Protein 3ZXS (pdb70)

CATH classification: 3.40.50.620 (+3 more: 1.25.40.80, 1.10.579.10, 1.10.10.1710)

Nearest PDB structures (foldseek):
  3zxs-assembly3_C  TM=1.002E+00  e=6.954E-97  Cereibacter sphaeroides 2.4.1
  3zxs-assembly2_B  TM=1.001E+00  e=7.408E-90  Cereibacter sphaeroides 2.4.1
  4dja-assembly1_A  TM=9.752E-01  e=2.353E-57  Agrobacterium fabrum str. C58
  5kcm-assembly2_B  TM=9.773E-01  e=6.468E-57  Agrobacterium fabrum str. C58
  6dd6-assembly1_A  TM=9.793E-01  e=1.030E-55  Agrobacterium tumefaciens

Organism: Cereibacter sphaeroides (strain ATCC 17023 / DSM 158 / JCM 6121 / CCUG 31486 / LMG 2827 / NBRC 12203 / NCIMB 8253 / ATH 2.4.1.) (NCBI:txid272943)

Structure (mmCIF, N/CA/C/O backbone):
data_3ZXS
#
_entry.id   3ZXS
#
_cell.length_a   137.840
_cell.length_b   137.840
_cell.length_c   521.940
_cell.angle_alpha   90.00
_cell.angle_beta   90.00
_cell.angle_gamma   120.00
#
_symmetry.space_group_name_H-M   'P 65 2 2'
#
loop_
_entity.id
_entity.type
_entity.pdbx_description
1 polymer 'CRYPTOCHROME B'
2 non-polymer 'FLAVIN-ADENINE DINUCLEOTIDE'
3 non-polymer 'IRON/SULFUR CLUSTER'
4 non-polymer 1-deoxy-1-(6,7-dimethyl-2,4-dioxo-3,4-dihydropteridin-8(2H)-yl)-D-ribitol
5 non-polymer 'MAGNESIUM ION'
6 non-polymer 'GADOLINIUM ATOM'
7 water water
#
loop_
_atom_site.group_PDB
_atom_site.id
_atom_site.type_symbol
_atom_site.label_atom_id
_atom_site.label_alt_id
_atom_site.label_comp_id
_atom_site.label_asym_id
_atom_site.label_entity_id
_atom_site.label_seq_id
_atom_site.pdbx_PDB_ins_code
_atom_site.Cartn_x
_atom_site.Cartn_y
_atom_site.Cartn_z
_atom_site.occupancy
_atom_site.B_iso_or_equiv
_atom_site.auth_seq_id
_atom_site.auth_comp_id
_atom_site.auth_asym_id
_atom_site.auth_atom_id
_atom_site.pdbx_PDB_model_num
ATOM 1 N N . LEU A 1 15 ? 41.273 25.550 270.195 1.00 51.30 1 LEU A N 1
ATOM 2 C CA . LEU A 1 15 ? 39.797 25.275 270.293 1.00 51.90 1 LEU A CA 1
ATOM 3 C C . LEU A 1 15 ? 39.092 26.055 271.422 1.00 50.17 1 LEU A C 1
ATOM 4 O O . LEU A 1 15 ? 37.836 26.067 271.495 1.00 51.62 1 LEU A O 1
ATOM 9 N N . THR A 1 16 ? 39.896 26.667 272.299 1.00 63.61 2 THR A N 1
ATOM 10 C CA . THR A 1 16 ? 39.406 27.531 273.355 1.00 59.68 2 THR A CA 1
ATOM 11 C C . THR A 1 16 ? 38.970 28.849 272.763 1.00 56.69 2 THR A C 1
ATOM 12 O O . THR A 1 16 ? 39.659 29.410 271.917 1.00 56.31 2 THR A O 1
ATOM 16 N N . ARG A 1 17 ? 37.812 29.326 273.199 1.00 52.98 3 ARG A N 1
ATOM 17 C CA . ARG A 1 17 ? 37.366 30.648 272.869 1.00 50.53 3 ARG A CA 1
ATOM 18 C C . ARG A 1 17 ? 37.279 31.472 274.139 1.00 47.01 3 ARG A C 1
ATOM 19 O O . ARG A 1 17 ? 36.938 30.957 275.191 1.00 46.89 3 ARG A O 1
ATOM 27 N N . LEU A 1 18 ? 37.580 32.760 274.034 1.00 43.18 4 LEU A N 1
ATOM 28 C CA . LEU A 1 18 ? 37.379 33.679 275.137 1.00 39.85 4 LEU A CA 1
ATOM 29 C C . LEU A 1 18 ? 35.914 34.155 275.210 1.00 37.55 4 LEU A C 1
ATOM 30 O O . LEU A 1 18 ? 35.342 34.533 274.214 1.00 37.49 4 LEU A O 1
ATOM 35 N N . ILE A 1 19 ? 35.317 34.128 276.393 1.00 35.00 5 ILE A N 1
ATOM 36 C CA . ILE A 1 19 ? 33.960 34.630 276.591 1.00 33.47 5 ILE A CA 1
ATOM 37 C C . ILE A 1 19 ? 34.018 35.868 277.490 1.00 32.13 5 ILE A C 1
ATOM 38 O O . ILE A 1 19 ? 34.311 35.752 278.677 1.00 32.01 5 ILE A O 1
ATOM 43 N N . LEU A 1 20 ? 33.751 37.047 276.932 1.00 30.63 6 LEU A N 1
ATOM 44 C CA . LEU A 1 20 ? 33.819 38.288 277.694 1.00 29.53 6 LEU A CA 1
ATOM 45 C C . LEU A 1 20 ? 32.535 38.515 278.481 1.00 28.94 6 LEU A C 1
ATOM 46 O O . LEU A 1 20 ? 31.438 38.368 277.916 1.00 29.31 6 LEU A O 1
ATOM 51 N N . VAL A 1 21 ? 32.680 38.857 279.771 1.00 26.76 7 VAL A N 1
ATOM 52 C CA . VAL A 1 21 ? 31.590 39.399 280.563 1.00 25.10 7 VAL A CA 1
ATOM 53 C C . VAL A 1 21 ? 32.013 40.756 281.137 1.00 24.63 7 VAL A C 1
ATOM 54 O O . VAL A 1 21 ? 32.872 40.863 281.987 1.00 23.00 7 VAL A O 1
ATOM 58 N N . LEU A 1 22 ? 31.385 41.806 280.633 1.00 24.77 8 LEU A N 1
ATOM 59 C CA . LEU A 1 22 ? 31.660 43.147 281.096 1.00 24.40 8 LEU A CA 1
ATOM 60 C C . LEU A 1 22 ? 30.895 43.378 282.378 1.00 24.05 8 LEU A C 1
ATOM 61 O O . LEU A 1 22 ? 30.101 42.558 282.799 1.00 23.83 8 LEU A O 1
ATOM 66 N N . GLY A 1 23 ? 31.135 44.513 282.998 1.00 24.00 9 GLY A N 1
ATOM 67 C CA . GLY A 1 23 ? 30.534 44.792 284.294 1.00 24.46 9 GLY A CA 1
ATOM 68 C C . GLY A 1 23 ? 29.043 45.096 284.309 1.00 24.36 9 GLY A C 1
ATOM 69 O O . GLY A 1 23 ? 28.429 45.122 285.391 1.00 25.04 9 GLY A O 1
ATOM 70 N N . ASP A 1 24 ? 28.440 45.339 283.159 1.00 23.64 10 ASP A N 1
ATOM 71 C CA . ASP A 1 24 ? 27.003 45.483 283.158 1.00 24.80 10 ASP A CA 1
ATOM 72 C C . ASP A 1 24 ? 26.304 44.261 282.567 1.00 24.85 10 ASP A C 1
ATOM 73 O O . ASP A 1 24 ? 25.172 44.377 282.110 1.00 25.71 10 ASP A O 1
ATOM 78 N N . GLN A 1 25 ? 26.978 43.118 282.586 1.00 23.98 11 GLN A N 1
ATOM 79 C CA . GLN A 1 25 ? 26.506 41.924 281.955 1.00 24.49 11 GLN A CA 1
ATOM 80 C C . GLN A 1 25 ? 26.416 40.757 282.976 1.00 25.08 11 GLN A C 1
ATOM 81 O O . GLN A 1 25 ? 26.627 39.569 282.643 1.00 24.00 11 GLN A O 1
ATOM 87 N N . LEU A 1 26 ? 26.050 41.106 284.208 1.00 24.83 12 LEU A N 1
ATOM 88 C CA . LEU A 1 26 ? 26.029 40.156 285.293 1.00 25.08 12 LEU A CA 1
ATOM 89 C C . LEU A 1 26 ? 24.692 39.407 285.317 1.00 26.73 12 LEU A C 1
ATOM 90 O O . LEU A 1 26 ? 23.930 39.431 286.284 1.00 26.36 12 LEU A O 1
ATOM 95 N N . SER A 1 27 ? 24.428 38.714 284.221 1.00 28.83 13 SER A N 1
ATOM 96 C CA . SER A 1 27 ? 23.214 37.912 284.092 1.00 30.71 13 SER A CA 1
ATOM 97 C C . SER A 1 27 ? 23.534 36.457 283.815 1.00 32.23 13 SER A C 1
ATOM 98 O O . SER A 1 27 ? 24.268 36.142 282.878 1.00 31.51 13 SER A O 1
ATOM 101 N N . ASP A 1 28 ? 22.962 35.574 284.615 1.00 34.62 14 ASP A N 1
ATOM 102 C CA . ASP A 1 28 ? 23.075 34.118 284.371 1.00 36.99 14 ASP A CA 1
ATOM 103 C C . ASP A 1 28 ? 22.842 33.642 282.943 1.00 37.74 14 ASP A C 1
ATOM 104 O O . ASP A 1 28 ? 23.508 32.724 282.486 1.00 37.72 14 ASP A O 1
ATOM 109 N N . ASP A 1 29 ? 21.877 34.250 282.263 1.00 39.36 15 ASP A N 1
ATOM 110 C CA . ASP A 1 29 ? 21.498 33.845 280.912 1.00 41.09 15 ASP A CA 1
ATOM 111 C C . ASP A 1 29 ? 22.010 34.830 279.807 1.00 39.63 15 ASP A C 1
ATOM 112 O O . ASP A 1 29 ? 21.375 35.086 278.790 1.00 40.02 15 ASP A O 1
ATOM 117 N N . LEU A 1 30 ? 23.177 35.389 280.041 1.00 37.51 16 LEU A N 1
ATOM 118 C CA . LEU A 1 30 ? 23.788 36.314 279.132 1.00 35.65 16 LEU A CA 1
ATOM 119 C C . LEU A 1 30 ? 24.065 35.589 277.834 1.00 34.79 16 LEU A C 1
ATOM 120 O O . LEU A 1 30 ? 24.612 34.505 277.843 1.00 34.72 16 LEU A O 1
ATOM 125 N N . PRO A 1 31 ? 23.715 36.190 276.701 1.00 34.69 17 PRO A N 1
ATOM 126 C CA . PRO A 1 31 ? 23.936 35.524 275.406 1.00 35.00 17 PRO A CA 1
ATOM 127 C C . PRO A 1 31 ? 25.339 34.877 275.247 1.00 35.01 17 PRO A C 1
ATOM 128 O O . PRO A 1 31 ? 25.452 33.718 274.799 1.00 34.16 17 PRO A O 1
ATOM 132 N N . ALA A 1 32 ? 26.386 35.629 275.622 1.00 34.50 18 ALA A N 1
ATOM 133 C CA . ALA A 1 32 ? 27.765 35.133 275.499 1.00 34.34 18 ALA A CA 1
ATOM 134 C C . ALA A 1 32 ? 27.958 33.805 276.312 1.00 34.79 18 ALA A C 1
ATOM 135 O O . ALA A 1 32 ? 28.642 32.896 275.879 1.00 33.47 18 ALA A O 1
ATOM 137 N N . LEU A 1 33 ? 27.293 33.711 277.465 1.00 35.60 19 LEU A N 1
ATOM 138 C CA . LEU A 1 33 ? 27.434 32.576 278.370 1.00 36.66 19 LEU A CA 1
ATOM 139 C C . LEU A 1 33 ? 26.652 31.402 277.859 1.00 38.13 19 LEU A C 1
ATOM 140 O O . LEU A 1 33 ? 27.077 30.271 277.960 1.00 38.02 19 LEU A O 1
ATOM 145 N N . ARG A 1 34 ? 25.481 31.688 277.320 1.00 39.86 20 ARG A N 1
ATOM 146 C CA . ARG A 1 34 ? 24.732 30.685 276.605 1.00 41.28 20 ARG A CA 1
ATOM 147 C C . ARG A 1 34 ? 25.545 30.032 275.501 1.00 41.54 20 ARG A C 1
ATOM 148 O O . ARG A 1 34 ? 25.412 28.863 275.242 1.00 41.66 20 ARG A O 1
ATOM 156 N N . ALA A 1 35 ? 26.387 30.806 274.839 1.00 42.42 21 ALA A N 1
ATOM 157 C CA . ALA A 1 35 ? 27.128 30.313 273.684 1.00 42.97 21 ALA A CA 1
ATOM 158 C C . ALA A 1 35 ? 28.406 29.624 274.064 1.00 43.69 21 ALA A C 1
ATOM 159 O O . ALA A 1 35 ? 29.073 29.112 273.189 1.00 44.72 21 ALA A O 1
ATOM 161 N N . ALA A 1 36 ? 28.760 29.605 275.346 1.00 44.27 22 ALA A N 1
ATOM 162 C CA . ALA A 1 36 ? 30.069 29.107 275.758 1.00 44.85 22 ALA A CA 1
ATOM 163 C C . ALA A 1 36 ? 29.981 27.623 275.976 1.00 46.36 22 ALA A C 1
ATOM 164 O O . ALA A 1 36 ? 28.886 27.101 276.125 1.00 47.42 22 ALA A O 1
ATOM 166 N N . ASP A 1 37 ? 31.128 26.945 275.975 1.00 47.36 23 ASP A N 1
ATOM 167 C CA . ASP A 1 37 ? 31.217 25.539 276.366 1.00 48.61 23 ASP A CA 1
ATOM 168 C C . ASP A 1 37 ? 32.026 25.548 277.628 1.00 48.18 23 ASP A C 1
ATOM 169 O O . ASP A 1 37 ? 33.209 25.822 277.584 1.00 47.95 23 ASP A O 1
ATOM 174 N N . PRO A 1 38 ? 31.397 25.257 278.767 1.00 48.08 24 PRO A N 1
ATOM 175 C CA . PRO A 1 38 ? 32.150 25.296 279.999 1.00 48.16 24 PRO A CA 1
ATOM 176 C C . PRO A 1 38 ? 33.369 24.371 280.025 1.00 48.57 24 PRO A C 1
ATOM 177 O O . PRO A 1 38 ? 34.320 24.649 280.720 1.00 48.45 24 PRO A O 1
ATOM 181 N N . ALA A 1 39 ? 33.346 23.271 279.296 1.00 49.53 25 ALA A N 1
ATOM 182 C CA . ALA A 1 39 ? 34.508 22.392 279.278 1.00 50.01 25 ALA A CA 1
ATOM 183 C C . ALA A 1 39 ? 35.669 23.033 278.522 1.00 49.18 25 ALA A C 1
ATOM 184 O O . ALA A 1 39 ? 36.800 22.847 278.906 1.00 49.95 25 ALA A O 1
ATOM 186 N N . ALA A 1 40 ? 35.384 23.809 277.479 1.00 48.11 26 ALA A N 1
ATOM 187 C CA . ALA A 1 40 ? 36.413 24.284 276.531 1.00 47.09 26 ALA A CA 1
ATOM 188 C C . ALA A 1 40 ? 36.821 25.770 276.588 1.00 45.37 26 ALA A C 1
ATOM 189 O O . ALA A 1 40 ? 37.949 26.121 276.288 1.00 45.21 26 ALA A O 1
ATOM 191 N N . ASP A 1 41 ? 35.888 26.645 276.923 1.00 43.80 27 ASP A N 1
ATOM 192 C CA . ASP A 1 41 ? 36.066 28.101 276.779 1.00 41.79 27 ASP A CA 1
ATOM 193 C C . ASP A 1 41 ? 36.463 28.769 278.095 1.00 39.66 27 ASP A C 1
ATOM 194 O O . ASP A 1 41 ? 36.270 28.213 279.157 1.00 40.23 27 ASP A O 1
ATOM 199 N N . LEU A 1 42 ? 37.057 29.944 278.026 1.00 37.33 28 LEU A N 1
ATOM 200 C CA . LEU A 1 42 ? 37.552 30.623 279.227 1.00 35.53 28 LEU A CA 1
ATOM 201 C C . LEU A 1 42 ? 36.766 31.916 279.376 1.00 33.85 28 LEU A C 1
ATOM 202 O O . LEU A 1 42 ? 36.798 32.757 278.460 1.00 32.95 28 LEU A O 1
ATOM 207 N N . VAL A 1 43 ? 36.049 32.075 280.498 1.00 31.93 29 VAL A N 1
ATOM 208 C CA . VAL A 1 43 ? 35.356 33.352 280.754 1.00 30.30 29 VAL A CA 1
ATOM 209 C C . VAL A 1 43 ? 36.372 34.372 281.195 1.00 28.62 29 VAL A C 1
ATOM 210 O O . VAL A 1 43 ? 37.212 34.072 282.001 1.00 27.49 29 VAL A O 1
ATOM 214 N N . VAL A 1 44 ? 36.292 35.554 280.608 1.00 27.74 30 VAL A N 1
ATOM 215 C CA . VAL A 1 44 ? 37.198 36.663 280.886 1.00 27.92 30 VAL A CA 1
ATOM 216 C C . VAL A 1 44 ? 36.470 37.862 281.470 1.00 27.24 30 VAL A C 1
ATOM 217 O O . VAL A 1 44 ? 35.564 38.399 280.853 1.00 28.33 30 VAL A O 1
ATOM 221 N N . MET A 1 45 ? 36.895 38.311 282.635 1.00 26.73 31 MET A N 1
ATOM 222 C CA . MET A 1 45 ? 36.340 39.497 283.284 1.00 25.60 31 MET A CA 1
ATOM 223 C C . MET A 1 45 ? 37.535 40.316 283.747 1.00 25.09 31 MET A C 1
ATOM 224 O O . MET A 1 45 ? 38.601 39.762 284.100 1.00 24.04 31 MET A O 1
ATOM 229 N N . ALA A 1 46 ? 37.378 41.641 283.738 1.00 24.89 32 ALA A N 1
ATOM 230 C CA . ALA A 1 46 ? 38.546 42.530 283.927 1.00 24.61 32 ALA A CA 1
ATOM 231 C C . ALA A 1 46 ? 38.120 43.867 284.472 1.00 24.48 32 ALA A C 1
ATOM 232 O O . ALA A 1 46 ? 37.239 44.530 283.905 1.00 24.06 32 ALA A O 1
ATOM 234 N N . GLU A 1 47 ? 38.735 44.221 285.601 1.00 24.16 33 GLU A N 1
ATOM 235 C CA . GLU A 1 47 ? 38.540 45.492 286.227 1.00 24.14 33 GLU A CA 1
ATOM 236 C C . GLU A 1 47 ? 39.712 46.347 285.756 1.00 24.11 33 GLU A C 1
ATOM 237 O O . GLU A 1 47 ? 40.882 46.037 286.084 1.00 24.78 33 GLU A O 1
ATOM 243 N N . VAL A 1 48 ? 39.424 47.415 285.017 1.00 23.27 34 VAL A N 1
ATOM 244 C CA . VAL A 1 48 ? 40.483 48.188 284.340 1.00 22.66 34 VAL A CA 1
ATOM 245 C C . VAL A 1 48 ? 40.280 49.689 284.377 1.00 22.63 34 VAL A C 1
ATOM 246 O O . VAL A 1 48 ? 39.169 50.188 284.438 1.00 21.25 34 VAL A O 1
ATOM 250 N N . MET A 1 49 ? 41.386 50.415 284.344 1.00 24.06 35 MET A N 1
ATOM 251 C CA . MET A 1 49 ? 41.371 51.843 284.626 1.00 24.93 35 MET A CA 1
ATOM 252 C C . MET A 1 49 ? 40.639 52.622 283.557 1.00 25.97 35 MET A C 1
ATOM 253 O O . MET A 1 49 ? 40.031 53.676 283.829 1.00 26.45 35 MET A O 1
ATOM 258 N N . GLU A 1 50 ? 40.693 52.108 282.329 1.00 26.66 36 GLU A N 1
ATOM 259 C CA . GLU A 1 50 ? 40.064 52.791 281.222 1.00 27.05 36 GLU A CA 1
ATOM 260 C C . GLU A 1 50 ? 38.560 52.870 281.454 1.00 25.99 36 GLU A C 1
ATOM 261 O O . GLU A 1 50 ? 37.971 53.923 281.242 1.00 26.63 36 GLU A O 1
ATOM 267 N N . GLU A 1 51 ? 37.947 51.785 281.919 1.00 24.22 37 GLU A N 1
ATOM 268 C CA . GLU A 1 51 ? 36.534 51.794 282.193 1.00 23.14 37 GLU A CA 1
ATOM 269 C C . GLU A 1 51 ? 36.246 52.541 283.472 1.00 22.56 37 GLU A C 1
ATOM 270 O O . GLU A 1 51 ? 35.157 53.051 283.692 1.00 22.17 37 GLU A O 1
ATOM 276 N N . GLY A 1 52 ? 37.218 52.621 284.355 1.00 22.51 38 GLY A N 1
ATOM 277 C CA . GLY A 1 52 ? 37.032 53.435 285.546 1.00 22.14 38 GLY A CA 1
ATOM 278 C C . GLY A 1 52 ? 37.223 54.924 285.361 1.00 21.87 38 GLY A C 1
ATOM 279 O O . GLY A 1 52 ? 36.950 55.689 286.270 1.00 22.51 38 GLY A O 1
ATOM 280 N N . THR A 1 53 ? 37.697 55.365 284.214 1.00 21.68 39 THR A N 1
ATOM 281 C CA . THR A 1 53 ? 38.021 56.787 284.058 1.00 22.36 39 THR A CA 1
ATOM 282 C C . THR A 1 53 ? 37.580 57.448 282.754 1.00 22.32 39 THR A C 1
ATOM 283 O O . THR A 1 53 ? 37.867 58.620 282.553 1.00 22.42 39 THR A O 1
ATOM 287 N N . TYR A 1 54 ? 36.920 56.718 281.858 1.00 21.73 40 TYR A N 1
ATOM 288 C CA . TYR A 1 54 ? 36.468 57.337 280.625 1.00 22.20 40 TYR A CA 1
ATOM 289 C C . TYR A 1 54 ? 35.527 58.514 280.907 1.00 22.81 40 TYR A C 1
ATOM 290 O O . TYR A 1 54 ? 35.491 59.488 280.165 1.00 23.95 40 TYR A O 1
ATOM 299 N N . VAL A 1 55 ? 34.777 58.414 281.987 1.00 22.48 41 VAL A N 1
ATOM 300 C CA . VAL A 1 55 ? 34.255 59.582 282.646 1.00 22.92 41 VAL A CA 1
ATOM 301 C C . VAL A 1 55 ? 34.579 59.394 284.109 1.00 23.08 41 VAL A C 1
ATOM 302 O O . VAL A 1 55 ? 34.808 58.270 284.559 1.00 22.61 41 VAL A O 1
ATOM 306 N N . PRO A 1 56 ? 34.639 60.496 284.867 1.00 23.50 42 PRO A N 1
ATOM 307 C CA . PRO A 1 56 ? 35.037 60.328 286.270 1.00 23.36 42 PRO A CA 1
ATOM 308 C C . PRO A 1 56 ? 33.845 59.866 287.122 1.00 22.90 42 PRO A C 1
ATOM 309 O O . PRO A 1 56 ? 33.188 60.679 287.749 1.00 23.20 42 PRO A O 1
ATOM 313 N N . HIS A 1 57 ? 33.571 58.570 287.108 1.00 22.17 43 HIS A N 1
ATOM 314 C CA . HIS A 1 57 ? 32.339 58.031 287.684 1.00 21.91 43 HIS A CA 1
ATOM 315 C C . HIS A 1 57 ? 32.266 58.335 289.157 1.00 22.43 43 HIS A C 1
ATOM 316 O O . HIS A 1 57 ? 33.307 58.457 289.831 1.00 22.82 43 HIS A O 1
ATOM 323 N N . HIS A 1 58 ? 31.039 58.438 289.670 1.00 21.83 44 HIS A N 1
ATOM 324 C CA . HIS A 1 58 ? 30.836 58.528 291.105 1.00 21.61 44 HIS A CA 1
ATOM 325 C C . HIS A 1 58 ? 31.540 57.303 291.744 1.00 21.05 44 HIS A C 1
ATOM 326 O O . HIS A 1 58 ? 31.366 56.183 291.318 1.00 21.29 44 HIS A O 1
ATOM 333 N N . PRO A 1 59 ? 32.357 57.514 292.755 1.00 21.18 45 PRO A N 1
ATOM 334 C CA . PRO A 1 59 ? 32.928 56.374 293.437 1.00 20.61 45 PRO A CA 1
ATOM 335 C C . PRO A 1 59 ? 31.938 55.293 293.774 1.00 19.87 45 PRO A C 1
ATOM 336 O O . PRO A 1 59 ? 32.288 54.125 293.698 1.00 19.34 45 PRO A O 1
ATOM 340 N N . GLN A 1 60 ? 30.725 55.653 294.162 1.00 19.57 46 GLN A N 1
ATOM 341 C CA . GLN A 1 60 ? 29.741 54.603 294.519 1.00 20.31 46 GLN A CA 1
ATOM 342 C C . GLN A 1 60 ? 29.477 53.686 293.330 1.00 19.97 46 GLN A C 1
ATOM 343 O O . GLN A 1 60 ? 29.510 52.460 293.444 1.00 19.62 46 GLN A O 1
ATOM 349 N N . LYS A 1 61 ? 29.319 54.292 292.159 1.00 20.34 47 LYS A N 1
ATOM 350 C CA . LYS A 1 61 ? 29.204 53.519 290.919 1.00 19.95 47 LYS A CA 1
ATOM 351 C C . LYS A 1 61 ? 30.396 52.586 290.645 1.00 18.61 47 LYS A C 1
ATOM 352 O O . LYS A 1 61 ? 30.196 51.412 290.320 1.00 17.08 47 LYS A O 1
ATOM 358 N N . ILE A 1 62 ? 31.615 53.112 290.739 1.00 18.17 48 ILE A N 1
ATOM 359 C CA . ILE A 1 62 ? 32.768 52.260 290.515 1.00 18.35 48 ILE A CA 1
ATOM 360 C C . ILE A 1 62 ? 32.730 51.073 291.499 1.00 18.42 48 ILE A C 1
ATOM 361 O O . ILE A 1 62 ? 32.893 49.944 291.114 1.00 19.30 48 ILE A O 1
ATOM 366 N N . ALA A 1 63 ? 32.449 51.343 292.750 1.00 18.69 49 ALA A N 1
ATOM 367 C CA . ALA A 1 63 ? 32.480 50.339 293.765 1.00 19.45 49 ALA A CA 1
ATOM 368 C C . ALA A 1 63 ? 31.421 49.281 293.508 1.00 20.12 49 ALA A C 1
ATOM 369 O O . ALA A 1 63 ? 31.692 48.099 293.626 1.00 19.57 49 ALA A O 1
ATOM 371 N N . LEU A 1 64 ? 30.210 49.731 293.148 1.00 21.50 50 LEU A N 1
ATOM 372 C CA . LEU A 1 64 ? 29.087 48.846 292.845 1.00 21.38 50 LEU A CA 1
ATOM 373 C C . LEU A 1 64 ? 29.468 47.865 291.786 1.00 21.35 50 LEU A C 1
ATOM 374 O O . LEU A 1 64 ? 29.262 46.669 291.951 1.00 22.37 50 LEU A O 1
ATOM 379 N N . ILE A 1 65 ? 30.059 48.361 290.703 1.00 21.18 51 ILE A N 1
ATOM 380 C CA . ILE A 1 65 ? 30.357 47.514 289.532 1.00 20.41 51 ILE A CA 1
ATOM 381 C C . ILE A 1 65 ? 31.458 46.544 289.833 1.00 20.77 51 ILE A C 1
ATOM 382 O O . ILE A 1 65 ? 31.316 45.346 289.581 1.00 20.98 51 ILE A O 1
ATOM 387 N N . LEU A 1 66 ? 32.545 47.024 290.404 1.00 20.80 52 LEU A N 1
ATOM 388 C CA . LEU A 1 66 ? 33.631 46.101 290.724 1.00 21.61 52 LEU A CA 1
ATOM 389 C C . LEU A 1 66 ? 33.157 44.987 291.705 1.00 22.53 52 LEU A C 1
ATOM 390 O O . LEU A 1 66 ? 33.464 43.814 291.491 1.00 23.31 52 LEU A O 1
ATOM 395 N N . ALA A 1 67 ? 32.377 45.342 292.737 1.00 21.90 53 ALA A N 1
ATOM 396 C CA . ALA A 1 67 ? 31.974 44.382 293.744 1.00 21.81 53 ALA A CA 1
ATOM 397 C C . ALA A 1 67 ? 30.984 43.357 293.192 1.00 21.86 53 ALA A C 1
ATOM 398 O O . ALA A 1 67 ? 31.016 42.185 293.497 1.00 20.92 53 ALA A O 1
ATOM 400 N N . ALA A 1 68 ? 30.086 43.823 292.353 1.00 22.78 54 ALA A N 1
ATOM 401 C CA . ALA A 1 68 ? 29.098 42.944 291.736 1.00 22.76 54 ALA A CA 1
ATOM 402 C C . ALA A 1 68 ? 29.820 42.042 290.746 1.00 22.47 54 ALA A C 1
ATOM 403 O O . ALA A 1 68 ? 29.431 40.890 290.557 1.00 22.56 54 ALA A O 1
ATOM 405 N N . MET A 1 69 ? 30.872 42.575 290.129 1.00 22.26 55 MET A N 1
ATOM 406 C CA . MET A 1 69 ? 31.694 41.795 289.204 1.00 22.70 55 MET A CA 1
ATOM 407 C C . MET A 1 69 ? 32.343 40.600 289.907 1.00 23.31 55 MET A C 1
ATOM 408 O O . MET A 1 69 ? 32.265 39.484 289.419 1.00 22.96 55 MET A O 1
ATOM 413 N N . ARG A 1 70 ? 32.920 40.835 291.078 1.00 23.99 56 ARG A N 1
ATOM 414 C CA . ARG A 1 70 ? 33.638 39.785 291.810 1.00 25.06 56 ARG A CA 1
ATOM 415 C C . ARG A 1 70 ? 32.678 38.740 292.255 1.00 25.77 56 ARG A C 1
ATOM 416 O O . ARG A 1 70 ? 32.953 37.558 292.114 1.00 27.19 56 ARG A O 1
ATOM 424 N N . LYS A 1 71 ? 31.543 39.170 292.784 1.00 25.87 57 LYS A N 1
ATOM 425 C CA . LYS A 1 71 ? 30.528 38.227 293.223 1.00 26.11 57 LYS A CA 1
ATOM 426 C C . LYS A 1 71 ? 30.061 37.392 292.045 1.00 26.14 57 LYS A C 1
ATOM 427 O O . LYS A 1 71 ? 29.930 36.189 292.145 1.00 26.80 57 LYS A O 1
ATOM 433 N N . PHE A 1 72 ? 29.827 38.026 290.911 1.00 26.25 58 PHE A N 1
ATOM 434 C CA . PHE A 1 72 ? 29.327 37.286 289.775 1.00 26.33 58 PHE A CA 1
ATOM 435 C C . PHE A 1 72 ? 30.388 36.336 289.263 1.00 26.33 58 PHE A C 1
ATOM 436 O O . PHE A 1 72 ? 30.066 35.251 288.897 1.00 26.25 58 PHE A O 1
ATOM 444 N N . ALA A 1 73 ? 31.649 36.747 289.253 1.00 26.97 59 ALA A N 1
ATOM 445 C CA . ALA A 1 73 ? 32.725 35.849 288.840 1.00 27.68 59 ALA A CA 1
ATOM 446 C C . ALA A 1 73 ? 32.696 34.583 289.667 1.00 29.12 59 ALA A C 1
ATOM 447 O O . ALA A 1 73 ? 32.739 33.518 289.133 1.00 28.40 59 ALA A O 1
ATOM 449 N N . ARG A 1 74 ? 32.587 34.714 290.976 1.00 31.98 60 ARG A N 1
ATOM 450 C CA . ARG A 1 74 ? 32.581 33.553 291.871 1.00 34.86 60 ARG A CA 1
ATOM 451 C C . ARG A 1 74 ? 31.360 32.655 291.595 1.00 34.73 60 ARG A C 1
ATOM 452 O O . ARG A 1 74 ? 31.420 31.451 291.645 1.00 35.02 60 ARG A O 1
ATOM 460 N N . ARG A 1 75 ? 30.254 33.271 291.269 1.00 35.05 61 ARG A N 1
ATOM 461 C CA . ARG A 1 75 ? 29.073 32.545 290.931 1.00 36.05 61 ARG A CA 1
ATOM 462 C C . ARG A 1 75 ? 29.218 31.734 289.656 1.00 36.36 61 ARG A C 1
ATOM 463 O O . ARG A 1 75 ? 28.736 30.585 289.577 1.00 37.35 61 ARG A O 1
ATOM 471 N N . LEU A 1 76 ? 29.833 32.337 288.641 1.00 35.81 62 LEU A N 1
ATOM 472 C CA . LEU A 1 76 ? 30.192 31.607 287.436 1.00 36.02 62 LEU A CA 1
ATOM 473 C C . LEU A 1 76 ? 31.050 30.376 287.761 1.00 36.98 62 LEU A C 1
ATOM 474 O O . LEU A 1 76 ? 30.884 29.322 287.160 1.00 35.79 62 LEU A O 1
ATOM 479 N N . GLN A 1 77 ? 31.943 30.501 288.734 1.00 38.39 63 GLN A N 1
ATOM 480 C CA . GLN A 1 77 ? 32.753 29.348 289.124 1.00 40.73 63 GLN A CA 1
ATOM 481 C C . GLN A 1 77 ? 31.862 28.299 289.758 1.00 41.86 63 GLN A C 1
ATOM 482 O O . GLN A 1 77 ? 32.032 27.142 289.493 1.00 41.97 63 GLN A O 1
ATOM 488 N N . GLU A 1 78 ? 30.918 28.715 290.593 1.00 42.98 64 GLU A N 1
ATOM 489 C CA . GLU A 1 78 ? 30.026 27.775 291.256 1.00 45.09 64 GLU A CA 1
ATOM 490 C C . GLU A 1 78 ? 29.155 27.007 290.250 1.00 44.88 64 GLU A C 1
ATOM 491 O O . GLU A 1 78 ? 28.736 25.890 290.520 1.00 44.82 64 GLU A O 1
ATOM 497 N N . ARG A 1 79 ? 28.918 27.620 289.089 1.00 44.26 65 ARG A N 1
ATOM 498 C CA . ARG A 1 79 ? 28.117 27.033 288.031 1.00 43.97 65 ARG A CA 1
ATOM 499 C C . ARG A 1 79 ? 28.933 26.173 287.076 1.00 43.08 65 ARG A C 1
ATOM 500 O O . ARG A 1 79 ? 28.380 25.608 286.166 1.00 44.22 65 ARG A O 1
ATOM 508 N N . GLY A 1 80 ? 30.240 26.084 287.245 1.00 41.83 66 GLY A N 1
ATOM 509 C CA . GLY A 1 80 ? 31.059 25.260 286.361 1.00 40.94 66 GLY A CA 1
ATOM 510 C C . GLY A 1 80 ? 31.956 25.958 285.339 1.00 39.70 66 GLY A C 1
ATOM 511 O O . GLY A 1 80 ? 32.772 25.315 284.722 1.00 39.82 66 GLY A O 1
ATOM 512 N N . PHE A 1 81 ? 31.843 27.266 285.150 1.00 38.35 67 PHE A N 1
ATOM 513 C CA . PHE A 1 81 ? 32.739 27.971 284.210 1.00 36.77 67 PHE A CA 1
ATOM 514 C C . PHE A 1 81 ? 34.143 28.149 284.720 1.00 35.74 67 PHE A C 1
ATOM 515 O O . PHE A 1 81 ? 34.365 28.250 285.902 1.00 34.80 67 PHE A O 1
ATOM 523 N N . ARG A 1 82 ? 35.097 28.168 283.807 1.00 35.81 68 ARG A N 1
ATOM 524 C CA . ARG A 1 82 ? 36.448 28.560 284.184 1.00 36.49 68 ARG A CA 1
ATOM 525 C C . ARG A 1 82 ? 36.598 30.074 283.954 1.00 33.99 68 ARG A C 1
ATOM 526 O O . ARG A 1 82 ? 36.347 30.560 282.862 1.00 32.94 68 ARG A O 1
ATOM 534 N N . VAL A 1 83 ? 36.964 30.801 285.009 1.00 32.30 69 VAL A N 1
ATOM 535 C CA . VAL A 1 83 ? 37.022 32.249 284.945 1.00 31.02 69 VAL A CA 1
ATOM 536 C C . VAL A 1 83 ? 38.437 32.774 285.130 1.00 30.86 69 VAL A C 1
ATOM 537 O O . VAL A 1 83 ? 39.114 32.392 286.072 1.00 31.41 69 VAL A O 1
ATOM 541 N N . ALA A 1 84 ? 38.879 33.620 284.196 1.00 30.12 70 ALA A N 1
ATOM 542 C CA . ALA A 1 84 ? 40.138 34.392 284.300 1.00 29.23 70 ALA A CA 1
ATOM 543 C C . ALA A 1 84 ? 39.799 35.809 284.751 1.00 28.55 70 ALA A C 1
ATOM 544 O O . ALA A 1 84 ? 39.345 36.623 283.942 1.00 28.03 70 ALA A O 1
ATOM 546 N N . TYR A 1 85 ? 39.999 36.114 286.031 1.00 28.41 71 TYR A N 1
ATOM 547 C CA . TYR A 1 85 ? 39.545 37.409 286.562 1.00 27.81 71 TYR A CA 1
ATOM 548 C C . TYR A 1 85 ? 40.738 38.345 286.821 1.00 28.16 71 TYR A C 1
ATOM 549 O O . TYR A 1 85 ? 41.578 38.051 287.659 1.00 29.13 71 TYR A O 1
ATOM 558 N N . SER A 1 86 ? 40.785 39.473 286.121 1.00 27.72 72 SER A N 1
ATOM 559 C CA . SER A 1 86 ? 41.841 40.460 286.284 1.00 27.62 72 SER A CA 1
ATOM 560 C C . SER A 1 86 ? 41.431 41.582 287.235 1.00 28.05 72 SER A C 1
ATOM 561 O O . SER A 1 86 ? 40.606 42.433 286.895 1.00 28.23 72 SER A O 1
ATOM 564 N N . ARG A 1 87 ? 42.035 41.606 288.413 1.00 29.08 73 ARG A N 1
ATOM 565 C CA . ARG A 1 87 ? 41.728 42.582 289.433 1.00 30.02 73 ARG A CA 1
ATOM 566 C C . ARG A 1 87 ? 42.376 43.927 289.217 1.00 29.53 73 ARG A C 1
ATOM 567 O O . ARG A 1 87 ? 43.519 43.989 288.822 1.00 29.10 73 ARG A O 1
ATOM 575 N N . LEU A 1 88 ? 41.649 44.999 289.551 1.00 29.15 74 LEU A N 1
ATOM 576 C CA . LEU A 1 88 ? 42.119 46.349 289.314 1.00 29.25 74 LEU A CA 1
ATOM 577 C C . LEU A 1 88 ? 43.397 46.576 290.109 1.00 30.16 74 LEU A C 1
ATOM 578 O O . LEU A 1 88 ? 44.325 47.217 289.649 1.00 29.26 74 LEU A O 1
ATOM 583 N N . ASP A 1 89 ? 43.436 45.992 291.292 1.00 31.80 75 ASP A N 1
ATOM 584 C CA . ASP A 1 89 ? 44.585 46.086 292.181 1.00 33.29 75 ASP A CA 1
ATOM 585 C C . ASP A 1 89 ? 45.643 44.995 291.970 1.00 33.74 75 ASP A C 1
ATOM 586 O O . ASP A 1 89 ? 46.414 44.717 292.868 1.00 35.19 75 ASP A O 1
ATOM 591 N N . ASP A 1 90 ? 45.684 44.387 290.793 1.00 33.49 76 ASP A N 1
ATOM 592 C CA . ASP A 1 90 ? 46.765 43.495 290.418 1.00 34.03 76 ASP A CA 1
ATOM 593 C C . ASP A 1 90 ? 47.628 44.271 289.444 1.00 33.83 76 ASP A C 1
ATOM 594 O O . ASP A 1 90 ? 47.129 44.743 288.444 1.00 33.13 76 ASP A O 1
ATOM 599 N N . PRO A 1 91 ? 48.932 44.403 289.715 1.00 34.43 77 PRO A N 1
ATOM 600 C CA . PRO A 1 91 ? 49.729 45.186 288.787 1.00 34.72 77 PRO A CA 1
ATOM 601 C C . PRO A 1 91 ? 49.903 44.521 287.420 1.00 34.09 77 PRO A C 1
ATOM 602 O O . PRO A 1 91 ? 50.239 45.176 286.469 1.00 32.90 77 PRO A O 1
ATOM 606 N N . ASP A 1 92 ? 49.628 43.230 287.324 1.00 34.37 78 ASP A N 1
ATOM 607 C CA . ASP A 1 92 ? 49.624 42.542 286.029 1.00 34.08 78 ASP A CA 1
ATOM 608 C C . ASP A 1 92 ? 48.449 42.942 285.139 1.00 32.12 78 ASP A C 1
ATOM 609 O O . ASP A 1 92 ? 48.501 42.742 283.933 1.00 31.30 78 ASP A O 1
ATOM 614 N N . THR A 1 93 ? 47.387 43.505 285.711 1.00 30.89 79 THR A N 1
ATOM 615 C CA . THR A 1 93 ? 46.228 43.877 284.898 1.00 29.38 79 THR A CA 1
ATOM 616 C C . THR A 1 93 ? 46.586 45.054 283.982 1.00 29.17 79 THR A C 1
ATOM 617 O O . THR A 1 93 ? 47.138 46.043 284.432 1.00 27.63 79 THR A O 1
ATOM 621 N N . GLY A 1 94 ? 46.262 44.913 282.701 1.00 28.67 80 GLY A N 1
ATOM 622 C CA . GLY A 1 94 ? 46.433 45.978 281.731 1.00 29.01 80 GLY A CA 1
ATOM 623 C C . GLY A 1 94 ? 45.376 47.069 281.799 1.00 28.89 80 GLY A C 1
ATOM 624 O O . GLY A 1 94 ? 44.458 47.024 282.629 1.00 28.80 80 GLY A O 1
ATOM 625 N N . PRO A 1 95 ? 45.489 48.062 280.914 1.00 28.57 81 PRO A N 1
ATOM 626 C CA . PRO A 1 95 ? 44.758 49.300 281.064 1.00 28.25 81 PRO A CA 1
ATOM 627 C C . PRO A 1 95 ? 43.357 49.244 280.514 1.00 27.85 81 PRO A C 1
ATOM 628 O O . PRO A 1 95 ? 42.555 50.112 280.862 1.00 27.74 81 PRO A O 1
ATOM 632 N N . SER A 1 96 ? 43.052 48.236 279.692 1.00 27.33 82 SER A N 1
ATOM 633 C CA . SER A 1 96 ? 41.768 48.194 279.033 1.00 26.58 82 SER A CA 1
ATOM 634 C C . SER A 1 96 ? 41.215 46.799 278.855 1.00 26.17 82 SER A C 1
ATOM 635 O O . SER A 1 96 ? 41.935 45.820 278.936 1.00 25.42 82 SER A O 1
ATOM 638 N N . ILE A 1 97 ? 39.923 46.712 278.564 1.00 25.87 83 ILE A N 1
ATOM 639 C CA . ILE A 1 97 ? 39.317 45.413 278.319 1.00 25.99 83 ILE A CA 1
ATOM 640 C C . ILE A 1 97 ? 40.059 44.702 277.192 1.00 27.28 83 ILE A C 1
ATOM 641 O O . ILE A 1 97 ? 40.281 43.480 277.258 1.00 29.15 83 ILE A O 1
ATOM 646 N N . GLY A 1 98 ? 40.439 45.449 276.158 1.00 27.54 84 GLY A N 1
ATOM 647 C CA . GLY A 1 98 ? 41.199 44.901 275.046 1.00 27.58 84 GLY A CA 1
ATOM 648 C C . GLY A 1 98 ? 42.543 44.333 275.448 1.00 27.68 84 GLY A C 1
ATOM 649 O O . GLY A 1 98 ? 42.908 43.243 275.009 1.00 28.26 84 GLY A O 1
ATOM 650 N N . ALA A 1 99 ? 43.283 45.041 276.290 1.00 27.36 85 ALA A N 1
ATOM 651 C CA . ALA A 1 99 ? 44.586 44.537 276.706 1.00 28.09 85 ALA A CA 1
ATOM 652 C C . ALA A 1 99 ? 44.452 43.161 277.390 1.00 28.66 85 ALA A C 1
ATOM 653 O O . ALA A 1 99 ? 45.296 42.274 277.192 1.00 29.53 85 ALA A O 1
ATOM 655 N N . GLU A 1 100 ? 43.385 42.974 278.156 1.00 28.64 86 GLU A N 1
ATOM 656 C CA . GLU A 1 100 ? 43.200 41.741 278.893 1.00 29.25 86 GLU A CA 1
ATOM 657 C C . GLU A 1 100 ? 42.697 40.583 278.009 1.00 29.38 86 GLU A C 1
ATOM 658 O O . GLU A 1 100 ? 43.107 39.443 278.177 1.00 28.31 86 GLU A O 1
ATOM 664 N N . LEU A 1 101 ? 41.806 40.880 277.076 1.00 29.89 87 LEU A N 1
ATOM 665 C CA . LEU A 1 101 ? 41.441 39.909 276.059 1.00 30.75 87 LEU A CA 1
ATOM 666 C C . LEU A 1 101 ? 42.682 39.371 275.316 1.00 31.73 87 LEU A C 1
ATOM 667 O O . LEU A 1 101 ? 42.857 38.156 275.181 1.00 32.11 87 LEU A O 1
ATOM 672 N N . LEU A 1 102 ? 43.545 40.274 274.878 1.00 31.96 88 LEU A N 1
ATOM 673 C CA . LEU A 1 102 ? 44.754 39.898 274.200 1.00 33.46 88 LEU A CA 1
ATOM 674 C C . LEU A 1 102 ? 45.709 39.056 275.033 1.00 34.13 88 LEU A C 1
ATOM 675 O O . LEU A 1 102 ? 46.422 38.200 274.520 1.00 35.00 88 LEU A O 1
ATOM 680 N N . ARG A 1 103 ? 45.775 39.359 276.311 1.00 34.74 89 ARG A N 1
ATOM 681 C CA . ARG A 1 103 ? 46.700 38.723 277.212 1.00 35.20 89 ARG A CA 1
ATOM 682 C C . ARG A 1 103 ? 46.263 37.291 277.380 1.00 36.14 89 ARG A C 1
ATOM 683 O O . ARG A 1 103 ? 47.086 36.369 277.453 1.00 36.57 89 ARG A O 1
ATOM 691 N N . ARG A 1 104 ? 44.959 37.119 277.481 1.00 36.71 90 ARG A N 1
ATOM 692 C CA . ARG A 1 104 ? 44.400 35.823 277.759 1.00 37.86 90 ARG A CA 1
ATOM 693 C C . ARG A 1 104 ? 44.375 35.016 276.490 1.00 38.59 90 ARG A C 1
ATOM 694 O O . ARG A 1 104 ? 44.437 33.815 276.547 1.00 37.92 90 ARG A O 1
ATOM 702 N N . ALA A 1 105 ? 44.305 35.684 275.346 1.00 40.32 91 ALA A N 1
ATOM 703 C CA . ALA A 1 105 ? 44.448 34.995 274.058 1.00 41.85 91 ALA A CA 1
ATOM 704 C C . ALA A 1 105 ? 45.836 34.364 274.044 1.00 43.49 91 ALA A C 1
ATOM 705 O O . ALA A 1 105 ? 45.966 33.163 273.840 1.00 44.37 91 ALA A O 1
ATOM 707 N N . ALA A 1 106 ? 46.854 35.161 274.349 1.00 44.73 92 ALA A N 1
ATOM 708 C CA . ALA A 1 106 ? 48.224 34.691 274.338 1.00 46.46 92 ALA A CA 1
ATOM 709 C C . ALA A 1 106 ? 48.411 33.519 275.286 1.00 47.73 92 ALA A C 1
ATOM 710 O O . ALA A 1 106 ? 49.008 32.529 274.901 1.00 48.84 92 ALA A O 1
ATOM 712 N N . GLU A 1 107 ? 47.894 33.619 276.509 1.00 48.51 93 GLU A N 1
ATOM 713 C CA . GLU A 1 107 ? 48.065 32.568 277.513 1.00 49.52 93 GLU A CA 1
ATOM 714 C C . GLU A 1 107 ? 47.379 31.254 277.131 1.00 49.61 93 GLU A C 1
ATOM 715 O O . GLU A 1 107 ? 47.742 30.200 277.627 1.00 50.44 93 GLU A O 1
ATOM 721 N N . THR A 1 108 ? 46.398 31.334 276.250 1.00 48.99 94 THR A N 1
ATOM 722 C CA . THR A 1 108 ? 45.396 30.310 276.088 1.00 48.57 94 THR A CA 1
ATOM 723 C C . THR A 1 108 ? 45.475 29.664 274.689 1.00 49.84 94 THR A C 1
ATOM 724 O O . THR A 1 108 ? 45.252 28.467 274.520 1.00 50.05 94 THR A O 1
ATOM 728 N N . GLY A 1 109 ? 45.816 30.455 273.681 1.00 50.31 95 GLY A N 1
ATOM 729 C CA . GLY A 1 109 ? 45.854 29.971 272.311 1.00 51.07 95 GLY A CA 1
ATOM 730 C C . GLY A 1 109 ? 44.605 30.353 271.534 1.00 50.98 95 GLY A C 1
ATOM 731 O O . GLY A 1 109 ? 44.475 30.008 270.383 1.00 52.11 95 GLY A O 1
ATOM 732 N N . ALA A 1 110 ? 43.696 31.088 272.155 1.00 50.31 96 ALA A N 1
ATOM 733 C CA . ALA A 1 110 ? 42.383 31.341 271.588 1.00 49.86 96 ALA A CA 1
ATOM 734 C C . ALA A 1 110 ? 42.537 32.288 270.426 1.00 50.04 96 ALA A C 1
ATOM 735 O O . ALA A 1 110 ? 43.388 33.166 270.455 1.00 49.92 96 ALA A O 1
ATOM 737 N N . ARG A 1 111 ? 41.732 32.086 269.394 1.00 50.72 97 ARG A N 1
ATOM 738 C CA . ARG A 1 111 ? 41.898 32.823 268.168 1.00 51.59 97 ARG A CA 1
ATOM 739 C C . ARG A 1 111 ? 40.718 33.777 267.981 1.00 51.34 97 ARG A C 1
ATOM 740 O O . ARG A 1 111 ? 40.659 34.515 266.997 1.00 52.37 97 ARG A O 1
ATOM 743 N N . GLU A 1 112 ? 39.812 33.806 268.951 1.00 50.27 98 GLU A N 1
ATOM 744 C CA . GLU A 1 112 ? 38.551 34.527 268.827 1.00 49.57 98 GLU A CA 1
ATOM 745 C C . GLU A 1 112 ? 37.964 34.804 270.218 1.00 46.65 98 GLU A C 1
ATOM 746 O O . GLU A 1 112 ? 38.122 33.989 271.116 1.00 45.98 98 GLU A O 1
ATOM 752 N N . ALA A 1 113 ? 37.304 35.950 270.395 1.00 43.62 99 ALA A N 1
ATOM 753 C CA . ALA A 1 113 ? 36.520 36.207 271.604 1.00 41.29 99 ALA A CA 1
ATOM 754 C C . ALA A 1 113 ? 35.050 36.338 271.221 1.00 39.58 99 ALA A C 1
ATOM 755 O O . ALA A 1 113 ? 34.755 36.830 270.161 1.00 39.46 99 ALA A O 1
ATOM 757 N N . VAL A 1 114 ? 34.140 35.862 272.071 1.00 37.82 100 VAL A N 1
ATOM 758 C CA . VAL A 1 114 ? 32.692 36.105 271.921 1.00 36.63 100 VAL A CA 1
ATOM 759 C C . VAL A 1 114 ? 32.222 37.140 272.962 1.00 34.97 100 VAL A C 1
ATOM 760 O O . VAL A 1 114 ? 32.619 37.066 274.121 1.00 33.83 100 VAL A O 1
ATOM 764 N N . ALA A 1 115 ? 31.366 38.074 272.560 1.00 33.37 101 ALA A N 1
ATOM 765 C CA . ALA A 1 115 ? 30.949 39.126 273.466 1.00 32.75 101 ALA A CA 1
ATOM 766 C C . ALA A 1 115 ? 29.525 39.566 273.225 1.00 32.24 101 ALA A C 1
ATOM 767 O O . ALA A 1 115 ? 29.124 39.812 272.104 1.00 32.08 101 ALA A O 1
ATOM 769 N N . THR A 1 116 ? 28.748 39.658 274.290 1.00 31.55 102 THR A N 1
ATOM 770 C CA . THR A 1 116 ? 27.460 40.309 274.172 1.00 31.24 102 THR A CA 1
ATOM 771 C C . THR A 1 116 ? 27.769 41.785 273.918 1.00 31.88 102 THR A C 1
ATOM 772 O O . THR A 1 116 ? 28.539 42.396 274.657 1.00 30.99 102 THR A O 1
ATOM 776 N N . ARG A 1 117 ? 27.170 42.331 272.865 1.00 33.07 103 ARG A N 1
ATOM 777 C CA . ARG A 1 117 ? 27.381 43.696 272.453 1.00 33.69 103 ARG A CA 1
ATOM 778 C C . ARG A 1 117 ? 27.057 44.613 273.591 1.00 31.72 103 ARG A C 1
ATOM 779 O O . ARG A 1 117 ? 25.968 44.582 274.090 1.00 31.15 103 ARG A O 1
ATOM 787 N N . PRO A 1 118 ? 28.012 45.434 274.001 1.00 30.43 104 PRO A N 1
ATOM 788 C CA . PRO A 1 118 ? 27.864 46.384 275.095 1.00 29.97 104 PRO A CA 1
ATOM 789 C C . PRO A 1 118 ? 26.980 47.570 274.774 1.00 29.53 104 PRO A C 1
ATOM 790 O O . PRO A 1 118 ? 26.532 47.705 273.665 1.00 30.47 104 PRO A O 1
ATOM 794 N N . GLY A 1 119 ? 26.760 48.444 275.738 1.00 28.76 105 GLY A N 1
ATOM 795 C CA . GLY A 1 119 ? 25.887 49.594 275.522 1.00 28.80 105 GLY A CA 1
ATOM 796 C C . GLY A 1 119 ? 26.620 50.906 275.598 1.00 28.52 105 GLY A C 1
ATOM 797 O O . GLY A 1 119 ? 26.167 51.859 276.234 1.00 28.88 105 GLY A O 1
ATOM 798 N N . ASP A 1 120 ? 27.771 50.950 274.943 1.00 28.46 106 ASP A N 1
ATOM 799 C CA . ASP A 1 120 ? 28.618 52.119 274.930 1.00 27.78 106 ASP A CA 1
ATOM 800 C C . ASP A 1 120 ? 29.390 52.088 273.623 1.00 27.83 106 ASP A C 1
ATOM 801 O O . ASP A 1 120 ? 30.095 51.114 273.347 1.00 27.34 106 ASP A O 1
ATOM 806 N N . TRP A 1 121 ? 29.258 53.143 272.817 1.00 28.04 107 TRP A N 1
ATOM 807 C CA . TRP A 1 121 ? 29.871 53.175 271.481 1.00 28.53 107 TRP A CA 1
ATOM 808 C C . TRP A 1 121 ? 31.391 53.159 271.499 1.00 28.58 107 TRP A C 1
ATOM 809 O O . TRP A 1 121 ? 32.007 52.503 270.660 1.00 30.62 107 TRP A O 1
ATOM 820 N N . ARG A 1 122 ? 32.000 53.843 272.446 1.00 27.89 108 ARG A N 1
ATOM 821 C CA . ARG A 1 122 ? 33.443 53.839 272.574 1.00 27.48 108 ARG A CA 1
ATOM 822 C C . ARG A 1 122 ? 33.962 52.444 272.829 1.00 27.57 108 ARG A C 1
ATOM 823 O O . ARG A 1 122 ? 34.955 52.038 272.205 1.00 27.74 108 ARG A O 1
ATOM 831 N N . LEU A 1 123 ? 33.302 51.700 273.736 1.00 27.03 109 LEU A N 1
ATOM 832 C CA . LEU A 1 123 ? 33.681 50.303 273.974 1.00 26.67 109 LEU A CA 1
ATOM 833 C C . LEU A 1 123 ? 33.441 49.451 272.748 1.00 27.62 109 LEU A C 1
ATOM 834 O O . LEU A 1 123 ? 34.250 48.597 272.410 1.00 27.91 109 LEU A O 1
ATOM 839 N N . ILE A 1 124 ? 32.332 49.661 272.059 1.00 28.70 110 ILE A N 1
ATOM 840 C CA . ILE A 1 124 ? 32.106 48.859 270.867 1.00 29.88 110 ILE A CA 1
ATOM 841 C C . ILE A 1 124 ? 33.317 49.038 269.917 1.00 30.57 110 ILE A C 1
ATOM 842 O O . ILE A 1 124 ? 33.904 48.068 269.485 1.00 29.63 110 ILE A O 1
ATOM 847 N N . GLU A 1 125 ? 33.708 50.284 269.659 1.00 31.65 111 GLU A N 1
ATOM 848 C CA . GLU A 1 125 ? 34.747 50.556 268.679 1.00 33.26 111 GLU A CA 1
ATOM 849 C C . GLU A 1 125 ? 36.073 49.969 269.085 1.00 32.84 111 GLU A C 1
ATOM 850 O O . GLU A 1 125 ? 36.810 49.482 268.255 1.00 32.31 111 GLU A O 1
ATOM 856 N N . ALA A 1 126 ? 36.342 50.004 270.386 1.00 33.34 112 ALA A N 1
ATOM 857 C CA . ALA A 1 126 ? 37.599 49.532 270.950 1.00 33.15 112 ALA A CA 1
ATOM 858 C C . ALA A 1 126 ? 37.742 48.048 270.699 1.00 33.37 112 ALA A C 1
ATOM 859 O O . ALA A 1 126 ? 38.783 47.583 270.265 1.00 33.45 112 ALA A O 1
ATOM 861 N N . LEU A 1 127 ? 36.680 47.316 270.955 1.00 33.81 113 LEU A N 1
ATOM 862 C CA . LEU A 1 127 ? 36.700 45.894 270.743 1.00 34.89 113 LEU A CA 1
ATOM 863 C C . LEU A 1 127 ? 36.769 45.512 269.252 1.00 36.70 113 LEU A C 1
ATOM 864 O O . LEU A 1 127 ? 37.322 44.484 268.904 1.00 37.05 113 LEU A O 1
ATOM 869 N N . GLU A 1 128 ? 36.206 46.323 268.368 1.00 38.97 114 GLU A N 1
ATOM 870 C CA . GLU A 1 128 ? 36.344 46.098 266.914 1.00 40.68 114 GLU A CA 1
ATOM 871 C C . GLU A 1 128 ? 37.764 46.365 266.445 1.00 41.17 114 GLU A C 1
ATOM 872 O O . GLU A 1 128 ? 38.289 45.615 265.660 1.00 41.69 114 GLU A O 1
ATOM 878 N N . ALA A 1 129 ? 38.381 47.411 266.973 1.00 41.97 115 ALA A N 1
ATOM 879 C CA . ALA A 1 129 ? 39.730 47.823 266.613 1.00 43.12 115 ALA A CA 1
ATOM 880 C C . ALA A 1 129 ? 40.815 46.863 267.124 1.00 44.08 115 ALA A C 1
ATOM 881 O O . ALA A 1 129 ? 41.954 46.881 266.685 1.00 45.08 115 ALA A O 1
ATOM 883 N N . MET A 1 130 ? 40.460 46.035 268.078 1.00 44.94 116 MET A N 1
ATOM 884 C CA . MET A 1 130 ? 41.410 45.155 268.720 1.00 45.80 116 MET A CA 1
ATOM 885 C C . MET A 1 130 ? 41.865 44.137 267.678 1.00 47.27 116 MET A C 1
ATOM 886 O O . MET A 1 130 ? 41.047 43.622 266.933 1.00 48.25 116 MET A O 1
ATOM 891 N N . PRO A 1 131 ? 43.178 43.864 267.580 1.00 47.78 117 PRO A N 1
ATOM 892 C CA . PRO A 1 131 ? 43.622 42.886 266.587 1.00 48.27 117 PRO A CA 1
ATOM 893 C C . PRO A 1 131 ? 43.341 41.437 267.025 1.00 48.64 117 PRO A C 1
ATOM 894 O O . PRO A 1 131 ? 44.227 40.596 266.979 1.00 50.06 117 PRO A O 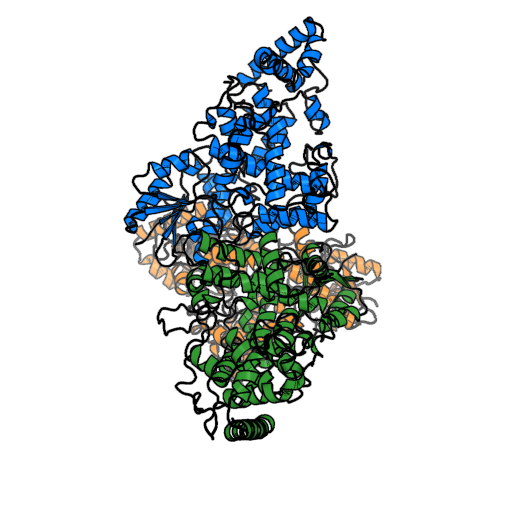1
ATOM 898 N N . LEU A 1 132 ? 42.129 41.175 267.492 1.00 48.13 118 LEU A N 1
ATOM 899 C CA . LEU A 1 132 ? 41.656 39.834 267.825 1.00 47.81 118 LEU A CA 1
ATOM 900 C C . LEU A 1 132 ? 40.207 39.867 267.428 1.00 47.31 118 LEU A C 1
ATOM 901 O O . LEU A 1 132 ? 39.500 40.852 267.702 1.00 46.66 118 LEU A O 1
ATOM 906 N N . PRO A 1 133 ? 39.756 38.831 266.719 1.00 47.64 119 PRO A N 1
ATOM 907 C CA . PRO A 1 133 ? 38.401 38.935 266.211 1.00 46.97 119 PRO A CA 1
ATOM 908 C C . PRO A 1 133 ? 37.402 38.716 267.325 1.00 45.95 119 PRO A C 1
ATOM 909 O O . PRO A 1 133 ? 37.617 37.880 268.188 1.00 45.74 119 PRO A O 1
ATOM 913 N N . VAL A 1 134 ? 36.323 39.477 267.284 1.00 44.79 120 VAL A N 1
ATOM 914 C CA . VAL A 1 134 ? 35.296 39.414 268.270 1.00 44.80 120 VAL A CA 1
ATOM 915 C C . VAL A 1 134 ? 33.987 39.057 267.622 1.00 45.05 120 VAL A C 1
ATOM 916 O O . VAL A 1 134 ? 33.528 39.747 266.738 1.00 45.36 120 VAL A O 1
ATOM 920 N N . ARG A 1 135 ? 33.361 37.983 268.059 1.00 45.96 121 ARG A N 1
ATOM 921 C CA . ARG A 1 135 ? 32.022 37.682 267.590 1.00 46.39 121 ARG A CA 1
ATOM 922 C C . ARG A 1 135 ? 31.028 38.324 268.544 1.00 44.30 121 ARG A C 1
ATOM 923 O O . ARG A 1 135 ? 30.956 37.961 269.690 1.00 44.21 121 ARG A O 1
ATOM 931 N N . PHE A 1 136 ? 30.294 39.315 268.072 1.00 42.68 122 PHE A N 1
ATOM 932 C CA . PHE A 1 136 ? 29.280 39.961 268.884 1.00 41.51 122 PHE A CA 1
ATOM 933 C C . PHE A 1 136 ? 27.957 39.218 268.783 1.00 41.24 122 PHE A C 1
ATOM 934 O O . PHE A 1 136 ? 27.577 38.759 267.697 1.00 41.21 122 PHE A O 1
ATOM 942 N N . LEU A 1 137 ? 27.265 39.118 269.925 1.00 40.11 123 LEU A N 1
ATOM 943 C CA . LEU A 1 137 ? 25.899 38.628 269.997 1.00 39.15 123 LEU A CA 1
ATOM 944 C C . LEU A 1 137 ? 25.037 39.785 270.454 1.00 37.57 123 LEU A C 1
ATOM 945 O O . LEU A 1 137 ? 25.478 40.591 271.218 1.00 36.65 123 LEU A O 1
ATOM 950 N N . PRO A 1 138 ? 23.797 39.872 269.991 1.00 37.38 124 PRO A N 1
ATOM 951 C CA . PRO A 1 138 ? 22.924 40.902 270.501 1.00 36.91 124 PRO A CA 1
ATOM 952 C C . PRO A 1 138 ? 22.590 40.754 271.986 1.00 37.49 124 PRO A C 1
ATOM 953 O O . PRO A 1 138 ? 22.590 39.646 272.528 1.00 37.84 124 PRO A O 1
ATOM 957 N N . ASP A 1 139 ? 22.305 41.886 272.618 1.00 37.03 125 ASP A N 1
ATOM 958 C CA . ASP A 1 139 ? 21.903 41.913 273.981 1.00 37.43 125 ASP A CA 1
ATOM 959 C C . ASP A 1 139 ? 20.397 41.704 273.989 1.00 37.90 125 ASP A C 1
ATOM 960 O O . ASP A 1 139 ? 19.636 42.580 273.596 1.00 37.28 125 ASP A O 1
ATOM 965 N N . ASP A 1 140 ? 19.974 40.540 274.467 1.00 38.77 126 ASP A N 1
ATOM 966 C CA . ASP A 1 140 ? 18.566 40.163 274.444 1.00 39.30 126 ASP A CA 1
ATOM 967 C C . ASP A 1 140 ? 17.829 40.362 275.767 1.00 38.68 126 ASP A C 1
ATOM 968 O O . ASP A 1 140 ? 16.816 39.741 276.012 1.00 38.29 126 ASP A O 1
ATOM 973 N N . ARG A 1 141 ? 18.326 41.265 276.602 1.00 37.84 127 ARG A N 1
ATOM 974 C CA . ARG A 1 141 ? 17.746 41.470 277.913 1.00 37.81 127 ARG A CA 1
ATOM 975 C C . ARG A 1 141 ? 16.685 42.547 277.886 1.00 36.64 127 ARG A C 1
ATOM 976 O O . ARG A 1 141 ? 16.081 42.841 278.878 1.00 36.78 127 ARG A O 1
ATOM 984 N N . PHE A 1 142 ? 16.456 43.128 276.735 1.00 35.75 128 PHE A N 1
ATOM 985 C CA . PHE A 1 142 ? 15.367 44.054 276.572 1.00 35.72 128 PHE A CA 1
ATOM 986 C C . PHE A 1 142 ? 14.101 43.357 276.049 1.00 36.39 128 PHE A C 1
ATOM 987 O O . PHE A 1 142 ? 14.171 42.325 275.402 1.00 36.84 128 PHE A O 1
ATOM 995 N N . LEU A 1 143 ? 12.948 43.936 276.340 1.00 36.87 129 LEU A N 1
ATOM 996 C CA . LEU A 1 143 ? 11.674 43.370 275.927 1.00 38.08 129 LEU A CA 1
ATOM 997 C C . LEU A 1 143 ? 11.424 43.520 274.422 1.00 38.17 129 LEU A C 1
ATOM 998 O O . LEU A 1 143 ? 10.734 42.704 273.825 1.00 38.89 129 LEU A O 1
ATOM 1003 N N . CYS A 1 144 ? 12.019 44.535 273.816 1.00 37.79 130 CYS A N 1
ATOM 1004 C CA . CYS A 1 144 ? 11.922 44.742 272.391 1.00 37.88 130 CYS A CA 1
ATOM 1005 C C . CYS A 1 144 ? 13.260 44.487 271.730 1.00 38.19 130 CYS A C 1
ATOM 1006 O O . CYS A 1 144 ? 14.217 45.165 272.012 1.00 37.54 130 CYS A O 1
ATOM 1009 N N . PRO A 1 145 ? 13.334 43.499 270.841 1.00 39.76 131 PRO A N 1
ATOM 1010 C CA . PRO A 1 145 ? 14.614 43.274 270.186 1.00 40.29 131 PRO A CA 1
ATOM 1011 C C . PRO A 1 145 ? 15.008 44.456 269.305 1.00 40.44 131 PRO A C 1
ATOM 1012 O O . PRO A 1 145 ? 14.147 45.145 268.800 1.00 41.03 131 PRO A O 1
ATOM 1016 N N . ALA A 1 146 ? 16.307 44.680 269.142 1.00 40.32 132 ALA A N 1
ATOM 1017 C CA . ALA A 1 146 ? 16.825 45.738 268.311 1.00 40.05 132 ALA A CA 1
ATOM 1018 C C . ALA A 1 146 ? 16.218 45.717 266.912 1.00 41.06 132 ALA A C 1
ATOM 1019 O O . ALA A 1 146 ? 15.771 46.736 266.398 1.00 39.99 132 ALA A O 1
ATOM 1021 N N . ASP A 1 147 ? 16.217 44.552 266.282 1.00 43.57 133 ASP A N 1
ATOM 1022 C CA . ASP A 1 147 ? 15.784 44.466 264.883 1.00 45.31 133 ASP A CA 1
ATOM 1023 C C . ASP A 1 147 ? 14.321 44.801 264.785 1.00 44.85 133 ASP A C 1
ATOM 1024 O O . ASP A 1 147 ? 13.898 45.348 263.786 1.00 44.60 133 ASP A O 1
ATOM 1029 N N . GLU A 1 148 ? 13.575 44.520 265.846 1.00 44.34 134 GLU A N 1
ATOM 1030 C CA . GLU A 1 148 ? 12.166 44.855 265.887 1.00 44.79 134 GLU A CA 1
ATOM 1031 C C . GLU A 1 148 ? 11.915 46.324 266.187 1.00 42.34 134 GLU A C 1
ATOM 1032 O O . GLU A 1 148 ? 10.959 46.883 265.705 1.00 41.73 134 GLU A O 1
ATOM 1038 N N . PHE A 1 149 ? 12.770 46.955 266.975 1.00 40.46 135 PHE A N 1
ATOM 1039 C CA . PHE A 1 149 ? 12.667 48.395 267.170 1.00 38.96 135 PHE A CA 1
ATOM 1040 C C . PHE A 1 149 ? 12.885 49.115 265.867 1.00 38.86 135 PHE A C 1
ATOM 1041 O O . PHE A 1 149 ? 12.111 50.016 265.516 1.00 38.63 135 PHE A O 1
ATOM 1049 N N . ALA A 1 150 ? 13.945 48.734 265.163 1.00 39.00 136 ALA A N 1
ATOM 1050 C CA . ALA A 1 150 ? 14.250 49.339 263.867 1.00 39.90 136 ALA A CA 1
ATOM 1051 C C . ALA A 1 150 ? 13.037 49.206 262.927 1.00 40.66 136 ALA A C 1
ATOM 1052 O O . ALA A 1 150 ? 12.600 50.180 262.308 1.00 40.10 136 ALA A O 1
ATOM 1054 N N . ARG A 1 151 ? 12.477 48.002 262.864 1.00 41.45 137 ARG A N 1
ATOM 1055 C CA . ARG A 1 151 ? 11.308 47.754 262.031 1.00 42.18 137 ARG A CA 1
ATOM 1056 C C . ARG A 1 151 ? 10.124 48.638 262.431 1.00 42.61 137 ARG A C 1
ATOM 1057 O O . ARG A 1 151 ? 9.523 49.251 261.600 1.00 44.01 137 ARG A O 1
ATOM 1065 N N . TRP A 1 152 ? 9.825 48.782 263.691 1.00 42.55 138 TRP A N 1
ATOM 1066 C CA . TRP A 1 152 ? 8.723 49.619 264.059 1.00 43.32 138 TRP A CA 1
ATOM 1067 C C . TRP A 1 152 ? 8.903 51.093 263.616 1.00 43.70 138 TRP A C 1
ATOM 1068 O O . TRP A 1 152 ? 7.925 51.767 263.301 1.00 42.78 138 TRP A O 1
ATOM 1079 N N . THR A 1 153 ? 10.138 51.590 263.578 1.00 44.18 139 THR A N 1
ATOM 1080 C CA . THR A 1 153 ? 10.356 53.014 263.309 1.00 45.08 139 THR A CA 1
ATOM 1081 C C . THR A 1 153 ? 10.343 53.367 261.852 1.00 46.14 139 THR A C 1
ATOM 1082 O O . THR A 1 153 ? 10.185 54.520 261.498 1.00 45.36 139 THR A O 1
ATOM 1086 N N . GLU A 1 154 ? 10.536 52.364 261.010 1.00 47.56 140 GLU A N 1
ATOM 1087 C CA . GLU A 1 154 ? 10.786 52.576 259.602 1.00 48.67 140 GLU A CA 1
ATOM 1088 C C . GLU A 1 154 ? 9.646 53.368 258.918 1.00 49.10 140 GLU A C 1
ATOM 1089 O O . GLU A 1 154 ? 8.434 53.033 259.041 1.00 49.04 140 GLU A O 1
ATOM 1095 N N . GLY A 1 155 ? 10.045 54.443 258.239 1.00 47.59 141 GLY A N 1
ATOM 1096 C CA . GLY A 1 155 ? 9.113 55.285 257.527 1.00 47.61 141 GLY A CA 1
ATOM 1097 C C . GLY A 1 155 ? 8.387 56.286 258.378 1.00 46.88 141 GLY A C 1
ATOM 1098 O O . GLY A 1 155 ? 7.548 57.007 257.898 1.00 46.51 141 GLY A O 1
ATOM 1099 N N . ARG A 1 156 ? 8.689 56.320 259.663 1.00 46.77 142 ARG A N 1
ATOM 1100 C CA . ARG A 1 156 ? 8.030 57.258 260.557 1.00 46.53 142 ARG A CA 1
ATOM 1101 C C . ARG A 1 156 ? 8.834 58.542 260.543 1.00 48.25 142 ARG A C 1
ATOM 1102 O O . ARG A 1 156 ? 10.035 58.531 260.771 1.00 47.59 142 ARG A O 1
ATOM 1110 N N . LYS A 1 157 ? 8.156 59.636 260.245 1.00 50.73 143 LYS A N 1
ATOM 1111 C CA . LYS A 1 157 ? 8.803 60.908 260.023 1.00 53.20 143 LYS A CA 1
ATOM 1112 C C . LYS A 1 157 ? 8.952 61.588 261.365 1.00 52.96 143 LYS A C 1
ATOM 1113 O O . LYS A 1 157 ? 9.707 62.523 261.513 1.00 53.49 143 LYS A O 1
ATOM 1119 N N . GLN A 1 158 ? 8.238 61.084 262.354 1.00 53.07 144 GLN A N 1
ATOM 1120 C CA . GLN A 1 158 ? 8.298 61.599 263.700 1.00 53.07 144 GLN A CA 1
ATOM 1121 C C . GLN A 1 158 ? 8.110 60.428 264.652 1.00 51.08 144 GLN A C 1
ATOM 1122 O O . GLN A 1 158 ? 7.219 59.615 264.461 1.00 50.88 144 GLN A O 1
ATOM 1128 N N . LEU A 1 159 ? 8.959 60.328 265.673 1.00 50.09 145 LEU A N 1
ATOM 1129 C CA . LEU A 1 159 ? 8.793 59.282 266.703 1.00 48.45 145 LEU A CA 1
ATOM 1130 C C . LEU A 1 159 ? 8.205 59.861 267.964 1.00 47.90 145 LEU A C 1
ATOM 1131 O O . LEU A 1 159 ? 8.462 61.006 268.302 1.00 47.78 145 LEU A O 1
ATOM 1136 N N . ARG A 1 160 ? 7.400 59.050 268.636 1.00 47.69 146 ARG A N 1
ATOM 1137 C CA . ARG A 1 160 ? 6.795 59.415 269.889 1.00 47.51 146 ARG A CA 1
ATOM 1138 C C . ARG A 1 160 ? 6.741 58.164 270.757 1.00 45.09 146 ARG A C 1
ATOM 1139 O O . ARG A 1 160 ? 6.245 57.137 270.335 1.00 44.15 146 ARG A O 1
ATOM 1147 N N . MET A 1 161 ? 7.267 58.242 271.967 1.00 43.68 147 MET A N 1
ATOM 1148 C CA . MET A 1 161 ? 7.290 57.082 272.869 1.00 42.27 147 MET A CA 1
ATOM 1149 C C . MET A 1 161 ? 5.923 56.420 273.035 1.00 41.73 147 MET A C 1
ATOM 1150 O O . MET A 1 161 ? 5.837 55.194 273.100 1.00 40.44 147 MET A O 1
ATOM 1155 N N . GLU A 1 162 ? 4.864 57.229 273.109 1.00 40.31 148 GLU A N 1
ATOM 1156 C CA . GLU A 1 162 ? 3.525 56.712 273.406 1.00 40.20 148 GLU A CA 1
ATOM 1157 C C . GLU A 1 162 ? 3.091 55.651 272.425 1.00 38.97 148 GLU A C 1
ATOM 1158 O O . GLU A 1 162 ? 2.521 54.638 272.834 1.00 38.27 148 GLU A O 1
ATOM 1164 N N . TRP A 1 163 ? 3.349 55.861 271.140 1.00 37.96 149 TRP A N 1
ATOM 1165 C CA . TRP A 1 163 ? 2.866 54.910 270.155 1.00 37.32 149 TRP A CA 1
ATOM 1166 C C . TRP A 1 163 ? 3.634 53.625 270.286 1.00 35.77 149 TRP A C 1
ATOM 1167 O O . TRP A 1 163 ? 3.046 52.552 270.210 1.00 36.19 149 TRP A O 1
ATOM 1178 N N . PHE A 1 164 ? 4.935 53.734 270.526 1.00 34.18 150 PHE A N 1
ATOM 1179 C CA . PHE A 1 164 ? 5.778 52.577 270.796 1.00 33.03 150 PHE A CA 1
ATOM 1180 C C . PHE A 1 164 ? 5.351 51.811 272.057 1.00 32.32 150 PHE A C 1
ATOM 1181 O O . PHE A 1 164 ? 5.365 50.597 272.083 1.00 32.30 150 PHE A O 1
ATOM 1189 N N . TYR A 1 165 ? 4.996 52.525 273.109 1.00 31.72 151 TYR A N 1
ATOM 1190 C CA . TYR A 1 165 ? 4.554 51.900 274.348 1.00 31.35 151 TYR A CA 1
ATOM 1191 C C . TYR A 1 165 ? 3.266 51.092 274.190 1.00 32.23 151 TYR A C 1
ATOM 1192 O O . TYR A 1 165 ? 3.144 49.974 274.708 1.00 31.03 151 TYR A O 1
ATOM 1201 N N . ARG A 1 166 ? 2.310 51.650 273.459 1.00 33.30 152 ARG A N 1
ATOM 1202 C CA . ARG A 1 166 ? 1.046 50.968 273.291 1.00 34.45 152 ARG A CA 1
ATOM 1203 C C . ARG A 1 166 ? 1.294 49.678 272.577 1.00 34.55 152 ARG A C 1
ATOM 1204 O O . ARG A 1 166 ? 0.693 48.660 272.908 1.00 34.14 152 ARG A O 1
ATOM 1212 N N . GLU A 1 167 ? 2.184 49.724 271.591 1.00 34.87 153 GLU A N 1
ATOM 1213 C CA . GLU A 1 167 ? 2.490 48.529 270.815 1.00 35.47 153 GLU A CA 1
ATOM 1214 C C . GLU A 1 167 ? 3.214 47.493 271.677 1.00 34.03 153 GLU A C 1
ATOM 1215 O O . GLU A 1 167 ? 2.903 46.303 271.615 1.00 32.91 153 GLU A O 1
ATOM 1221 N N . MET A 1 168 ? 4.110 47.961 272.536 1.00 33.21 154 MET A N 1
ATOM 1222 C CA . MET A 1 168 ? 4.764 47.062 273.499 1.00 32.97 154 MET A CA 1
ATOM 1223 C C . MET A 1 168 ? 3.789 46.443 274.498 1.00 32.39 154 MET A C 1
ATOM 1224 O O . MET A 1 168 ? 3.964 45.292 274.884 1.00 31.89 154 MET A O 1
ATOM 1229 N N . ARG A 1 169 ? 2.766 47.197 274.890 1.00 32.32 155 ARG A N 1
ATOM 1230 C CA . ARG A 1 169 ? 1.729 46.669 275.771 1.00 32.76 155 ARG A CA 1
ATOM 1231 C C . ARG A 1 169 ? 1.060 45.504 275.051 1.00 34.58 155 ARG A C 1
ATOM 1232 O O . ARG A 1 169 ? 0.844 44.427 275.609 1.00 34.03 155 ARG A O 1
ATOM 1240 N N . ARG A 1 170 ? 0.773 45.706 273.773 1.00 36.56 156 ARG A N 1
ATOM 1241 C CA . ARG A 1 170 ? 0.082 44.679 273.015 1.00 38.25 156 ARG A CA 1
ATOM 1242 C C . ARG A 1 170 ? 0.978 43.479 272.762 1.00 38.72 156 ARG A C 1
ATOM 1243 O O . ARG A 1 170 ? 0.541 42.348 272.875 1.00 39.14 156 ARG A O 1
ATOM 1251 N N . ARG A 1 171 ? 2.234 43.699 272.430 1.00 39.04 157 ARG A N 1
ATOM 1252 C CA . ARG A 1 171 ? 3.072 42.545 272.163 1.00 40.31 157 ARG A CA 1
ATOM 1253 C C . ARG A 1 171 ? 3.264 41.701 273.392 1.00 39.49 157 ARG A C 1
ATOM 1254 O O . ARG A 1 171 ? 3.175 40.493 273.318 1.00 40.01 157 ARG A O 1
ATOM 1262 N N . THR A 1 172 ? 3.513 42.337 274.520 1.00 38.32 158 THR A N 1
ATOM 1263 C CA . THR A 1 172 ? 3.847 41.600 275.733 1.00 37.84 158 THR A CA 1
ATOM 1264 C C . THR A 1 172 ? 2.623 41.052 276.477 1.00 37.85 158 THR A C 1
ATOM 1265 O O . THR A 1 172 ? 2.745 40.106 277.215 1.00 37.63 158 THR A O 1
ATOM 1269 N N . GLY A 1 173 ? 1.470 41.694 276.302 1.00 37.74 159 GLY A N 1
ATOM 1270 C CA . GLY A 1 173 ? 0.259 41.369 277.036 1.00 37.63 159 GLY A CA 1
ATOM 1271 C C . GLY A 1 173 ? 0.143 42.053 278.388 1.00 37.14 159 GLY A C 1
ATOM 1272 O O . GLY A 1 173 ? -0.734 41.718 279.176 1.00 37.59 159 GLY A O 1
ATOM 1273 N N . LEU A 1 174 ? 1.015 43.008 278.680 1.00 36.26 160 LEU A N 1
ATOM 1274 C CA . LEU A 1 174 ? 1.032 43.597 280.023 1.00 35.85 160 LEU A CA 1
ATOM 1275 C C . LEU A 1 174 ? -0.095 44.609 280.143 1.00 36.07 160 LEU A C 1
ATOM 1276 O O . LEU A 1 174 ? -0.242 45.482 279.281 1.00 35.00 160 LEU A O 1
ATOM 1281 N N . LEU A 1 175 ? -0.862 44.492 281.228 1.00 37.02 161 LEU A N 1
ATOM 1282 C CA . LEU A 1 175 ? -2.092 45.275 281.467 1.00 38.28 161 LEU A CA 1
ATOM 1283 C C . LEU A 1 175 ? -2.979 45.264 280.250 1.00 40.11 161 LEU A C 1
ATOM 1284 O O . LEU A 1 175 ? -3.464 46.292 279.783 1.00 39.88 161 LEU A O 1
ATOM 1289 N N . MET A 1 176 ? -3.174 44.072 279.726 1.00 42.78 162 MET A N 1
ATOM 1290 C CA . MET A 1 176 ? -4.038 43.894 278.583 1.00 45.50 162 MET A CA 1
ATOM 1291 C C . MET A 1 176 ? -5.141 42.928 278.984 1.00 47.92 162 MET A C 1
ATOM 1292 O O . MET A 1 176 ? -4.845 41.818 279.402 1.00 47.76 162 MET A O 1
ATOM 1297 N N . GLU A 1 177 ? -6.392 43.383 278.854 1.00 50.91 163 GLU A N 1
ATOM 1298 C CA . GLU A 1 177 ? -7.600 42.555 279.040 1.00 53.84 163 GLU A CA 1
ATOM 1299 C C . GLU A 1 177 ? -8.211 42.344 277.656 1.00 55.26 163 GLU A C 1
ATOM 1300 O O . GLU A 1 177 ? -9.054 43.115 277.209 1.00 56.00 163 GLU A O 1
ATOM 1302 N N . GLY A 1 178 ? -7.750 41.313 276.960 1.00 56.60 164 GLY A N 1
ATOM 1303 C CA . GLY A 1 178 ? -8.112 41.108 275.550 1.00 57.53 164 GLY A CA 1
ATOM 1304 C C . GLY A 1 178 ? -7.243 41.969 274.650 1.00 57.29 164 GLY A C 1
ATOM 1305 O O . GLY A 1 178 ? -6.019 41.983 274.776 1.00 56.40 164 GLY A O 1
ATOM 1306 N N . ASP A 1 179 ? -7.880 42.687 273.735 1.00 58.11 165 ASP A N 1
ATOM 1307 C CA . ASP A 1 179 ? -7.198 43.637 272.884 1.00 57.65 165 ASP A CA 1
ATOM 1308 C C . ASP A 1 179 ? -7.437 45.035 273.472 1.00 57.59 165 ASP A C 1
ATOM 1309 O O . ASP A 1 179 ? -7.162 46.034 272.829 1.00 57.68 165 ASP A O 1
ATOM 1311 N N . GLU A 1 180 ? -7.938 45.101 274.703 1.00 57.74 166 GLU A N 1
ATOM 1312 C CA . GLU A 1 180 ? -8.150 46.376 275.411 1.00 58.02 166 GLU A CA 1
ATOM 1313 C C . GLU A 1 180 ? -7.165 46.603 276.572 1.00 55.63 166 GLU A C 1
ATOM 1314 O O . GLU A 1 180 ? -6.748 45.665 277.245 1.00 54.03 166 GLU A O 1
ATOM 1320 N N . PRO A 1 181 ? -6.808 47.869 276.822 1.00 54.30 167 PRO A N 1
ATOM 1321 C CA . PRO A 1 181 ? -5.959 48.194 277.939 1.00 53.10 167 PRO A CA 1
ATOM 1322 C C . PRO A 1 181 ? -6.705 48.137 279.262 1.00 53.08 167 PRO A C 1
ATOM 1323 O O . PRO A 1 181 ? -7.837 48.615 279.348 1.00 53.88 167 PRO A O 1
ATOM 1327 N N . ALA A 1 182 ? -6.063 47.579 280.284 1.00 52.10 168 ALA A N 1
ATOM 1328 C CA . ALA A 1 182 ? -6.652 47.521 281.610 1.00 52.43 168 ALA A CA 1
ATOM 1329 C C . ALA A 1 182 ? -7.279 48.845 281.990 1.00 53.06 168 ALA A C 1
ATOM 1330 O O . ALA A 1 182 ? -6.692 49.898 281.790 1.00 51.78 168 ALA A O 1
ATOM 1332 N N . GLY A 1 183 ? -8.498 48.771 282.516 1.00 54.98 169 GLY A N 1
ATOM 1333 C CA . GLY A 1 183 ? -9.164 49.917 283.093 1.00 56.38 169 GLY A CA 1
ATOM 1334 C C . GLY A 1 183 ? -9.693 50.903 282.090 1.00 57.81 169 GLY A C 1
ATOM 1335 O O . GLY A 1 183 ? -10.119 51.973 282.475 1.00 58.53 169 GLY A O 1
ATOM 1336 N N . GLY A 1 184 ? -9.632 50.562 280.802 1.00 58.88 170 GLY A N 1
ATOM 1337 C CA . GLY A 1 184 ? -10.358 51.287 279.758 1.00 60.22 170 GLY A CA 1
ATOM 1338 C C . GLY A 1 184 ? -9.681 52.492 279.141 1.00 60.17 170 GLY A C 1
ATOM 1339 O O . GLY A 1 184 ? -10.273 53.177 278.320 1.00 61.29 170 GLY A O 1
ATOM 1340 N N . LYS A 1 185 ? -8.463 52.789 279.554 1.00 59.40 171 LYS A N 1
ATOM 1341 C CA . LYS A 1 185 ? -7.645 53.757 278.831 1.00 59.43 171 LYS A CA 1
ATOM 1342 C C . LYS A 1 185 ? -6.184 53.391 278.931 1.00 56.96 171 LYS A C 1
ATOM 1343 O O . LYS A 1 185 ? -5.781 52.576 279.741 1.00 56.17 171 LYS A O 1
ATOM 1349 N N . TRP A 1 186 ? -5.388 54.017 278.095 1.00 56.10 172 TRP A N 1
ATOM 1350 C CA . TRP A 1 186 ? -4.028 53.563 277.884 1.00 54.61 172 TRP A CA 1
ATOM 1351 C C . TRP A 1 186 ? -3.029 54.037 278.907 1.00 54.27 172 TRP A C 1
ATOM 1352 O O . TRP A 1 186 ? -2.162 53.275 279.313 1.00 53.04 172 TRP A O 1
ATOM 1363 N N . ASN A 1 187 ? -3.162 55.294 279.301 1.00 55.63 173 ASN A N 1
ATOM 1364 C CA . ASN A 1 187 ? -2.113 56.027 279.985 1.00 56.30 173 ASN A CA 1
ATOM 1365 C C . ASN A 1 187 ? -2.727 56.906 281.069 1.00 57.60 173 ASN A C 1
ATOM 1366 O O . ASN A 1 187 ? -3.611 57.716 280.816 1.00 58.31 173 ASN A O 1
ATOM 1371 N N . PHE A 1 188 ? -2.264 56.714 282.293 1.00 58.71 174 PHE A N 1
ATOM 1372 C CA . PHE A 1 188 ? -2.779 57.439 283.455 1.00 60.41 174 PHE A CA 1
ATOM 1373 C C . PHE A 1 188 ? -1.837 58.539 284.006 1.00 60.97 174 PHE A C 1
ATOM 1374 O O . PHE A 1 188 ? -1.963 58.901 285.161 1.00 61.00 174 PHE A O 1
ATOM 1382 N N . ASP A 1 189 ? -0.923 59.075 283.194 1.00 61.92 175 ASP A N 1
ATOM 1383 C CA . ASP A 1 189 ? 0.013 60.117 283.654 1.00 63.27 175 ASP A CA 1
ATOM 1384 C C . ASP A 1 189 ? -0.706 61.361 284.183 1.00 65.24 175 ASP A C 1
ATOM 1385 O O . ASP A 1 189 ? -0.158 62.062 285.043 1.00 64.98 175 ASP A O 1
ATOM 1390 N N . THR A 1 190 ? -1.916 61.646 283.690 1.00 67.26 176 THR A N 1
ATOM 1391 C CA . THR A 1 190 ? -2.672 62.813 284.183 1.00 69.41 176 THR A CA 1
ATOM 1392 C C . THR A 1 190 ? -2.999 62.723 285.696 1.00 69.57 176 THR A C 1
ATOM 1393 O O . THR A 1 190 ? -3.239 63.736 286.342 1.00 70.28 176 THR A O 1
ATOM 1397 N N . GLU A 1 191 ? -2.972 61.519 286.257 1.00 69.07 177 GLU A N 1
ATOM 1398 C CA . GLU A 1 191 ? -3.277 61.307 287.676 1.00 69.61 177 GLU A CA 1
ATOM 1399 C C . GLU A 1 191 ? -2.045 61.335 288.586 1.00 68.31 177 GLU A C 1
ATOM 1400 O O . GLU A 1 191 ? -2.162 61.332 289.813 1.00 68.16 177 GLU A O 1
ATOM 1406 N N . ASN A 1 192 ? -0.873 61.385 287.959 1.00 67.15 178 ASN A N 1
ATOM 1407 C CA . ASN A 1 192 ? 0.412 61.223 288.615 1.00 66.05 178 ASN A CA 1
ATOM 1408 C C . ASN A 1 192 ? 1.255 62.526 288.611 1.00 65.82 178 ASN A C 1
ATOM 1409 O O . ASN A 1 192 ? 2.466 62.492 288.366 1.00 64.51 178 ASN A O 1
ATOM 1414 N N . ARG A 1 193 ? 0.608 63.656 288.893 1.00 66.64 179 ARG A N 1
ATOM 1415 C CA . ARG A 1 193 ? 1.253 64.958 288.841 1.00 67.16 179 ARG A CA 1
ATOM 1416 C C . ARG A 1 193 ? 0.967 65.868 290.024 1.00 68.48 179 ARG A C 1
ATOM 1417 O O . ARG A 1 193 ? 1.000 67.075 289.872 1.00 69.13 179 ARG A O 1
ATOM 1425 N N . LYS A 1 194 ? 0.697 65.319 291.197 1.00 69.00 180 LYS A N 1
ATOM 1426 C CA . LYS A 1 194 ? 0.406 66.157 292.356 1.00 70.40 180 LYS A CA 1
ATOM 1427 C C . LYS A 1 194 ? 1.635 66.262 293.272 1.00 69.08 180 LYS A C 1
ATOM 1428 O O . LYS A 1 194 ? 2.531 65.460 293.176 1.00 67.03 180 LYS A O 1
ATOM 1434 N N . PRO A 1 195 ? 1.700 67.292 294.128 1.00 70.01 181 PRO A N 1
ATOM 1435 C CA . PRO A 1 195 ? 2.700 67.258 295.194 1.00 69.22 181 PRO A CA 1
ATOM 1436 C C . PRO A 1 195 ? 2.374 66.222 296.267 1.00 67.64 181 PRO A C 1
ATOM 1437 O O . PRO A 1 195 ? 1.323 65.614 296.233 1.00 67.17 181 PRO A O 1
ATOM 1441 N N . ALA A 1 196 ? 3.292 66.033 297.198 1.00 66.44 182 ALA A N 1
ATOM 1442 C CA . ALA A 1 196 ? 3.176 64.999 298.203 1.00 66.07 182 ALA A CA 1
ATOM 1443 C C . ALA A 1 196 ? 3.382 65.611 299.559 1.00 66.33 182 ALA A C 1
ATOM 1444 O O . ALA A 1 196 ? 4.109 66.559 299.677 1.00 66.61 182 ALA A O 1
ATOM 1446 N N . ALA A 1 197 ? 2.728 65.078 300.582 1.00 66.61 183 ALA A N 1
ATOM 1447 C CA . ALA A 1 197 ? 2.927 65.543 301.952 1.00 66.80 183 ALA A CA 1
ATOM 1448 C C . ALA A 1 197 ? 3.869 64.583 302.718 1.00 64.63 183 ALA A C 1
ATOM 1449 O O . ALA A 1 197 ? 3.917 63.402 302.424 1.00 63.01 183 ALA A O 1
ATOM 1451 N N . PRO A 1 198 ? 4.621 65.099 303.692 1.00 61.34 184 PRO A N 1
ATOM 1452 C CA . PRO A 1 198 ? 5.273 64.231 304.646 1.00 59.47 184 PRO A CA 1
ATOM 1453 C C . PRO A 1 198 ? 4.269 63.283 305.316 1.00 54.48 184 PRO A C 1
ATOM 1454 O O . PRO A 1 198 ? 3.155 63.664 305.527 1.00 53.68 184 PRO A O 1
ATOM 1458 N N . ASP A 1 199 ? 4.674 62.064 305.640 1.00 48.46 185 ASP A N 1
ATOM 1459 C CA . ASP A 1 199 ? 3.727 60.972 305.953 1.00 45.22 185 ASP A CA 1
ATOM 1460 C C . ASP A 1 199 ? 4.404 59.886 306.756 1.00 43.15 185 ASP A C 1
ATOM 1461 O O . ASP A 1 199 ? 5.329 59.245 306.264 1.00 41.52 185 ASP A O 1
ATOM 1466 N N . LEU A 1 200 ? 3.926 59.662 307.977 1.00 41.48 186 LEU A N 1
ATOM 1467 C CA . LEU A 1 200 ? 4.522 58.666 308.848 1.00 40.74 186 LEU A CA 1
ATOM 1468 C C . LEU A 1 200 ? 4.417 57.295 308.237 1.00 40.07 186 LEU A C 1
ATOM 1469 O O . LEU A 1 200 ? 5.227 56.448 308.470 1.00 39.06 186 LEU A O 1
ATOM 1474 N N . LEU A 1 201 ? 3.384 57.087 307.455 1.00 41.11 187 LEU A N 1
ATOM 1475 C CA . LEU A 1 201 ? 3.112 55.793 306.869 1.00 42.13 187 LEU A CA 1
ATOM 1476 C C . LEU A 1 201 ? 3.842 55.557 305.576 1.00 42.16 187 LEU A C 1
ATOM 1477 O O . LEU A 1 201 ? 3.642 54.516 304.974 1.00 42.34 187 LEU A O 1
ATOM 1482 N N . ARG A 1 202 ? 4.707 56.480 305.149 1.00 42.97 188 ARG A N 1
ATOM 1483 C CA . ARG A 1 202 ? 5.437 56.280 303.903 1.00 42.93 188 ARG A CA 1
ATOM 1484 C C . ARG A 1 202 ? 6.745 55.582 304.164 1.00 44.45 188 ARG A C 1
ATOM 1485 O O . ARG A 1 202 ? 7.612 56.158 304.783 1.00 43.75 188 ARG A O 1
ATOM 1493 N N . PRO A 1 203 ? 6.913 54.370 303.632 1.00 47.52 189 PRO A N 1
ATOM 1494 C CA . PRO A 1 203 ? 8.127 53.620 303.868 1.00 48.56 189 PRO A CA 1
ATOM 1495 C C . PRO A 1 203 ? 9.332 54.179 303.153 1.00 48.60 189 PRO A C 1
ATOM 1496 O O . PRO A 1 203 ? 9.204 54.785 302.101 1.00 47.71 189 PRO A O 1
ATOM 1500 N N . ARG A 1 204 ? 10.489 53.977 303.774 1.00 49.41 190 ARG A N 1
ATOM 1501 C CA . ARG A 1 204 ? 11.795 54.281 303.207 1.00 49.89 190 ARG A CA 1
ATOM 1502 C C . ARG A 1 204 ? 12.295 53.034 302.527 1.00 48.11 190 ARG A C 1
ATOM 1503 O O . ARG A 1 204 ? 12.051 51.929 303.008 1.00 48.81 190 ARG A O 1
ATOM 1511 N N . PRO A 1 205 ? 13.047 53.195 301.443 1.00 45.65 191 PRO A N 1
ATOM 1512 C CA . PRO A 1 205 ? 13.517 52.038 300.719 1.00 43.89 191 PRO A CA 1
ATOM 1513 C C . PRO A 1 205 ? 14.561 51.276 301.463 1.00 42.47 191 PRO A C 1
ATOM 1514 O O . PRO A 1 205 ? 15.136 51.737 302.429 1.00 42.45 191 PRO A O 1
ATOM 1518 N N . LEU A 1 206 ? 14.824 50.111 300.953 1.00 41.06 192 LEU A N 1
ATOM 1519 C CA . LEU A 1 206 ? 15.642 49.161 301.614 1.00 40.80 192 LEU A CA 1
ATOM 1520 C C . LEU A 1 206 ? 17.091 49.497 301.300 1.00 40.23 192 LEU A C 1
ATOM 1521 O O . LEU A 1 206 ? 17.396 49.759 300.147 1.00 40.80 192 LEU A O 1
ATOM 1526 N N . ARG A 1 207 ? 17.974 49.508 302.300 1.00 39.54 193 ARG A N 1
ATOM 1527 C CA . ARG A 1 207 ? 19.399 49.754 302.077 1.00 39.38 193 ARG A CA 1
ATOM 1528 C C . ARG A 1 207 ? 20.156 48.521 302.481 1.00 38.60 193 ARG A C 1
ATOM 1529 O O . ARG A 1 207 ? 19.646 47.754 303.254 1.00 39.45 193 ARG A O 1
ATOM 1537 N N . PHE A 1 208 ? 21.367 48.333 301.965 1.00 37.63 194 PHE A N 1
ATOM 1538 C CA . PHE A 1 208 ? 22.137 47.109 302.146 1.00 36.87 194 PHE A CA 1
ATOM 1539 C C . PHE A 1 208 ? 23.523 47.392 302.648 1.00 37.50 194 PHE A C 1
ATOM 1540 O O . PHE A 1 208 ? 24.255 48.175 302.064 1.00 36.25 194 PHE A O 1
ATOM 1548 N N . GLU A 1 209 ? 23.893 46.690 303.706 1.00 39.16 195 GLU A N 1
ATOM 1549 C CA . GLU A 1 209 ? 25.183 46.867 304.342 1.00 40.90 195 GLU A CA 1
ATOM 1550 C C . GLU A 1 209 ? 26.218 46.046 303.587 1.00 38.61 195 GLU A C 1
ATOM 1551 O O . GLU A 1 209 ? 26.045 44.886 303.372 1.00 38.12 195 GLU A O 1
ATOM 1557 N N . PRO A 1 210 ? 27.340 46.660 303.253 1.00 36.97 196 PRO A N 1
ATOM 1558 C CA . PRO A 1 210 ? 28.399 45.941 302.627 1.00 36.23 196 PRO A CA 1
ATOM 1559 C C . PRO A 1 210 ? 29.038 44.921 303.509 1.00 35.60 196 PRO A C 1
ATOM 1560 O O . PRO A 1 210 ? 29.406 45.240 304.621 1.00 35.69 196 PRO A O 1
ATOM 1564 N N . ASP A 1 211 ? 29.189 43.716 302.986 1.00 35.55 197 ASP A N 1
ATOM 1565 C CA . ASP A 1 211 ? 30.010 42.673 303.587 1.00 36.46 197 ASP A CA 1
ATOM 1566 C C . ASP A 1 211 ? 31.502 42.921 303.353 1.00 36.27 197 ASP A C 1
ATOM 1567 O O . ASP A 1 211 ? 31.888 43.925 302.778 1.00 36.53 197 ASP A O 1
ATOM 1572 N N . ALA A 1 212 ? 32.348 41.998 303.773 1.00 36.77 198 ALA A N 1
ATOM 1573 C CA . ALA A 1 212 ? 33.786 42.250 303.838 1.00 36.35 198 ALA A CA 1
ATOM 1574 C C . ALA A 1 212 ? 34.383 42.395 302.453 1.00 35.30 198 ALA A C 1
ATOM 1575 O O . ALA A 1 212 ? 35.302 43.180 302.236 1.00 35.64 198 ALA A O 1
ATOM 1577 N N . GLU A 1 213 ? 33.830 41.672 301.512 1.00 34.65 199 GLU A N 1
ATOM 1578 C CA . GLU A 1 213 ? 34.339 41.669 300.134 1.00 34.66 199 GLU A CA 1
ATOM 1579 C C . GLU A 1 213 ? 34.011 43.007 299.423 1.00 32.34 199 GLU A C 1
ATOM 1580 O O . GLU A 1 213 ? 34.839 43.560 298.711 1.00 31.14 199 GLU A O 1
ATOM 1586 N N . VAL A 1 214 ? 32.803 43.518 299.653 1.00 30.25 200 VAL A N 1
ATOM 1587 C CA . VAL A 1 214 ? 32.417 44.847 299.225 1.00 28.33 200 VAL A CA 1
ATOM 1588 C C . VAL A 1 214 ? 33.260 45.903 299.939 1.00 28.94 200 VAL A C 1
ATOM 1589 O O . VAL A 1 214 ? 33.666 46.925 299.343 1.00 28.21 200 VAL A O 1
ATOM 1593 N N . ARG A 1 215 ? 33.535 45.681 301.220 1.00 29.18 201 ARG A N 1
ATOM 1594 C CA . ARG A 1 215 ? 34.323 46.662 301.943 1.00 29.09 201 ARG A CA 1
ATOM 1595 C C . ARG A 1 215 ? 35.741 46.696 301.369 1.00 28.37 201 ARG A C 1
ATOM 1596 O O . ARG A 1 215 ? 36.318 47.796 301.258 1.00 27.99 201 ARG A O 1
ATOM 1604 N N . ALA A 1 216 ? 36.269 45.537 300.937 1.00 27.12 202 ALA A N 1
ATOM 1605 C CA . ALA A 1 216 ? 37.609 45.515 300.337 1.00 26.40 202 ALA A CA 1
ATOM 1606 C C . ALA A 1 216 ? 37.598 46.385 299.060 1.00 26.18 202 ALA A C 1
ATOM 1607 O O . ALA A 1 216 ? 38.540 47.145 298.802 1.00 26.32 202 ALA A O 1
ATOM 1609 N N . VAL A 1 217 ? 36.519 46.310 298.288 1.00 24.97 203 VAL A N 1
ATOM 1610 C CA . VAL A 1 217 ? 36.404 47.115 297.098 1.00 24.23 203 VAL A CA 1
ATOM 1611 C C . VAL A 1 217 ? 36.237 48.614 297.428 1.00 24.34 203 VAL A C 1
ATOM 1612 O O . VAL A 1 217 ? 36.765 49.487 296.727 1.00 23.37 203 VAL A O 1
ATOM 1616 N N . LEU A 1 218 ? 35.486 48.911 298.488 1.00 24.75 204 LEU A N 1
ATOM 1617 C CA . LEU A 1 218 ? 35.293 50.290 298.924 1.00 24.32 204 LEU A CA 1
ATOM 1618 C C . LEU A 1 218 ? 36.632 50.898 299.281 1.00 24.81 204 LEU A C 1
ATOM 1619 O O . LEU A 1 218 ? 36.925 52.009 298.876 1.00 24.57 204 LEU A O 1
ATOM 1624 N N . ASP A 1 219 ? 37.458 50.166 300.006 1.00 25.46 205 ASP A N 1
ATOM 1625 C CA . ASP A 1 219 ? 38.766 50.658 300.368 1.00 26.52 205 ASP A CA 1
ATOM 1626 C C . ASP A 1 219 ? 39.658 50.939 299.147 1.00 25.70 205 ASP A C 1
ATOM 1627 O O . ASP A 1 219 ? 40.440 51.936 299.121 1.00 25.21 205 ASP A O 1
ATOM 1632 N N . LEU A 1 220 ? 39.526 50.078 298.139 1.00 24.65 206 LEU A N 1
ATOM 1633 C CA . LEU A 1 220 ? 40.273 50.202 296.885 1.00 24.11 206 LEU A CA 1
ATOM 1634 C C . LEU A 1 220 ? 39.897 51.454 296.106 1.00 23.49 206 LEU A C 1
ATOM 1635 O O . LEU A 1 220 ? 40.770 52.232 295.684 1.00 23.04 206 LEU A O 1
ATOM 1640 N N . VAL A 1 221 ? 38.593 51.663 295.973 1.00 22.92 207 VAL A N 1
ATOM 1641 C CA . VAL A 1 221 ? 38.050 52.794 295.235 1.00 22.60 207 VAL A CA 1
ATOM 1642 C C . VAL A 1 221 ? 38.368 54.134 295.911 1.00 23.59 207 VAL A C 1
ATOM 1643 O O . VAL A 1 221 ? 38.653 55.151 295.251 1.00 22.40 207 VAL A O 1
ATOM 1647 N N . GLU A 1 222 ? 38.350 54.134 297.230 1.00 25.06 208 GLU A N 1
ATOM 1648 C CA . GLU A 1 222 ? 38.710 55.316 297.968 1.00 26.74 208 GLU A CA 1
ATOM 1649 C C . GLU A 1 222 ? 40.165 55.704 297.644 1.00 26.55 208 GLU A C 1
ATOM 1650 O O . GLU A 1 222 ? 40.454 56.862 297.378 1.00 27.37 208 GLU A O 1
ATOM 1656 N N . ALA A 1 223 ? 41.056 54.725 297.617 1.00 26.19 209 ALA A N 1
ATOM 1657 C CA . ALA A 1 223 ? 42.467 54.960 297.346 1.00 25.71 209 ALA A CA 1
ATOM 1658 C C . ALA A 1 223 ? 42.786 55.271 295.872 1.00 25.52 209 ALA A C 1
ATOM 1659 O O . ALA A 1 223 ? 43.697 56.025 295.582 1.00 25.59 209 ALA A O 1
ATOM 1661 N N . ARG A 1 224 ? 42.051 54.668 294.942 1.00 24.85 210 ARG A N 1
ATOM 1662 C CA . ARG A 1 224 ? 42.411 54.683 293.537 1.00 24.01 210 ARG A CA 1
ATOM 1663 C C . ARG A 1 224 ? 41.763 55.784 292.726 1.00 23.96 210 ARG A C 1
ATOM 1664 O O . ARG A 1 224 ? 42.228 56.136 291.637 1.00 24.62 210 ARG A O 1
ATOM 1672 N N . PHE A 1 225 ? 40.659 56.309 293.224 1.00 23.94 211 PHE A N 1
ATOM 1673 C CA . PHE A 1 225 ? 39.878 57.283 292.488 1.00 23.50 211 PHE A CA 1
ATOM 1674 C C . PHE A 1 225 ? 39.510 58.489 293.362 1.00 23.71 211 PHE A C 1
ATOM 1675 O O . PHE A 1 225 ? 38.378 58.949 293.362 1.00 23.37 211 PHE A O 1
ATOM 1683 N N . PRO A 1 226 ? 40.462 58.995 294.128 1.00 24.19 212 PRO A N 1
ATOM 1684 C CA . PRO A 1 226 ? 40.161 60.041 295.091 1.00 24.69 212 PRO A CA 1
ATOM 1685 C C . PRO A 1 226 ? 39.603 61.343 294.550 1.00 25.18 212 PRO A C 1
ATOM 1686 O O . PRO A 1 226 ? 39.007 62.092 295.309 1.00 25.67 212 PRO A O 1
ATOM 1690 N N . ARG A 1 227 ? 39.826 61.653 293.279 1.00 25.79 213 ARG A N 1
ATOM 1691 C CA . ARG A 1 227 ? 39.494 62.988 292.768 1.00 25.70 213 ARG A CA 1
ATOM 1692 C C . ARG A 1 227 ? 38.163 63.047 292.062 1.00 25.41 213 ARG A C 1
ATOM 1693 O O . ARG A 1 227 ? 37.774 64.083 291.558 1.00 25.01 213 ARG A O 1
ATOM 1701 N N . HIS A 1 228 ? 37.456 61.926 292.013 1.00 25.15 214 HIS A N 1
ATOM 1702 C CA . HIS A 1 228 ? 36.119 61.891 291.433 1.00 24.08 214 HIS A CA 1
ATOM 1703 C C . HIS A 1 228 ? 35.153 62.512 292.426 1.00 23.82 214 HIS A C 1
ATOM 1704 O O . HIS A 1 228 ? 35.234 62.269 293.622 1.00 24.74 214 HIS A O 1
ATOM 1711 N N . PHE A 1 229 ? 34.205 63.264 291.907 1.00 23.70 215 PHE A N 1
ATOM 1712 C CA . PHE A 1 229 ? 33.103 63.826 292.664 1.00 23.59 215 PHE A CA 1
ATOM 1713 C C . PHE A 1 229 ? 32.214 62.735 293.183 1.00 23.96 215 PHE A C 1
ATOM 1714 O O . PHE A 1 229 ? 31.832 61.842 292.443 1.00 22.63 215 PHE A O 1
ATOM 1722 N N . GLY A 1 230 ? 31.893 62.829 294.474 1.00 25.11 216 GLY A N 1
ATOM 1723 C CA . GLY A 1 230 ? 30.935 61.937 295.125 1.00 25.43 216 GLY A CA 1
ATOM 1724 C C . GLY A 1 230 ? 31.466 61.358 296.416 1.00 26.27 216 GLY A C 1
ATOM 1725 O O . GLY A 1 230 ? 32.647 61.034 296.545 1.00 26.68 216 GLY A O 1
ATOM 1726 N N . ARG A 1 231 ? 30.572 61.217 297.376 1.00 27.62 217 ARG A N 1
ATOM 1727 C CA . ARG A 1 231 ? 30.881 60.609 298.640 1.00 28.76 217 ARG A CA 1
ATOM 1728 C C . ARG A 1 231 ? 30.674 59.116 298.456 1.00 27.96 217 ARG A C 1
ATOM 1729 O O . ARG A 1 231 ? 29.621 58.691 297.998 1.00 26.87 217 ARG A O 1
ATOM 1737 N N . LEU A 1 232 ? 31.700 58.338 298.791 1.00 28.27 218 LEU A N 1
ATOM 1738 C CA . LEU A 1 232 ? 31.715 56.881 298.662 1.00 28.37 218 LEU A CA 1
ATOM 1739 C C . LEU A 1 232 ? 30.883 56.240 299.743 1.00 28.89 218 LEU A C 1
ATOM 1740 O O . LEU A 1 232 ? 30.182 55.316 299.486 1.00 29.04 218 LEU A O 1
ATOM 1745 N N . ARG A 1 233 ? 30.938 56.754 300.957 1.00 30.24 219 ARG A N 1
ATOM 1746 C CA . ARG A 1 233 ? 30.256 56.116 302.085 1.00 31.33 219 ARG A CA 1
ATOM 1747 C C . ARG A 1 233 ? 29.212 57.008 302.702 1.00 31.36 219 ARG A C 1
ATOM 1748 O O . ARG A 1 233 ? 29.339 58.212 302.636 1.00 31.98 219 ARG A O 1
ATOM 1756 N N . PRO A 1 234 ? 28.171 56.425 303.313 1.00 31.19 220 PRO A N 1
ATOM 1757 C CA . PRO A 1 234 ? 27.866 54.999 303.364 1.00 30.72 220 PRO A CA 1
ATOM 1758 C C . PRO A 1 234 ? 27.357 54.445 302.056 1.00 29.70 220 PRO A C 1
ATOM 1759 O O . PRO A 1 234 ? 26.557 55.047 301.396 1.00 29.84 220 PRO A O 1
ATOM 1763 N N . PHE A 1 235 ? 27.809 53.259 301.724 1.00 29.30 221 PHE A N 1
ATOM 1764 C CA . PHE A 1 235 ? 27.424 52.596 300.523 1.00 28.25 221 PHE A CA 1
ATOM 1765 C C . PHE A 1 235 ? 26.317 51.612 300.800 1.00 27.76 221 PHE A C 1
ATOM 1766 O O . PHE A 1 235 ? 26.534 50.654 301.490 1.00 27.81 221 PHE A O 1
ATOM 1774 N N . HIS A 1 236 ? 25.159 51.819 300.184 1.00 27.81 222 HIS A N 1
ATOM 1775 C CA . HIS A 1 236 ? 23.939 51.054 300.460 1.00 28.08 222 HIS A CA 1
ATOM 1776 C C . HIS A 1 236 ? 23.270 50.295 299.290 1.00 27.52 222 HIS A C 1
ATOM 1777 O O . HIS A 1 236 ? 22.092 49.923 299.424 1.00 27.57 222 HIS A O 1
ATOM 1784 N N . TRP A 1 237 ? 23.959 50.057 298.164 1.00 26.17 223 TRP A N 1
ATOM 1785 C CA . TRP A 1 237 ? 23.292 49.463 297.003 1.00 24.79 223 TRP A CA 1
ATOM 1786 C C . TRP A 1 237 ? 23.445 47.926 296.925 1.00 24.79 223 TRP A C 1
ATOM 1787 O O . TRP A 1 237 ? 24.425 47.337 297.396 1.00 24.14 223 TRP A O 1
ATOM 1798 N N . ALA A 1 238 ? 22.484 47.284 296.271 1.00 23.92 224 ALA A N 1
ATOM 1799 C CA . ALA A 1 238 ? 22.511 45.859 296.125 1.00 23.87 224 ALA A CA 1
ATOM 1800 C C . ALA A 1 238 ? 23.676 45.492 295.239 1.00 23.69 224 ALA A C 1
ATOM 1801 O O . ALA A 1 238 ? 23.864 46.100 294.215 1.00 24.13 224 ALA A O 1
ATOM 1803 N N . THR A 1 239 ? 24.460 44.499 295.633 1.00 24.05 225 THR A N 1
ATOM 1804 C CA . THR A 1 239 ? 25.626 44.062 294.861 1.00 23.98 225 THR A CA 1
ATOM 1805 C C . THR A 1 239 ? 25.534 42.650 294.254 1.00 24.68 225 THR A C 1
ATOM 1806 O O . THR A 1 239 ? 26.486 42.143 293.703 1.00 24.02 225 THR A O 1
ATOM 1810 N N . ASP A 1 240 ? 24.382 42.020 294.346 1.00 26.10 226 ASP A N 1
ATOM 1811 C CA . ASP A 1 240 ? 24.154 40.754 293.650 1.00 27.46 226 ASP A CA 1
ATOM 1812 C C . ASP A 1 240 ? 22.652 40.546 293.448 1.00 27.25 226 ASP A C 1
ATOM 1813 O O . ASP A 1 240 ? 21.832 41.375 293.904 1.00 26.72 226 ASP A O 1
ATOM 1818 N N . ARG A 1 241 ? 22.296 39.458 292.772 1.00 27.18 227 ARG A N 1
ATOM 1819 C CA . ARG A 1 241 ? 20.886 39.175 292.516 1.00 27.59 227 ARG A CA 1
ATOM 1820 C C . ARG A 1 241 ? 20.024 38.995 293.765 1.00 26.51 227 ARG A C 1
ATOM 1821 O O . ARG A 1 241 ? 18.910 39.526 293.820 1.00 26.32 227 ARG A O 1
ATOM 1829 N N . ALA A 1 242 ? 20.500 38.232 294.736 1.00 25.85 228 ALA A N 1
ATOM 1830 C CA . ALA A 1 242 ? 19.722 38.029 295.957 1.00 26.29 228 ALA A CA 1
ATOM 1831 C C . ALA A 1 242 ? 19.310 39.375 296.577 1.00 26.57 228 ALA A C 1
ATOM 1832 O O . ALA A 1 242 ? 18.134 39.590 296.892 1.00 27.32 228 ALA A O 1
ATOM 1834 N N . GLU A 1 243 ? 20.249 40.295 296.712 1.00 26.11 229 GLU A N 1
ATOM 1835 C CA . GLU A 1 243 ? 19.917 41.580 297.268 1.00 26.47 229 GLU A CA 1
ATOM 1836 C C . GLU A 1 243 ? 18.934 42.373 296.387 1.00 25.45 229 GLU A C 1
ATOM 1837 O O . GLU A 1 243 ? 18.005 42.993 296.886 1.00 24.48 229 GLU A O 1
ATOM 1843 N N . ALA A 1 244 ? 19.143 42.360 295.075 1.00 25.20 230 ALA A N 1
ATOM 1844 C CA . ALA A 1 244 ? 18.278 43.106 294.170 1.00 24.52 230 ALA A CA 1
ATOM 1845 C C . ALA A 1 244 ? 16.855 42.589 294.244 1.00 25.19 230 ALA A C 1
ATOM 1846 O O . ALA A 1 244 ? 15.919 43.383 294.187 1.00 24.82 230 ALA A O 1
ATOM 1848 N N . LEU A 1 245 ? 16.682 41.270 294.373 1.00 25.76 231 LEU A N 1
ATOM 1849 C CA . LEU A 1 245 ? 15.339 40.719 294.447 1.00 26.81 231 LEU A CA 1
ATOM 1850 C C . LEU A 1 245 ? 14.652 41.151 295.728 1.00 27.52 231 LEU A C 1
ATOM 1851 O O . LEU A 1 245 ? 13.438 41.335 295.741 1.00 28.17 231 LEU A O 1
ATOM 1856 N N . ARG A 1 246 ? 15.406 41.318 296.806 1.00 28.16 232 ARG A N 1
ATOM 1857 C CA . ARG A 1 246 ? 14.825 41.849 298.017 1.00 29.29 232 ARG A CA 1
ATOM 1858 C C . ARG A 1 246 ? 14.396 43.315 297.871 1.00 29.32 232 ARG A C 1
ATOM 1859 O O . ARG A 1 246 ? 13.345 43.711 298.390 1.00 30.11 232 ARG A O 1
ATOM 1867 N N . ALA A 1 247 ? 15.214 44.114 297.190 1.00 28.39 233 ALA A N 1
ATOM 1868 C CA . ALA A 1 247 ? 14.843 45.480 296.841 1.00 28.04 233 ALA A CA 1
ATOM 1869 C C . ALA A 1 247 ? 13.558 45.491 296.018 1.00 27.98 233 ALA A C 1
ATOM 1870 O O . ALA A 1 247 ? 12.696 46.329 296.217 1.00 27.80 233 ALA A O 1
ATOM 1872 N N . LEU A 1 248 ? 13.442 44.572 295.070 1.00 28.16 234 LEU A N 1
ATOM 1873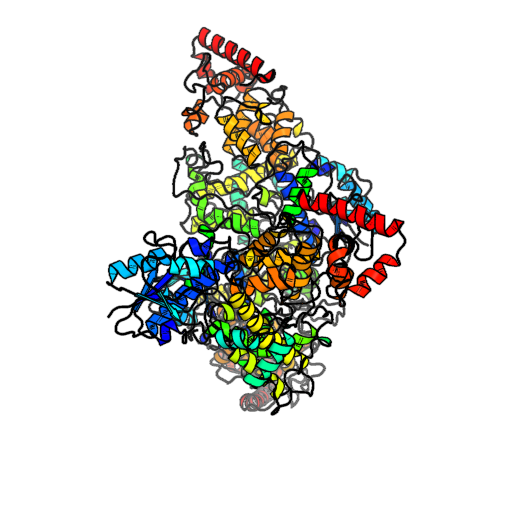 C CA . LEU A 1 248 ? 12.220 44.447 294.287 1.00 28.51 234 LEU A CA 1
ATOM 1874 C C . LEU A 1 248 ? 11.021 44.150 295.151 1.00 29.17 234 LEU A C 1
ATOM 1875 O O . LEU A 1 248 ? 10.004 44.801 295.054 1.00 29.34 234 LEU A O 1
ATOM 1880 N N . ASP A 1 249 ? 11.167 43.172 296.022 1.00 30.37 235 ASP A N 1
ATOM 1881 C CA . ASP A 1 249 ? 10.081 42.749 296.852 1.00 31.99 235 ASP A CA 1
ATOM 1882 C C . ASP A 1 249 ? 9.650 43.875 297.765 1.00 31.55 235 ASP A C 1
ATOM 1883 O O . ASP A 1 249 ? 8.466 44.148 297.955 1.00 30.67 235 ASP A O 1
ATOM 1888 N N . HIS A 1 250 ? 10.626 44.596 298.284 1.00 31.73 236 HIS A N 1
ATOM 1889 C CA . HIS A 1 250 ? 10.311 45.669 299.171 1.00 31.86 236 HIS A CA 1
ATOM 1890 C C . HIS A 1 250 ? 9.458 46.718 298.496 1.00 31.66 236 HIS A C 1
ATOM 1891 O O . HIS A 1 250 ? 8.435 47.157 299.056 1.00 31.48 236 HIS A O 1
ATOM 1898 N N . PHE A 1 251 ? 9.879 47.109 297.286 1.00 30.82 237 PHE A N 1
ATOM 1899 C CA . PHE A 1 251 ? 9.189 48.134 296.531 1.00 30.27 237 PHE A CA 1
ATOM 1900 C C . PHE A 1 251 ? 7.779 47.738 296.163 1.00 30.84 237 PHE A C 1
ATOM 1901 O O . PHE A 1 251 ? 6.851 48.524 296.316 1.00 29.56 237 PHE A O 1
ATOM 1909 N N . ILE A 1 252 ? 7.634 46.523 295.628 1.00 31.94 238 ILE A N 1
ATOM 1910 C CA . ILE A 1 252 ? 6.314 46.006 295.252 1.00 32.62 238 ILE A CA 1
ATOM 1911 C C . ILE A 1 252 ? 5.347 46.039 296.443 1.00 33.68 238 ILE A C 1
ATOM 1912 O O . ILE A 1 252 ? 4.208 46.418 296.268 1.00 33.18 238 ILE A O 1
ATOM 1917 N N . ARG A 1 253 ? 5.804 45.660 297.639 1.00 35.05 239 ARG A N 1
ATOM 1918 C CA . ARG A 1 253 ? 4.915 45.557 298.794 1.00 36.85 239 ARG A CA 1
ATOM 1919 C C . ARG A 1 253 ? 4.641 46.859 299.476 1.00 36.99 239 ARG A C 1
ATOM 1920 O O . ARG A 1 253 ? 3.532 47.093 299.932 1.00 37.66 239 ARG A O 1
ATOM 1928 N N . GLU A 1 254 ? 5.665 47.690 299.585 1.00 36.97 240 GLU A N 1
ATOM 1929 C CA . GLU A 1 254 ? 5.602 48.832 300.448 1.00 36.93 240 GLU A CA 1
ATOM 1930 C C . GLU A 1 254 ? 5.345 50.126 299.687 1.00 35.38 240 GLU A C 1
ATOM 1931 O O . GLU A 1 254 ? 4.633 50.988 300.168 1.00 36.30 240 GLU A O 1
ATOM 1937 N N . SER A 1 255 ? 5.913 50.291 298.500 1.00 33.86 241 SER A N 1
ATOM 1938 C CA . SER A 1 255 ? 5.917 51.597 297.834 1.00 32.40 241 SER A CA 1
ATOM 1939 C C . SER A 1 255 ? 5.156 51.700 296.512 1.00 32.06 241 SER A C 1
ATOM 1940 O O . SER A 1 255 ? 4.756 52.791 296.108 1.00 30.61 241 SER A O 1
ATOM 1943 N N . LEU A 1 256 ? 4.979 50.578 295.814 1.00 32.12 242 LEU A N 1
ATOM 1944 C CA . LEU A 1 256 ? 4.282 50.592 294.530 1.00 32.18 242 LEU A CA 1
ATOM 1945 C C . LEU A 1 256 ? 2.881 51.214 294.616 1.00 32.84 242 LEU A C 1
ATOM 1946 O O . LEU A 1 256 ? 2.450 51.818 293.677 1.00 33.18 242 LEU A O 1
ATOM 1951 N N . PRO A 1 257 ? 2.160 51.049 295.734 1.00 33.57 243 PRO A N 1
ATOM 1952 C CA . PRO A 1 257 ? 0.837 51.664 295.753 1.00 34.18 243 PRO A CA 1
ATOM 1953 C C . PRO A 1 257 ? 0.820 53.168 295.793 1.00 34.40 243 PRO A C 1
ATOM 1954 O O . PRO A 1 257 ? -0.192 53.762 295.467 1.00 34.27 243 PRO A O 1
ATOM 1958 N N . ARG A 1 258 ? 1.932 53.780 296.172 1.00 34.73 244 ARG A N 1
ATOM 1959 C CA . ARG A 1 258 ? 2.041 55.219 296.133 1.00 35.16 244 ARG A CA 1
ATOM 1960 C C . ARG A 1 258 ? 2.712 55.683 294.871 1.00 34.29 244 ARG A C 1
ATOM 1961 O O . ARG A 1 258 ? 2.808 56.860 294.652 1.00 33.84 244 ARG A O 1
ATOM 1969 N N . PHE A 1 259 ? 3.195 54.783 294.031 1.00 33.92 245 PHE A N 1
ATOM 1970 C CA . PHE A 1 259 ? 4.141 55.206 292.990 1.00 33.47 245 PHE A CA 1
ATOM 1971 C C . PHE A 1 259 ? 3.564 56.279 292.091 1.00 33.56 245 PHE A C 1
ATOM 1972 O O . PHE A 1 259 ? 4.254 57.233 291.731 1.00 33.02 245 PHE A O 1
ATOM 1980 N N . GLY A 1 260 ? 2.292 56.134 291.751 1.00 34.42 246 GLY A N 1
ATOM 1981 C CA . GLY A 1 260 ? 1.637 57.063 290.849 1.00 35.16 246 GLY A CA 1
ATOM 1982 C C . GLY A 1 260 ? 1.383 58.419 291.471 1.00 36.20 246 GLY A C 1
ATOM 1983 O O . GLY A 1 260 ? 1.771 59.443 290.951 1.00 36.10 246 GLY A O 1
ATOM 1984 N N . ASP A 1 261 ? 0.740 58.442 292.615 1.00 37.65 247 ASP A N 1
ATOM 1985 C CA . ASP A 1 261 ? 0.343 59.702 293.168 1.00 38.86 247 ASP A CA 1
ATOM 1986 C C . ASP A 1 261 ? 1.572 60.602 293.367 1.00 38.41 247 ASP A C 1
ATOM 1987 O O . ASP A 1 261 ? 1.472 61.818 293.187 1.00 39.80 247 ASP A O 1
ATOM 1992 N N . GLU A 1 262 ? 2.724 60.011 293.702 1.00 37.07 248 GLU A N 1
ATOM 1993 C CA . GLU A 1 262 ? 3.917 60.745 294.142 1.00 36.45 248 GLU A CA 1
ATOM 1994 C C . GLU A 1 262 ? 5.061 60.855 293.088 1.00 35.57 248 GLU A C 1
ATOM 1995 O O . GLU A 1 262 ? 6.197 61.224 293.401 1.00 34.90 248 GLU A O 1
ATOM 2001 N N . GLN A 1 263 ? 4.757 60.595 291.830 1.00 35.00 249 GLN A N 1
ATOM 2002 C CA . GLN A 1 263 ? 5.811 60.377 290.842 1.00 34.53 249 GLN A CA 1
ATOM 2003 C C . GLN A 1 263 ? 6.612 61.616 290.476 1.00 33.71 249 GLN A C 1
ATOM 2004 O O . GLN A 1 263 ? 7.794 61.545 290.153 1.00 32.70 249 GLN A O 1
ATOM 2010 N N . ASP A 1 264 ? 5.954 62.755 290.555 1.00 33.84 250 ASP A N 1
ATOM 2011 C CA . ASP A 1 264 ? 6.545 64.022 290.162 1.00 33.60 250 ASP A CA 1
ATOM 2012 C C . ASP A 1 264 ? 6.800 64.943 291.358 1.00 32.74 250 ASP A C 1
ATOM 2013 O O . ASP A 1 264 ? 7.207 66.095 291.188 1.00 32.48 250 ASP A O 1
ATOM 2018 N N . ALA A 1 265 ? 6.571 64.439 292.563 1.00 32.41 251 ALA A N 1
ATOM 2019 C CA . ALA A 1 265 ? 6.711 65.237 293.792 1.00 32.11 251 ALA A CA 1
ATOM 2020 C C . ALA A 1 265 ? 8.179 65.370 294.259 1.00 31.48 251 ALA A C 1
ATOM 2021 O O . ALA A 1 265 ? 9.022 64.527 293.977 1.00 30.10 251 ALA A O 1
ATOM 2023 N N . MET A 1 266 ? 8.462 66.437 294.982 1.00 32.09 252 MET A N 1
ATOM 2024 C CA . MET A 1 266 ? 9.767 66.650 295.616 1.00 32.37 252 MET A CA 1
ATOM 2025 C C . MET A 1 266 ? 9.589 67.140 297.040 1.00 32.76 252 MET A C 1
ATOM 2026 O O . MET A 1 266 ? 8.775 67.999 297.299 1.00 32.71 252 MET A O 1
ATOM 2031 N N . LEU A 1 267 ? 10.345 66.572 297.961 1.00 33.48 253 LEU A N 1
ATOM 2032 C CA . LEU A 1 267 ? 10.275 66.950 299.350 1.00 34.43 253 LEU A CA 1
ATOM 2033 C C . LEU A 1 267 ? 11.689 67.161 299.831 1.00 34.93 253 LEU A C 1
ATOM 2034 O O . LEU A 1 267 ? 12.569 66.336 299.593 1.00 34.20 253 LEU A O 1
ATOM 2039 N N . ALA A 1 268 ? 11.898 68.294 300.494 1.00 36.27 254 ALA A N 1
ATOM 2040 C CA . ALA A 1 268 ? 13.233 68.764 300.876 1.00 36.61 254 ALA A CA 1
ATOM 2041 C C . ALA A 1 268 ? 13.918 67.758 301.786 1.00 37.16 254 ALA A C 1
ATOM 2042 O O . ALA A 1 268 ? 15.126 67.607 301.748 1.00 35.99 254 ALA A O 1
ATOM 2044 N N . ASP A 1 269 ? 13.109 67.031 302.547 1.00 38.52 255 ASP A N 1
ATOM 2045 C CA . ASP A 1 269 ? 13.597 66.106 303.552 1.00 39.71 255 ASP A CA 1
ATOM 2046 C C . ASP A 1 269 ? 13.522 64.620 303.179 1.00 37.58 255 ASP A C 1
ATOM 2047 O O . ASP A 1 269 ? 13.923 63.789 303.963 1.00 36.91 255 ASP A O 1
ATOM 2052 N N . ASP A 1 270 ? 13.018 64.289 302.001 1.00 36.04 256 ASP A N 1
ATOM 2053 C CA . ASP A 1 270 ? 12.981 62.899 301.552 1.00 34.92 256 ASP A CA 1
ATOM 2054 C C . ASP A 1 270 ? 13.555 62.785 300.171 1.00 33.70 256 ASP A C 1
ATOM 2055 O O . ASP A 1 270 ? 12.982 63.293 299.220 1.00 33.03 256 ASP A O 1
ATOM 2060 N N . PRO A 1 271 ? 14.713 62.138 300.048 1.00 32.95 257 PRO A N 1
ATOM 2061 C CA . PRO A 1 271 ? 15.374 62.017 298.747 1.00 32.01 257 PRO A CA 1
ATOM 2062 C C . PRO A 1 271 ? 14.853 60.927 297.877 1.00 30.69 257 PRO A C 1
ATOM 2063 O O . PRO A 1 271 ? 15.194 60.899 296.712 1.00 29.67 257 PRO A O 1
ATOM 2067 N N . PHE A 1 272 ? 14.046 60.032 298.433 1.00 30.27 258 PHE A N 1
ATOM 2068 C CA . PHE A 1 272 ? 13.586 58.864 297.695 1.00 29.90 258 PHE A CA 1
ATOM 2069 C C . PHE A 1 272 ? 12.082 58.833 297.434 1.00 29.67 258 PHE A C 1
ATOM 2070 O O . PHE A 1 272 ? 11.638 58.215 296.496 1.00 29.57 258 PHE A O 1
ATOM 2078 N N . LEU A 1 273 ? 11.294 59.442 298.282 1.00 29.55 259 LEU A N 1
ATOM 2079 C CA . LEU A 1 273 ? 9.859 59.211 298.259 1.00 30.35 259 LEU A CA 1
ATOM 2080 C C . LEU A 1 273 ? 9.451 57.763 297.993 1.00 29.62 259 LEU A C 1
ATOM 2081 O O . LEU A 1 273 ? 9.847 56.882 298.745 1.00 29.16 259 LEU A O 1
ATOM 2086 N N . SER A 1 274 ? 8.645 57.516 296.957 1.00 29.04 260 SER A N 1
ATOM 2087 C CA . SER A 1 274 ? 8.181 56.151 296.679 1.00 29.00 260 SER A CA 1
ATOM 2088 C C . SER A 1 274 ? 8.755 55.533 295.401 1.00 28.13 260 SER A C 1
ATOM 2089 O O . SER A 1 274 ? 8.165 54.630 294.827 1.00 28.26 260 SER A O 1
ATOM 2092 N N . HIS A 1 275 ? 9.916 55.992 294.975 1.00 26.87 261 HIS A N 1
ATOM 2093 C CA . HIS A 1 275 ? 10.565 55.421 293.803 1.00 25.92 261 HIS A CA 1
ATOM 2094 C C . HIS A 1 275 ? 11.193 54.106 294.140 1.00 25.06 261 HIS A C 1
ATOM 2095 O O . HIS A 1 275 ? 11.416 53.810 295.289 1.00 25.59 261 HIS A O 1
ATOM 2102 N N . ALA A 1 276 ? 11.493 53.315 293.145 1.00 24.16 262 ALA A N 1
ATOM 2103 C CA . ALA A 1 276 ? 11.889 51.933 293.384 1.00 24.38 262 ALA A CA 1
ATOM 2104 C C . ALA A 1 276 ? 13.373 51.747 293.671 1.00 24.56 262 ALA A C 1
ATOM 2105 O O . ALA A 1 276 ? 13.774 50.726 294.241 1.00 24.92 262 ALA A O 1
ATOM 2107 N N . LEU A 1 277 ? 14.195 52.706 293.265 1.00 25.00 263 LEU A N 1
ATOM 2108 C CA . LEU A 1 277 ? 15.642 52.568 293.411 1.00 25.45 263 LEU A CA 1
ATOM 2109 C C . LEU A 1 277 ? 16.179 51.209 292.850 1.00 25.10 263 LEU A C 1
ATOM 2110 O O . LEU A 1 277 ? 16.987 50.530 293.481 1.00 25.17 263 LEU A O 1
ATOM 2115 N N . LEU A 1 278 ? 15.715 50.843 291.662 1.00 25.05 264 LEU A N 1
ATOM 2116 C CA . LEU A 1 278 ? 16.093 49.573 290.968 1.00 24.79 264 LEU A CA 1
ATOM 2117 C C . LEU A 1 278 ? 16.912 49.763 289.715 1.00 23.75 264 LEU A C 1
ATOM 2118 O O . LEU A 1 278 ? 17.469 48.813 289.224 1.00 23.09 264 LEU A O 1
ATOM 2123 N N . SER A 1 279 ? 16.974 50.979 289.200 1.00 23.18 265 SER A N 1
ATOM 2124 C CA . SER A 1 279 ? 17.654 51.226 287.949 1.00 23.19 265 SER A CA 1
ATOM 2125 C C . SER A 1 279 ? 19.049 50.605 287.867 1.00 23.07 265 SER A C 1
ATOM 2126 O O . SER A 1 279 ? 19.403 50.042 286.832 1.00 22.53 265 SER A O 1
ATOM 2129 N N . SER A 1 280 ? 19.846 50.701 288.929 1.00 23.34 266 SER A N 1
ATOM 2130 C CA . SER A 1 280 ? 21.212 50.136 288.876 1.00 23.77 266 SER A CA 1
ATOM 2131 C C . SER A 1 280 ? 21.168 48.634 288.792 1.00 23.80 266 SER A C 1
ATOM 2132 O O . SER A 1 280 ? 21.936 48.015 288.099 1.00 23.69 266 SER A O 1
ATOM 2135 N N . SER A 1 281 ? 20.244 48.041 289.502 1.00 24.47 267 SER A N 1
ATOM 2136 C CA . SER A 1 281 ? 20.157 46.616 289.501 1.00 24.78 267 SER A CA 1
ATOM 2137 C C . SER A 1 281 ? 19.739 46.088 288.128 1.00 25.72 267 SER A C 1
ATOM 2138 O O . SER A 1 281 ? 20.341 45.160 287.591 1.00 26.53 267 SER A O 1
ATOM 2141 N N . MET A 1 282 ? 18.765 46.722 287.519 1.00 26.60 268 MET A N 1
ATOM 2142 C CA . MET A 1 282 ? 18.341 46.338 286.176 1.00 27.45 268 MET A CA 1
ATOM 2143 C C . MET A 1 282 ? 19.449 46.579 285.165 1.00 27.03 268 MET A C 1
ATOM 2144 O O . MET A 1 282 ? 19.728 45.762 284.314 1.00 27.46 268 MET A O 1
ATOM 2149 N N . ASN A 1 283 ? 20.096 47.720 285.268 1.00 26.49 269 ASN A N 1
ATOM 2150 C CA . ASN A 1 283 ? 21.056 48.091 284.281 1.00 25.56 269 ASN A CA 1
ATOM 2151 C C . ASN A 1 283 ? 22.285 47.184 284.311 1.00 26.21 269 ASN A C 1
ATOM 2152 O O . ASN A 1 283 ? 22.852 46.932 283.261 1.00 28.04 269 ASN A O 1
ATOM 2157 N N . LEU A 1 284 ? 22.696 46.659 285.463 1.00 26.26 270 LEU A N 1
ATOM 2158 C CA . LEU A 1 284 ? 23.895 45.783 285.513 1.00 26.44 270 LEU A CA 1
ATOM 2159 C C . LEU A 1 284 ? 23.533 44.331 285.212 1.00 27.07 270 LEU A C 1
ATOM 2160 O O . LEU A 1 284 ? 24.405 43.458 285.084 1.00 27.10 270 LEU A O 1
ATOM 2165 N N . GLY A 1 285 ? 22.239 44.052 285.159 1.00 27.31 271 GLY A N 1
ATOM 2166 C CA . GLY A 1 285 ? 21.802 42.719 284.803 1.00 28.14 271 GLY A CA 1
ATOM 2167 C C . GLY A 1 285 ? 21.266 41.866 285.932 1.00 28.70 271 GLY A C 1
ATOM 2168 O O . GLY A 1 285 ? 20.901 40.698 285.703 1.00 29.47 271 GLY A O 1
ATOM 2169 N N . LEU A 1 286 ? 21.194 42.441 287.135 1.00 28.19 272 LEU A N 1
ATOM 2170 C CA . LEU A 1 286 ? 20.772 41.713 288.309 1.00 27.78 272 LEU A CA 1
ATOM 2171 C C . LEU A 1 286 ? 19.241 41.531 288.327 1.00 28.20 272 LEU A C 1
ATOM 2172 O O . LEU A 1 286 ? 18.719 40.599 288.938 1.00 28.80 272 LEU A O 1
ATOM 2177 N N . LEU A 1 287 ? 18.514 42.435 287.697 1.00 28.18 273 LEU A N 1
ATOM 2178 C CA . LEU A 1 287 ? 17.083 42.248 287.506 1.00 28.34 273 LEU A CA 1
ATOM 2179 C C . LEU A 1 287 ? 16.797 42.352 286.019 1.00 29.01 273 LEU A C 1
ATOM 2180 O O . LEU A 1 287 ? 17.562 42.954 285.260 1.00 29.70 273 LEU A O 1
ATOM 2185 N N . GLY A 1 288 ? 15.701 41.744 285.600 1.00 29.64 274 GLY A N 1
ATOM 2186 C CA . GLY A 1 288 ? 15.235 41.831 284.227 1.00 29.90 274 GLY A CA 1
ATOM 2187 C C . GLY A 1 288 ? 13.895 42.543 284.203 1.00 30.10 274 GLY A C 1
ATOM 2188 O O . GLY A 1 288 ? 13.103 42.423 285.136 1.00 30.42 274 GLY A O 1
ATOM 2189 N N . PRO A 1 289 ? 13.630 43.303 283.140 1.00 29.81 275 PRO A N 1
ATOM 2190 C CA . PRO A 1 289 ? 12.421 44.095 283.108 1.00 29.81 275 PRO A CA 1
ATOM 2191 C C . PRO A 1 289 ? 11.116 43.326 283.113 1.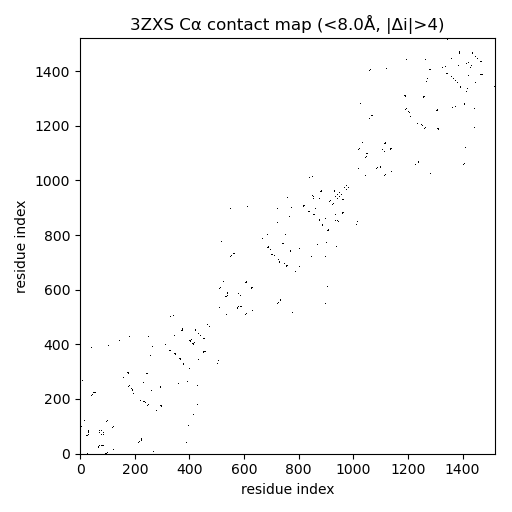00 30.46 275 PRO A C 1
ATOM 2192 O O . PRO A 1 289 ? 10.167 43.797 283.706 1.00 30.08 275 PRO A O 1
ATOM 2196 N N . MET A 1 290 ? 11.041 42.167 282.464 1.00 31.85 276 MET A N 1
ATOM 2197 C CA . MET A 1 290 ? 9.772 41.421 282.453 1.00 32.58 276 MET A CA 1
ATOM 2198 C C . MET A 1 290 ? 9.382 41.058 283.863 1.00 32.20 276 MET A C 1
ATOM 2199 O O . MET A 1 290 ? 8.256 41.309 284.282 1.00 31.15 276 MET A O 1
ATOM 2204 N N . GLU A 1 291 ? 10.328 40.499 284.612 1.00 32.21 277 GLU A N 1
ATOM 2205 C CA . GLU A 1 291 ? 9.989 40.026 285.953 1.00 33.24 277 GLU A CA 1
ATOM 2206 C C . GLU A 1 291 ? 9.516 41.182 286.806 1.00 32.72 277 GLU A C 1
ATOM 2207 O O . GLU A 1 291 ? 8.596 41.028 287.569 1.00 32.39 277 GLU A O 1
ATOM 2213 N N . VAL A 1 292 ? 10.096 42.359 286.608 1.00 32.56 278 VAL A N 1
ATOM 2214 C CA . VAL A 1 292 ? 9.694 43.533 287.365 1.00 32.41 278 VAL A CA 1
ATOM 2215 C C . VAL A 1 292 ? 8.294 44.002 286.979 1.00 32.73 278 VAL A C 1
ATOM 2216 O O . VAL A 1 292 ? 7.464 44.232 287.840 1.00 32.59 278 VAL A O 1
ATOM 2220 N N . CYS A 1 293 ? 8.024 44.134 285.694 1.00 33.56 279 CYS A N 1
ATOM 2221 C CA . CYS A 1 293 ? 6.695 44.556 285.261 1.00 34.59 279 CYS A CA 1
ATOM 2222 C C . CYS A 1 293 ? 5.611 43.561 285.660 1.00 35.57 279 CYS A C 1
ATOM 2223 O O . CYS A 1 293 ? 4.551 43.977 286.089 1.00 35.15 279 CYS A O 1
ATOM 2226 N N . ARG A 1 294 ? 5.877 42.259 285.542 1.00 37.00 280 ARG A N 1
ATOM 2227 C CA . ARG A 1 294 ? 4.866 41.257 285.892 1.00 38.88 280 ARG A CA 1
ATOM 2228 C C . ARG A 1 294 ? 4.463 41.300 287.357 1.00 38.09 280 ARG A C 1
ATOM 2229 O O . ARG A 1 294 ? 3.276 41.258 287.663 1.00 37.96 280 ARG A O 1
ATOM 2237 N N . ARG A 1 295 ? 5.436 41.421 288.254 1.00 37.52 281 ARG A N 1
ATOM 2238 C CA . ARG A 1 295 ? 5.131 41.528 289.685 1.00 37.62 281 ARG A CA 1
ATOM 2239 C C . ARG A 1 295 ? 4.213 42.722 289.964 1.00 36.08 281 ARG A C 1
ATOM 2240 O O . ARG A 1 295 ? 3.327 42.626 290.801 1.00 34.49 281 ARG A O 1
ATOM 2248 N N . ALA A 1 296 ? 4.461 43.833 289.265 1.00 35.08 282 ALA A N 1
ATOM 2249 C CA . ALA A 1 296 ? 3.685 45.055 289.450 1.00 35.38 282 ALA A CA 1
ATOM 2250 C C . ALA A 1 296 ? 2.245 44.887 288.930 1.00 35.81 282 ALA A C 1
ATOM 2251 O O . ALA A 1 296 ? 1.282 45.292 289.570 1.00 35.31 282 ALA A O 1
ATOM 2253 N N . GLU A 1 297 ? 2.113 44.245 287.779 1.00 36.80 283 GLU A N 1
ATOM 2254 C CA . GLU A 1 297 ? 0.810 43.913 287.207 1.00 37.70 283 GLU A CA 1
ATOM 2255 C C . GLU A 1 297 ? -0.009 43.049 288.171 1.00 37.65 283 GLU A C 1
ATOM 2256 O O . GLU A 1 297 ? -1.185 43.318 288.375 1.00 37.56 283 GLU A O 1
ATOM 2262 N N . THR A 1 298 ? 0.622 42.033 288.770 1.00 37.05 284 THR A N 1
ATOM 2263 C CA . THR A 1 298 ? -0.058 41.160 289.709 1.00 37.07 284 THR A CA 1
ATOM 2264 C C . THR A 1 298 ? -0.656 41.966 290.876 1.00 37.24 284 THR A C 1
ATOM 2265 O O . THR A 1 298 ? -1.745 41.672 291.367 1.00 37.24 284 THR A O 1
ATOM 2269 N N . GLU A 1 299 ? 0.049 42.996 291.316 1.00 36.80 285 GLU A N 1
ATOM 2270 C CA . GLU A 1 299 ? -0.443 43.771 292.439 1.00 36.90 285 GLU A CA 1
ATOM 2271 C C . GLU A 1 299 ? -1.719 44.506 292.101 1.00 36.85 285 GLU A C 1
ATOM 2272 O O . GLU A 1 299 ? -2.548 44.688 292.953 1.00 35.75 285 GLU A O 1
ATOM 2278 N N . TRP A 1 300 ? -1.871 44.931 290.862 1.00 38.16 286 TRP A N 1
ATOM 2279 C CA . TRP A 1 300 ? -3.136 45.495 290.432 1.00 39.98 286 TRP A CA 1
ATOM 2280 C C . TRP A 1 300 ? -4.235 44.435 290.347 1.00 40.88 286 TRP A C 1
ATOM 2281 O O . TRP A 1 300 ? -5.328 44.668 290.838 1.00 40.65 286 TRP A O 1
ATOM 2292 N N . ARG A 1 301 ? -3.922 43.281 289.746 1.00 41.95 287 ARG A N 1
ATOM 2293 C CA . ARG A 1 301 ? -4.885 42.183 289.571 1.00 43.30 287 ARG A CA 1
ATOM 2294 C C . ARG A 1 301 ? -5.384 41.672 290.917 1.00 44.05 287 ARG A C 1
ATOM 2295 O O . ARG A 1 301 ? -6.456 41.098 290.978 1.00 44.86 287 ARG A O 1
ATOM 2297 N N . GLU A 1 302 ? -4.658 41.920 292.002 1.00 44.46 288 GLU A N 1
ATOM 2298 C CA . GLU A 1 302 ? -5.096 41.453 293.319 1.00 45.04 288 GLU A CA 1
ATOM 2299 C C . GLU A 1 302 ? -5.485 42.557 294.285 1.00 44.44 288 GLU A C 1
ATOM 2300 O O . GLU A 1 302 ? -5.561 42.361 295.489 1.00 43.71 288 GLU A O 1
ATOM 2306 N N . GLY A 1 303 ? -5.781 43.724 293.734 1.00 44.30 289 GLY A N 1
ATOM 2307 C CA . GLY A 1 303 ? -6.363 44.811 294.516 1.00 44.49 289 GLY A CA 1
ATOM 2308 C C . GLY A 1 303 ? -5.491 45.434 295.583 1.00 43.85 289 GLY A C 1
ATOM 2309 O O . GLY A 1 303 ? -6.000 46.039 296.522 1.00 44.09 289 GLY A O 1
ATOM 2310 N N . ARG A 1 304 ? -4.177 45.319 295.426 1.00 43.02 290 ARG A N 1
ATOM 2311 C CA . ARG A 1 304 ? -3.241 45.874 296.398 1.00 42.53 290 ARG A CA 1
ATOM 2312 C C . ARG A 1 304 ? -2.633 47.197 295.965 1.00 41.33 290 ARG A C 1
ATOM 2313 O O . ARG A 1 304 ? -2.220 47.992 296.818 1.00 41.08 290 ARG A O 1
ATOM 2321 N N . ALA A 1 305 ? -2.613 47.435 294.655 1.00 40.36 291 ALA A N 1
ATOM 2322 C CA . ALA A 1 305 ? -2.048 48.643 294.072 1.00 39.71 291 ALA A CA 1
ATOM 2323 C C . ALA A 1 305 ? -3.023 49.193 293.069 1.00 39.85 291 ALA A C 1
ATOM 2324 O O . ALA A 1 305 ? -3.549 48.456 292.268 1.00 40.03 291 ALA A O 1
ATOM 2326 N N . PRO A 1 306 ? -3.261 50.500 293.097 1.00 40.23 292 PRO A N 1
ATOM 2327 C CA . PRO A 1 306 ? -4.148 51.100 292.117 1.00 40.46 292 PRO A CA 1
ATOM 2328 C C . PRO A 1 306 ? -3.548 51.137 290.719 1.00 40.05 292 PRO A C 1
ATOM 2329 O O . PRO A 1 306 ? -2.345 51.082 290.543 1.00 39.11 292 PRO A O 1
ATOM 2333 N N . LEU A 1 307 ? -4.409 51.254 289.726 1.00 40.79 293 LEU A N 1
ATOM 2334 C CA . LEU A 1 307 ? -3.980 51.092 288.342 1.00 40.73 293 LEU A CA 1
ATOM 2335 C C . LEU A 1 307 ? -3.145 52.263 287.840 1.00 40.01 293 LEU A C 1
ATOM 2336 O O . LEU A 1 307 ? -2.236 52.059 287.054 1.00 39.91 293 LEU A O 1
ATOM 2341 N N . ASN A 1 308 ? -3.428 53.471 288.303 1.00 39.54 294 ASN A N 1
ATOM 2342 C CA . ASN A 1 308 ? -2.587 54.606 287.964 1.00 39.33 294 ASN A CA 1
ATOM 2343 C C . ASN A 1 308 ? -1.147 54.390 288.414 1.00 37.79 294 ASN A C 1
ATOM 2344 O O . ASN A 1 308 ? -0.210 54.818 287.750 1.00 37.51 294 ASN A O 1
ATOM 2349 N N . ALA A 1 309 ? -0.982 53.690 289.526 1.00 36.71 295 ALA A N 1
ATOM 2350 C CA . ALA A 1 309 ? 0.338 53.427 290.096 1.00 35.57 295 ALA A CA 1
ATOM 2351 C C . ALA A 1 309 ? 1.066 52.368 289.290 1.00 34.34 295 ALA A C 1
ATOM 2352 O O . ALA A 1 309 ? 2.187 52.583 288.834 1.00 34.31 295 ALA A O 1
ATOM 2354 N N . VAL A 1 310 ? 0.414 51.234 289.116 1.00 33.22 296 VAL A N 1
ATOM 2355 C CA . VAL A 1 310 ? 0.987 50.099 288.426 1.00 32.13 296 VAL A CA 1
ATOM 2356 C C . VAL A 1 310 ? 1.262 50.423 286.961 1.00 32.20 296 VAL A C 1
ATOM 2357 O O . VAL A 1 310 ? 2.281 50.035 286.405 1.00 31.75 296 VAL A O 1
ATOM 2361 N N . GLU A 1 311 ? 0.359 51.142 286.320 1.00 32.85 297 GLU A N 1
ATOM 2362 C CA . GLU A 1 311 ? 0.557 51.451 284.907 1.00 33.06 297 GLU A CA 1
ATOM 2363 C C . GLU A 1 311 ? 1.625 52.495 284.751 1.00 32.40 297 GLU A C 1
ATOM 2364 O O . GLU A 1 311 ? 2.404 52.468 283.838 1.00 31.99 297 GLU A O 1
ATOM 2370 N N . GLY A 1 312 ? 1.651 53.442 285.663 1.00 32.72 298 GLY A N 1
ATOM 2371 C CA . GLY A 1 312 ? 2.695 54.447 285.658 1.00 32.27 298 GLY A CA 1
ATOM 2372 C C . GLY A 1 312 ? 4.039 53.805 285.791 1.00 31.39 298 GLY A C 1
ATOM 2373 O O . GLY A 1 312 ? 4.967 54.142 285.074 1.00 31.46 298 GLY A O 1
ATOM 2374 N N . PHE A 1 313 ? 4.127 52.860 286.708 1.00 30.73 299 PHE A N 1
ATOM 2375 C CA . PHE A 1 313 ? 5.354 52.141 286.910 1.00 30.54 299 PHE A CA 1
ATOM 2376 C C . PHE A 1 313 ? 5.741 51.399 285.632 1.00 30.95 299 PHE A C 1
ATOM 2377 O O . PHE A 1 313 ? 6.847 51.591 285.101 1.00 30.88 299 PHE A O 1
ATOM 2385 N N . ILE A 1 314 ? 4.833 50.569 285.123 1.00 31.23 300 ILE A N 1
ATOM 2386 C CA . ILE A 1 314 ? 5.149 49.766 283.950 1.00 31.47 300 ILE A CA 1
ATOM 2387 C C . ILE A 1 314 ? 5.592 50.630 282.781 1.00 31.29 300 ILE A C 1
ATOM 2388 O O . ILE A 1 314 ? 6.536 50.286 282.091 1.00 31.82 300 ILE A O 1
ATOM 2393 N N . ARG A 1 315 ? 4.966 51.781 282.607 1.00 31.31 301 ARG A N 1
ATOM 2394 C CA . ARG A 1 315 ? 5.251 52.647 281.466 1.00 31.89 301 ARG A CA 1
ATOM 2395 C C . ARG A 1 315 ? 6.695 53.156 281.464 1.00 30.97 301 ARG A C 1
ATOM 2396 O O . ARG A 1 315 ? 7.330 53.296 280.421 1.00 30.15 301 ARG A O 1
ATOM 2404 N N . GLN A 1 316 ? 7.221 53.402 282.653 1.00 30.35 302 GLN A N 1
ATOM 2405 C CA . GLN A 1 316 ? 8.592 53.821 282.763 1.00 29.93 302 GLN A CA 1
ATOM 2406 C C . GLN A 1 316 ? 9.550 52.724 282.253 1.00 30.13 302 GLN A C 1
ATOM 2407 O O . GLN A 1 316 ? 10.625 53.047 281.734 1.00 30.86 302 GLN A O 1
ATOM 2413 N N . ILE A 1 317 ? 9.180 51.449 282.370 1.00 29.77 303 ILE A N 1
ATOM 2414 C CA . ILE A 1 317 ? 10.124 50.355 282.029 1.00 29.70 303 ILE A CA 1
ATOM 2415 C C . ILE A 1 317 ? 9.848 49.788 280.636 1.00 30.16 303 ILE A C 1
ATOM 2416 O O . ILE A 1 317 ? 10.765 49.572 279.841 1.00 29.48 303 ILE A O 1
ATOM 2421 N N . LEU A 1 318 ? 8.564 49.518 280.392 1.00 30.34 304 LEU A N 1
ATOM 2422 C CA . LEU A 1 318 ? 8.103 48.933 279.155 1.00 30.29 304 LEU A CA 1
ATOM 2423 C C . LEU A 1 318 ? 8.130 49.987 278.054 1.00 30.26 304 LEU A C 1
ATOM 2424 O O . LEU A 1 318 ? 8.392 49.664 276.896 1.00 30.35 304 LEU A O 1
ATOM 2429 N N . GLY A 1 319 ? 7.897 51.247 278.420 1.00 30.06 305 GLY A N 1
ATOM 2430 C CA . GLY A 1 319 ? 7.845 52.349 277.447 1.00 29.52 305 GLY A CA 1
ATOM 2431 C C . GLY A 1 319 ? 9.177 53.044 277.378 1.00 29.00 305 GLY A C 1
ATOM 2432 O O . GLY A 1 319 ? 9.965 52.787 276.508 1.00 28.84 305 GLY A O 1
ATOM 2433 N N . TRP A 1 320 ? 9.456 53.901 278.339 1.00 28.59 306 TRP A N 1
ATOM 2434 C CA . TRP A 1 320 ? 10.646 54.742 278.264 1.00 28.32 306 TRP A CA 1
ATOM 2435 C C . TRP A 1 320 ? 11.997 54.026 278.225 1.00 28.19 306 TRP A C 1
ATOM 2436 O O . TRP A 1 320 ? 12.842 54.298 277.357 1.00 28.09 306 TRP A O 1
ATOM 2447 N N . ARG A 1 321 ? 12.220 53.125 279.179 1.00 28.22 307 ARG A N 1
ATOM 2448 C CA . ARG A 1 321 ? 13.470 52.389 279.212 1.00 27.64 307 ARG A CA 1
ATOM 2449 C C . ARG A 1 321 ? 13.745 51.720 277.862 1.00 27.72 307 ARG A C 1
ATOM 2450 O O . ARG A 1 321 ? 14.841 51.901 277.299 1.00 27.03 307 ARG A O 1
ATOM 2458 N N . GLU A 1 322 ? 12.751 51.000 277.333 1.00 27.81 308 GLU A N 1
ATOM 2459 C CA . GLU A 1 322 ? 12.888 50.316 276.023 1.00 28.29 308 GLU A CA 1
ATOM 2460 C C . GLU A 1 322 ? 13.102 51.297 274.873 1.00 27.64 308 GLU A C 1
ATOM 2461 O O . GLU A 1 322 ? 13.972 51.123 274.051 1.00 27.83 308 GLU A O 1
ATOM 2467 N N . TYR A 1 323 ? 12.289 52.329 274.831 1.00 27.74 309 TYR A N 1
ATOM 2468 C CA . TYR A 1 323 ? 12.357 53.372 273.804 1.00 27.79 309 TYR A CA 1
ATOM 2469 C C . TYR A 1 323 ? 13.711 54.071 273.776 1.00 27.45 309 TYR A C 1
ATOM 2470 O O . TYR A 1 323 ? 14.305 54.263 272.723 1.00 27.27 309 TYR A O 1
ATOM 2479 N N . VAL A 1 324 ? 14.185 54.452 274.960 1.00 27.03 310 VAL A N 1
ATOM 2480 C CA . VAL A 1 324 ? 15.497 55.029 275.106 1.00 26.69 310 VAL A CA 1
ATOM 2481 C C . VAL A 1 324 ? 16.568 54.103 274.572 1.00 26.63 310 VAL A C 1
ATOM 2482 O O . VAL A 1 324 ? 17.461 54.554 273.917 1.00 27.54 310 VAL A O 1
ATOM 2486 N N . ARG A 1 325 ? 16.491 52.812 274.824 1.00 26.69 311 ARG A N 1
ATOM 2487 C CA . ARG A 1 325 ? 17.507 51.900 274.305 1.00 27.09 311 ARG A CA 1
ATOM 2488 C C . ARG A 1 325 ? 17.478 51.839 272.799 1.00 27.94 311 ARG A C 1
ATOM 2489 O O . ARG A 1 325 ? 18.510 51.701 272.134 1.00 28.59 311 ARG A O 1
ATOM 2497 N N . GLY A 1 326 ? 16.283 51.919 272.248 1.00 28.33 312 GLY A N 1
ATOM 2498 C CA . GLY A 1 326 ? 16.130 51.895 270.819 1.00 28.39 312 GLY A CA 1
ATOM 2499 C C . GLY A 1 326 ? 16.703 53.129 270.166 1.00 28.37 312 GLY A C 1
ATOM 2500 O O . GLY A 1 326 ? 17.400 53.030 269.139 1.00 28.00 312 GLY A O 1
ATOM 2501 N N . ILE A 1 327 ? 16.400 54.290 270.736 1.00 27.96 313 ILE A N 1
ATOM 2502 C CA . ILE A 1 327 ? 16.920 55.519 270.167 1.00 28.72 313 ILE A CA 1
ATOM 2503 C C . ILE A 1 327 ? 18.443 55.519 270.210 1.00 28.24 313 ILE A C 1
ATOM 2504 O O . ILE A 1 327 ? 19.098 55.995 269.288 1.00 27.42 313 ILE A O 1
ATOM 2509 N N . TRP A 1 328 ? 18.995 54.942 271.266 1.00 28.02 314 TRP A N 1
ATOM 2510 C CA . TRP A 1 328 ? 20.431 54.892 271.391 1.00 28.56 314 TRP A CA 1
ATOM 2511 C C . TRP A 1 328 ? 21.001 54.068 270.257 1.00 29.39 314 TRP A C 1
ATOM 2512 O O . TRP A 1 328 ? 21.895 54.484 269.590 1.00 29.19 314 TRP A O 1
ATOM 2523 N N . THR A 1 329 ? 20.430 52.898 270.048 1.00 31.05 315 THR A N 1
ATOM 2524 C CA . THR A 1 329 ? 20.917 51.963 269.073 1.00 32.30 315 THR A CA 1
ATOM 2525 C C . THR A 1 329 ? 20.867 52.551 267.698 1.00 33.38 315 THR A C 1
ATOM 2526 O O . THR A 1 329 ? 21.830 52.443 266.949 1.00 34.38 315 THR A O 1
ATOM 2530 N N . LEU A 1 330 ? 19.752 53.176 267.350 1.00 34.00 316 LEU A N 1
ATOM 2531 C CA . LEU A 1 330 ? 19.645 53.761 266.013 1.00 34.26 316 LEU A CA 1
ATOM 2532 C C . LEU A 1 330 ? 20.488 54.978 265.814 1.00 33.65 316 LEU A C 1
ATOM 2533 O O . LEU A 1 330 ? 20.863 55.258 264.693 1.00 34.21 316 LEU A O 1
ATOM 2538 N N . SER A 1 331 ? 20.772 55.730 266.866 1.00 33.10 317 SER A N 1
ATOM 2539 C CA . SER A 1 331 ? 21.345 57.070 266.662 1.00 32.49 317 SER A CA 1
ATOM 2540 C C . SER A 1 331 ? 22.837 57.011 266.491 1.00 32.53 317 SER A C 1
ATOM 2541 O O . SER A 1 331 ? 23.448 57.929 265.971 1.00 32.01 317 SER A O 1
ATOM 2544 N N . GLY A 1 332 ? 23.427 55.907 266.916 1.00 32.70 318 GLY A N 1
ATOM 2545 C CA . GLY A 1 332 ? 24.843 55.677 266.678 1.00 33.13 318 GLY A CA 1
ATOM 2546 C C . GLY A 1 332 ? 25.838 56.507 267.478 1.00 32.66 318 GLY A C 1
ATOM 2547 O O . GLY A 1 332 ? 25.468 57.240 268.367 1.00 30.98 318 GLY A O 1
ATOM 2548 N N . PRO A 1 333 ? 27.116 56.380 267.136 1.00 33.45 319 PRO A N 1
ATOM 2549 C CA . PRO A 1 333 ? 28.244 56.951 267.824 1.00 34.02 319 PRO A CA 1
ATOM 2550 C C . PRO A 1 333 ? 28.400 58.450 267.765 1.00 34.57 319 PRO A C 1
ATOM 2551 O O . PRO A 1 333 ? 29.255 59.008 268.484 1.00 34.36 319 PRO A O 1
ATOM 2555 N N . ASP A 1 334 ? 27.613 59.103 266.929 1.00 35.54 320 ASP A N 1
ATOM 2556 C CA . ASP A 1 334 ? 27.702 60.562 266.796 1.00 36.80 320 ASP A CA 1
ATOM 2557 C C . ASP A 1 334 ? 26.573 61.255 267.526 1.00 35.28 320 ASP A C 1
ATOM 2558 O O . ASP A 1 334 ? 26.517 62.473 267.518 1.00 35.04 320 ASP A O 1
ATOM 2563 N N . TYR A 1 335 ? 25.691 60.485 268.158 1.00 33.82 321 TYR A N 1
ATOM 2564 C CA . TYR A 1 335 ? 24.556 61.035 268.895 1.00 33.02 321 TYR A CA 1
ATOM 2565 C C . TYR A 1 335 ? 25.007 62.066 269.932 1.00 33.07 321 TYR A C 1
ATOM 2566 O O . TYR A 1 335 ? 24.492 63.183 269.948 1.00 32.28 321 TYR A O 1
ATOM 2575 N N . ILE A 1 336 ? 25.987 61.693 270.765 1.00 33.22 322 ILE A N 1
ATOM 2576 C CA . ILE A 1 336 ? 26.504 62.590 271.791 1.00 33.42 322 ILE A CA 1
ATOM 2577 C C . ILE A 1 336 ? 27.148 63.855 271.255 1.00 34.26 322 ILE A C 1
ATOM 2578 O O . ILE A 1 336 ? 27.585 64.697 272.043 1.00 34.81 322 ILE A O 1
ATOM 2583 N N . ARG A 1 337 ? 27.233 64.015 269.946 1.00 35.29 323 ARG A N 1
ATOM 2584 C CA . ARG A 1 337 ? 27.744 65.275 269.384 1.00 36.61 323 ARG A CA 1
ATOM 2585 C C . ARG A 1 337 ? 26.629 66.243 269.007 1.00 35.17 323 ARG A C 1
ATOM 2586 O O . ARG A 1 337 ? 26.905 67.386 268.648 1.00 35.55 323 ARG A O 1
ATOM 2594 N N . SER A 1 338 ? 25.387 65.810 269.176 1.00 33.39 324 SER A N 1
ATOM 2595 C CA . SER A 1 338 ? 24.244 66.612 268.845 1.00 33.40 324 SER A CA 1
ATOM 2596 C C . SER A 1 338 ? 24.212 67.929 269.612 1.00 33.77 324 SER A C 1
ATOM 2597 O O . SER A 1 338 ? 24.366 67.958 270.851 1.00 33.74 324 SER A O 1
ATOM 2600 N N . ASN A 1 339 ? 23.986 69.018 268.885 1.00 33.47 325 ASN A N 1
ATOM 2601 C CA . ASN A 1 339 ? 23.874 70.313 269.498 1.00 33.14 325 ASN A CA 1
ATOM 2602 C C . ASN A 1 339 ? 22.949 71.202 268.681 1.00 33.93 325 ASN A C 1
ATOM 2603 O O . ASN A 1 339 ? 23.314 72.304 268.222 1.00 34.34 325 ASN A O 1
ATOM 2608 N N . GLY A 1 340 ? 21.730 70.718 268.529 1.00 33.77 326 GLY A N 1
ATOM 2609 C CA . GLY A 1 340 ? 20.721 71.415 267.766 1.00 34.27 326 GLY A CA 1
ATOM 2610 C C . GLY A 1 340 ? 20.420 72.851 268.153 1.00 34.69 326 GLY A C 1
ATOM 2611 O O . GLY A 1 340 ? 19.970 73.610 267.305 1.00 34.91 326 GLY A O 1
ATOM 2612 N N . LEU A 1 341 ? 20.653 73.234 269.417 1.00 34.39 327 LEU A N 1
ATOM 2613 C CA . LEU A 1 341 ? 20.332 74.585 269.888 1.00 34.11 327 LEU A CA 1
ATOM 2614 C C . LEU A 1 341 ? 21.552 75.509 269.953 1.00 33.90 327 LEU A C 1
ATOM 2615 O O . LEU A 1 341 ? 21.446 76.696 270.314 1.00 33.69 327 LEU A O 1
ATOM 2620 N N . GLY A 1 342 ? 22.708 74.964 269.601 1.00 33.52 328 GLY A N 1
ATOM 2621 C CA . GLY A 1 342 ? 23.954 75.726 269.583 1.00 33.38 328 GLY A CA 1
ATOM 2622 C C . GLY A 1 342 ? 24.447 76.217 270.919 1.00 32.63 328 GLY A C 1
ATOM 2623 O O . GLY A 1 342 ? 25.012 77.281 271.001 1.00 33.39 328 GLY A O 1
ATOM 2624 N N . HIS A 1 343 ? 24.218 75.440 271.963 1.00 31.92 329 HIS A N 1
ATOM 2625 C CA . HIS A 1 343 ? 24.555 75.829 273.313 1.00 31.58 329 HIS A CA 1
ATOM 2626 C C . HIS A 1 343 ? 25.997 75.410 273.592 1.00 31.25 329 HIS A C 1
ATOM 2627 O O . HIS A 1 343 ? 26.406 74.318 273.186 1.00 31.04 329 HIS A O 1
ATOM 2634 N N . SER A 1 344 ? 26.752 76.255 274.302 1.00 30.52 330 SER A N 1
ATOM 2635 C CA . SER A 1 344 ? 28.194 76.055 274.418 1.00 29.87 330 SER A CA 1
ATOM 2636 C C . SER A 1 344 ? 28.855 76.451 275.749 1.00 28.83 330 SER A C 1
ATOM 2637 O O . SER A 1 344 ? 30.069 76.467 275.852 1.00 29.23 330 SER A O 1
ATOM 2640 N N . ALA A 1 345 ? 28.071 76.729 276.775 1.00 27.87 331 ALA A N 1
ATOM 2641 C CA . ALA A 1 345 ? 28.611 77.222 278.018 1.00 26.86 331 ALA A CA 1
ATOM 2642 C C . ALA A 1 345 ? 29.140 76.036 278.834 1.00 26.41 331 ALA A C 1
ATOM 2643 O O . ALA A 1 345 ? 28.679 74.904 278.693 1.00 25.81 331 ALA A O 1
ATOM 2645 N N . ALA A 1 346 ? 30.100 76.335 279.703 1.00 26.19 332 ALA A N 1
ATOM 2646 C CA . ALA A 1 346 ? 30.596 75.400 280.690 1.00 24.91 332 ALA A CA 1
ATOM 2647 C C . ALA A 1 346 ? 29.496 74.998 281.645 1.00 24.61 332 ALA A C 1
ATOM 2648 O O . ALA A 1 346 ? 28.495 75.669 281.781 1.00 24.33 332 ALA A O 1
ATOM 2650 N N . LEU A 1 347 ? 29.691 73.880 282.327 1.00 24.95 333 LEU A N 1
ATOM 2651 C CA . LEU A 1 347 ? 28.776 73.493 283.407 1.00 24.55 333 LEU A CA 1
ATOM 2652 C C . LEU A 1 347 ? 29.107 74.368 284.604 1.00 24.39 333 LEU A C 1
ATOM 2653 O O . LEU A 1 347 ? 30.271 74.540 284.907 1.00 24.43 333 LEU A O 1
ATOM 2658 N N . PRO A 1 348 ? 28.103 74.972 285.258 1.00 24.69 334 PRO A N 1
ATOM 2659 C CA . PRO A 1 348 ? 28.396 75.725 286.458 1.00 25.07 334 PRO A CA 1
ATOM 2660 C C . PRO A 1 348 ? 28.986 74.860 287.569 1.00 24.85 334 PRO A C 1
ATOM 2661 O O . PRO A 1 348 ? 28.610 73.702 287.684 1.00 25.23 334 PRO A O 1
ATOM 2665 N N . PRO A 1 349 ? 29.908 75.411 288.368 1.00 24.63 335 PRO A N 1
ATOM 2666 C CA . PRO A 1 349 ? 30.586 74.749 289.477 1.00 24.69 335 PRO A CA 1
ATOM 2667 C C . PRO A 1 349 ? 29.691 74.145 290.539 1.00 24.35 335 PRO A C 1
ATOM 2668 O O . PRO A 1 349 ? 30.094 73.173 291.216 1.00 24.77 335 PRO A O 1
ATOM 2672 N N . LEU A 1 350 ? 28.506 74.706 290.700 1.00 23.85 336 LEU A N 1
ATOM 2673 C CA . LEU A 1 350 ? 27.512 74.124 291.605 1.00 24.00 336 LEU A CA 1
ATOM 2674 C C . LEU A 1 350 ? 27.200 72.702 291.238 1.00 23.17 336 LEU A C 1
ATOM 2675 O O . LEU A 1 350 ? 26.879 71.915 292.087 1.00 23.07 336 LEU A O 1
ATOM 2680 N N . TYR A 1 351 ? 27.329 72.340 289.986 1.00 23.26 337 TYR A N 1
ATOM 2681 C CA . TYR A 1 351 ? 27.039 70.954 289.637 1.00 23.84 337 TYR A CA 1
ATOM 2682 C C . TYR A 1 351 ? 28.009 69.961 290.245 1.00 23.75 337 TYR A C 1
ATOM 2683 O O . TYR A 1 351 ? 27.621 68.828 290.487 1.00 23.13 337 TYR A O 1
ATOM 2692 N N . TRP A 1 352 ? 29.251 70.381 290.490 1.00 24.29 338 TRP A N 1
ATOM 2693 C CA . TRP A 1 352 ? 30.216 69.504 291.149 1.00 25.28 338 TRP A CA 1
ATOM 2694 C C . TRP A 1 352 ? 30.326 69.771 292.652 1.00 26.06 338 TRP A C 1
ATOM 2695 O O . TRP A 1 352 ? 31.330 69.452 293.284 1.00 25.02 338 TRP A O 1
ATOM 2706 N N . GLY A 1 353 ? 29.276 70.338 293.236 1.00 27.44 339 GLY A N 1
ATOM 2707 C CA . GLY A 1 353 ? 29.230 70.484 294.681 1.00 28.40 339 GLY A CA 1
ATOM 2708 C C . GLY A 1 353 ? 29.531 71.836 295.287 1.00 29.37 339 GLY A C 1
ATOM 2709 O O . GLY A 1 353 ? 29.434 71.957 296.500 1.00 30.38 339 GLY A O 1
ATOM 2710 N N . LYS A 1 354 ? 29.854 72.857 294.497 1.00 29.90 340 LYS A N 1
ATOM 2711 C CA . LYS A 1 354 ? 30.046 74.189 295.072 1.00 31.07 340 LYS A CA 1
ATOM 2712 C C . LYS A 1 354 ? 28.710 74.766 295.532 1.00 31.33 340 LYS A C 1
ATOM 2713 O O . LYS A 1 354 ? 27.683 74.468 294.973 1.00 31.06 340 LYS A O 1
ATOM 2719 N N . PRO A 1 355 ? 28.728 75.614 296.562 1.00 32.69 341 PRO A N 1
ATOM 2720 C CA . PRO A 1 355 ? 27.463 76.079 297.146 1.00 32.87 341 PRO A CA 1
ATOM 2721 C C . PRO A 1 355 ? 26.588 76.915 296.235 1.00 32.48 341 PRO A C 1
ATOM 2722 O O . PRO A 1 355 ? 27.069 77.698 295.436 1.00 31.41 341 PRO A O 1
ATOM 2726 N N . THR A 1 356 ? 25.294 76.740 296.387 1.00 32.90 342 THR A N 1
ATOM 2727 C CA . THR A 1 356 ? 24.371 77.556 295.683 1.00 33.98 342 THR A CA 1
ATOM 2728 C C . THR A 1 356 ? 23.185 77.900 296.548 1.00 34.88 342 THR A C 1
ATOM 2729 O O . THR A 1 356 ? 22.737 77.106 297.358 1.00 34.85 342 THR A O 1
ATOM 2733 N N . ARG A 1 357 ? 22.682 79.110 296.347 1.00 35.89 343 ARG A N 1
ATOM 2734 C CA . ARG A 1 357 ? 21.571 79.630 297.108 1.00 36.96 343 ARG A CA 1
ATOM 2735 C C . ARG A 1 357 ? 20.258 79.150 296.573 1.00 35.77 343 ARG A C 1
ATOM 2736 O O . ARG A 1 357 ? 19.228 79.400 297.169 1.00 35.47 343 ARG A O 1
ATOM 2744 N N . MET A 1 358 ? 20.281 78.503 295.422 1.00 35.03 344 MET A N 1
ATOM 2745 C CA . MET A 1 358 ? 19.058 77.937 294.846 1.00 34.94 344 MET A CA 1
ATOM 2746 C C . MET A 1 358 ? 18.732 76.615 295.560 1.00 33.47 344 MET A C 1
ATOM 2747 O O . MET A 1 358 ? 19.465 75.654 295.471 1.00 32.71 344 MET A O 1
ATOM 2752 N N . ALA A 1 359 ? 17.658 76.606 296.329 1.00 32.53 345 ALA A N 1
ATOM 2753 C CA . ALA A 1 359 ? 17.405 75.502 297.232 1.00 31.53 345 ALA A CA 1
ATOM 2754 C C . ALA A 1 359 ? 17.243 74.219 296.449 1.00 30.38 345 ALA A C 1
ATOM 2755 O O . ALA A 1 359 ? 17.871 73.239 296.758 1.00 29.69 345 ALA A O 1
ATOM 2757 N N . CYS A 1 360 ? 16.420 74.251 295.413 1.00 30.04 346 CYS A N 1
ATOM 2758 C CA . CYS A 1 360 ? 16.161 73.072 294.580 1.00 29.54 346 CYS A CA 1
ATOM 2759 C C . CYS A 1 360 ? 17.448 72.438 294.027 1.00 28.39 346 CYS A C 1
ATOM 2760 O O . CYS A 1 360 ? 17.654 71.241 294.154 1.00 27.89 346 CYS A O 1
ATOM 2763 N N . LEU A 1 361 ? 18.303 73.246 293.420 1.00 27.24 347 LEU A N 1
ATOM 2764 C CA . LEU A 1 361 ? 19.547 72.734 292.859 1.00 26.76 347 LEU A CA 1
ATOM 2765 C C . LEU A 1 361 ? 20.491 72.194 293.939 1.00 26.35 347 LEU A C 1
ATOM 2766 O O . LEU A 1 361 ? 21.165 71.150 293.779 1.00 26.78 347 LEU A O 1
ATOM 2771 N N . SER A 1 362 ? 20.560 72.934 295.025 1.00 25.38 348 SER A N 1
ATOM 2772 C CA . SER A 1 362 ? 21.362 72.543 296.128 1.00 25.08 348 SER A CA 1
ATOM 2773 C C . SER A 1 362 ? 20.942 71.183 296.630 1.00 24.66 348 SER A C 1
ATOM 2774 O O . SER A 1 362 ? 21.776 70.325 296.816 1.00 24.46 348 SER A O 1
ATOM 2777 N N . ALA A 1 363 ? 19.645 70.995 296.848 1.00 24.37 349 ALA A N 1
ATOM 2778 C CA . ALA A 1 363 ? 19.114 69.720 297.320 1.00 24.12 349 ALA A CA 1
ATOM 2779 C C . ALA A 1 363 ? 19.499 68.596 296.348 1.00 23.82 349 ALA A C 1
ATOM 2780 O O . ALA A 1 363 ? 19.982 67.551 296.767 1.00 25.26 349 ALA A O 1
ATOM 2782 N N . ALA A 1 364 ? 19.320 68.824 295.055 1.00 22.86 350 ALA A N 1
ATOM 2783 C CA . ALA A 1 364 ? 19.520 67.781 294.072 1.00 22.17 350 ALA A CA 1
ATOM 2784 C C . ALA A 1 364 ? 21.001 67.397 293.981 1.00 22.27 350 ALA A C 1
ATOM 2785 O O . ALA A 1 364 ? 21.353 66.204 294.011 1.00 21.33 350 ALA A O 1
ATOM 2787 N N . VAL A 1 365 ? 21.869 68.411 293.886 1.00 22.23 351 VAL A N 1
ATOM 2788 C CA . VAL A 1 365 ? 23.278 68.144 293.788 1.00 22.13 351 VAL A CA 1
ATOM 2789 C C . VAL A 1 365 ? 23.757 67.517 295.076 1.00 21.98 351 VAL A C 1
ATOM 2790 O O . VAL A 1 365 ? 24.514 66.574 295.044 1.00 22.72 351 VAL A O 1
ATOM 2794 N N . ALA A 1 366 ? 23.287 67.988 296.213 1.00 22.09 352 ALA A N 1
ATOM 2795 C CA . ALA A 1 366 ? 23.721 67.396 297.490 1.00 22.36 352 ALA A CA 1
ATOM 2796 C C . ALA A 1 366 ? 23.406 65.884 297.552 1.00 21.88 352 ALA A C 1
ATOM 2797 O O . ALA A 1 366 ? 24.240 65.076 297.985 1.00 21.85 352 ALA A O 1
ATOM 2799 N N . GLN A 1 367 ? 22.229 65.485 297.087 1.00 22.09 353 GLN A N 1
ATOM 2800 C CA . GLN A 1 367 ? 21.869 64.073 297.214 1.00 22.48 353 GLN A CA 1
ATOM 2801 C C . GLN A 1 367 ? 22.555 63.233 296.180 1.00 21.81 353 GLN A C 1
ATOM 2802 O O . GLN A 1 367 ? 22.877 62.094 296.459 1.00 22.02 353 GLN A O 1
ATOM 2808 N N . THR A 1 368 ? 22.803 63.816 295.010 1.00 21.20 354 THR A N 1
ATOM 2809 C CA . THR A 1 368 ? 23.622 63.194 294.003 1.00 21.09 354 THR A CA 1
ATOM 2810 C C . THR A 1 368 ? 25.004 62.957 294.566 1.00 21.51 354 THR A C 1
ATOM 2811 O O . THR A 1 368 ? 25.550 61.875 294.423 1.00 21.03 354 THR A O 1
ATOM 2815 N N . ARG A 1 369 ? 25.562 63.954 295.242 1.00 22.29 355 ARG A N 1
ATOM 2816 C CA . ARG A 1 369 ? 26.850 63.777 295.888 1.00 23.32 355 ARG A CA 1
ATOM 2817 C C . ARG A 1 369 ? 26.856 62.641 296.884 1.00 23.80 355 ARG A C 1
ATOM 2818 O O . ARG A 1 369 ? 27.733 61.791 296.856 1.00 23.20 355 ARG A O 1
ATOM 2826 N N . ASP A 1 370 ? 25.864 62.643 297.753 1.00 24.54 356 ASP A N 1
ATOM 2827 C CA . ASP A 1 370 ? 25.866 61.779 298.906 1.00 25.68 356 ASP A CA 1
ATOM 2828 C C . ASP A 1 370 ? 25.312 60.398 298.629 1.00 24.83 356 ASP A C 1
ATOM 2829 O O . ASP A 1 370 ? 25.779 59.451 299.172 1.00 25.77 356 ASP A O 1
ATOM 2834 N N . LEU A 1 371 ? 24.303 60.264 297.791 1.00 23.82 357 LEU A N 1
ATOM 2835 C CA . LEU A 1 371 ? 23.655 58.985 297.619 1.00 22.58 357 LEU A CA 1
ATOM 2836 C C . LEU A 1 371 ? 23.870 58.376 296.211 1.00 22.53 357 LEU A C 1
ATOM 2837 O O . LEU A 1 371 ? 23.478 57.211 295.932 1.00 21.63 357 LEU A O 1
ATOM 2842 N N . ALA A 1 372 ? 24.490 59.151 295.323 1.00 21.75 358 ALA A N 1
ATOM 2843 C CA . ALA A 1 372 ? 24.636 58.767 293.926 1.00 21.71 358 ALA A CA 1
ATOM 2844 C C . ALA A 1 372 ? 23.265 58.580 293.261 1.00 22.26 358 ALA A C 1
ATOM 2845 O O . ALA A 1 372 ? 23.137 57.817 292.323 1.00 22.16 358 ALA A O 1
ATOM 2847 N N . TYR A 1 373 ? 22.252 59.333 293.713 1.00 22.62 359 TYR A N 1
ATOM 2848 C CA . TYR A 1 373 ? 20.915 59.128 293.237 1.00 22.60 359 TYR A CA 1
ATOM 2849 C C . TYR A 1 373 ? 20.048 60.387 293.318 1.00 23.14 359 TYR A C 1
ATOM 2850 O O . TYR A 1 373 ? 19.965 61.042 294.343 1.00 23.75 359 TYR A O 1
ATOM 2859 N N . ALA A 1 374 ? 19.373 60.699 292.219 1.00 23.34 360 ALA A N 1
ATOM 2860 C CA . ALA A 1 374 ? 18.326 61.723 292.191 1.00 23.39 360 ALA A CA 1
ATOM 2861 C C . ALA A 1 374 ? 17.156 61.059 291.495 1.00 23.31 360 ALA A C 1
ATOM 2862 O O . ALA A 1 374 ? 17.370 60.361 290.534 1.00 23.38 360 ALA A O 1
ATOM 2864 N N . HIS A 1 375 ? 15.920 61.232 291.961 1.00 23.72 361 HIS A N 1
ATOM 2865 C CA . HIS A 1 375 ? 14.817 60.643 291.202 1.00 23.84 361 HIS A CA 1
ATOM 2866 C C . HIS A 1 375 ? 14.505 61.464 289.931 1.00 23.72 361 HIS A C 1
ATOM 2867 O O . HIS A 1 375 ? 14.957 62.613 289.754 1.00 22.82 361 HIS A O 1
ATOM 2874 N N . HIS A 1 376 ? 13.706 60.857 289.063 1.00 23.74 362 HIS A N 1
ATOM 2875 C CA . HIS A 1 376 ? 13.506 61.354 287.727 1.00 23.49 362 HIS A CA 1
ATOM 2876 C C . HIS A 1 376 ? 13.177 62.860 287.600 1.00 23.72 362 HIS A C 1
ATOM 2877 O O . HIS A 1 376 ? 13.797 63.579 286.794 1.00 23.46 362 HIS A O 1
ATOM 2884 N N . ILE A 1 377 ? 12.232 63.353 288.382 1.00 23.56 363 ILE A N 1
ATOM 2885 C CA . ILE A 1 377 ? 11.781 64.723 288.197 1.00 23.85 363 ILE A CA 1
ATOM 2886 C C . ILE A 1 377 ? 12.856 65.709 288.582 1.00 24.04 363 ILE A C 1
ATOM 2887 O O . ILE A 1 377 ? 12.880 66.837 288.095 1.00 23.95 363 ILE A O 1
ATOM 2892 N N . GLN A 1 378 ? 13.764 65.282 289.453 1.00 24.50 364 GLN A N 1
ATOM 2893 C CA . GLN A 1 378 ? 14.929 66.121 289.795 1.00 24.80 364 GLN A CA 1
ATOM 2894 C C . GLN A 1 378 ? 15.863 66.183 288.580 1.00 24.45 364 GLN A C 1
ATOM 2895 O O . GLN A 1 378 ? 16.315 67.267 288.188 1.00 24.26 364 GLN A O 1
ATOM 2901 N N . ARG A 1 379 ? 16.123 65.020 287.983 1.00 23.73 365 ARG A N 1
ATOM 2902 C CA . ARG A 1 379 ? 17.026 64.955 286.854 1.00 24.35 365 ARG A CA 1
ATOM 2903 C C . ARG A 1 379 ? 16.491 65.804 285.663 1.00 24.88 365 ARG A C 1
ATOM 2904 O O . ARG A 1 379 ? 17.251 66.500 284.971 1.00 25.22 365 ARG A O 1
ATOM 2912 N N . LEU A 1 380 ? 15.182 65.762 285.468 1.00 25.17 366 LEU A N 1
ATOM 2913 C CA . LEU A 1 380 ? 14.528 66.419 284.346 1.00 25.36 366 LEU A CA 1
ATOM 2914 C C . LEU A 1 380 ? 14.250 67.884 284.664 1.00 26.22 366 LEU A C 1
ATOM 2915 O O . LEU A 1 380 ? 14.774 68.763 284.008 1.00 26.15 366 LEU A O 1
ATOM 2920 N N . MET A 1 381 ? 13.455 68.139 285.702 1.00 27.26 367 MET A N 1
ATOM 2921 C CA . MET A 1 381 ? 12.962 69.492 285.965 1.00 27.62 367 MET A CA 1
ATOM 2922 C C . MET A 1 381 ? 13.777 70.355 286.936 1.00 27.49 367 MET A C 1
ATOM 2923 O O . MET A 1 381 ? 13.485 71.550 287.045 1.00 28.27 367 MET A O 1
ATOM 2928 N N . VAL A 1 382 ? 14.785 69.813 287.623 1.00 26.10 368 VAL A N 1
ATOM 2929 C CA . VAL A 1 382 ? 15.645 70.693 288.382 1.00 25.26 368 VAL A CA 1
ATOM 2930 C C . VAL A 1 382 ? 17.001 70.874 287.741 1.00 24.91 368 VAL A C 1
ATOM 2931 O O . VAL A 1 382 ? 17.285 71.928 287.247 1.00 24.49 368 VAL A O 1
ATOM 2935 N N . THR A 1 383 ? 17.842 69.846 287.750 1.00 24.79 369 THR A N 1
ATOM 2936 C CA . THR A 1 383 ? 19.220 69.980 287.264 1.00 24.17 369 THR A CA 1
ATOM 2937 C C . THR A 1 383 ? 19.243 70.055 285.768 1.00 24.41 369 THR A C 1
ATOM 2938 O O . THR A 1 383 ? 19.981 70.813 285.218 1.00 24.69 369 THR A O 1
ATOM 2942 N N . GLY A 1 384 ? 18.425 69.246 285.110 1.00 25.26 370 GLY A N 1
ATOM 2943 C CA . GLY A 1 384 ? 18.307 69.257 283.648 1.00 25.53 370 GLY A CA 1
ATOM 2944 C C . GLY A 1 384 ? 17.740 70.558 283.133 1.00 26.04 370 GLY A C 1
ATOM 2945 O O . GLY A 1 384 ? 18.334 71.228 282.303 1.00 27.28 370 GLY A O 1
ATOM 2946 N N . ASN A 1 385 ? 16.585 70.920 283.651 1.00 25.92 371 ASN A N 1
ATOM 2947 C CA . ASN A 1 385 ? 15.907 72.144 283.295 1.00 26.05 371 ASN A CA 1
ATOM 2948 C C . ASN A 1 385 ? 16.870 73.323 283.429 1.00 26.22 371 ASN A C 1
ATOM 2949 O O . ASN A 1 385 ? 17.016 74.090 282.501 1.00 26.89 371 ASN A O 1
ATOM 2954 N N . PHE A 1 386 ? 17.577 73.441 284.543 1.00 26.34 372 PHE A N 1
ATOM 2955 C CA . PHE A 1 386 ? 18.485 74.575 284.744 1.00 26.56 372 PHE A CA 1
ATOM 2956 C C . PHE A 1 386 ? 19.637 74.636 283.745 1.00 26.41 372 PHE A C 1
ATOM 2957 O O . PHE A 1 386 ? 20.013 75.706 283.317 1.00 27.08 372 PHE A O 1
ATOM 2965 N N . ALA A 1 387 ? 20.216 73.501 283.405 1.00 25.98 373 ALA A N 1
ATOM 2966 C CA . ALA A 1 387 ? 21.350 73.471 282.483 1.00 26.15 373 ALA A CA 1
ATOM 2967 C C . ALA A 1 387 ? 20.944 73.926 281.054 1.00 26.33 373 ALA A C 1
ATOM 2968 O O . ALA A 1 387 ? 21.689 74.619 280.347 1.00 25.65 373 ALA A O 1
ATOM 2970 N N . LEU A 1 388 ? 19.734 73.554 280.662 1.00 26.84 374 LEU A N 1
ATOM 2971 C CA . LEU A 1 388 ? 19.182 73.941 279.363 1.00 26.88 374 LEU A CA 1
ATOM 2972 C C . LEU A 1 388 ? 18.903 75.434 279.338 1.00 27.47 374 LEU A C 1
ATOM 2973 O O . LEU A 1 388 ? 19.302 76.141 278.415 1.00 28.13 374 LEU A O 1
ATOM 2978 N N . LEU A 1 389 ? 18.201 75.915 280.350 1.00 27.95 375 LEU A N 1
ATOM 2979 C CA . LEU A 1 389 ? 17.890 77.326 280.440 1.00 28.22 375 LEU A CA 1
ATOM 2980 C C . LEU A 1 389 ? 19.148 78.183 280.439 1.00 28.28 375 LEU A C 1
ATOM 2981 O O . LEU A 1 389 ? 19.121 79.292 279.979 1.00 28.76 375 LEU A O 1
ATOM 2986 N N . ALA A 1 390 ? 20.258 77.653 280.931 1.00 28.13 376 ALA A N 1
ATOM 2987 C CA . ALA A 1 390 ? 21.481 78.423 281.094 1.00 28.10 376 ALA A CA 1
ATOM 2988 C C . ALA A 1 390 ? 22.403 78.261 279.903 1.00 28.30 376 ALA A C 1
ATOM 2989 O O . ALA A 1 390 ? 23.498 78.843 279.868 1.00 30.05 376 ALA A O 1
ATOM 2991 N N . GLY A 1 391 ? 21.992 77.448 278.950 1.00 27.28 377 GLY A N 1
ATOM 2992 C CA . GLY A 1 391 ? 22.741 77.258 277.745 1.00 26.97 377 GLY A CA 1
ATOM 2993 C C . GLY A 1 391 ? 24.021 76.473 277.883 1.00 26.46 377 GLY A C 1
ATOM 2994 O O . GLY A 1 391 ? 24.971 76.710 277.178 1.00 27.11 377 GLY A O 1
ATOM 2995 N N . VAL A 1 392 ? 24.068 75.529 278.792 1.00 26.48 378 VAL A N 1
ATOM 2996 C CA . VAL A 1 392 ? 25.258 74.709 278.919 1.00 25.93 378 VAL A CA 1
ATOM 2997 C C . VAL A 1 392 ? 25.374 73.835 277.669 1.00 26.40 378 VAL A C 1
ATOM 2998 O O . VAL A 1 392 ? 24.418 73.289 277.154 1.00 25.65 378 VAL A O 1
ATOM 3002 N N . ASP A 1 393 ? 26.584 73.702 277.179 1.00 27.66 379 ASP A N 1
ATOM 3003 C CA . ASP A 1 393 ? 26.861 72.714 276.139 1.00 27.99 379 ASP A CA 1
ATOM 3004 C C . ASP A 1 393 ? 26.327 71.327 276.516 1.00 26.82 379 ASP A C 1
ATOM 3005 O O . ASP A 1 393 ? 26.636 70.790 277.552 1.00 25.29 379 ASP A O 1
ATOM 3010 N N . PRO A 1 394 ? 25.536 70.732 275.647 1.00 27.23 380 PRO A N 1
ATOM 3011 C CA . PRO A 1 394 ? 25.034 69.399 276.024 1.00 27.46 380 PRO A CA 1
ATOM 3012 C C . PRO A 1 394 ? 26.106 68.345 276.230 1.00 27.14 380 PRO A C 1
ATOM 3013 O O . PRO A 1 394 ? 25.872 67.391 276.980 1.00 27.05 380 PRO A O 1
ATOM 3017 N N . ALA A 1 395 ? 27.259 68.507 275.580 1.00 28.12 381 ALA A N 1
ATOM 3018 C CA . ALA A 1 395 ? 28.391 67.606 275.805 1.00 27.96 381 ALA A CA 1
ATOM 3019 C C . ALA A 1 395 ? 28.793 67.654 277.298 1.00 27.88 381 ALA A C 1
ATOM 3020 O O . ALA A 1 395 ? 29.228 66.654 277.879 1.00 27.49 381 ALA A O 1
ATOM 3022 N N . GLU A 1 396 ? 28.648 68.830 277.903 1.00 28.04 382 GLU A N 1
ATOM 3023 C CA . GLU A 1 396 ? 28.992 69.022 279.305 1.00 28.50 382 GLU A CA 1
ATOM 3024 C C . GLU A 1 396 ? 27.937 68.465 280.233 1.00 26.97 382 GLU A C 1
ATOM 3025 O O . GLU A 1 396 ? 28.251 67.933 281.286 1.00 27.56 382 GLU A O 1
ATOM 3031 N N . VAL A 1 397 ? 26.683 68.574 279.841 1.00 26.26 383 VAL A N 1
ATOM 3032 C CA . VAL A 1 397 ? 25.615 68.024 280.633 1.00 25.44 383 VAL A CA 1
ATOM 3033 C C . VAL A 1 397 ? 25.727 66.503 280.610 1.00 25.19 383 VAL A C 1
ATOM 3034 O O . VAL A 1 397 ? 25.524 65.834 281.593 1.00 25.21 383 VAL A O 1
ATOM 3038 N N . HIS A 1 398 ? 26.087 65.988 279.460 1.00 25.55 384 HIS A N 1
ATOM 3039 C CA . HIS A 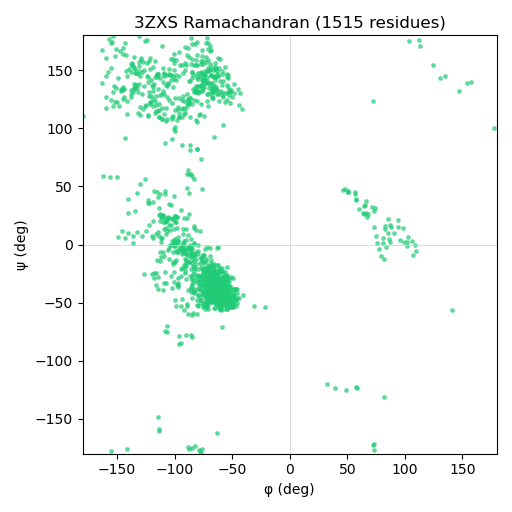1 398 ? 26.208 64.576 279.209 1.00 25.56 384 HIS A CA 1
ATOM 3040 C C . HIS A 1 398 ? 27.315 64.002 280.025 1.00 26.51 384 HIS A C 1
ATOM 3041 O O . HIS A 1 398 ? 27.172 62.927 280.581 1.00 28.00 384 HIS A O 1
ATOM 3048 N N . GLU A 1 399 ? 28.423 64.712 280.138 1.00 27.13 385 GLU A N 1
ATOM 3049 C CA . GLU A 1 399 ? 29.535 64.216 280.937 1.00 28.15 385 GLU A CA 1
ATOM 3050 C C . GLU A 1 399 ? 29.077 64.078 282.377 1.00 26.15 385 GLU A C 1
ATOM 3051 O O . GLU A 1 399 ? 29.453 63.159 283.061 1.00 26.17 385 GLU A O 1
ATOM 3057 N N . TRP A 1 400 ? 28.252 65.010 282.838 1.00 24.64 386 TRP A N 1
ATOM 3058 C CA . TRP A 1 400 ? 27.866 65.043 284.252 1.00 23.16 386 TRP A CA 1
ATOM 3059 C C . TRP A 1 400 ? 26.922 63.906 284.598 1.00 22.06 386 TRP A C 1
ATOM 3060 O O . TRP A 1 400 ? 27.191 63.158 285.539 1.00 21.07 386 TRP A O 1
ATOM 3071 N N . TYR A 1 401 ? 25.848 63.761 283.825 1.00 21.33 387 TYR A N 1
ATOM 3072 C CA . TYR A 1 401 ? 24.865 62.728 284.112 1.00 21.84 387 TYR A CA 1
ATOM 3073 C C . TYR A 1 401 ? 25.460 61.328 283.960 1.00 22.97 387 TYR A C 1
ATOM 3074 O O . TYR A 1 401 ? 25.038 60.406 284.629 1.00 23.66 387 TYR A O 1
ATOM 3083 N N . LEU A 1 402 ? 26.437 61.167 283.080 1.00 23.14 388 LEU A N 1
ATOM 3084 C CA . LEU A 1 402 ? 27.004 59.867 282.859 1.00 22.93 388 LEU A CA 1
ATOM 3085 C C . LEU A 1 402 ? 27.981 59.596 283.962 1.00 22.94 388 LEU A C 1
ATOM 3086 O O . LEU A 1 402 ? 28.239 58.433 284.320 1.00 23.72 388 LEU A O 1
ATOM 3091 N N . SER A 1 403 ? 28.526 60.656 284.536 1.00 22.73 389 SER A N 1
ATOM 3092 C CA . SER A 1 403 ? 29.441 60.454 285.673 1.00 23.25 389 SER A CA 1
ATOM 3093 C C . SER A 1 403 ? 28.712 60.150 286.980 1.00 22.38 389 SER A C 1
ATOM 3094 O O . SER A 1 403 ? 29.045 59.193 287.646 1.00 22.41 389 SER A O 1
ATOM 3097 N N . VAL A 1 404 ? 27.689 60.938 287.316 1.00 21.71 390 VAL A N 1
ATOM 3098 C CA . VAL A 1 404 ? 27.330 61.067 288.727 1.00 21.23 390 VAL A CA 1
ATOM 3099 C C . VAL A 1 404 ? 26.317 60.122 289.279 1.00 20.98 390 VAL A C 1
ATOM 3100 O O . VAL A 1 404 ? 26.303 59.967 290.498 1.00 21.35 390 VAL A O 1
ATOM 3104 N N . TYR A 1 405 ? 25.494 59.479 288.445 1.00 20.44 391 TYR A N 1
ATOM 3105 C CA . TYR A 1 405 ? 24.392 58.659 288.981 1.00 20.39 391 TYR A CA 1
ATOM 3106 C C . TYR A 1 405 ? 24.694 57.192 288.981 1.00 20.61 391 TYR A C 1
ATOM 3107 O O . TYR A 1 405 ? 25.319 56.708 288.069 1.00 22.05 391 TYR A O 1
ATOM 3116 N N . ILE A 1 406 ? 24.242 56.498 290.018 1.00 20.13 392 ILE A N 1
ATOM 3117 C CA . ILE A 1 406 ? 24.597 55.105 290.270 1.00 20.92 392 ILE A CA 1
ATOM 3118 C C . ILE A 1 406 ? 24.231 54.206 289.097 1.00 21.55 392 ILE A C 1
ATOM 3119 O O . ILE A 1 406 ? 24.879 53.204 288.842 1.00 21.18 392 ILE A O 1
ATOM 3124 N N . ASP A 1 407 ? 23.220 54.634 288.349 1.00 21.92 393 ASP A N 1
ATOM 3125 C CA . ASP A 1 407 ? 22.614 53.836 287.289 1.00 22.57 393 ASP A CA 1
ATOM 3126 C C . ASP A 1 407 ? 23.036 54.274 285.878 1.00 22.02 393 ASP A C 1
ATOM 3127 O O . ASP A 1 407 ? 22.465 53.813 284.887 1.00 21.19 393 ASP A O 1
ATOM 3132 N N . ALA A 1 408 ? 24.066 55.112 285.778 1.00 22.33 394 ALA A N 1
ATOM 3133 C CA . ALA A 1 408 ? 24.435 55.733 284.476 1.00 22.23 394 ALA A CA 1
ATOM 3134 C C . ALA A 1 408 ? 25.386 54.878 283.644 1.00 22.78 394 ALA A C 1
ATOM 3135 O O . ALA A 1 408 ? 26.478 54.481 284.087 1.00 23.31 394 ALA A O 1
ATOM 3137 N N . LEU A 1 409 ? 24.911 54.536 282.449 1.00 23.31 395 LEU A N 1
ATOM 3138 C CA . LEU A 1 409 ? 25.729 53.989 281.350 1.00 23.15 395 LEU A CA 1
ATOM 3139 C C . LEU A 1 409 ? 25.269 54.649 280.068 1.00 23.28 395 LEU A C 1
ATOM 3140 O O . LEU A 1 409 ? 24.147 55.128 279.971 1.00 21.93 395 LEU A O 1
ATOM 3145 N N . GLU A 1 410 ? 26.136 54.710 279.072 1.00 24.52 396 GLU A N 1
ATOM 3146 C CA . GLU A 1 410 ? 25.796 55.449 277.845 1.00 24.79 396 GLU A CA 1
ATOM 3147 C C . GLU A 1 410 ? 24.416 55.160 277.269 1.00 24.42 396 GLU A C 1
ATOM 3148 O O . GLU A 1 410 ? 23.674 56.091 276.917 1.00 24.04 396 GLU A O 1
ATOM 3154 N N . TRP A 1 411 ? 24.064 53.890 277.147 1.00 23.97 397 TRP A N 1
ATOM 3155 C CA . TRP A 1 411 ? 22.847 53.577 276.416 1.00 23.90 397 TRP A CA 1
ATOM 3156 C C . TRP A 1 411 ? 21.606 54.206 277.038 1.00 23.24 397 TRP A C 1
ATOM 3157 O O . TRP A 1 411 ? 20.713 54.605 276.322 1.00 23.92 397 TRP A O 1
ATOM 3168 N N . VAL A 1 412 ? 21.545 54.314 278.356 1.00 22.31 398 VAL A N 1
ATOM 3169 C CA . VAL A 1 412 ? 20.344 54.821 279.021 1.00 21.63 398 VAL A CA 1
ATOM 3170 C C . VAL A 1 412 ? 20.468 56.299 279.351 1.00 22.04 398 VAL A C 1
ATOM 3171 O O . VAL A 1 412 ? 19.501 57.053 279.281 1.00 22.56 398 VAL A O 1
ATOM 3175 N N . GLU A 1 413 ? 21.660 56.735 279.717 1.00 22.57 399 GLU A N 1
ATOM 3176 C CA . GLU A 1 413 ? 21.867 58.146 280.016 1.00 22.72 399 GLU A CA 1
ATOM 3177 C C . GLU A 1 413 ? 21.796 59.059 278.784 1.00 22.80 399 GLU A C 1
ATOM 3178 O O . GLU A 1 413 ? 21.266 60.161 278.857 1.00 22.57 399 GLU A O 1
ATOM 3184 N N . ALA A 1 414 ? 22.376 58.635 277.673 1.00 23.42 400 ALA A N 1
ATOM 3185 C CA . ALA A 1 414 ? 22.602 59.575 276.569 1.00 23.81 400 ALA A CA 1
ATOM 3186 C C . ALA A 1 414 ? 21.287 60.111 275.993 1.00 23.81 400 ALA A C 1
ATOM 3187 O O . ALA A 1 414 ? 21.144 61.298 275.815 1.00 24.69 400 ALA A O 1
ATOM 3189 N N . PRO A 1 415 ? 20.308 59.253 275.743 1.00 23.84 401 PRO A N 1
ATOM 3190 C CA . PRO A 1 415 ? 19.078 59.757 275.181 1.00 23.98 401 PRO A CA 1
ATOM 3191 C C . PRO A 1 415 ? 18.285 60.606 276.130 1.00 23.69 401 PRO A C 1
ATOM 3192 O O . PRO A 1 415 ? 17.680 61.619 275.705 1.00 23.71 401 PRO A O 1
ATOM 3196 N N . ASN A 1 416 ? 18.275 60.207 277.405 1.00 23.50 402 ASN A N 1
ATOM 3197 C CA . ASN A 1 416 ? 17.578 60.986 278.428 1.00 22.75 402 ASN A CA 1
ATOM 3198 C C . ASN A 1 416 ? 18.187 62.371 278.535 1.00 22.45 402 ASN A C 1
ATOM 3199 O O . ASN A 1 416 ? 17.459 63.333 278.727 1.00 22.35 402 ASN A O 1
ATOM 3204 N N . THR A 1 417 ? 19.504 62.479 278.358 1.00 22.66 403 THR A N 1
ATOM 3205 C CA . THR A 1 417 ? 20.226 63.729 278.597 1.00 23.16 403 THR A CA 1
ATOM 3206 C C . THR A 1 417 ? 20.278 64.595 277.347 1.00 24.42 403 THR A C 1
ATOM 3207 O O . THR A 1 417 ? 19.889 65.738 277.356 1.00 24.94 403 THR A O 1
ATOM 3211 N N . ILE A 1 418 ? 20.725 64.037 276.247 1.00 25.77 404 ILE A N 1
ATOM 3212 C CA . ILE A 1 418 ? 20.854 64.793 275.027 1.00 26.99 404 ILE A CA 1
ATOM 3213 C C . ILE A 1 418 ? 19.476 65.110 274.440 1.00 28.46 404 ILE A C 1
ATOM 3214 O O . ILE A 1 418 ? 19.241 66.216 273.966 1.00 29.02 404 ILE A O 1
ATOM 3219 N N . GLY A 1 419 ? 18.578 64.113 274.437 1.00 29.01 405 GLY A N 1
ATOM 3220 C CA . GLY A 1 419 ? 17.240 64.264 273.881 1.00 28.96 405 GLY A CA 1
ATOM 3221 C C . GLY A 1 419 ? 16.213 64.834 274.831 1.00 28.70 405 GLY A C 1
ATOM 3222 O O . GLY A 1 419 ? 15.890 65.990 274.745 1.00 29.06 405 GLY A O 1
ATOM 3223 N N . MET A 1 420 ? 15.702 64.010 275.737 1.00 28.49 406 MET A N 1
ATOM 3224 C CA . MET A 1 420 ? 14.655 64.417 276.659 1.00 28.62 406 MET A CA 1
ATOM 3225 C C . MET A 1 420 ? 14.981 65.710 277.366 1.00 28.17 406 MET A C 1
ATOM 3226 O O . MET A 1 420 ? 14.173 66.598 277.361 1.00 28.59 406 MET A O 1
ATOM 3231 N N . SER A 1 421 ? 16.162 65.830 277.959 1.00 27.85 407 SER A N 1
ATOM 3232 C CA . SER A 1 421 ? 16.420 66.958 278.832 1.00 27.47 407 SER A CA 1
ATOM 3233 C C . SER A 1 421 ? 16.978 68.172 278.095 1.00 27.66 407 SER A C 1
ATOM 3234 O O . SER A 1 421 ? 16.454 69.288 278.230 1.00 28.01 407 SER A O 1
ATOM 3237 N N . GLN A 1 422 ? 18.015 67.984 277.308 1.00 28.02 408 GLN A N 1
ATOM 3238 C CA . GLN A 1 422 ? 18.674 69.129 276.689 1.00 29.14 408 GLN A CA 1
ATOM 3239 C C . GLN A 1 422 ? 18.132 69.538 275.317 1.00 31.29 408 GLN A C 1
ATOM 3240 O O . GLN A 1 422 ? 18.516 70.577 274.783 1.00 31.58 408 GLN A O 1
ATOM 3246 N N . PHE A 1 423 ? 17.251 68.726 274.745 1.00 33.32 409 PHE A N 1
ATOM 3247 C CA . PHE A 1 423 ? 16.573 69.078 273.510 1.00 35.64 409 PHE A CA 1
ATOM 3248 C C . PHE A 1 423 ? 17.579 69.379 272.389 1.00 36.63 409 PHE A C 1
ATOM 3249 O O . PHE A 1 423 ? 17.435 70.333 271.633 1.00 36.92 409 PHE A O 1
ATOM 3257 N N . ALA A 1 424 ? 18.601 68.544 272.295 1.00 37.58 410 ALA A N 1
ATOM 3258 C CA . ALA A 1 424 ? 19.748 68.816 271.442 1.00 39.19 410 ALA A CA 1
ATOM 3259 C C . ALA A 1 424 ? 19.697 68.045 270.144 1.00 41.18 410 ALA A C 1
ATOM 3260 O O . ALA A 1 424 ? 20.522 68.253 269.268 1.00 41.25 410 ALA A O 1
ATOM 3262 N N . ASP A 1 425 ? 18.715 67.168 270.033 1.00 43.32 411 ASP A N 1
ATOM 3263 C CA . ASP A 1 425 ? 18.645 66.219 268.965 1.00 45.69 411 ASP A CA 1
ATOM 3264 C C . ASP A 1 425 ? 17.450 66.531 268.109 1.00 48.71 411 ASP A C 1
ATOM 3265 O O . ASP A 1 425 ? 17.043 67.679 267.979 1.00 48.24 411 ASP A O 1
ATOM 3270 N N . HIS A 1 426 ? 16.868 65.501 267.528 1.00 52.47 412 HIS A N 1
ATOM 3271 C CA . HIS A 1 426 ? 15.817 65.732 266.566 1.00 56.52 412 HIS A CA 1
ATOM 3272 C C . HIS A 1 426 ? 14.421 65.728 267.148 1.00 56.17 412 HIS A C 1
ATOM 3273 O O . HIS A 1 426 ? 13.458 65.769 266.403 1.00 57.43 412 HIS A O 1
ATOM 3280 N N . GLY A 1 427 ? 14.310 65.707 268.469 1.00 55.08 413 GLY A N 1
ATOM 3281 C CA . GLY A 1 427 ? 13.022 65.782 269.107 1.00 54.54 413 GLY A CA 1
ATOM 3282 C C . GLY A 1 427 ? 12.386 64.427 269.271 1.00 54.13 413 GLY A C 1
ATOM 3283 O O . GLY A 1 427 ? 11.193 64.347 269.519 1.00 54.34 413 GLY A O 1
ATOM 3284 N N . LEU A 1 428 ? 13.173 63.360 269.153 1.00 53.51 414 LEU A N 1
ATOM 3285 C CA . LEU A 1 428 ? 12.639 62.005 269.286 1.00 53.10 414 LEU A CA 1
ATOM 3286 C C . LEU A 1 428 ? 12.052 61.674 270.674 1.00 51.76 414 LEU A C 1
ATOM 3287 O O . LEU A 1 428 ? 11.183 60.823 270.789 1.00 51.65 414 LEU A O 1
ATOM 3292 N N . LEU A 1 429 ? 12.491 62.353 271.726 1.00 50.50 415 LEU A N 1
ATOM 3293 C CA . LEU A 1 429 ? 11.985 62.058 273.067 1.00 49.40 415 LEU A CA 1
ATOM 3294 C C . LEU A 1 429 ? 11.028 63.115 273.668 1.00 49.63 415 LEU A C 1
ATOM 3295 O O . LEU A 1 429 ? 10.810 63.183 274.871 1.00 49.05 415 LEU A O 1
ATOM 3300 N N . GLY A 1 430 ? 10.410 63.909 272.819 1.00 51.22 416 GLY A N 1
ATOM 3301 C CA . GLY A 1 430 ? 9.485 64.935 273.274 1.00 52.31 416 GLY A CA 1
ATOM 3302 C C . GLY A 1 430 ? 9.610 66.077 272.312 1.00 53.69 416 GLY A C 1
ATOM 3303 O O . GLY A 1 430 ? 10.721 66.496 271.969 1.00 53.72 416 GLY A O 1
ATOM 3304 N N . SER A 1 431 ? 8.471 66.571 271.852 1.00 55.79 417 SER A N 1
ATOM 3305 C CA . SER A 1 431 ? 8.430 67.662 270.849 1.00 56.96 417 SER A CA 1
ATOM 3306 C C . SER A 1 431 ? 8.498 69.059 271.482 1.00 56.25 417 SER A C 1
ATOM 3307 O O . SER A 1 431 ? 8.664 70.050 270.766 1.00 56.84 417 SER A O 1
ATOM 3310 N N . LYS A 1 432 ? 8.354 69.096 272.816 1.00 55.11 418 LYS A N 1
ATOM 3311 C CA . LYS A 1 432 ? 8.413 70.292 273.658 1.00 53.88 418 LYS A CA 1
ATOM 3312 C C . LYS A 1 432 ? 9.594 70.065 274.601 1.00 50.61 418 LYS A C 1
ATOM 3313 O O . LYS A 1 432 ? 9.727 68.996 275.208 1.00 49.71 418 LYS A O 1
ATOM 3319 N N . PRO A 1 433 ? 10.460 71.069 274.727 1.00 47.94 419 PRO A N 1
ATOM 3320 C CA . PRO A 1 433 ? 11.516 71.006 275.705 1.00 45.61 419 PRO A CA 1
ATOM 3321 C C . PRO A 1 433 ? 10.963 71.009 277.104 1.00 43.39 419 PRO A C 1
ATOM 3322 O O . PRO A 1 433 ? 9.966 71.660 277.359 1.00 43.41 419 PRO A O 1
ATOM 3326 N N . TYR A 1 434 ? 11.608 70.273 277.998 1.00 41.20 420 TYR A N 1
ATOM 3327 C CA . TYR A 1 434 ? 11.245 70.280 279.412 1.00 39.65 420 TYR A CA 1
ATOM 3328 C C . TYR A 1 434 ? 11.974 71.418 280.107 1.00 38.31 420 TYR A C 1
ATOM 3329 O O . TYR A 1 434 ? 13.081 71.232 280.655 1.00 37.60 420 TYR A O 1
ATOM 3338 N N . VAL A 1 435 ? 11.366 72.599 280.053 1.00 37.15 421 VAL A N 1
ATOM 3339 C CA . VAL A 1 435 ? 11.865 73.750 280.781 1.00 36.23 421 VAL A CA 1
ATOM 3340 C C . VAL A 1 435 ? 10.738 74.356 281.565 1.00 35.74 421 VAL A C 1
ATOM 3341 O O . VAL A 1 435 ? 9.583 74.132 281.244 1.00 36.17 421 VAL A O 1
ATOM 3345 N N . SER A 1 436 ? 11.053 75.126 282.597 1.00 34.60 422 SER A N 1
ATOM 3346 C CA . SER A 1 436 ? 10.005 75.876 283.281 1.00 34.31 422 SER A CA 1
ATOM 3347 C C . SER A 1 436 ? 10.524 77.097 283.986 1.00 33.74 422 SER A C 1
ATOM 3348 O O . SER A 1 436 ? 11.715 77.318 284.069 1.00 33.11 422 SER A O 1
ATOM 3351 N N . SER A 1 437 ? 9.589 77.880 284.503 1.00 33.96 423 SER A N 1
ATOM 3352 C CA . SER A 1 437 ? 9.881 78.947 285.432 1.00 33.81 423 SER A CA 1
ATOM 3353 C C . SER A 1 437 ? 9.924 78.292 286.804 1.00 33.27 423 SER A C 1
ATOM 3354 O O . SER A 1 437 ? 9.819 77.081 286.930 1.00 33.40 423 SER A O 1
ATOM 3357 N N . GLY A 1 438 ? 10.081 79.085 287.838 1.00 32.94 424 GLY A N 1
ATOM 3358 C CA . GLY A 1 438 ? 10.061 78.538 289.178 1.00 32.80 424 GLY A CA 1
ATOM 3359 C C . GLY A 1 438 ? 8.696 78.074 289.620 1.00 33.13 424 GLY A C 1
ATOM 3360 O O . GLY A 1 438 ? 8.606 77.210 290.490 1.00 33.43 424 GLY A O 1
ATOM 3361 N N . ALA A 1 439 ? 7.629 78.629 289.040 1.00 33.19 425 ALA A N 1
ATOM 3362 C CA . ALA A 1 439 ? 6.278 78.209 289.426 1.00 33.53 425 ALA A CA 1
ATOM 3363 C C . ALA A 1 439 ? 6.138 76.700 289.442 1.00 32.93 425 ALA A C 1
ATOM 3364 O O . ALA A 1 439 ? 5.472 76.187 290.307 1.00 32.79 425 ALA A O 1
ATOM 3366 N N . TYR A 1 440 ? 6.760 75.989 288.499 1.00 32.48 426 TYR A N 1
ATOM 3367 C CA . TYR A 1 440 ? 6.570 74.533 288.431 1.00 32.25 426 TYR A CA 1
ATOM 3368 C C . TYR A 1 440 ? 7.211 73.848 289.625 1.00 31.52 426 TYR A C 1
ATOM 3369 O O . TYR A 1 440 ? 6.605 72.955 290.205 1.00 30.88 426 TYR A O 1
ATOM 3378 N N . ILE A 1 441 ? 8.432 74.272 289.986 1.00 30.73 427 ILE A N 1
ATOM 3379 C CA . ILE A 1 441 ? 9.144 73.709 291.132 1.00 29.92 427 ILE A CA 1
ATOM 3380 C C . ILE A 1 441 ? 8.382 74.023 292.420 1.00 31.13 427 ILE A C 1
ATOM 3381 O O . ILE A 1 441 ? 8.281 73.195 293.321 1.00 30.36 427 ILE A O 1
ATOM 3386 N N . ASP A 1 442 ? 7.808 75.211 292.484 1.00 32.93 428 ASP A N 1
ATOM 3387 C CA . ASP A 1 442 ? 7.026 75.609 293.641 1.00 35.12 428 ASP A CA 1
ATOM 3388 C C . ASP A 1 442 ? 5.774 74.756 293.829 1.00 36.40 428 ASP A C 1
ATOM 3389 O O . ASP A 1 442 ? 5.407 74.424 294.937 1.00 37.38 428 ASP A O 1
ATOM 3394 N N . ARG A 1 443 ? 5.136 74.385 292.746 1.00 37.91 429 ARG A N 1
ATOM 3395 C CA . ARG A 1 443 ? 3.907 73.644 292.816 1.00 40.44 429 ARG A CA 1
ATOM 3396 C C . ARG A 1 443 ? 4.136 72.199 293.207 1.00 39.21 429 ARG A C 1
ATOM 3397 O O . ARG A 1 443 ? 3.295 71.608 293.825 1.00 39.81 429 ARG A O 1
ATOM 3405 N N . MET A 1 444 ? 5.278 71.644 292.829 1.00 37.86 430 MET A N 1
ATOM 3406 C CA . MET A 1 444 ? 5.562 70.230 292.966 1.00 37.11 430 MET A CA 1
ATOM 3407 C C . MET A 1 444 ? 6.444 69.880 294.158 1.00 36.26 430 MET A C 1
ATOM 3408 O O . MET A 1 444 ? 6.515 68.729 294.561 1.00 35.45 430 MET A O 1
ATOM 3413 N N . SER A 1 445 ? 7.124 70.874 294.709 1.00 36.07 431 SER A N 1
ATOM 3414 C CA . SER A 1 445 ? 8.044 70.670 295.823 1.00 35.88 431 SER A CA 1
ATOM 3415 C C . SER A 1 445 ? 7.637 71.553 296.980 1.00 36.47 431 SER A C 1
ATOM 3416 O O . SER A 1 445 ? 6.717 72.350 296.854 1.00 36.29 431 SER A O 1
ATOM 3419 N N . ASP A 1 446 ? 8.355 71.405 298.092 1.00 36.97 432 ASP A N 1
ATOM 3420 C CA . ASP A 1 446 ? 8.315 72.344 299.206 1.00 37.53 432 ASP A CA 1
ATOM 3421 C C . ASP A 1 446 ? 9.654 73.111 299.379 1.00 36.33 432 ASP A C 1
ATOM 3422 O O . ASP A 1 446 ? 9.966 73.572 300.468 1.00 35.24 432 ASP A O 1
ATOM 3427 N N . TYR A 1 447 ? 10.415 73.267 298.296 1.00 35.63 433 TYR A N 1
ATOM 3428 C CA . TYR A 1 447 ? 11.742 73.896 298.357 1.00 35.35 433 TYR A CA 1
ATOM 3429 C C . TYR A 1 447 ? 11.695 75.405 298.592 1.00 35.86 433 TYR A C 1
ATOM 3430 O O . TYR A 1 447 ? 12.561 75.970 299.252 1.00 34.54 433 TYR A O 1
ATOM 3439 N N . CYS A 1 448 ? 10.686 76.050 298.036 1.00 36.88 434 CYS A N 1
ATOM 3440 C CA . CYS A 1 448 ? 10.789 77.469 297.771 1.00 38.03 434 CYS A CA 1
ATOM 3441 C C . CYS A 1 448 ? 10.675 78.339 299.020 1.00 39.25 434 CYS A C 1
ATOM 3442 O O . CYS A 1 448 ? 11.277 79.447 299.077 1.00 38.99 434 CYS A O 1
ATOM 3445 N N . ARG A 1 449 ? 9.947 77.846 300.023 1.00 41.05 435 ARG A N 1
ATOM 3446 C CA . ARG A 1 449 ? 9.840 78.557 301.293 1.00 42.93 435 ARG A CA 1
ATOM 3447 C C . ARG A 1 449 ? 11.176 78.628 302.036 1.00 42.08 435 ARG A C 1
ATOM 3448 O O . ARG A 1 449 ? 11.447 79.600 302.711 1.00 42.39 435 ARG A O 1
ATOM 3456 N N . GLY A 1 450 ? 12.003 77.599 301.895 1.00 41.19 436 GLY A N 1
ATOM 3457 C CA . GLY A 1 450 ? 13.355 77.592 302.433 1.00 40.13 436 GLY A CA 1
ATOM 3458 C C . GLY A 1 450 ? 14.447 78.256 301.606 1.00 38.38 436 GLY A C 1
ATOM 3459 O O . GLY A 1 450 ? 15.599 78.303 302.033 1.00 38.30 436 GLY A O 1
ATOM 3460 N N . CYS A 1 451 ? 14.089 78.809 300.458 1.00 36.24 437 CYS A N 1
ATOM 3461 C CA . CYS A 1 451 ? 15.063 79.352 299.529 1.00 34.99 437 CYS A CA 1
ATOM 3462 C C . CYS A 1 451 ? 15.196 80.871 299.667 1.00 35.27 437 CYS A C 1
ATOM 3463 O O . CYS A 1 451 ? 14.222 81.552 299.875 1.00 35.86 437 CYS A O 1
ATOM 3466 N N . ALA A 1 452 ? 16.401 81.409 299.557 1.00 35.16 438 ALA A N 1
ATOM 3467 C CA . ALA A 1 452 ? 16.604 82.858 299.660 1.00 35.12 438 ALA A CA 1
ATOM 3468 C C . ALA A 1 452 ? 15.957 83.585 298.493 1.00 35.19 438 ALA A C 1
ATOM 3469 O O . ALA A 1 452 ? 15.613 84.772 298.616 1.00 35.93 438 ALA A O 1
ATOM 3471 N N . TYR A 1 453 ? 15.772 82.895 297.363 1.00 34.16 439 TYR A N 1
ATOM 3472 C CA . TYR A 1 453 ? 15.086 83.509 296.230 1.00 33.72 439 TYR A CA 1
ATOM 3473 C C . TYR A 1 453 ? 13.584 83.583 296.484 1.00 34.01 439 TYR A C 1
ATOM 3474 O O . TYR A 1 453 ? 13.056 82.852 297.309 1.00 33.70 439 TYR A O 1
ATOM 3483 N N . ALA A 1 454 ? 12.921 84.493 295.782 1.00 35.23 440 ALA A N 1
ATOM 3484 C CA . ALA A 1 454 ? 11.459 84.668 295.851 1.00 36.87 440 ALA A CA 1
ATOM 3485 C C . ALA A 1 454 ? 10.801 84.153 294.580 1.00 37.70 440 ALA A C 1
ATOM 3486 O O . ALA A 1 454 ? 10.881 84.783 293.528 1.00 37.47 440 ALA A O 1
ATOM 3488 N N . VAL A 1 455 ? 10.144 83.014 294.674 1.00 38.71 441 VAL A N 1
ATOM 3489 C CA . VAL A 1 455 ? 9.640 82.360 293.494 1.00 39.51 441 VAL A CA 1
ATOM 3490 C C . VAL A 1 455 ? 8.551 83.165 292.817 1.00 41.75 441 VAL A C 1
ATOM 3491 O O . VAL A 1 455 ? 8.366 83.037 291.634 1.00 41.41 441 VAL A O 1
ATOM 3495 N N . LYS A 1 456 ? 7.829 83.996 293.563 1.00 44.96 442 LYS A N 1
ATOM 3496 C CA . LYS A 1 456 ? 6.722 84.806 293.000 1.00 47.45 442 LYS A CA 1
ATOM 3497 C C . LYS A 1 456 ? 7.250 86.124 292.417 1.00 47.18 442 LYS A C 1
ATOM 3498 O O . LYS A 1 456 ? 6.502 86.838 291.826 1.00 47.62 442 LYS A O 1
ATOM 3502 N N . ASP A 1 457 ? 8.526 86.442 292.595 1.00 47.24 443 ASP A N 1
ATOM 3503 C CA . ASP A 1 457 ? 9.127 87.628 291.978 1.00 47.85 443 ASP A CA 1
ATOM 3504 C C . ASP A 1 457 ? 9.591 87.338 290.567 1.00 47.84 443 ASP A C 1
ATOM 3505 O O . ASP A 1 457 ? 10.416 86.477 290.355 1.00 46.71 443 ASP A O 1
ATOM 3510 N N . ARG A 1 458 ? 9.047 88.087 289.612 1.00 49.35 444 ARG A N 1
ATOM 3511 C CA . ARG A 1 458 ? 9.380 87.964 288.205 1.00 50.20 444 ARG A CA 1
ATOM 3512 C C . ARG A 1 458 ? 10.653 88.768 287.861 1.00 48.92 444 ARG A C 1
ATOM 3513 O O . ARG A 1 458 ? 11.345 88.466 286.896 1.00 48.59 444 ARG A O 1
ATOM 3521 N N . THR A 1 459 ? 10.941 89.804 288.638 1.00 47.97 445 THR A N 1
ATOM 3522 C CA . THR A 1 459 ? 12.152 90.599 288.478 1.00 47.07 445 THR A CA 1
ATOM 3523 C C . THR A 1 459 ? 12.665 91.015 289.839 1.00 46.13 445 THR A C 1
ATOM 3524 O O . THR A 1 459 ? 12.006 90.790 290.847 1.00 45.36 445 THR A O 1
ATOM 3528 N N . GLY A 1 460 ? 13.838 91.628 289.855 1.00 45.55 446 GLY A N 1
ATOM 3529 C CA . GLY A 1 460 ? 14.426 92.136 291.074 1.00 45.77 446 GLY A CA 1
ATOM 3530 C C . GLY A 1 460 ? 15.549 91.275 291.617 1.00 45.20 446 GLY A C 1
ATOM 3531 O O . GLY A 1 460 ? 15.840 90.198 291.099 1.00 44.32 446 GLY A O 1
ATOM 3532 N N . PRO A 1 461 ? 16.192 91.752 292.681 1.00 45.56 447 PRO A N 1
ATOM 3533 C CA . PRO A 1 461 ? 17.354 91.047 293.239 1.00 45.00 447 PRO A CA 1
ATOM 3534 C C . PRO A 1 461 ? 17.000 89.668 293.792 1.00 44.31 447 PRO A C 1
ATOM 3535 O O . PRO A 1 461 ? 17.853 88.776 293.804 1.00 44.34 447 PRO A O 1
ATOM 3539 N N . ARG A 1 462 ? 15.753 89.494 294.225 1.00 43.87 448 ARG A N 1
ATOM 3540 C CA . ARG A 1 462 ? 15.255 88.217 294.740 1.00 43.38 448 ARG A CA 1
ATOM 3541 C C . ARG A 1 462 ? 14.608 87.284 293.701 1.00 41.05 448 ARG A C 1
ATOM 3542 O O . ARG A 1 462 ? 14.254 86.136 294.020 1.00 39.53 448 ARG A O 1
ATOM 3550 N N . ALA A 1 463 ? 14.458 87.766 292.470 1.00 39.46 449 ALA A N 1
ATOM 3551 C CA . ALA A 1 463 ? 13.802 86.983 291.399 1.00 38.09 449 ALA A CA 1
ATOM 3552 C C . ALA A 1 463 ? 14.404 85.557 291.223 1.00 36.39 449 ALA A C 1
ATOM 3553 O O . ALA A 1 463 ? 15.583 85.402 290.976 1.00 36.03 449 ALA A O 1
ATOM 3555 N N . CYS A 1 464 ? 13.579 84.526 291.369 1.00 35.10 450 CYS A N 1
ATOM 3556 C CA . CYS A 1 464 ? 14.014 83.130 291.188 1.00 33.48 450 CYS A CA 1
ATOM 3557 C C . CYS A 1 464 ? 14.685 83.048 289.869 1.00 32.45 450 CYS A C 1
ATOM 3558 O O . CYS A 1 464 ? 14.135 83.533 288.876 1.00 32.47 450 CYS A O 1
ATOM 3561 N N . PRO A 1 465 ? 15.862 82.427 289.823 1.00 30.86 451 PRO A N 1
ATOM 3562 C CA . PRO A 1 465 ? 16.543 82.424 288.531 1.00 30.97 451 PRO A CA 1
ATOM 3563 C C . PRO A 1 465 ? 15.840 81.654 287.413 1.00 30.58 451 PRO A C 1
ATOM 3564 O O . PRO A 1 465 ? 16.064 81.975 286.252 1.00 31.16 451 PRO A O 1
ATOM 3568 N N . PHE A 1 466 ? 14.981 80.694 287.734 1.00 29.30 452 PHE A N 1
ATOM 3569 C CA . PHE A 1 466 ? 14.241 80.028 286.692 1.00 29.44 452 PHE A CA 1
ATOM 3570 C C . PHE A 1 466 ? 13.252 81.013 286.086 1.00 29.91 452 PHE A C 1
ATOM 3571 O O . PHE A 1 466 ? 12.919 80.922 284.894 1.00 28.70 452 PHE A O 1
ATOM 3579 N N . ASN A 1 467 ? 12.779 81.975 286.879 1.00 30.77 453 ASN A N 1
ATOM 3580 C CA . ASN A 1 467 ? 11.843 82.951 286.329 1.00 31.38 453 ASN A CA 1
ATOM 3581 C C . ASN A 1 467 ? 12.537 83.814 285.262 1.00 31.92 453 ASN A C 1
ATOM 3582 O O . ASN A 1 467 ? 11.948 84.120 284.245 1.00 32.99 453 ASN A O 1
ATOM 3587 N N . LEU A 1 468 ? 13.799 84.187 285.471 1.00 32.32 454 LEU A N 1
ATOM 3588 C CA . LEU A 1 468 ? 14.536 84.978 284.483 1.00 31.75 454 LEU A CA 1
ATOM 3589 C C . LEU A 1 468 ? 14.921 84.125 283.276 1.00 31.59 454 LEU A C 1
ATOM 3590 O O . LEU A 1 468 ? 14.705 84.518 282.121 1.00 31.51 454 LEU A O 1
ATOM 3595 N N . LEU A 1 469 ? 15.515 82.965 283.521 1.00 30.85 455 LEU A N 1
ATOM 3596 C CA . LEU A 1 469 ? 16.095 82.228 282.411 1.00 31.01 455 LEU A CA 1
ATOM 3597 C C . LEU A 1 469 ? 15.053 81.593 281.496 1.00 31.39 455 LEU A C 1
ATOM 3598 O O . LEU A 1 469 ? 15.304 81.436 280.308 1.00 31.89 455 LEU A O 1
ATOM 3603 N N . TYR A 1 470 ? 13.904 81.219 282.037 1.00 31.95 456 TYR A N 1
ATOM 3604 C CA . TYR A 1 470 ? 12.841 80.625 281.245 1.00 32.84 456 TYR A CA 1
ATOM 3605 C C . TYR A 1 470 ? 12.486 81.518 280.057 1.00 33.60 456 TYR A C 1
ATOM 3606 O O . TYR A 1 470 ? 12.459 81.057 278.943 1.00 34.08 456 TYR A O 1
ATOM 3615 N N . TRP A 1 471 ? 12.221 82.795 280.303 1.00 34.24 457 TRP A N 1
ATOM 3616 C CA . TRP A 1 471 ? 11.862 83.715 279.247 1.00 35.24 457 TRP A CA 1
ATOM 3617 C C . TRP A 1 471 ? 13.037 84.061 278.377 1.00 35.13 457 TRP A C 1
ATOM 3618 O O . TRP A 1 471 ? 12.876 84.247 277.167 1.00 35.84 457 TRP A O 1
ATOM 3629 N N . HIS A 1 472 ? 14.211 84.187 278.979 1.00 34.20 458 HIS A N 1
ATOM 3630 C CA . HIS A 1 472 ? 15.402 84.415 278.203 1.00 34.39 458 HIS A CA 1
ATOM 3631 C C . HIS A 1 472 ? 15.616 83.286 277.203 1.00 34.34 458 HIS A C 1
ATOM 3632 O O . HIS A 1 472 ? 15.957 83.516 276.050 1.00 34.40 458 HIS A O 1
ATOM 3639 N N . PHE A 1 473 ? 15.425 82.061 277.667 1.00 34.19 459 PHE A N 1
ATOM 3640 C CA . PHE A 1 473 ? 15.536 80.887 276.819 1.00 34.55 459 PHE A CA 1
ATOM 3641 C C . PHE A 1 473 ? 14.526 80.988 275.686 1.00 35.07 459 PHE A C 1
ATOM 3642 O O . PHE A 1 473 ? 14.887 80.918 274.521 1.00 35.51 459 PHE A O 1
ATOM 3650 N N . LEU A 1 474 ? 13.268 81.206 276.011 1.00 35.53 460 LEU A N 1
ATOM 3651 C CA . LEU A 1 474 ? 12.261 81.300 274.949 1.00 37.10 460 LEU A CA 1
ATOM 3652 C C . LEU A 1 474 ? 12.577 82.430 273.986 1.00 37.94 460 LEU A C 1
ATOM 3653 O O . LEU A 1 474 ? 12.448 82.289 272.794 1.00 38.60 460 LEU A O 1
ATOM 3658 N N . ASN A 1 475 ? 13.023 83.552 274.500 1.00 38.91 461 ASN A N 1
ATOM 3659 C CA . ASN A 1 475 ? 13.349 84.641 273.618 1.00 40.18 461 ASN A CA 1
ATOM 3660 C C . ASN A 1 475 ? 14.483 84.338 272.666 1.00 40.69 461 ASN A C 1
ATOM 3661 O O . ASN A 1 475 ? 14.406 84.679 271.514 1.00 41.03 461 ASN A O 1
ATOM 3666 N N . ARG A 1 476 ? 15.550 83.724 273.148 1.00 41.12 462 ARG A N 1
ATOM 3667 C CA . ARG A 1 476 ? 16.706 83.558 272.304 1.00 42.18 462 ARG A CA 1
ATOM 3668 C C . ARG A 1 476 ? 16.498 82.496 271.249 1.00 42.64 462 ARG A C 1
ATOM 3669 O O . ARG A 1 476 ? 17.186 82.487 270.253 1.00 42.33 462 ARG A O 1
ATOM 3677 N N . HIS A 1 477 ? 15.550 81.600 271.468 1.00 43.40 463 HIS A N 1
ATOM 3678 C CA . HIS A 1 477 ? 15.273 80.561 270.493 1.00 44.60 463 HIS A CA 1
ATOM 3679 C C . HIS A 1 477 ? 13.914 80.726 269.810 1.00 46.68 463 HIS A C 1
ATOM 3680 O O . HIS A 1 477 ? 13.357 79.769 269.279 1.00 47.05 463 HIS A O 1
ATOM 3687 N N . ARG A 1 478 ? 13.401 81.949 269.800 1.00 49.08 464 ARG A N 1
ATOM 3688 C CA . ARG A 1 478 ? 12.067 82.223 269.291 1.00 51.30 464 ARG A CA 1
ATOM 3689 C C . ARG A 1 478 ? 11.889 81.802 267.836 1.00 53.29 464 ARG A C 1
ATOM 3690 O O . ARG A 1 478 ? 10.904 81.166 267.501 1.00 52.94 464 ARG A O 1
ATOM 3698 N N . ALA A 1 479 ? 12.842 82.158 266.982 1.00 55.99 465 ALA A N 1
ATOM 3699 C CA . ALA A 1 479 ? 12.753 81.829 265.564 1.00 58.52 465 ALA A CA 1
ATOM 3700 C C . ALA A 1 479 ? 12.407 80.360 265.376 1.00 60.26 465 ALA A C 1
ATOM 3701 O O . ALA A 1 479 ? 11.545 80.053 264.579 1.00 61.65 465 ALA A O 1
ATOM 3703 N N . ARG A 1 480 ? 13.038 79.448 266.118 1.00 61.63 466 ARG A N 1
ATOM 3704 C CA . ARG A 1 480 ? 12.771 78.027 265.905 1.00 62.69 466 ARG A CA 1
ATOM 3705 C C . ARG A 1 480 ? 11.557 77.545 266.697 1.00 63.29 466 ARG A C 1
ATOM 3706 O O . ARG A 1 480 ? 10.767 76.769 266.188 1.00 63.64 466 ARG A O 1
ATOM 3714 N N . PHE A 1 481 ? 11.375 78.021 267.921 1.00 63.95 467 PHE A N 1
ATOM 3715 C CA . PHE A 1 481 ? 10.286 77.495 268.749 1.00 64.82 467 PHE A CA 1
ATOM 3716 C C . PHE A 1 481 ? 8.913 78.055 268.438 1.00 66.85 467 PHE A C 1
ATOM 3717 O O . PHE A 1 481 ? 7.933 77.457 268.827 1.00 66.14 467 PHE A O 1
ATOM 3725 N N . GLU A 1 482 ? 8.829 79.219 267.804 1.00 69.95 468 GLU A N 1
ATOM 3726 C CA . GLU A 1 482 ? 7.521 79.848 267.584 1.00 72.78 468 GLU A CA 1
ATOM 3727 C C . GLU A 1 482 ? 6.773 79.124 266.459 1.00 75.32 468 GLU A C 1
ATOM 3728 O O . GLU A 1 482 ? 5.545 79.124 266.435 1.00 75.69 468 GLU A O 1
ATOM 3734 N N . ARG A 1 483 ? 7.523 78.461 265.580 1.00 77.88 469 ARG A N 1
ATOM 3735 C CA . ARG A 1 483 ? 6.954 77.602 264.555 1.00 80.31 469 ARG A CA 1
ATOM 3736 C C . ARG A 1 483 ? 6.754 76.183 265.117 1.00 81.42 469 ARG A C 1
ATOM 3737 O O . ARG A 1 483 ? 7.059 75.200 264.461 1.00 82.47 469 ARG A O 1
ATOM 3739 N N . ASN A 1 484 ? 6.230 76.088 266.334 1.00 82.17 470 ASN A N 1
ATOM 3740 C CA . ASN A 1 484 ? 6.088 74.818 267.034 1.00 82.76 470 ASN A CA 1
ATOM 3741 C C . ASN A 1 484 ? 4.786 74.873 267.792 1.00 84.12 470 ASN A C 1
ATOM 3742 O O . ASN A 1 484 ? 4.743 75.330 268.917 1.00 83.80 470 ASN A O 1
ATOM 3747 N N . PRO A 1 485 ? 3.710 74.406 267.162 1.00 86.49 471 PRO A N 1
ATOM 3748 C CA . PRO A 1 485 ? 2.375 74.310 267.747 1.00 87.29 471 PRO A CA 1
ATOM 3749 C C . PRO A 1 485 ? 2.324 74.295 269.270 1.00 86.38 471 PRO A C 1
ATOM 3750 O O . PRO A 1 485 ? 1.601 75.100 269.871 1.00 86.08 471 PRO A O 1
ATOM 3754 N N . ARG A 1 486 ? 3.086 73.376 269.874 1.00 85.52 472 ARG A N 1
ATOM 3755 C CA . ARG A 1 486 ? 2.940 73.046 271.294 1.00 84.50 472 ARG A CA 1
ATOM 3756 C C . ARG A 1 486 ? 3.484 74.128 272.206 1.00 82.75 472 ARG A C 1
ATOM 3757 O O . ARG A 1 486 ? 3.354 74.016 273.415 1.00 82.20 472 ARG A O 1
ATOM 3759 N N . MET A 1 487 ? 4.071 75.170 271.617 1.00 81.48 473 MET A N 1
ATOM 3760 C CA . MET A 1 487 ? 4.711 76.249 272.350 1.00 79.98 473 MET A CA 1
ATOM 3761 C C . MET A 1 487 ? 4.317 77.628 271.877 1.00 79.96 473 MET A C 1
ATOM 3762 O O . MET A 1 487 ? 4.937 78.596 272.262 1.00 79.14 473 MET A O 1
ATOM 3767 N N . VAL A 1 488 ? 3.304 77.734 271.033 1.00 80.78 474 VAL A N 1
ATOM 3768 C CA . VAL A 1 488 ? 2.933 79.034 270.473 1.00 80.90 474 VAL A CA 1
ATOM 3769 C C . VAL A 1 488 ? 2.245 79.859 271.547 1.00 80.19 474 VAL A C 1
ATOM 3770 O O . VAL A 1 488 ? 2.349 81.068 271.559 1.00 79.87 474 VAL A O 1
ATOM 3772 N N . GLN A 1 489 ? 1.554 79.181 272.450 1.00 79.83 475 GLN A N 1
ATOM 3773 C CA . GLN A 1 489 ? 0.841 79.825 273.537 1.00 79.62 475 GLN A CA 1
ATOM 3774 C C . GLN A 1 489 ? 1.773 80.632 274.425 1.00 78.49 475 GLN A C 1
ATOM 3775 O O . GLN A 1 489 ? 1.448 81.738 274.849 1.00 78.38 475 GLN A O 1
ATOM 3777 N N . MET A 1 490 ? 2.934 80.066 274.710 1.00 77.47 476 MET A N 1
ATOM 3778 C CA . MET A 1 490 ? 3.856 80.668 275.660 1.00 76.34 476 MET A CA 1
ATOM 3779 C C . MET A 1 490 ? 4.319 82.043 275.150 1.00 74.64 476 MET A C 1
ATOM 3780 O O . MET A 1 490 ? 4.364 83.002 275.910 1.00 74.32 476 MET A O 1
ATOM 3785 N N . TYR A 1 491 ? 4.618 82.150 273.861 1.00 73.29 477 TYR A N 1
ATOM 3786 C CA . TYR A 1 491 ? 4.964 83.440 273.254 1.00 72.15 477 TYR A CA 1
ATOM 3787 C C . TYR A 1 491 ? 3.825 84.458 273.231 1.00 72.64 477 TYR A C 1
ATOM 3788 O O . TYR A 1 491 ? 4.085 85.657 273.249 1.00 72.67 477 TYR A O 1
ATOM 3797 N N . ARG A 1 492 ? 2.580 83.984 273.185 1.00 73.11 478 ARG A N 1
ATOM 3798 C CA . ARG A 1 492 ? 1.400 84.854 273.281 1.00 73.33 478 ARG A CA 1
ATOM 3799 C C . ARG A 1 492 ? 1.380 85.576 274.642 1.00 72.45 478 ARG A C 1
ATOM 3800 O O . ARG A 1 492 ? 1.143 86.774 274.698 1.00 72.42 478 ARG A O 1
ATOM 3802 N N . THR A 1 493 ? 1.655 84.840 275.721 1.00 71.53 479 THR A N 1
ATOM 3803 C CA . THR A 1 493 ? 1.723 85.395 277.089 1.00 70.73 479 THR A CA 1
ATOM 3804 C C . THR A 1 493 ? 2.833 86.430 277.280 1.00 69.80 479 THR A C 1
ATOM 3805 O O . THR A 1 493 ? 2.705 87.353 278.063 1.00 69.43 479 THR A O 1
ATOM 3809 N N . TRP A 1 494 ? 3.933 86.227 276.572 1.00 69.18 480 TRP A N 1
ATOM 3810 C CA . TRP A 1 494 ? 5.094 87.103 276.620 1.00 68.41 480 TRP A CA 1
ATOM 3811 C C . TRP A 1 494 ? 4.766 88.400 275.897 1.00 69.67 480 TRP A C 1
ATOM 3812 O O . TRP A 1 494 ? 5.039 89.484 276.405 1.00 69.34 480 TRP A O 1
ATOM 3823 N N . ASP A 1 495 ? 4.162 88.280 274.722 1.00 71.08 481 ASP A N 1
ATOM 3824 C CA . ASP A 1 495 ? 3.778 89.452 273.940 1.00 72.81 481 ASP A CA 1
ATOM 3825 C C . ASP A 1 495 ? 2.783 90.372 274.664 1.00 73.44 481 ASP A C 1
ATOM 3826 O O . ASP A 1 495 ? 2.857 91.579 274.494 1.00 73.68 481 ASP A O 1
ATOM 3831 N N . ARG A 1 496 ? 1.890 89.817 275.488 1.00 73.98 482 ARG A N 1
ATOM 3832 C CA . ARG A 1 496 ? 0.875 90.622 276.193 1.00 74.88 482 ARG A CA 1
ATOM 3833 C C . ARG A 1 496 ? 1.417 91.386 277.421 1.00 74.98 482 ARG A C 1
ATOM 3834 O O . ARG A 1 496 ? 0.631 91.908 278.201 1.00 75.43 482 ARG A O 1
ATOM 3836 N N . MET A 1 497 ? 2.741 91.452 277.587 1.00 74.95 483 MET A N 1
ATOM 3837 C CA . MET A 1 497 ? 3.381 92.114 278.736 1.00 75.03 483 MET A CA 1
ATOM 3838 C C . MET A 1 497 ? 3.999 93.414 278.276 1.00 74.95 483 MET A C 1
ATOM 3839 O O . MET A 1 497 ? 4.512 93.477 277.163 1.00 74.93 483 MET A O 1
ATOM 3844 N N . GLU A 1 498 ? 4.002 94.431 279.135 1.00 74.63 484 GLU A N 1
ATOM 3845 C CA . GLU A 1 498 ? 4.531 95.736 278.757 1.00 74.85 484 GLU A CA 1
ATOM 3846 C C . GLU A 1 498 ? 5.967 95.575 278.235 1.00 74.00 484 GLU A C 1
ATOM 3847 O O . GLU A 1 498 ? 6.692 94.722 278.717 1.00 73.18 484 GLU A O 1
ATOM 3849 N N . GLU A 1 499 ? 6.361 96.361 277.230 1.00 73.81 485 GLU A N 1
ATOM 3850 C CA . GLU A 1 499 ? 7.722 96.277 276.654 1.00 73.28 485 GLU A CA 1
ATOM 3851 C C . GLU A 1 499 ? 8.857 96.484 277.704 1.00 72.26 485 GLU A C 1
ATOM 3852 O O . GLU A 1 499 ? 9.893 95.830 277.621 1.00 71.32 485 GLU A O 1
ATOM 3854 N N . THR A 1 500 ? 8.648 97.374 278.681 1.00 71.27 486 THR A N 1
ATOM 3855 C CA . THR A 1 500 ? 9.652 97.666 279.712 1.00 70.46 486 THR A CA 1
ATOM 3856 C C . THR A 1 500 ? 9.834 96.501 280.692 1.00 68.08 486 THR A C 1
ATOM 3857 O O . THR A 1 500 ? 10.924 96.307 281.229 1.00 67.54 486 THR A O 1
ATOM 3861 N N . HIS A 1 501 ? 8.766 95.742 280.936 1.00 65.75 487 HIS A N 1
ATOM 3862 C CA . HIS A 1 501 ? 8.854 94.528 281.744 1.00 63.69 487 HIS A CA 1
ATOM 3863 C C . HIS A 1 501 ? 9.706 93.466 281.057 1.00 61.23 487 HIS A C 1
ATOM 3864 O O . HIS A 1 501 ? 10.585 92.884 281.669 1.00 60.52 487 HIS A O 1
ATOM 3871 N N . ARG A 1 502 ? 9.438 93.224 279.785 1.00 59.18 488 ARG A N 1
ATOM 3872 C CA . ARG A 1 502 ? 10.264 92.339 278.984 1.00 57.54 488 ARG A CA 1
ATOM 3873 C C . ARG A 1 502 ? 11.737 92.742 278.990 1.00 55.97 488 ARG A C 1
ATOM 3874 O O . ARG A 1 502 ? 12.594 91.921 279.254 1.00 55.72 488 ARG A O 1
ATOM 3882 N N . ALA A 1 503 ? 12.034 93.998 278.699 1.00 54.72 489 ALA A N 1
ATOM 3883 C CA . ALA A 1 503 ? 13.419 94.467 278.696 1.00 53.79 489 ALA A CA 1
ATOM 3884 C C . ALA A 1 503 ? 14.155 94.176 280.028 1.00 51.91 489 ALA A C 1
ATOM 3885 O O . ALA A 1 503 ? 15.337 93.811 280.037 1.00 50.42 489 ALA A O 1
ATOM 3887 N N . ARG A 1 504 ? 13.430 94.343 281.128 1.00 50.44 490 ARG A N 1
ATOM 3888 C CA . ARG A 1 504 ? 13.992 94.275 282.463 1.00 49.94 490 ARG A CA 1
ATOM 3889 C C . ARG A 1 504 ? 14.313 92.820 282.729 1.00 47.53 490 ARG A C 1
ATOM 3890 O O . ARG A 1 504 ? 15.400 92.504 283.216 1.00 47.48 490 ARG A O 1
ATOM 3894 N N . VAL A 1 505 ? 13.381 91.946 282.365 1.00 45.20 491 VAL A N 1
ATOM 3895 C CA . VAL A 1 505 ? 13.551 90.513 282.536 1.00 43.68 491 VAL A CA 1
ATOM 3896 C C . VAL A 1 505 ? 14.792 89.996 281.800 1.00 42.94 491 VAL A C 1
ATOM 3897 O O . VAL A 1 505 ? 15.540 89.191 282.349 1.00 41.95 491 VAL A O 1
ATOM 3901 N N . LEU A 1 506 ? 14.987 90.448 280.564 1.00 42.55 492 LEU A N 1
ATOM 3902 C CA . LEU A 1 506 ? 16.128 90.050 279.779 1.00 42.57 492 LEU A CA 1
ATOM 3903 C C . LEU A 1 506 ? 17.424 90.694 280.292 1.00 42.87 492 LEU A C 1
ATOM 3904 O O . LEU A 1 506 ? 18.453 90.038 280.372 1.00 42.61 492 LEU A O 1
ATOM 3909 N N . THR A 1 507 ? 17.398 91.961 280.663 1.00 43.45 493 THR A N 1
ATOM 3910 C CA . THR A 1 507 ? 18.590 92.561 281.251 1.00 44.12 493 THR A CA 1
ATOM 3911 C C . THR A 1 507 ? 19.031 91.767 282.473 1.00 42.99 493 THR A C 1
ATOM 3912 O O . THR A 1 507 ? 20.239 91.607 282.714 1.00 42.59 493 THR A O 1
ATOM 3916 N N . GLU A 1 508 ? 18.054 91.305 283.253 1.00 41.70 494 GLU A N 1
ATOM 3917 C CA . GLU A 1 508 ? 18.361 90.625 284.501 1.00 41.75 494 GLU A CA 1
ATOM 3918 C C . GLU A 1 508 ? 18.817 89.182 284.312 1.00 40.31 494 GLU A C 1
ATOM 3919 O O . GLU A 1 508 ? 19.690 88.697 285.043 1.00 40.02 494 GLU A O 1
ATOM 3925 N N . ALA A 1 509 ? 18.241 88.513 283.320 1.00 38.65 495 ALA A N 1
ATOM 3926 C CA . ALA A 1 509 ? 18.655 87.169 282.978 1.00 37.38 495 ALA A CA 1
ATOM 3927 C C . ALA A 1 509 ? 20.082 87.219 282.484 1.00 36.73 495 ALA A C 1
ATOM 3928 O O . ALA A 1 509 ? 20.923 86.435 282.882 1.00 35.65 495 ALA A O 1
ATOM 3930 N N . GLU A 1 510 ? 20.331 88.155 281.594 1.00 37.26 496 GLU A N 1
ATOM 3931 C CA . GLU A 1 510 ? 21.674 88.405 2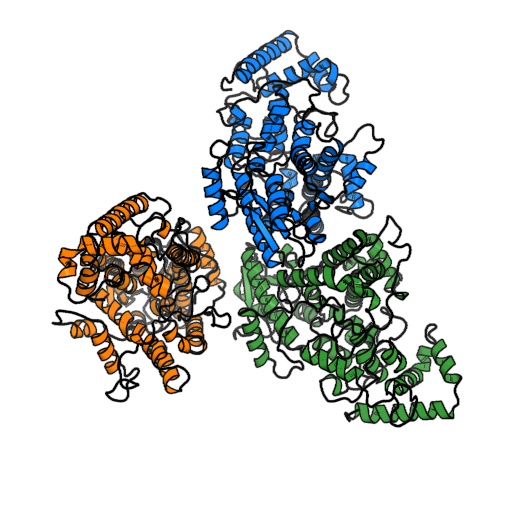81.091 1.00 38.45 496 GLU A CA 1
ATOM 3932 C C . GLU A 1 510 ? 22.655 88.696 282.245 1.00 36.56 496 GLU A C 1
ATOM 3933 O O . GLU A 1 510 ? 23.702 88.075 282.317 1.00 36.25 496 GLU A O 1
ATOM 3939 N N . ALA A 1 511 ? 22.306 89.576 283.177 1.00 35.01 497 ALA A N 1
ATOM 3940 C CA . ALA A 1 511 ? 23.165 89.787 284.358 1.00 34.14 497 ALA A CA 1
ATOM 3941 C C . ALA A 1 511 ? 23.422 88.492 285.138 1.00 32.48 497 ALA A C 1
ATOM 3942 O O . ALA A 1 511 ? 24.537 88.211 285.522 1.00 32.68 497 ALA A O 1
ATOM 3944 N N . PHE A 1 512 ? 22.390 87.693 285.355 1.00 30.82 498 PHE A N 1
ATOM 3945 C CA . PHE A 1 512 ? 22.532 86.471 286.103 1.00 29.72 498 PHE A CA 1
ATOM 3946 C C . PHE A 1 512 ? 23.477 85.515 285.399 1.00 29.41 498 PHE A C 1
ATOM 3947 O O . PHE A 1 512 ? 24.347 84.876 286.014 1.00 28.53 498 PHE A O 1
ATOM 3955 N N . LEU A 1 513 ? 23.285 85.413 284.095 1.00 29.35 499 LEU A N 1
ATOM 3956 C CA . LEU A 1 513 ? 24.014 84.456 283.315 1.00 29.35 499 LEU A CA 1
ATOM 3957 C C . LEU A 1 513 ? 25.503 84.798 283.411 1.00 29.82 499 LEU A C 1
ATOM 3958 O O . LEU A 1 513 ? 26.330 83.897 283.533 1.00 29.82 499 LEU A O 1
ATOM 3963 N N . GLY A 1 514 ? 25.831 86.087 283.397 1.00 29.87 500 GLY A N 1
ATOM 3964 C CA . GLY A 1 514 ? 27.195 86.530 283.477 1.00 30.99 500 GLY A CA 1
ATOM 3965 C C . GLY A 1 514 ? 27.871 86.123 284.762 1.00 32.00 500 GLY A C 1
ATOM 3966 O O . GLY A 1 514 ? 29.035 85.713 284.768 1.00 32.44 500 GLY A O 1
ATOM 3967 N N . ARG A 1 515 ? 27.138 86.243 285.858 1.00 32.22 501 ARG A N 1
ATOM 3968 C CA . ARG A 1 515 ? 27.602 85.736 287.132 1.00 33.11 501 ARG A CA 1
ATOM 3969 C C . ARG A 1 515 ? 27.709 84.200 287.127 1.00 30.59 501 ARG A C 1
ATOM 3970 O O . ARG A 1 515 ? 28.701 83.651 287.584 1.00 30.28 501 ARG A O 1
ATOM 3978 N N . LEU A 1 516 ? 26.685 83.520 286.614 1.00 28.10 502 LEU A N 1
ATOM 3979 C CA . LEU A 1 516 ? 26.660 82.083 286.631 1.00 26.53 502 LEU A CA 1
ATOM 3980 C C . LEU A 1 516 ? 27.888 81.510 285.974 1.00 26.73 502 LEU A C 1
ATOM 3981 O O . LEU A 1 516 ? 28.576 80.667 286.540 1.00 25.46 502 LEU A O 1
ATOM 3986 N N . HIS A 1 517 ? 28.155 81.973 284.761 1.00 27.96 503 HIS A N 1
ATOM 3987 C CA . HIS A 1 517 ? 29.179 81.359 283.916 1.00 28.40 503 HIS A CA 1
ATOM 3988 C C . HIS A 1 517 ? 30.542 81.941 284.215 1.00 29.73 503 HIS A C 1
ATOM 3989 O O . HIS A 1 517 ? 31.490 81.536 283.618 1.00 29.99 503 HIS A O 1
ATOM 3996 N N . ALA A 1 518 ? 30.628 82.891 285.145 1.00 31.46 504 ALA A N 1
ATOM 3997 C CA . ALA A 1 518 ? 31.913 83.354 285.686 1.00 33.15 504 ALA A CA 1
ATOM 3998 C C . ALA A 1 518 ? 32.299 82.528 286.927 1.00 34.25 504 ALA A C 1
ATOM 3999 O O . ALA A 1 518 ? 33.386 82.683 287.483 1.00 35.44 504 ALA A O 1
ATOM 4001 N N . GLY A 1 519 ? 31.412 81.644 287.351 1.00 35.11 505 GLY A N 1
ATOM 4002 C CA . GLY A 1 519 ? 31.641 80.834 288.528 1.00 36.89 505 GLY A CA 1
ATOM 4003 C C . GLY A 1 519 ? 31.302 81.512 289.853 1.00 38.78 505 GLY A C 1
ATOM 4004 O O . GLY A 1 519 ? 31.683 81.022 290.906 1.00 38.52 505 GLY A O 1
ATOM 4005 N N . GLU A 1 520 ? 30.598 82.638 289.807 1.00 41.16 506 GLU A N 1
ATOM 4006 C CA . GLU A 1 520 ? 30.236 83.341 291.024 1.00 43.66 506 GLU A CA 1
ATOM 4007 C C . GLU A 1 520 ? 29.145 82.531 291.684 1.00 43.72 506 GLU A C 1
ATOM 4008 O O . GLU A 1 520 ? 28.383 81.867 291.008 1.00 42.15 506 GLU A O 1
ATOM 4014 N N . PRO A 1 521 ? 29.115 82.520 293.017 1.00 45.81 507 PRO A N 1
ATOM 4015 C CA . PRO A 1 521 ? 28.134 81.687 293.701 1.00 46.37 507 PRO A CA 1
ATOM 4016 C C . PRO A 1 521 ? 26.736 82.215 293.466 1.00 46.19 507 PRO A C 1
ATOM 4017 O O . PRO A 1 521 ? 26.503 83.391 293.546 1.00 47.55 507 PRO A O 1
ATOM 4021 N N . VAL A 1 522 ? 25.811 81.359 293.119 1.00 46.01 508 VAL A N 1
ATOM 4022 C CA . VAL A 1 522 ? 24.492 81.829 292.815 1.00 45.75 508 VAL A CA 1
ATOM 4023 C C . VAL A 1 522 ? 23.498 80.831 293.335 1.00 45.77 508 VAL A C 1
ATOM 4024 O O . VAL A 1 522 ? 22.479 81.267 293.850 1.00 46.58 508 VAL A O 1
ATOM 4028 N N . LEU B 1 15 ? 7.964 38.102 357.038 1.00 50.46 1 LEU B N 1
ATOM 4029 C CA . LEU B 1 15 ? 7.188 37.239 356.126 1.00 50.56 1 LEU B CA 1
ATOM 4030 C C . LEU B 1 15 ? 7.688 37.350 354.641 1.00 48.66 1 LEU B C 1
ATOM 4031 O O . LEU B 1 15 ? 8.496 36.494 354.223 1.00 49.83 1 LEU B O 1
ATOM 4036 N N . THR B 1 16 ? 7.243 38.320 353.826 1.00 62.88 2 THR B N 1
ATOM 4037 C CA . THR B 1 16 ? 7.650 38.285 352.389 1.00 59.42 2 THR B CA 1
ATOM 4038 C C . THR B 1 16 ? 9.119 38.651 352.189 1.00 56.48 2 THR B C 1
ATOM 4039 O O . THR B 1 16 ? 9.613 39.661 352.688 1.00 55.52 2 THR B O 1
ATOM 4043 N N . ARG B 1 17 ? 9.803 37.792 351.453 1.00 53.11 3 ARG B N 1
ATOM 4044 C CA . ARG B 1 17 ? 11.146 38.061 351.020 1.00 51.02 3 ARG B CA 1
ATOM 4045 C C . ARG B 1 17 ? 11.283 38.028 349.507 1.00 47.48 3 ARG B C 1
ATOM 4046 O O . ARG B 1 17 ? 10.594 37.285 348.810 1.00 47.12 3 ARG B O 1
ATOM 4054 N N . LEU B 1 18 ? 12.231 38.805 349.015 1.00 44.03 4 LEU B N 1
ATOM 4055 C CA . LEU B 1 18 ? 12.572 38.803 347.609 1.00 40.93 4 LEU B CA 1
ATOM 4056 C C . LEU B 1 18 ? 13.641 37.746 347.292 1.00 39.07 4 LEU B C 1
ATOM 4057 O O . LEU B 1 18 ? 14.716 37.740 347.874 1.00 39.44 4 LEU B O 1
ATOM 4062 N N . ILE B 1 19 ? 13.336 36.860 346.354 1.00 36.78 5 ILE B N 1
ATOM 4063 C CA . ILE B 1 19 ? 14.313 35.901 345.827 1.00 35.26 5 ILE B CA 1
ATOM 4064 C C . ILE B 1 19 ? 14.797 36.396 344.445 1.00 33.71 5 ILE B C 1
ATOM 4065 O O . ILE B 1 19 ? 14.027 36.387 343.498 1.00 34.11 5 ILE B O 1
ATOM 4070 N N . LEU B 1 20 ? 16.045 36.849 344.354 1.00 32.03 6 LEU B N 1
ATOM 4071 C CA . LEU B 1 20 ? 16.665 37.295 343.102 1.00 30.38 6 LEU B CA 1
ATOM 4072 C C . LEU B 1 20 ? 17.150 36.142 342.256 1.00 29.53 6 LEU B C 1
ATOM 4073 O O . LEU B 1 20 ? 17.865 35.265 342.749 1.00 29.87 6 LEU B O 1
ATOM 4078 N N . VAL B 1 21 ? 16.775 36.157 340.977 1.00 28.05 7 VAL B N 1
ATOM 4079 C CA . VAL B 1 21 ? 17.362 35.272 339.975 1.00 26.88 7 VAL B CA 1
ATOM 4080 C C . VAL B 1 21 ? 17.946 36.090 338.845 1.00 26.43 7 VAL B C 1
ATOM 4081 O O . VAL B 1 21 ? 17.248 36.744 338.108 1.00 26.18 7 VAL B O 1
ATOM 4085 N N . LEU B 1 22 ? 19.262 36.070 338.757 1.00 26.75 8 LEU B N 1
ATOM 4086 C CA . LEU B 1 22 ? 20.000 36.815 337.753 1.00 26.18 8 LEU B CA 1
ATOM 4087 C C . LEU B 1 22 ? 20.066 35.975 336.481 1.00 26.20 8 LEU B C 1
ATOM 4088 O O . LEU B 1 22 ? 19.674 34.814 336.457 1.00 26.19 8 LEU B O 1
ATOM 4093 N N . GLY B 1 23 ? 20.575 36.565 335.414 1.00 26.33 9 GLY B N 1
ATOM 4094 C CA . GLY B 1 23 ? 20.519 35.926 334.104 1.00 26.05 9 GLY B CA 1
ATOM 4095 C C . GLY B 1 23 ? 21.431 34.724 333.917 1.00 25.92 9 GLY B C 1
ATOM 4096 O O . GLY B 1 23 ? 21.235 33.956 332.998 1.00 25.93 9 GLY B O 1
ATOM 4097 N N . ASP B 1 24 ? 22.466 34.591 334.731 1.00 25.54 10 ASP B N 1
ATOM 4098 C CA . ASP B 1 24 ? 23.279 33.398 334.668 1.00 26.22 10 ASP B CA 1
ATOM 4099 C C . ASP B 1 24 ? 22.867 32.412 335.803 1.00 25.98 10 ASP B C 1
ATOM 4100 O O . ASP B 1 24 ? 23.664 31.590 336.223 1.00 26.18 10 ASP B O 1
ATOM 4105 N N . GLN B 1 25 ? 21.636 32.506 336.297 1.00 25.03 11 GLN B N 1
ATOM 4106 C CA . GLN B 1 25 ? 21.224 31.710 337.446 1.00 25.20 11 GLN B CA 1
ATOM 4107 C C . GLN B 1 25 ? 20.004 30.852 337.106 1.00 25.12 11 GLN B C 1
ATOM 4108 O O . GLN B 1 25 ? 19.149 30.569 337.940 1.00 24.58 11 GLN B O 1
ATOM 4114 N N . LEU B 1 26 ? 19.974 30.384 335.873 1.00 24.84 12 LEU B N 1
ATOM 4115 C CA . LEU B 1 26 ? 18.800 29.723 335.363 1.00 25.23 12 LEU B CA 1
ATOM 4116 C C . LEU B 1 26 ? 18.801 28.208 335.623 1.00 26.42 12 LEU B C 1
ATOM 4117 O O . LEU B 1 26 ? 18.743 27.420 334.704 1.00 25.94 12 LEU B O 1
ATOM 4122 N N . SER B 1 27 ? 18.835 27.836 336.897 1.00 27.98 13 SER B N 1
ATOM 4123 C CA . SER B 1 27 ? 18.926 26.462 337.316 1.00 29.52 13 SER B CA 1
ATOM 4124 C C . SER B 1 27 ? 17.795 26.186 338.272 1.00 31.29 13 SER B C 1
ATOM 4125 O O . SER B 1 27 ? 17.563 26.977 339.166 1.00 30.99 13 SER B O 1
ATOM 4128 N N . ASP B 1 28 ? 17.124 25.055 338.121 1.00 33.62 14 ASP B N 1
ATOM 4129 C CA . ASP B 1 28 ? 16.067 24.681 339.070 1.00 36.11 14 ASP B CA 1
ATOM 4130 C C . ASP B 1 28 ? 16.540 24.497 340.520 1.00 37.43 14 ASP B C 1
ATOM 4131 O O . ASP B 1 28 ? 15.791 24.808 341.456 1.00 37.58 14 ASP B O 1
ATOM 4136 N N . ASP B 1 29 ? 17.766 23.988 340.695 1.00 38.88 15 ASP B N 1
ATOM 4137 C CA . ASP B 1 29 ? 18.337 23.757 342.030 1.00 40.00 15 ASP B CA 1
ATOM 4138 C C . ASP B 1 29 ? 19.204 24.965 342.508 1.00 39.31 15 ASP B C 1
ATOM 4139 O O . ASP B 1 29 ? 20.137 24.807 343.274 1.00 40.67 15 ASP B O 1
ATOM 4141 N N . LEU B 1 30 ? 18.883 26.167 342.077 1.00 37.64 16 LEU B N 1
ATOM 4142 C CA . LEU B 1 30 ? 19.657 27.343 342.463 1.00 36.54 16 LEU B CA 1
ATOM 4143 C C . LEU B 1 30 ? 19.490 27.569 343.956 1.00 36.35 16 LEU B C 1
ATOM 4144 O O . LEU B 1 30 ? 18.376 27.515 344.458 1.00 36.14 16 LEU B O 1
ATOM 4149 N N . PRO B 1 31 ? 20.587 27.851 344.676 1.00 36.32 17 PRO B N 1
ATOM 4150 C CA . PRO B 1 31 ? 20.457 28.008 346.129 1.00 36.44 17 PRO B CA 1
ATOM 4151 C C . PRO B 1 31 ? 19.299 28.930 346.551 1.00 36.35 17 PRO B C 1
ATOM 4152 O O . PRO B 1 31 ? 18.474 28.536 347.382 1.00 37.13 17 PRO B O 1
ATOM 4156 N N . ALA B 1 32 ? 19.226 30.128 345.977 1.00 35.68 18 ALA B N 1
ATOM 4157 C CA . ALA B 1 32 ? 18.172 31.076 346.332 1.00 35.28 18 ALA B CA 1
ATOM 4158 C C . ALA B 1 32 ? 16.768 30.485 346.135 1.00 35.23 18 ALA B C 1
ATOM 4159 O O . ALA B 1 32 ? 15.844 30.854 346.810 1.00 34.25 18 ALA B O 1
ATOM 4161 N N . LEU B 1 33 ? 16.614 29.557 345.207 1.00 36.19 19 LEU B N 1
ATOM 4162 C CA . LEU B 1 33 ? 15.298 28.997 344.922 1.00 37.09 19 LEU B CA 1
ATOM 4163 C C . LEU B 1 33 ? 14.976 27.870 345.855 1.00 38.32 19 LEU B C 1
ATOM 4164 O O . LEU B 1 33 ? 13.842 27.656 346.204 1.00 39.25 19 LEU B O 1
ATOM 4169 N N . ARG B 1 34 ? 15.987 27.119 346.230 1.00 40.34 20 ARG B N 1
ATOM 4170 C CA . ARG B 1 34 ? 15.871 26.126 347.294 1.00 41.70 20 ARG B CA 1
ATOM 4171 C C . ARG B 1 34 ? 15.449 26.756 348.616 1.00 42.12 20 ARG B C 1
ATOM 4172 O O . ARG B 1 34 ? 14.681 26.169 349.345 1.00 42.27 20 ARG B O 1
ATOM 4180 N N . ALA B 1 35 ? 15.976 27.944 348.910 1.00 42.57 21 ALA B N 1
ATOM 4181 C CA . ALA B 1 35 ? 15.666 28.676 350.130 1.00 43.30 21 ALA B CA 1
ATOM 4182 C C . ALA B 1 35 ? 14.285 29.325 350.107 1.00 43.74 21 ALA B C 1
ATOM 4183 O O . ALA B 1 35 ? 13.831 29.852 351.104 1.00 44.25 21 ALA B O 1
ATOM 4185 N N . ALA B 1 36 ? 13.627 29.327 348.969 1.00 44.36 22 ALA B N 1
ATOM 4186 C CA . ALA B 1 36 ? 12.410 30.097 348.830 1.00 45.44 22 ALA B CA 1
ATOM 4187 C C . ALA B 1 36 ? 11.230 29.299 349.341 1.00 46.86 22 ALA B C 1
ATOM 4188 O O . ALA B 1 36 ? 11.217 28.071 349.256 1.00 47.05 22 ALA B O 1
ATOM 4190 N N . ASP B 1 37 ? 10.253 30.018 349.881 1.00 48.38 23 ASP B N 1
ATOM 4191 C CA . ASP B 1 37 ? 8.951 29.463 350.223 1.00 49.67 23 ASP B CA 1
ATOM 4192 C C . ASP B 1 37 ? 8.007 30.068 349.219 1.00 49.08 23 ASP B C 1
ATOM 4193 O O . ASP B 1 37 ? 7.769 31.277 349.261 1.00 49.14 23 ASP B O 1
ATOM 4198 N N . PRO B 1 38 ? 7.469 29.239 348.314 1.00 48.85 24 PRO B N 1
ATOM 4199 C CA . PRO B 1 38 ? 6.572 29.708 347.257 1.00 48.65 24 PRO B CA 1
ATOM 4200 C C . PRO B 1 38 ? 5.250 30.301 347.736 1.00 48.91 24 PRO B C 1
ATOM 4201 O O . PRO B 1 38 ? 4.662 31.093 347.038 1.00 48.49 24 PRO B O 1
ATOM 4205 N N . ALA B 1 39 ? 4.770 29.910 348.907 1.00 49.85 25 ALA B N 1
ATOM 4206 C CA . ALA B 1 39 ? 3.530 30.491 349.444 1.00 50.12 25 ALA B CA 1
ATOM 4207 C C . ALA B 1 39 ? 3.722 31.967 349.885 1.00 49.57 25 ALA B C 1
ATOM 4208 O O . ALA B 1 39 ? 2.756 32.736 349.932 1.00 49.66 25 ALA B O 1
ATOM 4210 N N . ALA B 1 40 ? 4.960 32.361 350.185 1.00 48.42 26 ALA B N 1
ATOM 4211 C CA . ALA B 1 40 ? 5.209 33.669 350.798 1.00 47.90 26 ALA B CA 1
ATOM 4212 C C . ALA B 1 40 ? 6.215 34.551 350.081 1.00 46.73 26 ALA B C 1
ATOM 4213 O O . ALA B 1 40 ? 6.184 35.764 350.249 1.00 47.52 26 ALA B O 1
ATOM 4215 N N . ASP B 1 41 ? 7.138 33.971 349.330 1.00 44.97 27 ASP B N 1
ATOM 4216 C CA . ASP B 1 41 ? 8.213 34.771 348.759 1.00 43.41 27 ASP B CA 1
ATOM 4217 C C . ASP B 1 41 ? 7.913 35.212 347.317 1.00 41.35 27 ASP B C 1
ATOM 4218 O O . ASP B 1 41 ? 6.950 34.733 346.706 1.00 41.34 27 ASP B O 1
ATOM 4223 N N . LEU B 1 42 ? 8.695 36.184 346.822 1.00 38.74 28 LEU B N 1
ATOM 4224 C CA . LEU B 1 42 ? 8.507 36.746 345.474 1.00 36.47 28 LEU B CA 1
ATOM 4225 C C . LEU B 1 42 ? 9.809 36.646 344.737 1.00 34.58 28 LEU B C 1
ATOM 4226 O O . LEU B 1 42 ? 10.798 37.211 345.169 1.00 34.13 28 LEU B O 1
ATOM 4231 N N . VAL B 1 43 ? 9.808 35.908 343.627 1.00 32.78 29 VAL B N 1
ATOM 4232 C CA . VAL B 1 43 ? 10.982 35.827 342.785 1.00 31.11 29 VAL B CA 1
ATOM 4233 C C . VAL B 1 43 ? 11.047 37.099 341.946 1.00 30.20 29 VAL B C 1
ATOM 4234 O O . VAL B 1 43 ? 10.037 37.574 341.401 1.00 29.14 29 VAL B O 1
ATOM 4238 N N . VAL B 1 44 ? 12.249 37.644 341.857 1.00 29.07 30 VAL B N 1
ATOM 4239 C CA . VAL B 1 44 ? 12.478 38.881 341.158 1.00 28.83 30 VAL B CA 1
ATOM 4240 C C . VAL B 1 44 ? 13.483 38.643 340.046 1.00 28.61 30 VAL B C 1
ATOM 4241 O O . VAL B 1 44 ? 14.592 38.210 340.303 1.00 29.39 30 VAL B O 1
ATOM 4245 N N . MET B 1 45 ? 13.094 38.917 338.810 1.00 28.13 31 MET B N 1
ATOM 4246 C CA . MET B 1 45 ? 14.013 38.870 337.676 1.00 27.86 31 MET B CA 1
ATOM 4247 C C . MET B 1 45 ? 13.873 40.174 336.880 1.00 27.55 31 MET B C 1
ATOM 4248 O O . MET B 1 45 ? 12.788 40.738 336.793 1.00 26.92 31 MET B O 1
ATOM 4253 N N . ALA B 1 46 ? 14.988 40.655 336.321 1.00 26.99 32 ALA B N 1
ATOM 4254 C CA . ALA B 1 46 ? 15.029 41.995 335.749 1.00 26.22 32 ALA B CA 1
ATOM 4255 C C . ALA B 1 46 ? 16.025 42.098 334.571 1.00 25.90 32 ALA B C 1
ATOM 4256 O O . ALA B 1 46 ? 17.238 41.785 334.696 1.00 25.89 32 ALA B O 1
ATOM 4258 N N . GLU B 1 47 ? 15.477 42.508 333.424 1.00 24.58 33 GLU B N 1
ATOM 4259 C CA . GLU B 1 47 ? 16.257 42.828 332.273 1.00 24.32 33 GLU B CA 1
ATOM 4260 C C . GLU B 1 47 ? 16.518 44.327 332.305 1.00 24.30 33 GLU B C 1
ATOM 4261 O O . GLU B 1 47 ? 15.584 45.120 332.228 1.00 24.58 33 GLU B O 1
ATOM 4267 N N . VAL B 1 48 ? 17.778 44.725 332.420 1.00 23.96 34 VAL B N 1
ATOM 4268 C CA . VAL B 1 48 ? 18.093 46.129 332.690 1.00 23.50 34 VAL B CA 1
ATOM 4269 C C . VAL B 1 48 ? 19.327 46.618 331.963 1.00 23.94 34 VAL B C 1
ATOM 4270 O O . VAL B 1 48 ? 20.295 45.875 331.728 1.00 23.39 34 VAL B O 1
ATOM 4274 N N . MET B 1 49 ? 19.302 47.902 331.655 1.00 24.58 35 MET B N 1
ATOM 4275 C CA . MET B 1 49 ? 20.300 48.498 330.800 1.00 25.14 35 MET B CA 1
ATOM 4276 C C . MET B 1 49 ? 21.680 48.474 331.388 1.00 25.87 35 MET B C 1
ATOM 4277 O O . MET B 1 49 ? 22.654 48.383 330.634 1.00 26.64 35 MET B O 1
ATOM 4282 N N . GLU B 1 50 ? 21.789 48.552 332.711 1.00 25.92 36 GLU B N 1
ATOM 4283 C CA . GLU B 1 50 ? 23.093 48.472 333.322 1.00 26.80 36 GLU B CA 1
ATOM 4284 C C . GLU B 1 50 ? 23.803 47.143 333.000 1.00 25.77 36 GLU B C 1
ATOM 4285 O O . GLU B 1 50 ? 24.953 47.153 332.553 1.00 25.77 36 GLU B O 1
ATOM 4291 N N . GLU B 1 51 ? 23.128 46.010 333.216 1.00 24.37 37 GLU B N 1
ATOM 4292 C CA . GLU B 1 51 ? 23.703 44.712 332.876 1.00 23.70 37 GLU B CA 1
ATOM 4293 C C . GLU B 1 51 ? 23.853 44.532 331.371 1.00 22.76 37 GLU B C 1
ATOM 4294 O O . GLU B 1 51 ? 24.710 43.812 330.886 1.00 21.60 37 GLU B O 1
ATOM 4300 N N . GLY B 1 52 ? 23.031 45.229 330.609 1.00 22.38 38 GLY B N 1
ATOM 4301 C CA . GLY B 1 52 ? 23.199 45.201 329.168 1.00 21.89 38 GLY B CA 1
ATOM 4302 C C . GLY B 1 52 ? 24.330 46.032 328.619 1.00 21.86 38 GLY B C 1
ATOM 4303 O O . GLY B 1 52 ? 24.648 45.898 327.463 1.00 22.12 38 GLY B O 1
ATOM 4304 N N . THR B 1 53 ? 24.950 46.899 329.405 1.00 22.06 39 THR B N 1
ATOM 4305 C CA . THR B 1 53 ? 25.968 47.778 328.845 1.00 22.34 39 THR B CA 1
ATOM 4306 C C . THR B 1 53 ? 27.203 48.019 329.706 1.00 22.99 39 THR B C 1
ATOM 4307 O O . THR B 1 53 ? 27.986 48.917 329.383 1.00 23.26 39 THR B O 1
ATOM 4311 N N . TYR B 1 54 ? 27.382 47.276 330.803 1.00 22.68 40 TYR B N 1
ATOM 4312 C CA . TYR B 1 54 ? 28.551 47.512 331.640 1.00 22.72 40 TYR B CA 1
ATOM 4313 C C . TYR B 1 54 ? 29.799 47.297 330.807 1.00 23.41 40 TYR B C 1
ATOM 4314 O O . TYR B 1 54 ? 30.759 48.031 330.939 1.00 25.04 40 TYR B O 1
ATOM 4323 N N . VAL B 1 55 ? 29.762 46.285 329.948 1.00 23.30 41 VAL B N 1
ATOM 4324 C CA . VAL B 1 55 ? 30.612 46.205 328.756 1.00 22.80 41 VAL B CA 1
ATOM 4325 C C . VAL B 1 55 ? 29.646 46.090 327.570 1.00 22.22 41 VAL B C 1
ATOM 4326 O O . VAL B 1 55 ? 28.487 45.674 327.723 1.00 20.88 41 VAL B O 1
ATOM 4330 N N . PRO B 1 56 ? 30.112 46.456 326.383 1.00 21.98 42 PRO B N 1
ATOM 4331 C CA . PRO B 1 56 ? 29.244 46.420 325.195 1.00 21.67 42 PRO B CA 1
ATOM 4332 C C . PRO B 1 56 ? 29.049 44.996 324.648 1.00 21.39 42 PRO B C 1
ATOM 4333 O O . PRO B 1 56 ? 29.615 44.617 323.644 1.00 20.57 42 PRO B O 1
ATOM 4337 N N . HIS B 1 57 ? 28.265 44.195 325.344 1.00 22.10 43 HIS B N 1
ATOM 4338 C CA . HIS B 1 57 ? 28.182 42.752 325.029 1.00 21.71 43 HIS B CA 1
ATOM 4339 C C . HIS B 1 57 ? 27.784 42.554 323.571 1.00 21.85 43 HIS B C 1
ATOM 4340 O O . HIS B 1 57 ? 27.075 43.396 322.985 1.00 22.20 43 HIS B O 1
ATOM 4347 N N . HIS B 1 58 ? 28.199 41.429 323.009 1.00 21.28 44 HIS B N 1
ATOM 4348 C CA . HIS B 1 58 ? 27.783 41.008 321.677 1.00 21.07 44 HIS B CA 1
ATOM 4349 C C . HIS B 1 58 ? 26.277 40.883 321.684 1.00 20.82 44 HIS B C 1
ATOM 4350 O O . HIS B 1 58 ? 25.696 40.366 322.606 1.00 21.47 44 HIS B O 1
ATOM 4357 N N . PRO B 1 59 ? 25.619 41.355 320.658 1.00 20.78 45 PRO B N 1
ATOM 4358 C CA . PRO B 1 59 ? 24.194 41.219 320.605 1.00 20.30 45 PRO B CA 1
ATOM 4359 C C . PRO B 1 59 ? 23.670 39.823 320.814 1.00 19.85 45 PRO B C 1
ATOM 4360 O O . PRO B 1 59 ? 22.602 39.674 321.395 1.00 19.70 45 PRO B O 1
ATOM 4364 N N . GLN B 1 60 ? 24.374 38.811 320.337 1.00 19.80 46 GLN B N 1
ATOM 4365 C CA . GLN B 1 60 ? 23.933 37.433 320.579 1.00 20.42 46 GLN B CA 1
ATOM 4366 C C . GLN B 1 60 ? 23.964 37.103 322.063 1.00 20.15 46 GLN B C 1
ATOM 4367 O O . GLN B 1 60 ? 23.079 36.411 322.549 1.00 20.14 46 GLN B O 1
ATOM 4373 N N . LYS B 1 61 ? 24.966 37.596 322.801 1.00 19.81 47 LYS B N 1
ATOM 4374 C CA . LYS B 1 61 ? 24.984 37.300 324.214 1.00 19.30 47 LYS B CA 1
ATOM 4375 C C . LYS B 1 61 ? 23.776 37.925 324.880 1.00 18.46 47 LYS B C 1
ATOM 4376 O O . LYS B 1 61 ? 23.129 37.269 325.685 1.00 18.10 47 LYS B O 1
ATOM 4382 N N . ILE B 1 62 ? 23.462 39.171 324.539 1.00 18.01 48 ILE B N 1
ATOM 4383 C CA . ILE B 1 62 ? 22.329 39.842 325.166 1.00 17.78 48 ILE B CA 1
ATOM 4384 C C . ILE B 1 62 ? 21.039 39.089 324.846 1.00 18.55 48 ILE B C 1
ATOM 4385 O O . ILE B 1 62 ? 20.214 38.802 325.728 1.00 19.76 48 ILE B O 1
ATOM 4390 N N . ALA B 1 63 ? 20.881 38.728 323.593 1.00 19.02 49 ALA B N 1
ATOM 4391 C CA . ALA B 1 63 ? 19.698 38.034 323.173 1.00 19.85 49 ALA B CA 1
ATOM 4392 C C . ALA B 1 63 ? 19.592 36.662 323.895 1.00 20.66 49 ALA B C 1
ATOM 4393 O O . ALA B 1 63 ? 18.529 36.290 324.354 1.00 19.97 49 ALA B O 1
ATOM 4395 N N . LEU B 1 64 ? 20.708 35.936 324.023 1.00 22.05 50 LEU B N 1
ATOM 4396 C CA . LEU B 1 64 ? 20.733 34.655 324.742 1.00 22.41 50 LEU B CA 1
ATOM 4397 C C . LEU B 1 64 ? 20.192 34.790 326.136 1.00 22.36 50 LEU B C 1
ATOM 4398 O O . LEU B 1 64 ? 19.291 34.049 326.549 1.00 22.88 50 LEU B O 1
ATOM 4403 N N . ILE B 1 65 ? 20.748 35.750 326.860 1.00 21.92 51 ILE B N 1
ATOM 4404 C CA . ILE B 1 65 ? 20.445 35.905 328.267 1.00 21.12 51 ILE B CA 1
ATOM 4405 C C . ILE B 1 65 ? 18.992 36.341 328.435 1.00 21.12 51 ILE B C 1
ATOM 4406 O O . ILE B 1 65 ? 18.300 35.804 329.260 1.00 20.82 51 ILE B O 1
ATOM 4411 N N . LEU B 1 66 ? 18.516 37.289 327.646 1.00 20.95 52 LEU B N 1
ATOM 4412 C CA . LEU B 1 66 ? 17.159 37.779 327.844 1.00 21.26 52 LEU B CA 1
ATOM 4413 C C . LEU B 1 66 ? 16.135 36.698 327.433 1.00 22.25 52 LEU B C 1
ATOM 4414 O O . LEU B 1 66 ? 15.124 36.498 328.095 1.00 23.07 52 LEU B O 1
ATOM 4419 N N . ALA B 1 67 ? 16.397 35.966 326.359 1.00 22.43 53 ALA B N 1
ATOM 4420 C CA . ALA B 1 67 ? 15.508 34.882 325.945 1.00 22.22 53 ALA B CA 1
ATOM 4421 C C . ALA B 1 67 ? 15.491 33.727 326.951 1.00 22.76 53 ALA B C 1
ATOM 4422 O O . ALA B 1 67 ? 14.424 33.215 327.317 1.00 23.09 53 ALA B O 1
ATOM 4424 N N . ALA B 1 68 ? 16.672 33.315 327.400 1.00 23.04 54 ALA B N 1
ATOM 4425 C CA . ALA B 1 68 ? 16.775 32.312 328.450 1.00 23.27 54 ALA B CA 1
ATOM 4426 C C . ALA B 1 68 ? 16.068 32.764 329.723 1.00 22.88 54 ALA B C 1
ATOM 4427 O O . ALA B 1 68 ? 15.400 31.956 330.394 1.00 22.87 54 ALA B O 1
ATOM 4429 N N . MET B 1 69 ? 16.174 34.046 330.037 1.00 22.84 55 MET B N 1
ATOM 4430 C CA . MET B 1 69 ? 15.533 34.571 331.248 1.00 23.83 55 MET B CA 1
ATOM 4431 C C . MET B 1 69 ? 14.040 34.430 331.178 1.00 24.62 55 MET B C 1
ATOM 4432 O O . MET B 1 69 ? 13.401 33.943 332.126 1.00 24.57 55 MET B O 1
ATOM 4437 N N . ARG B 1 70 ? 13.495 34.816 330.032 1.00 25.17 56 ARG B N 1
ATOM 4438 C CA . ARG B 1 70 ? 12.058 34.833 329.872 1.00 25.83 56 ARG B CA 1
ATOM 4439 C C . ARG B 1 70 ? 11.511 33.455 329.944 1.00 26.27 56 ARG B C 1
ATOM 4440 O O . ARG B 1 70 ? 10.503 33.211 330.604 1.00 26.53 56 ARG B O 1
ATOM 4448 N N . LYS B 1 71 ? 12.208 32.540 329.301 1.00 26.98 57 LYS B N 1
ATOM 4449 C CA . LYS B 1 71 ? 11.796 31.141 329.321 1.00 27.15 57 LYS B CA 1
ATOM 4450 C C . LYS B 1 71 ? 11.861 30.577 330.717 1.00 27.57 57 LYS B C 1
ATOM 4451 O O . LYS B 1 71 ? 10.924 29.925 331.140 1.00 28.34 57 LYS B O 1
ATOM 4457 N N . PHE B 1 72 ? 12.936 30.864 331.450 1.00 27.71 58 PHE B N 1
ATOM 4458 C CA . PHE B 1 72 ? 13.074 30.332 332.795 1.00 27.43 58 PHE B CA 1
ATOM 4459 C C . PHE B 1 72 ? 12.024 30.916 333.679 1.00 27.75 58 PHE B C 1
ATOM 4460 O O . PHE B 1 72 ? 11.577 30.254 334.562 1.00 28.22 58 PHE B O 1
ATOM 4468 N N . ALA B 1 73 ? 11.632 32.163 333.471 1.00 28.79 59 ALA B N 1
ATOM 4469 C CA . ALA B 1 73 ? 10.620 32.770 334.359 1.00 29.87 59 ALA B CA 1
ATOM 4470 C C . ALA B 1 73 ? 9.310 32.055 334.236 1.00 31.27 59 ALA B C 1
ATOM 4471 O O . ALA B 1 73 ? 8.644 31.839 335.215 1.00 31.47 59 ALA B O 1
ATOM 4473 N N . ARG B 1 74 ? 8.930 31.707 333.018 1.00 33.78 60 ARG B N 1
ATOM 4474 C CA . ARG B 1 74 ? 7.686 30.971 332.781 1.00 35.66 60 ARG B CA 1
ATOM 4475 C C . ARG B 1 74 ? 7.746 29.614 333.423 1.00 35.91 60 ARG B C 1
ATOM 4476 O O . ARG B 1 74 ? 6.730 29.123 333.908 1.00 37.45 60 ARG B O 1
ATOM 4484 N N . ARG B 1 75 ? 8.930 29.028 333.459 1.00 35.84 61 ARG B N 1
ATOM 4485 C CA . ARG B 1 75 ? 9.129 27.740 334.089 1.00 36.85 61 ARG B CA 1
ATOM 4486 C C . ARG B 1 75 ? 8.969 27.826 335.614 1.00 37.00 61 ARG B C 1
ATOM 4487 O O . ARG B 1 75 ? 8.286 26.991 336.242 1.00 38.01 61 ARG B O 1
ATOM 4495 N N . LEU B 1 76 ? 9.594 28.828 336.216 1.00 36.56 62 LEU B N 1
ATOM 4496 C CA . LEU B 1 76 ? 9.375 29.085 337.623 1.00 36.59 62 LEU B CA 1
ATOM 4497 C C . LEU B 1 76 ? 7.881 29.219 337.927 1.00 37.42 62 LEU B C 1
ATOM 4498 O O . LEU B 1 76 ? 7.397 28.663 338.896 1.00 37.71 62 LEU B O 1
ATOM 4503 N N . GLN B 1 77 ? 7.146 29.922 337.084 1.00 38.49 63 GLN B N 1
ATOM 4504 C CA . GLN B 1 77 ? 5.693 30.018 337.236 1.00 40.16 63 GLN B CA 1
ATOM 4505 C C . GLN B 1 77 ? 4.984 28.672 337.143 1.00 41.24 63 GLN B C 1
ATOM 4506 O O . GLN B 1 77 ? 4.046 28.434 337.897 1.00 40.32 63 GLN B O 1
ATOM 4512 N N . GLU B 1 78 ? 5.403 27.818 336.200 1.00 42.63 64 GLU B N 1
ATOM 4513 C CA . GLU B 1 78 ? 4.791 26.485 336.058 1.00 44.29 64 GLU B CA 1
ATOM 4514 C C . GLU B 1 78 ? 5.000 25.680 337.340 1.00 44.07 64 GLU B C 1
ATOM 4515 O O . GLU B 1 78 ? 4.145 24.904 337.685 1.00 44.45 64 GLU B O 1
ATOM 4518 N N . ARG B 1 79 ? 6.124 25.885 338.034 1.00 43.52 65 ARG B N 1
ATOM 4519 C CA . ARG B 1 79 ? 6.413 25.205 339.298 1.00 43.72 65 ARG B CA 1
ATOM 4520 C C . ARG B 1 79 ? 5.698 25.822 340.505 1.00 42.66 65 ARG B C 1
ATOM 4521 O O . ARG B 1 79 ? 5.787 25.320 341.604 1.00 42.33 65 ARG B O 1
ATOM 4529 N N . GLY B 1 80 ? 5.019 26.937 340.311 1.00 41.91 66 GLY B N 1
ATOM 4530 C CA . GLY B 1 80 ? 4.202 27.522 341.359 1.00 41.14 66 GLY B CA 1
ATOM 4531 C C . GLY B 1 80 ? 4.850 28.654 342.126 1.00 40.26 66 GLY B C 1
ATOM 4532 O O . GLY B 1 80 ? 4.352 29.037 343.170 1.00 40.36 66 GLY B O 1
ATOM 4533 N N . PHE B 1 81 ? 5.952 29.200 341.615 1.00 39.01 67 PHE B N 1
ATOM 4534 C CA . PHE B 1 81 ? 6.505 30.436 342.148 1.00 37.57 67 PHE B CA 1
ATOM 4535 C C . PHE B 1 81 ? 5.749 31.616 341.622 1.00 37.04 67 PHE B C 1
ATOM 4536 O O . PHE B 1 81 ? 5.272 31.609 340.510 1.00 36.60 67 PHE B O 1
ATOM 4544 N N . ARG B 1 82 ? 5.657 32.648 342.437 1.00 37.19 68 ARG B N 1
ATOM 4545 C CA . ARG B 1 82 ? 5.128 33.933 341.992 1.00 37.52 68 ARG B CA 1
ATOM 4546 C C . ARG B 1 82 ? 6.321 34.782 341.532 1.00 35.44 68 ARG B C 1
ATOM 4547 O O . ARG B 1 82 ? 7.308 34.918 342.252 1.00 34.92 68 ARG B O 1
ATOM 4555 N N . VAL B 1 83 ? 6.239 35.325 340.320 1.00 33.73 69 VAL B N 1
ATOM 4556 C CA . VAL B 1 83 ? 7.408 35.945 339.679 1.00 31.87 69 VAL B CA 1
ATOM 4557 C C . VAL B 1 83 ? 7.143 37.388 339.262 1.00 31.62 69 VAL B C 1
ATOM 4558 O O . VAL B 1 83 ? 6.260 37.624 338.485 1.00 31.21 69 VAL B O 1
ATOM 4562 N N . ALA B 1 84 ? 7.911 38.341 339.794 1.00 31.10 70 ALA B N 1
ATOM 4563 C CA . ALA B 1 84 ? 7.859 39.723 339.321 1.00 30.49 70 ALA B CA 1
ATOM 4564 C C . ALA B 1 84 ? 8.910 39.867 338.235 1.00 30.03 70 ALA B C 1
ATOM 4565 O O . ALA B 1 84 ? 10.092 39.791 338.504 1.00 30.09 70 ALA B O 1
ATOM 4567 N N . TYR B 1 85 ? 8.488 40.070 337.001 1.00 30.08 71 TYR B N 1
ATOM 4568 C CA . TYR B 1 85 ? 9.436 40.162 335.881 1.00 29.54 71 TYR B CA 1
ATOM 4569 C C . TYR B 1 85 ? 9.499 41.560 335.241 1.00 29.80 71 TYR B C 1
ATOM 4570 O O . TYR B 1 85 ? 8.514 42.060 334.713 1.00 30.60 71 TYR B O 1
ATOM 4579 N N . SER B 1 86 ? 10.670 42.168 335.244 1.00 29.63 72 SER B N 1
ATOM 4580 C CA . SER B 1 86 ? 10.809 43.508 334.727 1.00 29.78 72 SER B CA 1
ATOM 4581 C C . SER B 1 86 ? 11.434 43.399 333.361 1.00 29.81 72 SER B C 1
ATOM 4582 O O . SER B 1 86 ? 12.599 43.103 333.242 1.00 29.54 72 SER B O 1
ATOM 4585 N N . ARG B 1 87 ? 10.653 43.652 332.325 1.00 30.90 73 ARG B N 1
ATOM 4586 C CA . ARG B 1 87 ? 11.138 43.566 330.949 1.00 31.70 73 ARG B CA 1
ATOM 4587 C C . ARG B 1 87 ? 11.951 44.755 330.526 1.00 31.56 73 ARG B C 1
ATOM 4588 O O . ARG B 1 87 ? 11.632 45.894 330.875 1.00 32.13 73 ARG B O 1
ATOM 4596 N N . LEU B 1 88 ? 12.960 44.513 329.698 1.00 30.97 74 LEU B N 1
ATOM 4597 C CA . LEU B 1 88 ? 13.838 45.595 329.290 1.00 30.49 74 LEU B CA 1
ATOM 4598 C C . LEU B 1 88 ? 13.043 46.637 328.532 1.00 30.79 74 LEU B C 1
ATOM 4599 O O . LEU B 1 88 ? 13.325 47.803 328.623 1.00 30.77 74 LEU B O 1
ATOM 4604 N N . ASP B 1 89 ? 12.026 46.198 327.816 1.00 31.58 75 ASP B N 1
ATOM 4605 C CA . ASP B 1 89 ? 11.252 47.066 326.945 1.00 32.63 75 ASP B CA 1
ATOM 4606 C C . ASP B 1 89 ? 9.967 47.550 327.605 1.00 32.81 75 ASP B C 1
ATOM 4607 O O . ASP B 1 89 ? 9.034 47.895 326.912 1.00 33.53 75 ASP B O 1
ATOM 4612 N N . ASP B 1 90 ? 9.927 47.568 328.930 1.00 32.40 76 ASP B N 1
ATOM 4613 C CA . ASP B 1 90 ? 8.870 48.207 329.671 1.00 32.91 76 ASP B CA 1
ATOM 4614 C C . ASP B 1 90 ? 9.461 49.487 330.261 1.00 32.74 76 ASP B C 1
ATOM 4615 O O . ASP B 1 90 ? 10.469 49.454 330.930 1.00 31.08 76 ASP B O 1
ATOM 4620 N N . PRO B 1 91 ? 8.819 50.632 330.023 1.00 33.77 77 PRO B N 1
ATOM 4621 C CA . PRO B 1 91 ? 9.453 51.873 330.476 1.00 34.06 77 PRO B CA 1
ATOM 4622 C C . PRO B 1 91 ? 9.380 52.126 331.972 1.00 33.80 77 PRO B C 1
ATOM 4623 O O . PRO B 1 91 ? 10.037 53.036 332.458 1.00 33.18 77 PRO B O 1
ATOM 4627 N N . ASP B 1 92 ? 8.610 51.313 332.687 1.00 34.08 78 ASP B N 1
ATOM 4628 C CA . ASP B 1 92 ? 8.649 51.298 334.152 1.00 34.28 78 ASP B CA 1
ATOM 4629 C C . ASP B 1 92 ? 9.925 50.646 334.686 1.00 32.67 78 ASP B C 1
ATOM 4630 O O . ASP B 1 92 ? 10.271 50.886 335.804 1.00 32.64 78 ASP B O 1
ATOM 4635 N N . THR B 1 93 ? 10.606 49.802 333.920 1.00 31.17 79 THR B N 1
ATOM 4636 C CA . THR B 1 93 ? 11.822 49.164 334.411 1.00 29.84 79 THR B CA 1
ATOM 4637 C C . THR B 1 93 ? 12.928 50.190 334.681 1.00 29.52 79 THR B C 1
ATOM 4638 O O . THR B 1 93 ? 13.171 51.066 333.877 1.00 28.17 79 THR B O 1
ATOM 4642 N N . GLY B 1 94 ? 13.605 50.043 335.816 1.00 29.03 80 GLY B N 1
ATOM 4643 C CA . GLY B 1 94 ? 14.651 50.950 336.220 1.00 28.97 80 GLY B CA 1
ATOM 4644 C C . GLY B 1 94 ? 15.967 50.474 335.656 1.00 28.74 80 GLY B C 1
ATOM 4645 O O . GLY B 1 94 ? 16.013 49.528 334.867 1.00 28.32 80 GLY B O 1
ATOM 4646 N N . PRO B 1 95 ? 17.051 51.142 336.038 1.00 28.45 81 PRO B N 1
ATOM 4647 C CA . PRO B 1 95 ? 18.254 51.004 335.251 1.00 28.13 81 PRO B CA 1
ATOM 4648 C C . PRO B 1 95 ? 19.140 49.870 335.674 1.00 27.98 81 PRO B C 1
ATOM 4649 O O . PRO B 1 95 ? 20.019 49.467 334.893 1.00 27.28 81 PRO B O 1
ATOM 4653 N N . SER B 1 96 ? 18.897 49.340 336.872 1.00 27.75 82 SER B N 1
ATOM 4654 C CA . SER B 1 96 ? 19.815 48.413 337.477 1.00 27.66 82 SER B CA 1
ATOM 4655 C C . SER B 1 96 ? 19.083 47.331 338.219 1.00 27.45 82 SER B C 1
ATOM 4656 O O . SER B 1 96 ? 17.919 47.498 338.553 1.00 27.52 82 SER B O 1
ATOM 4659 N N . ILE B 1 97 ? 19.765 46.234 338.528 1.00 27.29 83 ILE B N 1
ATOM 4660 C CA . ILE B 1 97 ? 19.145 45.191 339.333 1.00 27.50 83 ILE B CA 1
ATOM 4661 C C . ILE B 1 97 ? 18.703 45.776 340.680 1.00 28.45 83 ILE B C 1
ATOM 4662 O O . ILE B 1 97 ? 17.585 45.555 341.175 1.00 29.17 83 ILE B O 1
ATOM 4667 N N . GLY B 1 98 ? 19.574 46.562 341.266 1.00 29.23 84 GLY B N 1
ATOM 4668 C CA . GLY B 1 98 ? 19.258 47.177 342.534 1.00 29.72 84 GLY B CA 1
ATOM 4669 C C . GLY B 1 98 ? 18.034 48.042 342.461 1.00 29.76 84 GLY B C 1
ATOM 4670 O O . GLY B 1 98 ? 17.273 48.038 343.404 1.00 30.48 84 GLY B O 1
ATOM 4671 N N . ALA B 1 99 ? 17.821 48.782 341.368 1.00 29.50 85 ALA B N 1
ATOM 4672 C CA . ALA B 1 99 ? 16.624 49.639 341.296 1.00 29.95 85 ALA B CA 1
ATOM 4673 C C . ALA B 1 99 ? 15.337 48.808 341.364 1.00 30.43 85 ALA B C 1
ATOM 4674 O O . ALA B 1 99 ? 14.365 49.206 342.021 1.00 30.75 85 ALA B O 1
ATOM 4676 N N . GLU B 1 100 ? 15.332 47.665 340.690 1.00 30.57 86 GLU B N 1
ATOM 4677 C CA . GLU B 1 100 ? 14.154 46.806 340.673 1.00 31.17 86 GLU B CA 1
ATOM 4678 C C . GLU B 1 100 ? 13.943 46.002 341.952 1.00 31.23 86 GLU B C 1
ATOM 4679 O O . GLU B 1 100 ? 12.820 45.667 342.284 1.00 30.78 86 GLU B O 1
ATOM 4685 N N . LEU B 1 101 ? 15.014 45.650 342.650 1.00 31.58 87 LEU B N 1
ATOM 4686 C CA . LEU B 1 101 ? 14.846 45.075 343.978 1.00 31.97 87 LEU B CA 1
ATOM 4687 C C . LEU B 1 101 ? 14.170 46.103 344.901 1.00 33.02 87 LEU B C 1
ATOM 4688 O O . LEU B 1 101 ? 13.233 45.797 345.602 1.00 33.54 87 LEU B O 1
ATOM 4693 N N . LEU B 1 102 ? 14.615 47.339 344.841 1.00 34.37 88 LEU B N 1
ATOM 4694 C CA . LEU B 1 102 ? 14.044 48.380 345.643 1.00 36.20 88 LEU B CA 1
ATOM 4695 C C . LEU B 1 102 ? 12.561 48.600 345.354 1.00 37.07 88 LEU B C 1
ATOM 4696 O O . LEU B 1 102 ? 11.738 48.759 346.270 1.00 39.14 88 LEU B O 1
ATOM 4701 N N . ARG B 1 103 ? 12.226 48.618 344.084 1.00 37.13 89 ARG B N 1
ATOM 4702 C CA . ARG B 1 103 ? 10.868 48.799 343.645 1.00 37.32 89 ARG B CA 1
ATOM 4703 C C . ARG B 1 103 ? 9.968 47.683 344.147 1.00 38.24 89 ARG B C 1
ATOM 4704 O O . ARG B 1 103 ? 8.854 47.940 344.587 1.00 38.53 89 ARG B O 1
ATOM 4712 N N . ARG B 1 104 ? 10.429 46.445 344.047 1.00 38.73 90 ARG B N 1
ATOM 4713 C CA . ARG B 1 104 ? 9.623 45.322 344.505 1.00 39.93 90 ARG B CA 1
ATOM 4714 C C . ARG B 1 104 ? 9.529 45.242 346.025 1.00 40.85 90 ARG B C 1
ATOM 4715 O O . ARG B 1 104 ? 8.521 44.770 346.541 1.00 40.68 90 ARG B O 1
ATOM 4723 N N . ALA B 1 105 ? 10.562 45.685 346.730 1.00 42.17 91 ALA B N 1
ATOM 4724 C CA . ALA B 1 105 ? 10.483 45.795 348.194 1.00 44.05 91 ALA B CA 1
ATOM 4725 C C . ALA B 1 105 ? 9.334 46.747 348.552 1.00 45.53 91 ALA B C 1
ATOM 4726 O O . ALA B 1 105 ? 8.387 46.360 349.246 1.00 45.90 91 ALA B O 1
ATOM 4728 N N . ALA B 1 106 ? 9.407 47.970 348.023 1.00 46.39 92 ALA B N 1
ATOM 4729 C CA . ALA B 1 106 ? 8.367 48.962 348.229 1.00 47.63 92 ALA B CA 1
ATOM 4730 C C . ALA B 1 106 ? 6.980 48.444 347.876 1.00 48.48 92 ALA B C 1
ATOM 4731 O O . ALA B 1 106 ? 6.016 48.916 348.436 1.00 50.40 92 ALA B O 1
ATOM 4733 N N . GLU B 1 107 ? 6.854 47.502 346.954 1.00 48.64 93 GLU B N 1
ATOM 4734 C CA . GLU B 1 107 ? 5.524 47.046 346.536 1.00 49.47 93 GLU B CA 1
ATOM 4735 C C . GLU B 1 107 ? 4.961 45.962 347.468 1.00 49.58 93 GLU B C 1
ATOM 4736 O O . GLU B 1 107 ? 3.754 45.882 347.673 1.00 49.60 93 GLU B O 1
ATOM 4742 N N . THR B 1 108 ? 5.841 45.134 348.016 1.00 49.26 94 THR B N 1
ATOM 4743 C CA . THR B 1 108 ? 5.433 43.988 348.797 1.00 49.13 94 THR B CA 1
ATOM 4744 C C . THR B 1 108 ? 5.592 44.228 350.278 1.00 50.02 94 THR B C 1
ATOM 4745 O O . THR B 1 108 ? 4.912 43.618 351.076 1.00 50.22 94 THR B O 1
ATOM 4749 N N . GLY B 1 109 ? 6.516 45.096 350.648 1.00 50.63 95 GLY B N 1
ATOM 4750 C CA . GLY B 1 109 ? 6.836 45.307 352.041 1.00 51.19 95 GLY B CA 1
ATOM 4751 C C . GLY B 1 109 ? 8.017 44.492 352.518 1.00 51.25 95 GLY B C 1
ATOM 4752 O O . GLY B 1 109 ? 8.341 44.556 353.689 1.00 52.41 95 GLY B O 1
ATOM 4753 N N . ALA B 1 110 ? 8.675 43.742 351.629 1.00 50.31 96 ALA B N 1
ATOM 4754 C CA . ALA B 1 110 ? 9.860 42.960 351.986 1.00 50.08 96 ALA B CA 1
ATOM 4755 C C . ALA B 1 110 ? 10.923 43.817 352.640 1.00 50.23 96 ALA B C 1
ATOM 4756 O O . ALA B 1 110 ? 11.058 44.979 352.322 1.00 49.31 96 ALA B O 1
ATOM 4758 N N . ARG B 1 111 ? 11.663 43.221 353.567 1.00 51.30 97 ARG B N 1
ATOM 4759 C CA . ARG B 1 111 ? 12.701 43.923 354.321 1.00 51.90 97 ARG B CA 1
ATOM 4760 C C . ARG B 1 111 ? 14.068 43.281 354.054 1.00 50.95 97 ARG B C 1
ATOM 4761 O O . ARG B 1 111 ? 15.060 43.665 354.650 1.00 50.81 97 ARG B O 1
ATOM 4763 N N . GLU B 1 112 ? 14.099 42.326 353.133 1.00 50.05 98 GLU B N 1
ATOM 4764 C CA . GLU B 1 112 ? 15.276 41.506 352.879 1.00 50.28 98 GLU B CA 1
ATOM 4765 C C . GLU B 1 112 ? 15.179 40.921 351.460 1.00 47.53 98 GLU B C 1
ATOM 4766 O O . GLU B 1 112 ? 14.092 40.700 350.977 1.00 47.00 98 GLU B O 1
ATOM 4772 N N . ALA B 1 113 ? 16.314 40.705 350.794 1.00 45.26 99 ALA B N 1
ATOM 4773 C CA . ALA B 1 113 ? 16.392 39.897 349.554 1.00 42.96 99 ALA B CA 1
ATOM 4774 C C . ALA B 1 113 ? 17.402 38.756 349.755 1.00 41.71 99 ALA B C 1
ATOM 4775 O O . ALA B 1 113 ? 18.392 38.939 350.453 1.00 41.00 99 ALA B O 1
ATOM 4777 N N . VAL B 1 114 ? 17.127 37.581 349.164 1.00 39.97 100 VAL B N 1
ATOM 4778 C CA . VAL B 1 114 ? 18.062 36.459 349.148 1.00 38.39 100 VAL B CA 1
ATOM 4779 C C . VAL B 1 114 ? 18.609 36.341 347.750 1.00 36.89 100 VAL B C 1
ATOM 4780 O O . VAL B 1 114 ? 17.862 36.450 346.803 1.00 36.20 100 VAL B O 1
ATOM 4784 N N . ALA B 1 115 ? 19.908 36.121 347.615 1.00 35.79 101 ALA B N 1
ATOM 4785 C CA . ALA B 1 115 ? 20.531 36.034 346.295 1.00 34.98 101 ALA B CA 1
ATOM 4786 C C . ALA B 1 115 ? 21.672 35.042 346.300 1.00 34.39 101 ALA B C 1
ATOM 4787 O O . ALA B 1 115 ? 22.495 35.069 347.170 1.00 34.63 101 ALA B O 1
ATOM 4789 N N . THR B 1 116 ? 21.731 34.174 345.313 1.00 33.86 102 THR B N 1
ATOM 4790 C CA . THR B 1 116 ? 22.914 33.387 345.096 1.00 33.87 102 THR B CA 1
ATOM 4791 C C . THR B 1 116 ? 24.039 34.335 344.650 1.00 34.17 102 THR B C 1
ATOM 4792 O O . THR B 1 116 ? 23.869 35.077 343.726 1.00 34.32 102 THR B O 1
ATOM 4796 N N . ARG B 1 117 ? 25.172 34.310 345.333 1.00 35.15 103 ARG B N 1
ATOM 4797 C CA . ARG B 1 117 ? 26.366 35.105 345.007 1.00 35.74 103 ARG B CA 1
ATOM 4798 C C . ARG B 1 117 ? 26.627 35.127 343.537 1.00 33.53 103 ARG B C 1
ATOM 4799 O O . ARG B 1 117 ? 26.887 34.105 342.966 1.00 33.89 103 ARG B O 1
ATOM 4807 N N . PRO B 1 118 ? 26.564 36.300 342.908 1.00 32.43 104 PRO B N 1
ATOM 4808 C CA . PRO B 1 118 ? 26.836 36.445 341.475 1.00 31.22 104 PRO B CA 1
ATOM 4809 C C . PRO B 1 118 ? 28.300 36.230 341.109 1.00 30.54 104 PRO B C 1
ATOM 4810 O O . PRO B 1 118 ? 29.141 36.142 341.988 1.00 31.56 104 PRO B O 1
ATOM 4814 N N . GLY B 1 119 ? 28.615 36.152 339.826 1.00 29.15 105 GLY B N 1
ATOM 4815 C CA . GLY B 1 119 ? 29.994 35.970 339.416 1.00 28.23 105 GLY B CA 1
ATOM 4816 C C . GLY B 1 119 ? 30.565 37.225 338.792 1.00 27.78 105 GLY B C 1
ATOM 4817 O O . GLY B 1 119 ? 31.169 37.170 337.736 1.00 27.85 105 GLY B O 1
ATOM 4818 N N . ASP B 1 120 ? 30.339 38.365 339.421 1.00 27.57 106 ASP B N 1
ATOM 4819 C CA . ASP B 1 120 ? 30.806 39.641 338.908 1.00 27.39 106 ASP B CA 1
ATOM 4820 C C . ASP B 1 120 ? 30.974 40.547 340.093 1.00 27.91 106 ASP B C 1
ATOM 4821 O O . ASP B 1 120 ? 30.009 40.797 340.817 1.00 27.87 106 ASP B O 1
ATOM 4826 N N . TRP B 1 121 ? 32.201 41.013 340.325 1.00 28.10 107 TRP B N 1
ATOM 4827 C CA . TRP B 1 121 ? 32.483 41.832 341.500 1.00 28.69 107 TRP B CA 1
ATOM 4828 C C . TRP B 1 121 ? 31.716 43.155 341.498 1.00 28.64 107 TRP B C 1
ATOM 4829 O O . TRP B 1 121 ? 31.240 43.588 342.540 1.00 30.21 107 TRP B O 1
ATOM 4840 N N . ARG B 1 122 ? 31.593 43.782 340.344 1.00 28.28 108 ARG B N 1
ATOM 4841 C CA . ARG B 1 122 ? 30.793 44.994 340.197 1.00 28.19 108 ARG B CA 1
ATOM 4842 C C . ARG B 1 122 ? 29.375 44.758 340.686 1.00 28.25 108 ARG B C 1
ATOM 4843 O O . ARG B 1 122 ? 28.841 45.574 341.436 1.00 28.59 108 ARG B O 1
ATOM 4851 N N . LEU B 1 123 ? 28.757 43.655 340.265 1.00 27.69 109 LEU B N 1
ATOM 4852 C CA . LEU B 1 123 ? 27.404 43.383 340.684 1.00 27.56 109 LEU B CA 1
ATOM 4853 C C . LEU B 1 123 ? 27.340 43.008 342.158 1.00 28.39 109 LEU B C 1
ATOM 4854 O O . LEU B 1 123 ? 26.425 43.409 342.854 1.00 29.17 109 LEU B O 1
ATOM 4859 N N . ILE B 1 124 ? 28.297 42.244 342.658 1.00 29.00 110 ILE B N 1
ATOM 4860 C CA . ILE B 1 124 ? 28.305 41.957 344.079 1.00 29.50 110 ILE B CA 1
ATOM 4861 C C . ILE B 1 124 ? 28.274 43.290 344.849 1.00 30.68 110 ILE B C 1
ATOM 4862 O O . ILE B 1 124 ? 27.426 43.480 345.714 1.00 30.77 110 ILE B O 1
ATOM 4867 N N . GLU B 1 125 ? 29.176 44.210 344.506 1.00 31.35 111 GLU B N 1
ATOM 4868 C CA . GLU B 1 125 ? 29.325 45.439 345.245 1.00 32.77 111 GLU B CA 1
ATOM 4869 C C . GLU B 1 125 ? 28.113 46.333 345.126 1.00 32.95 111 GLU B C 1
ATOM 4870 O O . GLU B 1 125 ? 27.742 46.985 346.085 1.00 32.79 111 GLU B O 1
ATOM 4876 N N . ALA B 1 126 ? 27.474 46.351 343.961 1.00 33.37 112 ALA B N 1
ATOM 4877 C CA . ALA B 1 126 ? 26.267 47.150 343.784 1.00 33.56 112 ALA B CA 1
ATOM 4878 C C . ALA B 1 126 ? 25.167 46.622 344.704 1.00 33.94 112 ALA B C 1
ATOM 4879 O O . ALA B 1 126 ? 24.480 47.402 345.363 1.00 34.46 112 ALA B O 1
ATOM 4881 N N . LEU B 1 127 ? 25.014 45.317 344.765 1.00 33.95 113 LEU B N 1
ATOM 4882 C CA . LEU B 1 127 ? 24.038 44.745 345.651 1.00 35.40 113 LEU B CA 1
ATOM 4883 C C . LEU B 1 127 ? 24.317 45.024 347.137 1.00 37.60 113 LEU B C 1
ATOM 4884 O O . LEU B 1 127 ? 23.397 45.094 347.940 1.00 37.98 113 LEU B O 1
ATOM 4889 N N . GLU B 1 128 ? 25.580 45.170 347.517 1.00 40.07 114 GLU B N 1
ATOM 4890 C CA . GLU B 1 128 ? 25.931 45.450 348.929 1.00 42.06 114 GLU B CA 1
ATOM 4891 C C . GLU B 1 128 ? 25.624 46.910 349.294 1.00 42.66 114 GLU B C 1
ATOM 4892 O O . GLU B 1 128 ? 25.071 47.171 350.364 1.00 44.21 114 GLU B O 1
ATOM 4898 N N . ALA B 1 129 ? 25.920 47.837 348.390 1.00 43.19 115 ALA B N 1
ATOM 4899 C CA . ALA B 1 129 ? 25.633 49.274 348.581 1.00 44.41 115 ALA B CA 1
ATOM 4900 C C . ALA B 1 129 ? 24.127 49.586 348.615 1.00 45.24 115 ALA B C 1
ATOM 4901 O O . ALA B 1 129 ? 23.700 50.644 349.058 1.00 46.00 115 ALA B O 1
ATOM 4903 N N . MET B 1 130 ? 23.322 48.668 348.129 1.00 45.99 116 MET B N 1
ATOM 4904 C CA . MET B 1 130 ? 21.903 48.907 347.987 1.00 46.61 116 MET B CA 1
ATOM 4905 C C . MET B 1 130 ? 21.321 49.056 349.409 1.00 47.85 116 MET B C 1
ATOM 4906 O O . MET B 1 130 ? 21.723 48.322 350.320 1.00 49.00 116 MET B O 1
ATOM 4911 N N . PRO B 1 131 ? 20.426 50.041 349.631 1.00 48.79 117 PRO B N 1
ATOM 4912 C CA . PRO B 1 131 ? 19.892 50.240 350.968 1.00 49.85 117 PRO B CA 1
ATOM 4913 C C . PRO B 1 131 ? 18.694 49.302 351.207 1.00 50.14 117 PRO B C 1
ATOM 4914 O O . PRO B 1 131 ? 17.559 49.730 351.452 1.00 50.79 117 PRO B O 1
ATOM 4918 N N . LEU B 1 132 ? 18.994 48.014 351.078 1.00 49.80 118 LEU B N 1
ATOM 4919 C CA . LEU B 1 132 ? 18.098 46.916 351.338 1.00 49.18 118 LEU B CA 1
ATOM 4920 C C . LEU B 1 132 ? 19.023 45.743 351.542 1.00 48.98 118 LEU B C 1
ATOM 4921 O O . LEU B 1 132 ? 19.899 45.483 350.693 1.00 47.95 118 LEU B O 1
ATOM 4926 N N . PRO B 1 133 ? 18.858 45.039 352.667 1.00 49.22 119 PRO B N 1
ATOM 4927 C CA . PRO B 1 133 ? 19.832 44.024 353.011 1.00 49.09 119 PRO B CA 1
ATOM 4928 C C . PRO B 1 133 ? 19.669 42.781 352.154 1.00 48.05 119 PRO B C 1
ATOM 4929 O O . PRO B 1 133 ? 18.540 42.365 351.853 1.00 47.67 119 PRO B O 1
ATOM 4933 N N . VAL B 1 134 ? 20.798 42.200 351.785 1.00 47.15 120 VAL B N 1
ATOM 4934 C CA . VAL B 1 134 ? 20.834 41.040 350.941 1.00 46.50 120 VAL B CA 1
ATOM 4935 C C . VAL B 1 134 ? 21.553 39.916 351.641 1.00 46.87 120 VAL B C 1
ATOM 4936 O O . VAL B 1 134 ? 22.623 40.108 352.165 1.00 47.14 120 VAL B O 1
ATOM 4940 N N . ARG B 1 135 ? 20.950 38.742 351.644 1.00 47.35 121 ARG B N 1
ATOM 4941 C CA . ARG B 1 135 ? 21.566 37.571 352.193 1.00 48.45 121 ARG B CA 1
ATOM 4942 C C . ARG B 1 135 ? 22.090 36.764 351.027 1.00 46.64 121 ARG B C 1
ATOM 4943 O O . ARG B 1 135 ? 21.338 36.235 350.221 1.00 46.08 121 ARG B O 1
ATOM 4951 N N . PHE B 1 136 ? 23.404 36.710 350.923 1.00 45.51 122 PHE B N 1
ATOM 4952 C CA . PHE B 1 136 ? 24.047 35.906 349.916 1.00 44.24 122 PHE B CA 1
ATOM 4953 C C . PHE B 1 136 ? 24.155 34.442 350.319 1.00 43.74 122 PHE B C 1
ATOM 4954 O O . PHE B 1 136 ? 24.593 34.111 351.423 1.00 44.29 122 PHE B O 1
ATOM 4962 N N . LEU B 1 137 ? 23.755 33.570 349.400 1.00 42.32 123 LEU B N 1
ATOM 4963 C CA . LEU B 1 137 ? 24.026 32.162 349.491 1.00 41.21 123 LEU B CA 1
ATOM 4964 C C . LEU B 1 137 ? 25.191 31.883 348.560 1.00 40.16 123 LEU B C 1
ATOM 4965 O O . LEU B 1 137 ? 25.314 32.530 347.539 1.00 39.31 123 LEU B O 1
ATOM 4970 N N . PRO B 1 138 ? 26.070 30.942 348.919 1.00 39.76 124 PRO B N 1
ATOM 4971 C CA . PRO B 1 138 ? 27.086 30.512 347.992 1.00 39.20 124 PRO B CA 1
ATOM 4972 C C . PRO B 1 138 ? 26.502 29.852 346.761 1.00 39.39 124 PRO B C 1
ATOM 4973 O O . PRO B 1 138 ? 25.474 29.200 346.833 1.00 40.14 124 PRO B O 1
ATOM 4977 N N . ASP B 1 139 ? 27.158 30.022 345.627 1.00 39.47 125 ASP B N 1
ATOM 4978 C CA . ASP B 1 139 ? 26.753 29.378 344.394 1.00 39.15 125 ASP B CA 1
ATOM 4979 C C . ASP B 1 139 ? 27.304 27.967 344.443 1.00 39.42 125 ASP B C 1
ATOM 4980 O O . ASP B 1 139 ? 28.513 27.763 344.300 1.00 39.92 125 ASP B O 1
ATOM 4985 N N . ASP B 1 140 ? 26.436 26.987 344.651 1.00 39.24 126 ASP B N 1
ATOM 4986 C CA . ASP B 1 140 ? 26.912 25.634 344.868 1.00 39.69 126 ASP B CA 1
ATOM 4987 C C . ASP B 1 140 ? 26.795 24.781 343.643 1.00 38.65 126 ASP B C 1
ATOM 4988 O O . ASP B 1 140 ? 26.772 23.578 343.724 1.00 38.63 126 ASP B O 1
ATOM 4993 N N . ARG B 1 141 ? 26.753 25.427 342.496 1.00 37.90 127 ARG B N 1
ATOM 4994 C CA . ARG B 1 141 ? 26.643 24.747 341.235 1.00 37.08 127 ARG B CA 1
ATOM 4995 C C . ARG B 1 141 ? 27.984 24.260 340.681 1.00 36.07 127 ARG B C 1
ATOM 4996 O O . ARG B 1 141 ? 28.018 23.474 339.756 1.00 35.30 127 ARG B O 1
ATOM 5004 N N . PHE B 1 142 ? 29.079 24.726 341.253 1.00 35.68 128 PHE B N 1
ATOM 5005 C CA . PHE B 1 142 ? 30.397 24.210 340.926 1.00 35.66 128 PHE B CA 1
ATOM 5006 C C . PHE B 1 142 ? 30.709 22.926 341.716 1.00 36.24 128 PHE B C 1
ATOM 5007 O O . PHE B 1 142 ? 30.174 22.692 342.794 1.00 36.21 128 PHE B O 1
ATOM 5015 N N . LEU B 1 143 ? 31.580 22.095 341.165 1.00 36.70 129 LEU B N 1
ATOM 5016 C CA . LEU B 1 143 ? 31.953 20.837 341.807 1.00 37.85 129 LEU B CA 1
ATOM 5017 C C . LEU B 1 143 ? 32.857 21.033 343.048 1.00 38.12 129 LEU B C 1
ATOM 5018 O O . LEU B 1 143 ? 32.945 20.161 343.917 1.00 38.30 129 LEU B O 1
ATOM 5023 N N . CYS B 1 144 ? 33.530 22.171 343.108 1.00 37.83 130 CYS B N 1
ATOM 5024 C CA . CYS B 1 144 ? 34.360 22.507 344.220 1.00 38.23 130 CYS B CA 1
ATOM 5025 C C . CYS B 1 144 ? 33.769 23.701 344.944 1.00 38.98 130 CYS B C 1
ATOM 5026 O O . CYS B 1 144 ? 33.691 24.796 344.394 1.00 39.53 130 CYS B O 1
ATOM 5029 N N . PRO B 1 145 ? 33.349 23.510 346.192 1.00 40.08 131 PRO B N 1
ATOM 5030 C CA . PRO B 1 145 ? 32.827 24.659 346.922 1.00 40.39 131 PRO B CA 1
ATOM 5031 C C . PRO B 1 145 ? 33.874 25.754 347.132 1.00 40.15 131 PRO B C 1
ATOM 5032 O O . PRO B 1 145 ? 35.050 25.447 347.232 1.00 39.69 131 PRO B O 1
ATOM 5036 N N . ALA B 1 146 ? 33.442 27.010 347.189 1.00 40.25 132 ALA B N 1
ATOM 5037 C CA . ALA B 1 146 ? 34.342 28.141 347.389 1.00 40.65 132 ALA B CA 1
ATOM 5038 C C . ALA B 1 146 ? 35.327 27.927 348.568 1.00 42.49 132 ALA B C 1
ATOM 5039 O O . ALA B 1 146 ? 36.537 28.160 348.423 1.00 41.44 132 ALA B O 1
ATOM 5041 N N . ASP B 1 147 ? 34.807 27.472 349.718 1.00 44.82 133 ASP B N 1
ATOM 5042 C CA . ASP B 1 147 ? 35.595 27.423 350.949 1.00 46.87 133 ASP B CA 1
ATOM 5043 C C . ASP B 1 147 ? 36.607 26.285 350.877 1.00 46.26 133 ASP B C 1
ATOM 5044 O O . ASP B 1 147 ? 37.715 26.387 351.389 1.00 45.49 133 ASP B O 1
ATOM 5049 N N . GLU B 1 148 ? 36.212 25.233 350.168 1.00 45.88 134 GLU B N 1
ATOM 5050 C CA . GLU B 1 148 ? 37.044 24.082 349.939 1.00 46.04 134 GLU B CA 1
ATOM 5051 C C . GLU B 1 148 ? 38.181 24.393 349.001 1.00 43.75 134 GLU B C 1
ATOM 5052 O O . GLU B 1 148 ? 39.227 23.801 349.090 1.00 43.65 134 GLU B O 1
ATOM 5058 N N . PHE B 1 149 ? 37.965 25.319 348.085 1.00 42.27 135 PHE B N 1
ATOM 5059 C CA . PHE B 1 149 ? 39.023 25.784 347.204 1.00 40.37 135 PHE B CA 1
ATOM 5060 C C . PHE B 1 149 ? 39.995 26.656 347.976 1.00 40.02 135 PHE B C 1
ATOM 5061 O O . PHE B 1 149 ? 41.217 26.499 347.852 1.00 38.63 135 PHE B O 1
ATOM 5069 N N . ALA B 1 150 ? 39.437 27.565 348.779 1.00 40.21 136 ALA B N 1
ATOM 5070 C CA . ALA B 1 150 ? 40.236 28.437 349.640 1.00 40.88 136 ALA B CA 1
ATOM 5071 C C . ALA B 1 150 ? 41.199 27.584 350.491 1.00 41.60 136 ALA B C 1
ATOM 5072 O O . ALA B 1 150 ? 42.387 27.901 350.625 1.00 40.37 136 ALA B O 1
ATOM 5074 N N . ARG B 1 151 ? 40.671 26.482 351.019 1.00 42.46 137 ARG B N 1
ATOM 5075 C CA . ARG B 1 151 ? 41.454 25.580 351.848 1.00 43.41 137 ARG B CA 1
ATOM 5076 C C . ARG B 1 151 ? 42.557 24.866 351.121 1.00 43.55 137 ARG B C 1
ATOM 5077 O O . ARG B 1 151 ? 43.692 24.854 351.587 1.00 43.52 137 ARG B O 1
ATOM 5085 N N . TRP B 1 152 ? 42.226 24.297 349.977 1.00 43.80 138 TRP B N 1
ATOM 5086 C CA . TRP B 1 152 ? 43.204 23.597 349.187 1.00 44.75 138 TRP B CA 1
ATOM 5087 C C . TRP B 1 152 ? 44.406 24.496 348.836 1.00 44.80 138 TRP B C 1
ATOM 5088 O O . TRP B 1 152 ? 45.513 24.023 348.738 1.00 44.30 138 TRP B O 1
ATOM 5099 N N . THR B 1 153 ? 44.189 25.792 348.661 1.00 45.33 139 THR B N 1
ATOM 5100 C CA . THR B 1 153 ? 45.272 26.675 348.281 1.00 45.54 139 THR B CA 1
ATOM 5101 C C . THR B 1 153 ? 46.136 27.124 349.419 1.00 45.90 139 THR B C 1
ATOM 5102 O O . THR B 1 153 ? 47.230 27.630 349.193 1.00 45.50 139 THR B O 1
ATOM 5106 N N . GLU B 1 154 ? 45.649 26.964 350.638 1.00 46.55 140 GLU B N 1
ATOM 5107 C CA . GLU B 1 154 ? 46.252 27.646 351.766 1.00 46.45 140 GLU B CA 1
ATOM 5108 C C . GLU B 1 154 ? 47.697 27.185 351.940 1.00 45.54 140 GLU B C 1
ATOM 5109 O O . GLU B 1 154 ? 48.016 25.994 351.883 1.00 44.76 140 GLU B O 1
ATOM 5115 N N . GLY B 1 155 ? 48.581 28.162 352.048 1.00 43.63 141 GLY B N 1
ATOM 5116 C CA . GLY B 1 155 ? 49.993 27.902 352.245 1.00 42.71 141 GLY B CA 1
ATOM 5117 C C . GLY B 1 155 ? 50.827 27.576 351.044 1.00 41.46 141 GLY B C 1
ATOM 5118 O O . GLY B 1 155 ? 52.025 27.586 351.151 1.00 40.81 141 GLY B O 1
ATOM 5119 N N . ARG B 1 156 ? 50.204 27.291 349.907 1.00 41.48 142 ARG B N 1
ATOM 5120 C CA . ARG B 1 156 ? 50.925 27.079 348.647 1.00 41.34 142 ARG B CA 1
ATOM 5121 C C . ARG B 1 156 ? 51.484 28.400 348.140 1.00 42.75 142 ARG B C 1
ATOM 5122 O O . ARG B 1 156 ? 50.771 29.394 348.092 1.00 42.67 142 ARG B O 1
ATOM 5130 N N . LYS B 1 157 ? 52.776 28.398 347.813 1.00 44.40 143 LYS B N 1
ATOM 5131 C CA . LYS B 1 157 ? 53.505 29.594 347.385 1.00 45.80 143 LYS B CA 1
ATOM 5132 C C . LYS B 1 157 ? 53.477 29.676 345.839 1.00 46.28 143 LYS B C 1
ATOM 5133 O O . LYS B 1 157 ? 53.711 30.730 345.239 1.00 46.01 143 LYS B O 1
ATOM 5135 N N . GLN B 1 158 ? 53.211 28.531 345.220 1.00 46.87 144 GLN B N 1
ATOM 5136 C CA . GLN B 1 158 ? 53.031 28.406 343.784 1.00 47.07 144 GLN B CA 1
ATOM 5137 C C . GLN B 1 158 ? 51.766 27.536 343.603 1.00 47.22 144 GLN B C 1
ATOM 5138 O O . GLN B 1 158 ? 51.531 26.574 344.322 1.00 48.18 144 GLN B O 1
ATOM 5140 N N . LEU B 1 159 ? 50.914 27.910 342.674 1.00 47.35 145 LEU B N 1
ATOM 5141 C CA . LEU B 1 159 ? 49.642 27.230 342.473 1.00 46.85 145 LEU B CA 1
ATOM 5142 C C . LEU B 1 159 ? 49.706 26.745 341.047 1.00 46.51 145 LEU B C 1
ATOM 5143 O O . LEU B 1 159 ? 50.237 27.447 340.212 1.00 46.75 145 LEU B O 1
ATOM 5148 N N . ARG B 1 160 ? 49.193 25.549 340.790 1.00 46.56 146 ARG B N 1
ATOM 5149 C CA . ARG B 1 160 ? 49.230 24.896 339.499 1.00 46.41 146 ARG B CA 1
ATOM 5150 C C . ARG B 1 160 ? 47.943 24.102 339.323 1.00 44.75 146 ARG B C 1
ATOM 5151 O O . ARG B 1 160 ? 47.549 23.344 340.203 1.00 44.18 146 ARG B O 1
ATOM 5159 N N . MET B 1 161 ? 47.323 24.221 338.161 1.00 43.33 147 MET B N 1
ATOM 5160 C CA . MET B 1 161 ? 46.038 23.594 337.913 1.00 42.18 147 MET B CA 1
ATOM 5161 C C . MET B 1 161 ? 46.091 22.075 338.063 1.00 41.58 147 MET B C 1
ATOM 5162 O O . MET B 1 161 ? 45.160 21.490 338.608 1.00 40.79 147 MET B O 1
ATOM 5167 N N . GLU B 1 162 ? 47.156 21.448 337.564 1.00 39.12 148 GLU B N 1
ATOM 5168 C CA . GLU B 1 162 ? 47.281 19.985 337.556 1.00 39.08 148 GLU B CA 1
ATOM 5169 C C . GLU B 1 162 ? 47.053 19.360 338.927 1.00 37.88 148 GLU B C 1
ATOM 5170 O O . GLU B 1 162 ? 46.292 18.398 339.073 1.00 37.05 148 GLU B O 1
ATOM 5176 N N . TRP B 1 163 ? 47.709 19.902 339.938 1.00 37.01 149 TRP B N 1
ATOM 5177 C CA . TRP B 1 163 ? 47.599 19.342 341.281 1.00 35.89 149 TRP B CA 1
ATOM 5178 C C . TRP B 1 163 ? 46.173 19.426 341.743 1.00 34.70 149 TRP B C 1
ATOM 5179 O O . TRP B 1 163 ? 45.649 18.460 342.299 1.00 34.99 149 TRP B O 1
ATOM 5190 N N . PHE B 1 164 ? 45.538 20.567 341.471 1.00 33.11 150 PHE B N 1
ATOM 5191 C CA . PHE B 1 164 ? 44.147 20.777 341.814 1.00 32.01 150 PHE B CA 1
ATOM 5192 C C . PHE B 1 164 ? 43.243 19.779 341.081 1.00 31.40 150 PHE B C 1
ATOM 5193 O O . PHE B 1 164 ? 42.358 19.192 341.666 1.00 31.04 150 PHE B O 1
ATOM 5201 N N . TYR B 1 165 ? 43.497 19.586 339.798 1.00 30.97 151 TYR B N 1
ATOM 5202 C CA . TYR B 1 165 ? 42.743 18.666 338.977 1.00 30.56 151 TYR B CA 1
ATOM 5203 C C . TYR B 1 165 ? 42.804 17.247 339.502 1.00 31.51 151 TYR B C 1
ATOM 5204 O O . TYR B 1 165 ? 41.769 16.585 339.672 1.00 30.94 151 TYR B O 1
ATOM 5213 N N . ARG B 1 166 ? 44.012 16.782 339.818 1.00 32.62 152 ARG B N 1
ATOM 5214 C CA . ARG B 1 166 ? 44.159 15.432 340.340 1.00 33.00 152 ARG B CA 1
ATOM 5215 C C . ARG B 1 166 ? 43.321 15.270 341.597 1.00 33.07 152 ARG B C 1
ATOM 5216 O O . ARG B 1 166 ? 42.657 14.267 341.773 1.00 31.59 152 ARG B O 1
ATOM 5224 N N . GLU B 1 167 ? 43.362 16.260 342.476 1.00 33.84 153 GLU B N 1
ATOM 5225 C CA . GLU B 1 167 ? 42.575 16.169 343.695 1.00 35.03 153 GLU B CA 1
ATOM 5226 C C . GLU B 1 167 ? 41.066 16.170 343.388 1.00 34.25 153 GLU B C 1
ATOM 5227 O O . GLU B 1 167 ? 40.306 15.436 343.994 1.00 34.15 153 GLU B O 1
ATOM 5233 N N . MET B 1 168 ? 40.652 16.931 342.384 1.00 33.72 154 MET B N 1
ATOM 5234 C CA . MET B 1 168 ? 39.257 16.936 341.974 1.00 33.14 154 MET B CA 1
ATOM 5235 C C . MET B 1 168 ? 38.835 15.598 341.401 1.00 32.85 154 MET B C 1
ATOM 5236 O O . MET B 1 168 ? 37.705 15.145 341.634 1.00 33.00 154 MET B O 1
ATOM 5241 N N . ARG B 1 169 ? 39.748 14.946 340.696 1.00 32.51 155 ARG B N 1
ATOM 5242 C CA . ARG B 1 169 ? 39.490 13.597 340.210 1.00 32.64 155 ARG B CA 1
ATOM 5243 C C . ARG B 1 169 ? 39.223 12.646 341.366 1.00 34.03 155 ARG B C 1
ATOM 5244 O O . ARG B 1 169 ? 38.281 11.862 341.334 1.00 33.95 155 ARG B O 1
ATOM 5252 N N . ARG B 1 170 ? 40.045 12.738 342.399 1.00 35.68 156 ARG B N 1
ATOM 5253 C CA . ARG B 1 170 ? 39.919 11.868 343.555 1.00 37.68 156 ARG B CA 1
ATOM 5254 C C . ARG B 1 170 ? 38.656 12.141 344.344 1.00 38.46 156 ARG B C 1
ATOM 5255 O O . ARG B 1 170 ? 38.014 11.221 344.806 1.00 38.94 156 ARG B O 1
ATOM 5263 N N . ARG B 1 171 ? 38.302 13.404 344.499 1.00 39.11 157 ARG B N 1
ATOM 5264 C CA . ARG B 1 171 ? 37.116 13.755 345.260 1.00 40.29 157 ARG B CA 1
ATOM 5265 C C . ARG B 1 171 ? 35.849 13.347 344.559 1.00 39.76 157 ARG B C 1
ATOM 5266 O O . ARG B 1 171 ? 34.882 12.996 345.198 1.00 39.93 157 ARG B O 1
ATOM 5274 N N . THR B 1 172 ? 35.851 13.401 343.240 1.00 38.89 158 THR B N 1
ATOM 5275 C CA . THR B 1 172 ? 34.643 13.130 342.471 1.00 38.33 158 THR B CA 1
ATOM 5276 C C . THR B 1 172 ? 34.564 11.683 342.021 1.00 38.65 158 THR B C 1
ATOM 5277 O O . THR B 1 172 ? 33.502 11.168 341.804 1.00 38.89 158 THR B O 1
ATOM 528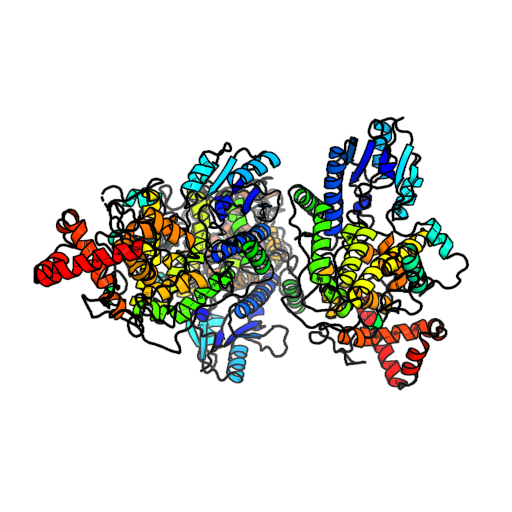1 N N . GLY B 1 173 ? 35.696 11.029 341.852 1.00 38.74 159 GLY B N 1
ATOM 5282 C CA . GLY B 1 173 ? 35.687 9.681 341.323 1.00 39.15 159 GLY B CA 1
ATOM 5283 C C . GLY B 1 173 ? 35.629 9.642 339.816 1.00 38.89 159 GLY B C 1
ATOM 5284 O O . GLY B 1 173 ? 35.715 8.572 339.238 1.00 39.54 159 GLY B O 1
ATOM 5285 N N . LEU B 1 174 ? 35.542 10.792 339.158 1.00 38.12 160 LEU B N 1
ATOM 5286 C CA . LEU B 1 174 ? 35.589 10.783 337.702 1.00 37.74 160 LEU B CA 1
ATOM 5287 C C . LEU B 1 174 ? 36.937 10.211 337.220 1.00 38.05 160 LEU B C 1
ATOM 5288 O O . LEU B 1 174 ? 38.014 10.708 337.600 1.00 36.62 160 LEU B O 1
ATOM 5293 N N . LEU B 1 175 ? 36.837 9.162 336.394 1.00 38.63 161 LEU B N 1
ATOM 5294 C CA . LEU B 1 175 ? 37.971 8.443 335.793 1.00 39.37 161 LEU B CA 1
ATOM 5295 C C . LEU B 1 175 ? 38.932 7.889 336.818 1.00 40.93 161 LEU B C 1
ATOM 5296 O O . LEU B 1 175 ? 40.136 7.904 336.622 1.00 40.85 161 LEU B O 1
ATOM 5301 N N . MET B 1 176 ? 38.381 7.380 337.908 1.00 43.48 162 MET B N 1
ATOM 5302 C CA . MET B 1 176 ? 39.157 6.678 338.917 1.00 45.71 162 MET B CA 1
ATOM 5303 C C . MET B 1 176 ? 38.762 5.198 338.989 1.00 48.51 162 MET B C 1
ATOM 5304 O O . MET B 1 176 ? 37.585 4.871 338.991 1.00 48.42 162 MET B O 1
ATOM 5309 N N . GLU B 1 177 ? 39.776 4.328 339.020 1.00 52.03 163 GLU B N 1
ATOM 5310 C CA . GLU B 1 177 ? 39.661 2.890 339.361 1.00 55.35 163 GLU B CA 1
ATOM 5311 C C . GLU B 1 177 ? 40.151 2.700 340.802 1.00 55.83 163 GLU B C 1
ATOM 5312 O O . GLU B 1 177 ? 41.334 2.488 341.035 1.00 56.70 163 GLU B O 1
ATOM 5318 N N . GLY B 1 178 ? 39.258 2.791 341.771 1.00 56.40 164 GLY B N 1
ATOM 5319 C CA . GLY B 1 178 ? 39.687 2.892 343.149 1.00 56.87 164 GLY B CA 1
ATOM 5320 C C . GLY B 1 178 ? 40.573 4.115 343.312 1.00 56.37 164 GLY B C 1
ATOM 5321 O O . GLY B 1 178 ? 40.176 5.224 342.978 1.00 55.43 164 GLY B O 1
ATOM 5322 N N . ASP B 1 179 ? 41.790 3.916 343.796 1.00 56.73 165 ASP B N 1
ATOM 5323 C CA . ASP B 1 179 ? 42.642 5.034 344.128 1.00 56.19 165 ASP B CA 1
ATOM 5324 C C . ASP B 1 179 ? 43.542 5.404 342.941 1.00 55.67 165 ASP B C 1
ATOM 5325 O O . ASP B 1 179 ? 44.345 6.323 343.055 1.00 54.41 165 ASP B O 1
ATOM 5327 N N . GLU B 1 180 ? 43.406 4.707 341.810 1.00 56.09 166 GLU B N 1
ATOM 5328 C CA . GLU B 1 180 ? 44.265 4.954 340.625 1.00 56.71 166 GLU B CA 1
ATOM 5329 C C . GLU B 1 180 ? 43.548 5.623 339.413 1.00 54.80 166 GLU B C 1
ATOM 5330 O O . GLU B 1 180 ? 42.391 5.344 339.114 1.00 53.90 166 GLU B O 1
ATOM 5336 N N . PRO B 1 181 ? 44.260 6.489 338.680 1.00 53.41 167 PRO B N 1
ATOM 5337 C CA . PRO B 1 181 ? 43.634 7.116 337.518 1.00 52.37 167 PRO B CA 1
ATOM 5338 C C . PRO B 1 181 ? 43.411 6.151 336.363 1.00 52.54 167 PRO B C 1
ATOM 5339 O O . PRO B 1 181 ? 44.282 5.352 336.059 1.00 53.19 167 PRO B O 1
ATOM 5343 N N . ALA B 1 182 ? 42.255 6.253 335.713 1.00 52.03 168 ALA B N 1
ATOM 5344 C CA . ALA B 1 182 ? 41.950 5.460 334.525 1.00 52.51 168 ALA B CA 1
ATOM 5345 C C . ALA B 1 182 ? 43.127 5.411 333.582 1.00 52.95 168 ALA B C 1
ATOM 5346 O O . ALA B 1 182 ? 43.669 6.448 333.263 1.00 52.59 168 ALA B O 1
ATOM 5348 N N . GLY B 1 183 ? 43.508 4.218 333.133 1.00 54.58 169 GLY B N 1
ATOM 5349 C CA . GLY B 1 183 ? 44.528 4.063 332.104 1.00 55.83 169 GLY B CA 1
ATOM 5350 C C . GLY B 1 183 ? 45.963 4.144 332.599 1.00 57.15 169 GLY B C 1
ATOM 5351 O O . GLY B 1 183 ? 46.895 4.132 331.786 1.00 57.66 169 GLY B O 1
ATOM 5352 N N . GLY B 1 184 ? 46.144 4.236 333.922 1.00 57.71 170 GLY B N 1
ATOM 5353 C CA . GLY B 1 184 ? 47.463 4.252 334.550 1.00 58.67 170 GLY B CA 1
ATOM 5354 C C . GLY B 1 184 ? 48.298 5.517 334.407 1.00 58.36 170 GLY B C 1
ATOM 5355 O O . GLY B 1 184 ? 49.482 5.485 334.660 1.00 59.74 170 GLY B O 1
ATOM 5356 N N . LYS B 1 185 ? 47.698 6.626 334.003 1.00 57.26 171 LYS B N 1
ATOM 5357 C CA . LYS B 1 185 ? 48.395 7.925 333.920 1.00 56.69 171 LYS B CA 1
ATOM 5358 C C . LYS B 1 185 ? 47.313 9.001 334.046 1.00 54.80 171 LYS B C 1
ATOM 5359 O O . LYS B 1 185 ? 46.161 8.782 333.702 1.00 54.28 171 LYS B O 1
ATOM 5361 N N . TRP B 1 186 ? 47.690 10.153 334.559 1.00 54.03 172 TRP B N 1
ATOM 5362 C CA . TRP B 1 186 ? 46.721 11.143 335.011 1.00 53.15 172 TRP B CA 1
ATOM 5363 C C . TRP B 1 186 ? 46.179 12.036 333.918 1.00 53.63 172 TRP B C 1
ATOM 5364 O O . TRP B 1 186 ? 45.000 12.362 333.907 1.00 52.67 172 TRP B O 1
ATOM 5375 N N . ASN B 1 187 ? 47.070 12.435 333.019 1.00 55.50 173 ASN B N 1
ATOM 5376 C CA . ASN B 1 187 ? 46.836 13.499 332.064 1.00 56.47 173 ASN B CA 1
ATOM 5377 C C . ASN B 1 187 ? 47.395 13.082 330.698 1.00 58.07 173 ASN B C 1
ATOM 5378 O O . ASN B 1 187 ? 48.572 12.701 330.580 1.00 58.75 173 ASN B O 1
ATOM 5383 N N . PHE B 1 188 ? 46.538 13.166 329.678 1.00 59.01 174 PHE B N 1
ATOM 5384 C CA . PHE B 1 188 ? 46.848 12.725 328.322 1.00 60.39 174 PHE B CA 1
ATOM 5385 C C . PHE B 1 188 ? 46.993 13.899 327.319 1.00 60.86 174 PHE B C 1
ATOM 5386 O O . PHE B 1 188 ? 46.898 13.676 326.119 1.00 60.23 174 PHE B O 1
ATOM 5394 N N . ASP B 1 189 ? 47.226 15.129 327.800 1.00 62.02 175 ASP B N 1
ATOM 5395 C CA . ASP B 1 189 ? 47.261 16.329 326.924 1.00 63.10 175 ASP B CA 1
ATOM 5396 C C . ASP B 1 189 ? 48.366 16.228 325.887 1.00 64.77 175 ASP B C 1
ATOM 5397 O O . ASP B 1 189 ? 48.180 16.756 324.796 1.00 64.70 175 ASP B O 1
ATOM 5402 N N . THR B 1 190 ? 49.491 15.552 326.183 1.00 66.78 176 THR B N 1
ATOM 5403 C CA . THR B 1 190 ? 50.587 15.441 325.179 1.00 68.48 176 THR B CA 1
ATOM 5404 C C . THR B 1 190 ? 50.154 14.736 323.868 1.00 68.97 176 THR B C 1
ATOM 5405 O O . THR B 1 190 ? 50.745 14.954 322.830 1.00 69.05 176 THR B O 1
ATOM 5409 N N . GLU B 1 191 ? 49.106 13.920 323.933 1.00 69.61 177 GLU B N 1
ATOM 5410 C CA . GLU B 1 191 ? 48.519 13.258 322.761 1.00 70.71 177 GLU B CA 1
ATOM 5411 C C . GLU B 1 191 ? 47.459 14.096 322.006 1.00 69.90 177 GLU B C 1
ATOM 5412 O O . GLU B 1 191 ? 46.922 13.650 320.980 1.00 69.93 177 GLU B O 1
ATOM 5418 N N . ASN B 1 192 ? 47.161 15.297 322.510 1.00 68.92 178 ASN B N 1
ATOM 5419 C CA . ASN B 1 192 ? 46.035 16.111 322.015 1.00 68.15 178 ASN B CA 1
ATOM 5420 C C . ASN B 1 192 ? 46.470 17.453 321.322 1.00 68.16 178 ASN B C 1
ATOM 5421 O O . ASN B 1 192 ? 45.829 18.506 321.489 1.00 66.99 178 ASN B O 1
ATOM 5426 N N . ARG B 1 193 ? 47.539 17.386 320.524 1.00 69.18 179 ARG B N 1
ATOM 5427 C CA . ARG B 1 193 ? 48.165 18.572 319.941 1.00 69.49 179 ARG B CA 1
ATOM 5428 C C . ARG B 1 193 ? 48.627 18.402 318.500 1.00 69.98 179 ARG B C 1
ATOM 5429 O O . ARG B 1 193 ? 49.686 18.888 318.138 1.00 70.24 179 ARG B O 1
ATOM 5437 N N . LYS B 1 194 ? 47.840 17.711 317.688 1.00 70.38 180 LYS B N 1
ATOM 5438 C CA . LYS B 1 194 ? 48.151 17.518 316.276 1.00 71.18 180 LYS B CA 1
ATOM 5439 C C . LYS B 1 194 ? 47.116 18.324 315.429 1.00 70.33 180 LYS B C 1
ATOM 5440 O O . LYS B 1 194 ? 46.169 18.850 315.998 1.00 69.12 180 LYS B O 1
ATOM 5442 N N . PRO B 1 195 ? 47.316 18.454 314.097 1.00 70.63 181 PRO B N 1
ATOM 5443 C CA . PRO B 1 195 ? 46.607 19.436 313.276 1.00 69.95 181 PRO B CA 1
ATOM 5444 C C . PRO B 1 195 ? 45.274 19.203 312.544 1.00 69.73 181 PRO B C 1
ATOM 5445 O O . PRO B 1 195 ? 44.708 20.182 312.081 1.00 69.84 181 PRO B O 1
ATOM 5449 N N . ALA B 1 196 ? 44.747 18.009 312.390 1.00 69.97 182 ALA B N 1
ATOM 5450 C CA . ALA B 1 196 ? 43.409 17.909 311.748 1.00 70.25 182 ALA B CA 1
ATOM 5451 C C . ALA B 1 196 ? 43.376 18.174 310.248 1.00 70.93 182 ALA B C 1
ATOM 5452 O O . ALA B 1 196 ? 43.770 19.232 309.806 1.00 70.50 182 ALA B O 1
ATOM 5454 N N . ALA B 1 197 ? 42.871 17.216 309.475 1.00 72.47 183 ALA B N 1
ATOM 5455 C CA . ALA B 1 197 ? 42.683 17.393 308.024 1.00 73.34 183 ALA B CA 1
ATOM 5456 C C . ALA B 1 197 ? 41.276 17.953 307.748 1.00 72.73 183 ALA B C 1
ATOM 5457 O O . ALA B 1 197 ? 40.398 17.794 308.593 1.00 72.37 183 ALA B O 1
ATOM 5459 N N . PRO B 1 198 ? 41.058 18.641 306.594 1.00 76.90 184 PRO B N 1
ATOM 5460 C CA . PRO B 1 198 ? 39.689 19.026 306.211 1.00 76.15 184 PRO B CA 1
ATOM 5461 C C . PRO B 1 198 ? 38.889 17.805 305.833 1.00 75.28 184 PRO B C 1
ATOM 5462 O O . PRO B 1 198 ? 39.458 16.772 305.446 1.00 75.31 184 PRO B O 1
ATOM 5466 N N . ASP B 1 199 ? 37.573 17.923 305.963 1.00 73.69 185 ASP B N 1
ATOM 5467 C CA . ASP B 1 199 ? 36.738 16.741 306.057 1.00 72.75 185 ASP B CA 1
ATOM 5468 C C . ASP B 1 199 ? 35.276 17.145 306.259 1.00 71.77 185 ASP B C 1
ATOM 5469 O O . ASP B 1 199 ? 34.860 17.538 307.335 1.00 70.69 185 ASP B O 1
ATOM 5474 N N . LEU B 1 200 ? 34.515 17.106 305.172 1.00 71.86 186 LEU B N 1
ATOM 5475 C CA . LEU B 1 200 ? 33.053 17.105 305.247 1.00 70.94 186 LEU B CA 1
ATOM 5476 C C . LEU B 1 200 ? 32.714 15.781 305.931 1.00 69.36 186 LEU B C 1
ATOM 5477 O O . LEU B 1 200 ? 33.515 14.838 305.920 1.00 69.68 186 LEU B O 1
ATOM 5479 N N . LEU B 1 201 ? 31.564 15.679 306.562 1.00 66.82 187 LEU B N 1
ATOM 5480 C CA . LEU B 1 201 ? 31.334 14.489 307.403 1.00 64.88 187 LEU B CA 1
ATOM 5481 C C . LEU B 1 201 ? 32.081 14.490 308.788 1.00 61.93 187 LEU B C 1
ATOM 5482 O O . LEU B 1 201 ? 31.955 13.524 309.531 1.00 62.22 187 LEU B O 1
ATOM 5484 N N . ARG B 1 202 ? 32.835 15.542 309.130 1.00 58.61 188 ARG B N 1
ATOM 5485 C CA . ARG B 1 202 ? 33.114 15.871 310.520 1.00 55.46 188 ARG B CA 1
ATOM 5486 C C . ARG B 1 202 ? 31.841 16.515 310.990 1.00 54.66 188 ARG B C 1
ATOM 5487 O O . ARG B 1 202 ? 31.414 17.493 310.422 1.00 53.97 188 ARG B O 1
ATOM 5495 N N . PRO B 1 203 ? 31.205 15.963 312.015 1.00 54.24 189 PRO B N 1
ATOM 5496 C CA . PRO B 1 203 ? 29.889 16.480 312.368 1.00 53.66 189 PRO B CA 1
ATOM 5497 C C . PRO B 1 203 ? 29.854 17.909 312.941 1.00 52.28 189 PRO B C 1
ATOM 5498 O O . PRO B 1 203 ? 30.752 18.333 313.639 1.00 51.12 189 PRO B O 1
ATOM 5502 N N . ARG B 1 204 ? 28.786 18.624 312.610 1.00 52.00 190 ARG B N 1
ATOM 5503 C CA . ARG B 1 204 ? 28.586 20.013 312.995 1.00 51.38 190 ARG B CA 1
ATOM 5504 C C . ARG B 1 204 ? 27.665 20.076 314.204 1.00 48.70 190 ARG B C 1
ATOM 5505 O O . ARG B 1 204 ? 26.744 19.292 314.308 1.00 48.43 190 ARG B O 1
ATOM 5513 N N . PRO B 1 205 ? 27.887 21.045 315.096 1.00 46.12 191 PRO B N 1
ATOM 5514 C CA . PRO B 1 205 ? 27.087 21.264 316.307 1.00 44.41 191 PRO B CA 1
ATOM 5515 C C . PRO B 1 205 ? 25.639 21.653 316.048 1.00 42.93 191 PRO B C 1
ATOM 5516 O O . PRO B 1 205 ? 25.351 22.262 315.060 1.00 42.60 191 PRO B O 1
ATOM 5520 N N . LEU B 1 206 ? 24.730 21.320 316.943 1.00 42.01 192 LEU B N 1
ATOM 5521 C CA . LEU B 1 206 ? 23.329 21.550 316.664 1.00 41.99 192 LEU B CA 1
ATOM 5522 C C . LEU B 1 206 ? 23.053 23.032 316.626 1.00 41.84 192 LEU B C 1
ATOM 5523 O O . LEU B 1 206 ? 23.658 23.786 317.384 1.00 41.84 192 LEU B O 1
ATOM 5528 N N . ARG B 1 207 ? 22.146 23.456 315.755 1.00 41.73 193 ARG B N 1
ATOM 5529 C CA . ARG B 1 207 ? 21.750 24.846 315.685 1.00 41.79 193 ARG B CA 1
ATOM 5530 C C . ARG B 1 207 ? 20.269 24.940 315.997 1.00 41.52 193 ARG B C 1
ATOM 5531 O O . ARG B 1 207 ? 19.484 24.103 315.550 1.00 42.41 193 ARG B O 1
ATOM 5539 N N . PHE B 1 208 ? 19.890 25.910 316.827 1.00 40.48 194 PHE B N 1
ATOM 5540 C CA . PHE B 1 208 ? 18.526 25.989 317.340 1.00 39.77 194 PHE B CA 1
ATOM 5541 C C . PHE B 1 208 ? 17.779 27.174 316.747 1.00 40.23 194 PHE B C 1
ATOM 5542 O O . PHE B 1 208 ? 18.271 28.293 316.717 1.00 38.95 194 PHE B O 1
ATOM 5550 N N . GLU B 1 209 ? 16.564 26.873 316.296 1.00 41.59 195 GLU B N 1
ATOM 5551 C CA . GLU B 1 209 ? 15.716 27.790 315.552 1.00 42.54 195 GLU B CA 1
ATOM 5552 C C . GLU B 1 209 ? 14.930 28.577 316.569 1.00 40.30 195 GLU B C 1
ATOM 5553 O O . GLU B 1 209 ? 14.251 28.005 317.382 1.00 40.48 195 GLU B O 1
ATOM 5559 N N . PRO B 1 210 ? 15.051 29.897 316.540 1.00 38.53 196 PRO B N 1
ATOM 5560 C CA . PRO B 1 210 ? 14.333 30.776 317.433 1.00 37.54 196 PRO B CA 1
ATOM 5561 C C . PRO B 1 210 ? 12.832 30.673 317.358 1.00 37.40 196 PRO B C 1
ATOM 5562 O O . PRO B 1 210 ? 12.261 30.781 316.289 1.00 37.01 196 PRO B O 1
ATOM 5566 N N . ASP B 1 211 ? 12.201 30.501 318.509 1.00 37.35 197 ASP B N 1
ATOM 5567 C CA . ASP B 1 211 ? 10.765 30.450 318.580 1.00 37.95 197 ASP B CA 1
ATOM 5568 C C . ASP B 1 211 ? 10.239 31.854 318.741 1.00 37.14 197 ASP B C 1
ATOM 5569 O O . ASP B 1 211 ? 10.993 32.792 318.705 1.00 36.12 197 ASP B O 1
ATOM 5574 N N . ALA B 1 212 ? 8.928 31.985 318.902 1.00 37.75 198 ALA B N 1
ATOM 5575 C CA . ALA B 1 212 ? 8.288 33.277 319.062 1.00 37.47 198 ALA B CA 1
ATOM 5576 C C . ALA B 1 212 ? 9.025 34.141 320.076 1.00 36.88 198 ALA B C 1
ATOM 5577 O O . ALA B 1 212 ? 9.347 35.283 319.812 1.00 36.63 198 ALA B O 1
ATOM 5579 N N . GLU B 1 213 ? 9.231 33.582 321.259 1.00 36.34 199 GLU B N 1
ATOM 5580 C CA . GLU B 1 213 ? 9.814 34.294 322.368 1.00 35.64 199 GLU B CA 1
ATOM 5581 C C . GLU B 1 213 ? 11.219 34.808 322.029 1.00 33.27 199 GLU B C 1
ATOM 5582 O O . GLU B 1 213 ? 11.543 35.945 322.310 1.00 32.16 199 GLU B O 1
ATOM 5588 N N . VAL B 1 214 ? 12.038 33.953 321.418 1.00 31.55 200 VAL B N 1
ATOM 5589 C CA . VAL B 1 214 ? 13.405 34.316 321.047 1.00 29.88 200 VAL B CA 1
ATOM 5590 C C . VAL B 1 214 ? 13.417 35.421 319.965 1.00 29.73 200 VAL B C 1
ATOM 5591 O O . VAL B 1 214 ? 14.227 36.363 319.994 1.00 28.88 200 VAL B O 1
ATOM 5595 N N . ARG B 1 215 ? 12.493 35.300 319.026 1.00 29.72 201 ARG B N 1
ATOM 5596 C CA . ARG B 1 215 ? 12.314 36.285 317.985 1.00 29.52 201 ARG B CA 1
ATOM 5597 C C . ARG B 1 215 ? 11.933 37.685 318.512 1.00 28.66 201 ARG B C 1
ATOM 5598 O O . ARG B 1 215 ? 12.496 38.682 318.061 1.00 29.62 201 ARG B O 1
ATOM 5606 N N . ALA B 1 216 ? 11.019 37.766 319.466 1.00 26.93 202 ALA B N 1
ATOM 5607 C CA . ALA B 1 216 ? 10.677 39.033 320.117 1.00 25.96 202 ALA B CA 1
ATOM 5608 C C . ALA B 1 216 ? 11.945 39.652 320.752 1.00 25.39 202 ALA B C 1
ATOM 5609 O O . ALA B 1 216 ? 12.183 40.854 320.688 1.00 23.66 202 ALA B O 1
ATOM 5611 N N . VAL B 1 217 ? 12.762 38.807 321.373 1.00 25.18 203 VAL B N 1
ATOM 5612 C CA . VAL B 1 217 ? 14.014 39.274 321.968 1.00 24.60 203 VAL B CA 1
ATOM 5613 C C . VAL B 1 217 ? 15.014 39.721 320.874 1.00 24.89 203 VAL B C 1
ATOM 5614 O O . VAL B 1 217 ? 15.689 40.756 321.020 1.00 23.87 203 VAL B O 1
ATOM 5618 N N . LEU B 1 218 ? 15.075 38.990 319.756 1.00 25.29 204 LEU B N 1
ATOM 5619 C CA . LEU B 1 218 ? 16.006 39.389 318.687 1.00 25.33 204 LEU B CA 1
ATOM 5620 C C . LEU B 1 218 ? 15.640 40.775 318.165 1.00 26.02 204 LEU B C 1
ATOM 5621 O O . LEU B 1 218 ? 16.492 41.641 318.083 1.00 26.14 204 LEU B O 1
ATOM 5626 N N . ASP B 1 219 ? 14.367 41.003 317.874 1.00 26.85 205 ASP B N 1
ATOM 5627 C CA . ASP B 1 219 ? 13.895 42.323 317.473 1.00 27.93 205 ASP B CA 1
ATOM 5628 C C . ASP B 1 219 ? 14.266 43.455 318.450 1.00 27.30 205 ASP B C 1
ATOM 5629 O O . ASP B 1 219 ? 14.691 44.541 318.049 1.00 27.70 205 ASP B O 1
ATOM 5634 N N . LEU B 1 220 ? 14.083 43.199 319.739 1.00 26.33 206 LEU B N 1
ATOM 5635 C CA . LEU B 1 220 ? 14.433 44.144 320.772 1.00 25.15 206 LEU B CA 1
ATOM 5636 C C . LEU B 1 220 ? 15.936 44.466 320.779 1.00 24.80 206 LEU B C 1
ATOM 5637 O O . LEU B 1 220 ? 16.342 45.643 320.775 1.00 24.22 206 LEU B O 1
ATOM 5642 N N . VAL B 1 221 ? 16.762 43.424 320.789 1.00 24.63 207 VAL B N 1
ATOM 5643 C CA . VAL B 1 221 ? 18.231 43.605 320.885 1.00 24.43 207 VAL B CA 1
ATOM 5644 C C . VAL B 1 221 ? 18.806 44.364 319.691 1.00 25.30 207 VAL B C 1
ATOM 5645 O O . VAL B 1 221 ? 19.705 45.199 319.824 1.00 25.47 207 VAL B O 1
ATOM 5649 N N . GLU B 1 222 ? 18.240 44.088 318.537 1.00 26.02 208 GLU B N 1
ATOM 5650 C CA . GLU B 1 222 ? 18.599 44.746 317.317 1.00 27.39 208 GLU B CA 1
ATOM 5651 C C . GLU B 1 222 ? 18.321 46.260 317.361 1.00 27.17 208 GLU B C 1
ATOM 5652 O O . GLU B 1 222 ? 19.154 47.082 316.964 1.00 27.79 208 GLU B O 1
ATOM 5658 N N . ALA B 1 223 ? 17.139 46.615 317.849 1.00 26.99 209 ALA B N 1
ATOM 5659 C CA . ALA B 1 223 ? 16.736 48.004 318.040 1.00 26.28 209 ALA B CA 1
ATOM 5660 C C . ALA B 1 223 ? 17.501 48.738 319.169 1.00 25.84 209 ALA B C 1
ATOM 5661 O O . ALA B 1 223 ? 17.860 49.903 319.021 1.00 25.84 209 ALA B O 1
ATOM 5663 N N . ARG B 1 224 ? 17.724 48.059 320.293 1.00 24.91 210 ARG B N 1
ATOM 5664 C CA . ARG B 1 224 ? 18.163 48.706 321.533 1.00 24.19 210 ARG B CA 1
ATOM 5665 C C . ARG B 1 224 ? 19.675 48.775 321.715 1.00 24.41 210 ARG B C 1
ATOM 5666 O O . ARG B 1 224 ? 20.153 49.633 322.429 1.00 25.06 210 ARG B O 1
ATOM 5674 N N . PHE B 1 225 ? 20.425 47.873 321.080 1.00 24.38 211 PHE B N 1
ATOM 5675 C CA . PHE B 1 225 ? 21.871 47.836 321.205 1.00 24.07 211 PHE B CA 1
ATOM 5676 C C . PHE B 1 225 ? 22.577 47.781 319.833 1.00 24.82 211 PHE B C 1
ATOM 5677 O O . PHE B 1 225 ? 23.452 46.934 319.603 1.00 24.60 211 PHE B O 1
ATOM 5685 N N . PRO B 1 226 ? 22.229 48.703 318.924 1.00 24.97 212 PRO B N 1
ATOM 5686 C CA . PRO B 1 226 ? 22.749 48.713 317.563 1.00 25.16 212 PRO B CA 1
ATOM 5687 C C . PRO B 1 226 ? 24.259 48.951 317.359 1.00 25.95 212 PRO B C 1
ATOM 5688 O O . PRO B 1 226 ? 24.803 48.519 316.336 1.00 25.71 212 PRO B O 1
ATOM 5692 N N . ARG B 1 227 ? 24.915 49.628 318.296 1.00 26.04 213 ARG B N 1
ATOM 5693 C CA . ARG B 1 227 ? 26.311 50.007 318.147 1.00 26.60 213 ARG B CA 1
ATOM 5694 C C . ARG B 1 227 ? 27.288 49.021 318.754 1.00 26.05 213 ARG B C 1
ATOM 5695 O O . ARG B 1 227 ? 28.497 49.233 318.698 1.00 26.58 213 ARG B O 1
ATOM 5703 N N . HIS B 1 228 ? 26.785 47.950 319.339 1.00 24.65 214 HIS B N 1
ATOM 5704 C CA . HIS B 1 228 ? 27.657 46.938 319.878 1.00 23.83 214 HIS B CA 1
ATOM 5705 C C . HIS B 1 228 ? 28.239 46.123 318.727 1.00 23.19 214 HIS B C 1
ATOM 5706 O O . HIS B 1 228 ? 27.514 45.694 317.887 1.00 24.18 214 HIS B O 1
ATOM 5713 N N . PHE B 1 229 ? 29.536 45.859 318.737 1.00 22.73 215 PHE B N 1
ATOM 5714 C CA . PHE B 1 229 ? 30.163 44.930 317.821 1.00 22.17 215 PHE B CA 1
ATOM 5715 C C . PHE B 1 229 ? 29.506 43.579 317.813 1.00 21.94 215 PHE B C 1
ATOM 5716 O O . PHE B 1 229 ? 29.236 43.013 318.836 1.00 20.26 215 PHE B O 1
ATOM 5724 N N . GLY B 1 230 ? 29.250 43.071 316.617 1.00 23.83 216 GLY B N 1
ATOM 5725 C CA . GLY B 1 230 ? 28.842 41.677 316.406 1.00 24.82 216 GLY B CA 1
ATOM 5726 C C . GLY B 1 230 ? 27.528 41.534 315.655 1.00 26.08 216 GLY B C 1
ATOM 5727 O O . GLY B 1 230 ? 26.684 42.418 315.693 1.00 26.54 216 GLY B O 1
ATOM 5728 N N . ARG B 1 231 ? 27.360 40.410 314.979 1.00 27.44 217 ARG B N 1
ATOM 5729 C CA . ARG B 1 231 ? 26.181 40.133 314.200 1.00 28.73 217 ARG B CA 1
ATOM 5730 C C . ARG B 1 231 ? 25.148 39.368 315.005 1.00 27.70 217 ARG B C 1
ATOM 5731 O O . ARG B 1 231 ? 25.409 38.283 315.534 1.00 27.62 217 ARG B O 1
ATOM 5739 N N . LEU B 1 232 ? 23.951 39.918 315.072 1.00 27.61 218 LEU B N 1
ATOM 5740 C CA . LEU B 1 232 ? 22.874 39.317 315.826 1.00 27.26 218 LEU B CA 1
ATOM 5741 C C . LEU B 1 232 ? 22.371 38.066 315.146 1.00 27.87 218 LEU B C 1
ATOM 5742 O O . LEU B 1 232 ? 22.130 37.106 315.810 1.00 27.12 218 LEU B O 1
ATOM 5747 N N . ARG B 1 233 ? 22.229 38.086 313.817 1.00 29.67 219 ARG B N 1
ATOM 5748 C CA . ARG B 1 233 ? 21.497 37.049 313.057 1.00 30.67 219 ARG B CA 1
ATOM 5749 C C . ARG B 1 233 ? 22.410 36.306 312.088 1.00 31.22 219 ARG B C 1
ATOM 5750 O O . ARG B 1 233 ? 23.343 36.887 311.582 1.00 31.38 219 ARG B O 1
ATOM 5758 N N . PRO B 1 234 ? 22.189 34.995 311.891 1.00 31.44 220 PRO B N 1
ATOM 5759 C CA . PRO B 1 234 ? 21.231 34.154 312.572 1.00 31.18 220 PRO B CA 1
ATOM 5760 C C . PRO B 1 234 ? 21.661 33.812 313.992 1.00 30.28 220 PRO B C 1
ATOM 5761 O O . PRO B 1 234 ? 22.831 33.680 314.277 1.00 30.32 220 PRO B O 1
ATOM 5765 N N . PHE B 1 235 ? 20.682 33.677 314.862 1.00 29.79 221 PHE B N 1
ATOM 5766 C CA . PHE B 1 235 ? 20.893 33.283 316.224 1.00 28.73 221 PHE B CA 1
ATOM 5767 C C . PHE B 1 235 ? 20.581 31.792 316.388 1.00 28.50 221 PHE B C 1
ATOM 5768 O O . PHE B 1 235 ? 19.494 31.352 316.054 1.00 29.35 221 PHE B O 1
ATOM 5776 N N . HIS B 1 236 ? 21.523 31.031 316.921 1.00 27.93 222 HIS B N 1
ATOM 5777 C CA . HIS B 1 236 ? 21.419 29.580 316.978 1.00 28.08 222 HIS B CA 1
ATOM 5778 C C . HIS B 1 236 ? 21.650 28.930 318.344 1.00 27.19 222 HIS B C 1
ATOM 5779 O O . HIS B 1 236 ? 21.744 27.704 318.427 1.00 27.17 222 HIS B O 1
ATOM 5786 N N . TRP B 1 237 ? 21.776 29.704 319.417 1.00 26.03 223 TRP B N 1
ATOM 5787 C CA . TRP B 1 237 ? 22.199 29.103 320.670 1.00 25.21 223 TRP B CA 1
ATOM 5788 C C . TRP B 1 237 ? 21.002 28.558 321.397 1.00 25.59 223 TRP B C 1
ATOM 5789 O O . TRP B 1 237 ? 19.879 28.991 321.148 1.00 24.96 223 TRP B O 1
ATOM 5800 N N . ALA B 1 238 ? 21.248 27.564 322.254 1.00 25.61 224 ALA B N 1
ATOM 5801 C CA . ALA B 1 238 ? 20.195 26.967 323.062 1.00 25.60 224 ALA B CA 1
ATOM 5802 C C . ALA B 1 238 ? 19.761 28.007 324.055 1.00 25.43 224 ALA B C 1
ATOM 5803 O O . ALA B 1 238 ? 20.600 28.703 324.637 1.00 27.00 224 ALA B O 1
ATOM 5805 N N . THR B 1 239 ? 18.460 28.099 324.276 1.00 25.39 225 THR B N 1
ATOM 5806 C CA . THR B 1 239 ? 17.914 29.060 325.227 1.00 24.88 225 THR B CA 1
ATOM 5807 C C . THR B 1 239 ? 17.128 28.448 326.379 1.00 25.13 225 THR B C 1
ATOM 5808 O O . THR B 1 239 ? 16.491 29.159 327.154 1.00 24.28 225 THR B O 1
ATOM 5812 N N . ASP B 1 240 ? 17.157 27.126 326.479 1.00 26.37 226 ASP B N 1
ATOM 5813 C CA . ASP B 1 240 ? 16.659 26.456 327.686 1.00 27.95 226 ASP B CA 1
ATOM 5814 C C . ASP B 1 240 ? 17.307 25.117 327.882 1.00 27.76 226 ASP B C 1
ATOM 5815 O O . ASP B 1 240 ? 18.043 24.663 327.042 1.00 27.94 226 ASP B O 1
ATOM 5820 N N . ARG B 1 241 ? 17.018 24.479 328.999 1.00 28.55 227 ARG B N 1
ATOM 5821 C CA . ARG B 1 241 ? 17.741 23.284 329.375 1.00 28.55 227 ARG B CA 1
ATOM 5822 C C . ARG B 1 241 ? 17.470 22.137 328.393 1.00 28.15 227 ARG B C 1
ATOM 5823 O O . ARG B 1 241 ? 18.386 21.378 328.050 1.00 27.03 227 ARG B O 1
ATOM 5831 N N . ALA B 1 242 ? 16.218 22.021 327.952 1.00 28.21 228 ALA B N 1
ATOM 5832 C CA . ALA B 1 242 ? 15.865 21.004 326.961 1.00 28.80 228 ALA B CA 1
ATOM 5833 C C . ALA B 1 242 ? 16.796 21.113 325.708 1.00 28.61 228 ALA B C 1
ATOM 5834 O O . ALA B 1 242 ? 17.398 20.097 325.274 1.00 30.59 228 ALA B O 1
ATOM 5836 N N . GLU B 1 243 ? 16.946 22.302 325.154 1.00 26.98 229 GLU B N 1
ATOM 5837 C CA . GLU B 1 243 ? 17.816 22.474 324.008 1.00 27.16 229 GLU B CA 1
ATOM 5838 C C . GLU B 1 243 ? 19.272 22.156 324.380 1.00 26.26 229 GLU B C 1
ATOM 5839 O O . GLU B 1 243 ? 19.983 21.517 323.630 1.00 25.69 229 GLU B O 1
ATOM 5845 N N . ALA B 1 244 ? 19.699 22.578 325.556 1.00 25.54 230 ALA B N 1
ATOM 5846 C CA . ALA B 1 244 ? 21.054 22.390 325.954 1.00 25.48 230 ALA B CA 1
ATOM 5847 C C . ALA B 1 244 ? 21.344 20.899 326.103 1.00 26.73 230 ALA B C 1
ATOM 5848 O O . ALA B 1 244 ? 22.431 20.417 325.742 1.00 26.70 230 ALA B O 1
ATOM 5850 N N . LEU B 1 245 ? 20.373 20.151 326.638 1.00 28.16 231 LEU B N 1
ATOM 5851 C CA . LEU B 1 245 ? 20.531 18.707 326.778 1.00 28.08 231 LEU B CA 1
ATOM 5852 C C . LEU B 1 245 ? 20.671 18.096 325.423 1.00 28.19 231 LEU B C 1
ATOM 5853 O O . LEU B 1 245 ? 21.523 17.269 325.214 1.00 28.47 231 LEU B O 1
ATOM 5858 N N . ARG B 1 246 ? 19.887 18.557 324.469 1.00 29.00 232 ARG B N 1
ATOM 5859 C CA . ARG B 1 246 ? 20.058 18.085 323.090 1.00 29.70 232 ARG B CA 1
ATOM 5860 C C . ARG B 1 246 ? 21.440 18.343 322.505 1.00 29.24 232 ARG B C 1
ATOM 5861 O O . ARG B 1 246 ? 21.998 17.464 321.877 1.00 30.59 232 ARG B O 1
ATOM 5869 N N . ALA B 1 247 ? 21.978 19.545 322.707 1.00 28.18 233 ALA B N 1
ATOM 5870 C CA . ALA B 1 247 ? 23.353 19.887 322.350 1.00 27.39 233 ALA B CA 1
ATOM 5871 C C . ALA B 1 247 ? 24.371 18.950 323.010 1.00 27.59 233 ALA B C 1
ATOM 5872 O O . ALA B 1 247 ? 25.332 18.517 322.391 1.00 27.42 233 ALA B O 1
ATOM 5874 N N . LEU B 1 248 ? 24.161 18.652 324.288 1.00 28.09 234 LEU B N 1
ATOM 5875 C CA . LEU B 1 248 ? 25.019 17.732 325.031 1.00 27.82 234 LEU B CA 1
ATOM 5876 C C . LEU B 1 248 ? 24.972 16.373 324.388 1.00 28.52 234 LEU B C 1
ATOM 5877 O O . LEU B 1 248 ? 25.995 15.764 324.100 1.00 28.80 234 LEU B O 1
ATOM 5882 N N . ASP B 1 249 ? 23.770 15.914 324.117 1.00 29.48 235 ASP B N 1
ATOM 5883 C CA . ASP B 1 249 ? 23.603 14.604 323.542 1.00 31.39 235 ASP B CA 1
ATOM 5884 C C . ASP B 1 249 ? 24.279 14.539 322.182 1.00 31.54 235 ASP B C 1
ATOM 5885 O O . ASP B 1 249 ? 25.007 13.590 321.863 1.00 30.64 235 ASP B O 1
ATOM 5890 N N . HIS B 1 250 ? 24.091 15.578 321.382 1.00 32.16 236 HIS B N 1
ATOM 5891 C CA . HIS B 1 250 ? 24.737 15.583 320.102 1.00 32.67 236 HIS B CA 1
ATOM 5892 C C . HIS B 1 250 ? 26.254 15.454 320.228 1.00 32.42 236 HIS B C 1
ATOM 5893 O O . HIS B 1 250 ? 26.848 14.628 319.541 1.00 33.27 236 HIS B O 1
ATOM 5900 N N . PHE B 1 251 ? 26.879 16.240 321.105 1.00 31.52 237 PHE B N 1
ATOM 5901 C CA . PHE B 1 251 ? 28.335 16.268 321.174 1.00 31.28 237 PHE B CA 1
ATOM 5902 C C . PHE B 1 251 ? 28.870 14.943 321.651 1.00 32.41 237 PHE B C 1
ATOM 5903 O O . PHE B 1 251 ? 29.822 14.411 321.097 1.00 32.15 237 PHE B O 1
ATOM 5911 N N . ILE B 1 252 ? 28.231 14.407 322.686 1.00 33.56 238 ILE B N 1
ATOM 5912 C CA . ILE B 1 252 ? 28.637 13.138 323.261 1.00 34.22 238 ILE B CA 1
ATOM 5913 C C . ILE B 1 252 ? 28.597 12.032 322.226 1.00 35.65 238 ILE B C 1
ATOM 5914 O O . ILE B 1 252 ? 29.497 11.215 322.165 1.00 36.25 238 ILE B O 1
ATOM 5919 N N . ARG B 1 253 ? 27.551 11.991 321.424 1.00 37.17 239 ARG B N 1
ATOM 5920 C CA . ARG B 1 253 ? 27.407 10.899 320.476 1.00 38.92 239 ARG B CA 1
ATOM 5921 C C . ARG B 1 253 ? 28.262 11.075 319.238 1.00 38.97 239 ARG B C 1
ATOM 5922 O O . ARG B 1 253 ? 28.735 10.102 318.701 1.00 40.15 239 ARG B O 1
ATOM 5930 N N . GLU B 1 254 ? 28.464 12.308 318.791 1.00 38.89 240 GLU B N 1
ATOM 5931 C CA . GLU B 1 254 ? 29.030 12.565 317.473 1.00 38.86 240 GLU B CA 1
ATOM 5932 C C . GLU B 1 254 ? 30.437 13.138 317.492 1.00 37.07 240 GLU B C 1
ATOM 5933 O O . GLU B 1 254 ? 31.232 12.768 316.672 1.00 37.49 240 GLU B O 1
ATOM 5939 N N . SER B 1 255 ? 30.755 14.036 318.412 1.00 35.54 241 SER B N 1
ATOM 5940 C CA . SER B 1 255 ? 32.059 14.725 318.410 1.00 34.49 241 SER B CA 1
ATOM 5941 C C . SER B 1 255 ? 33.069 14.328 319.505 1.00 33.84 241 SER B C 1
ATOM 5942 O O . SER B 1 255 ? 34.280 14.530 319.345 1.00 33.37 241 SER B O 1
ATOM 5945 N N . LEU B 1 256 ? 32.594 13.799 320.620 1.00 33.39 242 LEU B N 1
ATOM 5946 C CA . LEU B 1 256 ? 33.500 13.449 321.700 1.00 33.38 242 LEU B CA 1
ATOM 5947 C C . LEU B 1 256 ? 34.658 12.540 321.249 1.00 33.77 242 LEU B C 1
ATOM 5948 O O . LEU B 1 256 ? 35.789 12.755 321.640 1.00 34.28 242 LEU B O 1
ATOM 5953 N N . PRO B 1 257 ? 34.402 11.563 320.384 1.00 34.50 243 PRO B N 1
ATOM 5954 C CA . PRO B 1 257 ? 35.527 10.708 320.022 1.00 34.78 243 PRO B CA 1
ATOM 5955 C C . PRO B 1 257 ? 36.706 11.367 319.351 1.00 34.80 243 PRO B C 1
ATOM 5956 O O . PRO B 1 257 ? 37.804 10.819 319.383 1.00 33.99 243 PRO B O 1
ATOM 5960 N N . ARG B 1 258 ? 36.478 12.525 318.752 1.00 35.47 244 ARG B N 1
ATOM 5961 C CA . ARG B 1 258 ? 37.527 13.260 318.091 1.00 36.32 244 ARG B CA 1
ATOM 5962 C C . ARG B 1 258 ? 37.995 14.420 318.956 1.00 35.30 244 ARG B C 1
ATOM 5963 O O . ARG B 1 258 ? 38.812 15.217 318.515 1.00 35.03 244 ARG B O 1
ATOM 5971 N N . PHE B 1 259 ? 37.466 14.564 320.162 1.00 34.45 245 PHE B N 1
ATOM 5972 C CA . PHE B 1 259 ? 37.667 15.820 320.884 1.00 33.80 245 PHE B CA 1
ATOM 5973 C C . PHE B 1 259 ? 39.153 16.050 321.113 1.00 34.03 245 PHE B C 1
ATOM 5974 O O . PHE B 1 259 ? 39.650 17.188 321.047 1.00 33.28 245 PHE B O 1
ATOM 5982 N N . GLY B 1 260 ? 39.839 14.944 321.380 1.00 34.75 246 GLY B N 1
ATOM 5983 C CA . GLY B 1 260 ? 41.243 14.933 321.717 1.00 35.75 246 GLY B CA 1
ATOM 5984 C C . GLY B 1 260 ? 42.183 15.133 320.558 1.00 36.76 246 GLY B C 1
ATOM 5985 O O . GLY B 1 260 ? 43.077 15.938 320.642 1.00 37.09 246 GLY B O 1
ATOM 5986 N N . ASP B 1 261 ? 41.998 14.422 319.459 1.00 38.72 247 ASP B N 1
ATOM 5987 C CA . ASP B 1 261 ? 42.947 14.571 318.338 1.00 40.57 247 ASP B CA 1
ATOM 5988 C C . ASP B 1 261 ? 43.006 15.985 317.861 1.00 39.89 247 ASP B C 1
ATOM 5989 O O . ASP B 1 261 ? 44.075 16.439 317.472 1.00 41.70 247 ASP B O 1
ATOM 5994 N N . GLU B 1 262 ? 41.861 16.665 317.908 1.00 38.75 248 GLU B N 1
ATOM 5995 C CA . GLU B 1 262 ? 41.615 17.929 317.203 1.00 38.13 248 GLU B CA 1
ATOM 5996 C C . GLU B 1 262 ? 41.561 19.167 318.110 1.00 36.51 248 GLU B C 1
ATOM 5997 O O . GLU B 1 262 ? 41.197 20.254 317.673 1.00 35.48 248 GLU B O 1
ATOM 6003 N N . GLN B 1 263 ? 41.925 18.993 319.367 1.00 35.26 249 GLN B N 1
ATOM 6004 C CA . GLN B 1 263 ? 41.622 19.982 320.398 1.00 34.63 249 GLN B CA 1
ATOM 6005 C C . GLN B 1 263 ? 42.274 21.330 320.168 1.00 34.09 249 GLN B C 1
ATOM 6006 O O . GLN B 1 263 ? 41.697 22.364 320.495 1.00 33.39 249 GLN B O 1
ATOM 6012 N N . ASP B 1 264 ? 43.485 21.301 319.613 1.00 34.39 250 ASP B N 1
ATOM 6013 C CA . ASP B 1 264 ? 44.316 22.497 319.428 1.00 34.54 250 ASP B CA 1
ATOM 6014 C C . ASP B 1 264 ? 44.414 22.874 317.952 1.00 34.22 250 ASP B C 1
ATOM 6015 O O . ASP B 1 264 ? 45.266 23.674 317.594 1.00 34.55 250 ASP B O 1
ATOM 6020 N N . ALA B 1 265 ? 43.572 22.296 317.096 1.00 33.77 251 ALA B N 1
ATOM 6021 C CA . ALA B 1 265 ? 43.627 22.563 315.634 1.00 33.82 251 ALA B CA 1
ATOM 6022 C C . ALA B 1 265 ? 42.755 23.746 315.196 1.00 33.60 251 ALA B C 1
ATOM 6023 O O . ALA B 1 265 ? 41.773 24.096 315.836 1.00 32.39 251 ALA B O 1
ATOM 6025 N N . MET B 1 266 ? 43.156 24.347 314.088 1.00 34.22 252 MET B N 1
ATOM 6026 C CA . MET B 1 266 ? 42.426 25.416 313.471 1.00 34.92 252 MET B CA 1
ATOM 6027 C C . MET B 1 266 ? 42.314 25.184 311.962 1.00 35.66 252 MET B C 1
ATOM 6028 O O . MET B 1 266 ? 43.260 24.769 311.343 1.00 35.77 252 MET B O 1
ATOM 6033 N N . LEU B 1 267 ? 41.138 25.427 311.393 1.00 36.28 253 LEU B N 1
ATOM 6034 C CA . LEU B 1 267 ? 40.923 25.300 309.970 1.00 37.50 253 LEU B CA 1
ATOM 6035 C C . LEU B 1 267 ? 40.146 26.518 309.462 1.00 38.80 253 LEU B C 1
ATOM 6036 O O . LEU B 1 267 ? 39.161 26.949 310.084 1.00 39.09 253 LEU B O 1
ATOM 6041 N N . ALA B 1 268 ? 40.587 27.081 308.339 1.00 40.26 254 ALA B N 1
ATOM 6042 C CA . ALA B 1 268 ? 39.954 28.262 307.765 1.00 41.00 254 ALA B CA 1
ATOM 6043 C C . ALA B 1 268 ? 38.472 28.035 307.534 1.00 41.67 254 ALA B C 1
ATOM 6044 O O . ALA B 1 268 ? 37.655 28.904 307.800 1.00 41.29 254 ALA B O 1
ATOM 6046 N N . ASP B 1 269 ? 38.109 26.855 307.064 1.00 42.82 255 ASP B N 1
ATOM 6047 C CA . ASP B 1 269 ? 36.737 26.640 306.673 1.00 44.17 255 ASP B CA 1
ATOM 6048 C C . ASP B 1 269 ? 35.886 25.956 307.747 1.00 42.34 255 ASP B C 1
ATOM 6049 O O . ASP B 1 269 ? 34.703 25.728 307.549 1.00 42.56 255 ASP B O 1
ATOM 6054 N N . ASP B 1 270 ? 36.461 25.702 308.913 1.00 40.13 256 ASP B N 1
ATOM 6055 C CA . ASP B 1 270 ? 35.694 25.157 309.997 1.00 37.97 256 ASP B CA 1
ATOM 6056 C C . ASP B 1 270 ? 35.915 25.903 311.298 1.00 35.78 256 ASP B C 1
ATOM 6057 O O . ASP B 1 270 ? 36.988 25.861 311.864 1.00 35.35 256 ASP B O 1
ATOM 6062 N N . PRO B 1 271 ? 34.881 26.585 311.784 1.00 33.64 257 PRO B N 1
ATOM 6063 C CA . PRO B 1 271 ? 35.005 27.388 312.997 1.00 32.31 257 PRO B CA 1
ATOM 6064 C C . PRO B 1 271 ? 34.717 26.624 314.296 1.00 31.01 257 PRO B C 1
ATOM 6065 O O . PRO B 1 271 ? 34.876 27.156 315.373 1.00 29.17 257 PRO B O 1
ATOM 6069 N N . PHE B 1 272 ? 34.328 25.368 314.172 1.00 30.85 258 PHE B N 1
ATOM 6070 C CA . PHE B 1 272 ? 33.893 24.597 315.294 1.00 30.15 258 PHE B CA 1
ATOM 6071 C C . PHE B 1 272 ? 34.693 23.365 315.575 1.00 30.07 258 PHE B C 1
ATOM 6072 O O . PHE B 1 272 ? 34.668 22.888 316.677 1.00 30.10 258 PHE B O 1
ATOM 6080 N N . LEU B 1 273 ? 35.345 22.816 314.570 1.00 30.39 259 LEU B N 1
ATOM 6081 C CA . LEU B 1 273 ? 35.870 21.471 314.620 1.00 30.99 259 LEU B CA 1
ATOM 6082 C C . LEU B 1 273 ? 35.048 20.503 315.467 1.00 30.77 259 LEU B C 1
ATOM 6083 O O . LEU B 1 273 ? 33.907 20.306 315.172 1.00 31.39 259 LEU B O 1
ATOM 6088 N N . SER B 1 274 ? 35.618 19.917 316.513 1.00 30.38 260 SER B N 1
ATOM 6089 C CA . SER B 1 274 ? 34.909 18.975 317.367 1.00 30.17 260 SER B CA 1
ATOM 6090 C C . SER B 1 274 ? 34.684 19.469 318.807 1.00 29.06 260 SER B C 1
ATOM 6091 O O . SER B 1 274 ? 34.524 18.679 319.734 1.00 28.86 260 SER B O 1
ATOM 6094 N N . HIS B 1 275 ? 34.648 20.774 318.991 1.00 27.41 261 HIS B N 1
ATOM 6095 C CA . HIS B 1 275 ? 34.328 21.316 320.281 1.00 25.83 261 HIS B CA 1
ATOM 6096 C C . HIS B 1 275 ? 32.870 21.152 320.616 1.00 24.82 261 HIS B C 1
ATOM 6097 O O . HIS B 1 275 ? 32.048 20.930 319.752 1.00 23.87 261 HIS B O 1
ATOM 6104 N N . ALA B 1 276 ? 32.554 21.255 321.892 1.00 23.97 262 ALA B N 1
ATOM 6105 C CA . ALA B 1 276 ? 31.207 20.956 322.346 1.00 23.76 262 ALA B CA 1
ATOM 6106 C C . ALA B 1 276 ? 30.202 22.125 322.188 1.00 23.55 262 ALA B C 1
ATOM 6107 O O . ALA B 1 276 ? 28.994 21.912 322.143 1.00 22.31 262 ALA B O 1
ATOM 6109 N N . LEU B 1 277 ? 30.716 23.348 322.130 1.00 23.76 263 LEU B N 1
ATOM 6110 C CA . LEU B 1 277 ? 29.889 24.536 322.194 1.00 24.27 263 LEU B CA 1
ATOM 6111 C C . LEU B 1 277 ? 28.856 24.468 323.317 1.00 24.18 263 LEU B C 1
ATOM 6112 O O . LEU B 1 277 ? 27.696 24.765 323.091 1.00 24.14 263 LEU B O 1
ATOM 6117 N N . LEU B 1 278 ? 29.277 24.075 324.517 1.00 24.30 264 LEU B N 1
ATOM 6118 C CA . LEU B 1 278 ? 28.399 24.042 325.695 1.00 24.00 264 LEU B CA 1
ATOM 6119 C C . LEU B 1 278 ? 28.626 25.159 326.690 1.00 23.48 264 LEU B C 1
ATOM 6120 O O . LEU B 1 278 ? 27.779 25.365 327.549 1.00 24.30 264 LEU B O 1
ATOM 6125 N N . SER B 1 279 ? 29.712 25.907 326.579 1.00 22.36 265 SER B N 1
ATOM 6126 C CA . SER B 1 279 ? 30.039 26.887 327.598 1.00 22.61 265 SER B CA 1
ATOM 6127 C C . SER B 1 279 ? 28.910 27.826 328.007 1.00 22.42 265 SER B C 1
ATOM 6128 O O . SER B 1 279 ? 28.661 28.016 329.184 1.00 22.80 265 SER B O 1
ATOM 6131 N N . SER B 1 280 ? 28.199 28.388 327.054 1.00 23.30 266 SER B N 1
ATOM 6132 C CA . SER B 1 280 ? 27.094 29.305 327.357 1.00 23.68 266 SER B CA 1
ATOM 6133 C C . SER B 1 280 ? 26.014 28.605 328.113 1.00 24.03 266 SER B C 1
ATOM 6134 O O . SER B 1 280 ? 25.441 29.157 329.028 1.00 24.42 266 SER B O 1
ATOM 6137 N N . SER B 1 281 ? 25.709 27.378 327.735 1.00 24.65 267 SER B N 1
ATOM 6138 C CA . SER B 1 281 ? 24.659 26.658 328.456 1.00 25.04 267 SER B CA 1
ATOM 6139 C C . SER B 1 281 ? 25.064 26.330 329.906 1.00 25.85 267 SER B C 1
ATOM 6140 O O . SER B 1 281 ? 24.271 26.555 330.826 1.00 26.31 267 SER B O 1
ATOM 6143 N N . MET B 1 282 ? 26.301 25.860 330.113 1.00 26.28 268 MET B N 1
ATOM 6144 C CA . MET B 1 282 ? 26.826 25.636 331.469 1.00 26.84 268 MET B CA 1
ATOM 6145 C C . MET B 1 282 ? 26.879 26.930 332.250 1.00 26.09 268 MET B C 1
ATOM 6146 O O . MET B 1 282 ? 26.473 26.960 333.391 1.00 26.38 268 MET B O 1
ATOM 6151 N N . ASN B 1 283 ? 27.363 28.009 331.639 1.00 25.25 269 ASN B N 1
ATOM 6152 C CA . ASN B 1 283 ? 27.604 29.229 332.398 1.00 24.88 269 ASN B CA 1
ATOM 6153 C C . ASN B 1 283 ? 26.310 29.868 332.793 1.00 25.01 269 ASN B C 1
ATOM 6154 O O . ASN B 1 283 ? 26.231 30.468 333.838 1.00 25.87 269 ASN B O 1
ATOM 6159 N N . LEU B 1 284 ? 25.262 29.706 332.005 1.00 25.25 270 LEU B N 1
ATOM 6160 C CA . LEU B 1 284 ? 23.972 30.308 332.381 1.00 25.98 270 LEU B CA 1
ATOM 6161 C C . LEU B 1 284 ? 23.144 29.436 333.313 1.00 26.61 270 LEU B C 1
ATOM 6162 O O . LEU B 1 284 ? 22.116 29.875 333.833 1.00 26.60 270 LEU B O 1
ATOM 6167 N N . GLY B 1 285 ? 23.588 28.203 333.524 1.00 27.23 271 GLY B N 1
ATOM 6168 C CA . GLY B 1 285 ? 22.945 27.333 334.508 1.00 28.30 271 GLY B CA 1
ATOM 6169 C C . GLY B 1 285 ? 22.027 26.263 333.924 1.00 28.74 271 GLY B C 1
ATOM 6170 O O . GLY B 1 285 ? 21.345 25.528 334.682 1.00 29.70 271 GLY B O 1
ATOM 6171 N N . LEU B 1 286 ? 22.024 26.170 332.594 1.00 27.82 272 LEU B N 1
ATOM 6172 C CA . LEU B 1 286 ? 21.162 25.260 331.885 1.00 28.00 272 LEU B CA 1
ATOM 6173 C C . LEU B 1 286 ? 21.709 23.830 331.876 1.00 28.54 272 LEU B C 1
ATOM 6174 O O . LEU B 1 286 ? 20.944 22.870 331.797 1.00 29.22 272 LEU B O 1
ATOM 6179 N N . LEU B 1 287 ? 23.024 23.687 331.940 1.00 28.40 273 LEU B N 1
ATOM 6180 C CA . LEU B 1 287 ? 23.632 22.405 332.180 1.00 28.62 273 LEU B CA 1
ATOM 6181 C C . LEU B 1 287 ? 24.464 22.516 333.425 1.00 29.47 273 LEU B C 1
ATOM 6182 O O . LEU B 1 287 ? 24.824 23.621 333.852 1.00 30.08 273 LEU B O 1
ATOM 6187 N N . GLY B 1 288 ? 24.761 21.361 334.017 1.00 30.04 274 GLY B N 1
ATOM 6188 C CA . GLY B 1 288 ? 25.666 21.273 335.162 1.00 30.03 274 GLY B CA 1
ATOM 6189 C C . GLY B 1 288 ? 26.943 20.502 334.835 1.00 29.65 274 GLY B C 1
ATOM 6190 O O . GLY B 1 288 ? 26.926 19.552 334.051 1.00 28.75 274 GLY B O 1
ATOM 6191 N N . PRO B 1 289 ? 28.057 20.892 335.454 1.00 29.41 275 PRO B N 1
ATOM 6192 C CA . PRO B 1 289 ? 29.293 20.243 335.143 1.00 29.96 275 PRO B CA 1
ATOM 6193 C C . PRO B 1 289 ? 29.319 18.752 335.391 1.00 30.78 275 PRO B C 1
ATOM 6194 O O . PRO B 1 289 ? 29.970 18.061 334.648 1.00 30.58 275 PRO B O 1
ATOM 6198 N N . MET B 1 290 ? 28.639 18.247 336.411 1.00 32.58 276 MET B N 1
ATOM 6199 C CA . MET B 1 290 ? 28.760 16.822 336.724 1.00 33.94 276 MET B CA 1
ATOM 6200 C C . MET B 1 290 ? 28.067 15.993 335.670 1.00 33.97 276 MET B C 1
ATOM 6201 O O . MET B 1 290 ? 28.652 15.071 335.130 1.00 34.39 276 MET B O 1
ATOM 6206 N N . GLU B 1 291 ? 26.831 16.332 335.343 1.00 34.22 277 GLU B N 1
ATOM 6207 C CA . GLU B 1 291 ? 26.114 15.568 334.325 1.00 34.43 277 GLU B CA 1
ATOM 6208 C C . GLU B 1 291 ? 26.869 15.477 333.003 1.00 33.59 277 GLU B C 1
ATOM 6209 O O . GLU B 1 291 ? 26.827 14.449 332.340 1.00 33.05 277 GLU B O 1
ATOM 6215 N N . VAL B 1 292 ? 27.583 16.547 332.658 1.00 32.82 278 VAL B N 1
ATOM 6216 C CA . VAL B 1 292 ? 28.345 16.619 331.424 1.00 31.90 278 VAL B CA 1
ATOM 6217 C C . VAL B 1 292 ? 29.571 15.727 331.498 1.00 32.13 278 VAL B C 1
ATOM 6218 O O . VAL B 1 292 ? 29.871 14.986 330.570 1.00 30.68 278 VAL B O 1
ATOM 6222 N N . CYS B 1 293 ? 30.287 15.801 332.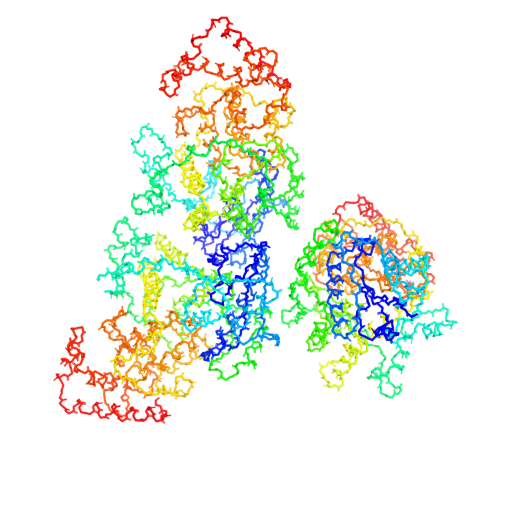607 1.00 33.34 279 CYS B N 1
ATOM 6223 C CA . CYS B 1 293 ? 31.460 14.962 332.787 1.00 34.48 279 CYS B CA 1
ATOM 6224 C C . CYS B 1 293 ? 31.077 13.484 332.899 1.00 35.78 279 CYS B C 1
ATOM 6225 O O . CYS B 1 293 ? 31.754 12.635 332.320 1.00 35.64 279 CYS B O 1
ATOM 6228 N N . ARG B 1 294 ? 30.000 13.168 333.618 1.00 36.90 280 ARG B N 1
ATOM 6229 C CA . ARG B 1 294 ? 29.593 11.762 333.761 1.00 38.82 280 ARG B CA 1
ATOM 6230 C C . ARG B 1 294 ? 29.256 11.165 332.411 1.00 37.86 280 ARG B C 1
ATOM 6231 O O . ARG B 1 294 ? 29.575 10.045 332.092 1.00 38.50 280 ARG B O 1
ATOM 6239 N N . ARG B 1 295 ? 28.625 11.951 331.596 1.00 37.50 281 ARG B N 1
ATOM 6240 C CA . ARG B 1 295 ? 28.229 11.500 330.285 1.00 37.75 281 ARG B CA 1
ATOM 6241 C C . ARG B 1 295 ? 29.412 11.133 329.377 1.00 36.33 281 ARG B C 1
ATOM 6242 O O . ARG B 1 295 ? 29.369 10.148 328.654 1.00 35.73 281 ARG B O 1
ATOM 6250 N N . ALA B 1 296 ? 30.481 11.914 329.460 1.00 35.58 282 ALA B N 1
ATOM 6251 C CA . ALA B 1 296 ? 31.714 11.618 328.739 1.00 35.24 282 ALA B CA 1
ATOM 6252 C C . ALA B 1 296 ? 32.388 10.358 329.293 1.00 35.52 282 ALA B C 1
ATOM 6253 O O . ALA B 1 296 ? 32.829 9.479 328.539 1.00 34.83 282 ALA B O 1
ATOM 6255 N N . GLU B 1 297 ? 32.468 10.292 330.617 1.00 36.10 283 GLU B N 1
ATOM 6256 C CA . GLU B 1 297 ? 33.049 9.144 331.316 1.00 37.05 283 GLU B CA 1
ATOM 6257 C C . GLU B 1 297 ? 32.395 7.855 330.835 1.00 36.71 283 GLU B C 1
ATOM 6258 O O . GLU B 1 297 ? 33.092 6.916 330.534 1.00 35.63 283 GLU B O 1
ATOM 6264 N N . THR B 1 298 ? 31.065 7.836 330.757 1.00 36.70 284 THR B N 1
ATOM 6265 C CA . THR B 1 298 ? 30.341 6.661 330.304 1.00 37.63 284 THR B CA 1
ATOM 6266 C C . THR B 1 298 ? 30.792 6.232 328.903 1.00 38.31 284 THR B C 1
ATOM 6267 O O . THR B 1 298 ? 30.923 5.034 328.624 1.00 38.69 284 THR B O 1
ATOM 6271 N N . GLU B 1 299 ? 31.054 7.197 328.029 1.00 38.31 285 GLU B N 1
ATOM 6272 C CA . GLU B 1 299 ? 31.480 6.844 326.691 1.00 38.32 285 GLU B CA 1
ATOM 6273 C C . GLU B 1 299 ? 32.795 6.132 326.714 1.00 38.75 285 GLU B C 1
ATOM 6274 O O . GLU B 1 299 ? 33.011 5.277 325.894 1.00 39.07 285 GLU B O 1
ATOM 6280 N N . TRP B 1 300 ? 33.680 6.503 327.627 1.00 39.72 286 TRP B N 1
ATOM 6281 C CA . TRP B 1 300 ? 34.945 5.808 327.775 1.00 41.23 286 TRP B CA 1
ATOM 6282 C C . TRP B 1 300 ? 34.706 4.380 328.236 1.00 42.65 286 TRP B C 1
ATOM 6283 O O . TRP B 1 300 ? 35.251 3.448 327.675 1.00 42.33 286 TRP B O 1
ATOM 6294 N N . ARG B 1 301 ? 33.870 4.246 329.258 1.00 44.74 287 ARG B N 1
ATOM 6295 C CA . ARG B 1 301 ? 33.606 2.991 329.930 1.00 47.03 287 ARG B CA 1
ATOM 6296 C C . ARG B 1 301 ? 33.025 1.970 329.006 1.00 47.03 287 ARG B C 1
ATOM 6297 O O . ARG B 1 301 ? 33.236 0.799 329.217 1.00 47.40 287 ARG B O 1
ATOM 6305 N N . GLU B 1 302 ? 32.286 2.398 328.000 1.00 46.72 288 GLU B N 1
ATOM 6306 C CA . GLU B 1 302 ? 31.659 1.454 327.090 1.00 47.47 288 GLU B CA 1
ATOM 6307 C C . GLU B 1 302 ? 32.343 1.427 325.752 1.00 46.77 288 GLU B C 1
ATOM 6308 O O . GLU B 1 302 ? 31.763 1.013 324.761 1.00 46.33 288 GLU B O 1
ATOM 6314 N N . GLY B 1 303 ? 33.580 1.897 325.727 1.00 45.75 289 GLY B N 1
ATOM 6315 C CA . GLY B 1 303 ? 34.433 1.741 324.560 1.00 46.15 289 GLY B CA 1
ATOM 6316 C C . GLY B 1 303 ? 34.015 2.444 323.287 1.00 45.85 289 GLY B C 1
ATOM 6317 O O . GLY B 1 303 ? 34.408 1.995 322.230 1.00 46.90 289 GLY B O 1
ATOM 6318 N N . ARG B 1 304 ? 33.253 3.543 323.388 1.00 44.97 290 ARG B N 1
ATOM 6319 C CA . ARG B 1 304 ? 32.828 4.366 322.222 1.00 43.95 290 ARG B CA 1
ATOM 6320 C C . ARG B 1 304 ? 33.641 5.640 322.043 1.00 42.97 290 ARG B C 1
ATOM 6321 O O . ARG B 1 304 ? 33.554 6.275 320.999 1.00 42.83 290 ARG B O 1
ATOM 6329 N N . ALA B 1 305 ? 34.388 6.038 323.073 1.00 42.36 291 ALA B N 1
ATOM 6330 C CA . ALA B 1 305 ? 35.345 7.137 322.961 1.00 41.71 291 ALA B CA 1
ATOM 6331 C C . ALA B 1 305 ? 36.663 6.760 323.624 1.00 41.53 291 ALA B C 1
ATOM 6332 O O . ALA B 1 305 ? 36.678 6.162 324.674 1.00 41.16 291 ALA B O 1
ATOM 6334 N N . PRO B 1 306 ? 37.782 7.110 322.990 1.00 42.08 292 PRO B N 1
ATOM 6335 C CA . PRO B 1 306 ? 39.067 6.833 323.592 1.00 42.36 292 PRO B CA 1
ATOM 6336 C C . PRO B 1 306 ? 39.356 7.741 324.766 1.00 42.37 292 PRO B C 1
ATOM 6337 O O . PRO B 1 306 ? 38.834 8.855 324.863 1.00 41.73 292 PRO B O 1
ATOM 6341 N N . LEU B 1 307 ? 40.232 7.256 325.635 1.00 42.98 293 LEU B N 1
ATOM 6342 C CA . LEU B 1 307 ? 40.516 7.909 326.913 1.00 42.60 293 LEU B CA 1
ATOM 6343 C C . LEU B 1 307 ? 41.170 9.295 326.746 1.00 41.73 293 LEU B C 1
ATOM 6344 O O . LEU B 1 307 ? 40.894 10.217 327.520 1.00 41.27 293 LEU B O 1
ATOM 6349 N N . ASN B 1 308 ? 42.002 9.458 325.727 1.00 41.28 294 ASN B N 1
ATOM 6350 C CA . ASN B 1 308 ? 42.631 10.755 325.509 1.00 41.05 294 ASN B CA 1
ATOM 6351 C C . ASN B 1 308 ? 41.586 11.814 325.248 1.00 39.22 294 ASN B C 1
ATOM 6352 O O . ASN B 1 308 ? 41.731 12.951 325.688 1.00 39.42 294 ASN B O 1
ATOM 6357 N N . ALA B 1 309 ? 40.513 11.431 324.573 1.00 37.42 295 ALA B N 1
ATOM 6358 C CA . ALA B 1 309 ? 39.422 12.360 324.296 1.00 35.97 295 ALA B CA 1
ATOM 6359 C C . ALA B 1 309 ? 38.602 12.642 325.535 1.00 34.33 295 ALA B C 1
ATOM 6360 O O . ALA B 1 309 ? 38.355 13.789 325.869 1.00 33.50 295 ALA B O 1
ATOM 6362 N N . VAL B 1 310 ? 38.187 11.589 326.219 1.00 33.51 296 VAL B N 1
ATOM 6363 C CA . VAL B 1 310 ? 37.273 11.732 327.340 1.00 32.57 296 VAL B CA 1
ATOM 6364 C C . VAL B 1 310 ? 37.970 12.432 328.510 1.00 32.85 296 VAL B C 1
ATOM 6365 O O . VAL B 1 310 ? 37.423 13.332 329.143 1.00 32.70 296 VAL B O 1
ATOM 6369 N N . GLU B 1 311 ? 39.211 12.057 328.761 1.00 33.34 297 GLU B N 1
ATOM 6370 C CA . GLU B 1 311 ? 39.971 12.693 329.821 1.00 33.49 297 GLU B CA 1
ATOM 6371 C C . GLU B 1 311 ? 40.265 14.129 329.460 1.00 32.46 297 GLU B C 1
ATOM 6372 O O . GLU B 1 311 ? 40.157 14.989 330.274 1.00 32.51 297 GLU B O 1
ATOM 6378 N N . GLY B 1 312 ? 40.630 14.381 328.221 1.00 32.47 298 GLY B N 1
ATOM 6379 C CA . GLY B 1 312 ? 40.855 15.737 327.742 1.00 32.20 298 GLY B CA 1
ATOM 6380 C C . GLY B 1 312 ? 39.658 16.642 327.944 1.00 31.67 298 GLY B C 1
ATOM 6381 O O . GLY B 1 312 ? 39.788 17.755 328.444 1.00 32.76 298 GLY B O 1
ATOM 6382 N N . PHE B 1 313 ? 38.489 16.150 327.595 1.00 30.22 299 PHE B N 1
ATOM 6383 C CA . PHE B 1 313 ? 37.278 16.912 327.737 1.00 29.59 299 PHE B CA 1
ATOM 6384 C C . PHE B 1 313 ? 37.012 17.220 329.215 1.00 29.83 299 PHE B C 1
ATOM 6385 O O . PHE B 1 313 ? 36.761 18.388 329.594 1.00 28.66 299 PHE B O 1
ATOM 6393 N N . ILE B 1 314 ? 37.039 16.163 330.037 1.00 30.46 300 ILE B N 1
ATOM 6394 C CA . ILE B 1 314 ? 36.766 16.280 331.479 1.00 30.97 300 ILE B CA 1
ATOM 6395 C C . ILE B 1 314 ? 37.700 17.276 332.185 1.00 30.64 300 ILE B C 1
ATOM 6396 O O . ILE B 1 314 ? 37.255 18.074 332.994 1.00 30.43 300 ILE B O 1
ATOM 6401 N N . ARG B 1 315 ? 38.970 17.255 331.821 1.00 30.50 301 ARG B N 1
ATOM 6402 C CA . ARG B 1 315 ? 39.970 18.152 332.388 1.00 31.24 301 ARG B CA 1
ATOM 6403 C C . ARG B 1 315 ? 39.610 19.620 332.184 1.00 29.87 301 ARG B C 1
ATOM 6404 O O . ARG B 1 315 ? 39.870 20.477 333.029 1.00 29.48 301 ARG B O 1
ATOM 6412 N N . GLN B 1 316 ? 38.972 19.919 331.073 1.00 28.94 302 GLN B N 1
ATOM 6413 C CA . GLN B 1 316 ? 38.598 21.297 330.835 1.00 28.73 302 GLN B CA 1
ATOM 6414 C C . GLN B 1 316 ? 37.491 21.786 331.781 1.00 28.76 302 GLN B C 1
ATOM 6415 O O . GLN B 1 316 ? 37.467 22.971 332.106 1.00 28.65 302 GLN B O 1
ATOM 6421 N N . ILE B 1 317 ? 36.618 20.884 332.263 1.00 28.77 303 ILE B N 1
ATOM 6422 C CA . ILE B 1 317 ? 35.491 21.260 333.143 1.00 28.22 303 ILE B CA 1
ATOM 6423 C C . ILE B 1 317 ? 35.813 20.996 334.618 1.00 28.97 303 ILE B C 1
ATOM 6424 O O . ILE B 1 317 ? 35.685 21.877 335.470 1.00 29.44 303 ILE B O 1
ATOM 6429 N N . LEU B 1 318 ? 36.225 19.770 334.907 1.00 29.04 304 LEU B N 1
ATOM 6430 C CA . LEU B 1 318 ? 36.643 19.377 336.240 1.00 29.43 304 LEU B CA 1
ATOM 6431 C C . LEU B 1 318 ? 37.867 20.168 336.666 1.00 29.65 304 LEU B C 1
ATOM 6432 O O . LEU B 1 318 ? 38.035 20.484 337.855 1.00 29.02 304 LEU B O 1
ATOM 6437 N N . GLY B 1 319 ? 38.720 20.474 335.680 1.00 29.95 305 GLY B N 1
ATOM 6438 C CA . GLY B 1 319 ? 40.020 21.082 335.926 1.00 29.75 305 GLY B CA 1
ATOM 6439 C C . GLY B 1 319 ? 39.989 22.572 335.766 1.00 29.08 305 GLY B C 1
ATOM 6440 O O . GLY B 1 319 ? 39.830 23.284 336.735 1.00 29.38 305 GLY B O 1
ATOM 6441 N N . TRP B 1 320 ? 40.150 23.054 334.542 1.00 28.85 306 TRP B N 1
ATOM 6442 C CA . TRP B 1 320 ? 40.253 24.534 334.277 1.00 28.17 306 TRP B CA 1
ATOM 6443 C C . TRP B 1 320 ? 39.043 25.347 334.716 1.00 27.60 306 TRP B C 1
ATOM 6444 O O . TRP B 1 320 ? 39.167 26.380 335.339 1.00 27.01 306 TRP B O 1
ATOM 6455 N N . ARG B 1 321 ? 37.854 24.870 334.395 1.00 27.94 307 ARG B N 1
ATOM 6456 C CA . ARG B 1 321 ? 36.666 25.634 334.710 1.00 27.89 307 ARG B CA 1
ATOM 6457 C C . ARG B 1 321 ? 36.593 25.841 336.207 1.00 28.25 307 ARG B C 1
ATOM 6458 O O . ARG B 1 321 ? 36.489 26.986 336.660 1.00 28.43 307 ARG B O 1
ATOM 6466 N N . GLU B 1 322 ? 36.690 24.750 336.963 1.00 28.50 308 GLU B N 1
ATOM 6467 C CA . GLU B 1 322 ? 36.681 24.832 338.427 1.00 29.11 308 GLU B CA 1
ATOM 6468 C C . GLU B 1 322 ? 37.835 25.676 338.952 1.00 28.94 308 GLU B C 1
ATOM 6469 O O . GLU B 1 322 ? 37.643 26.516 339.816 1.00 29.81 308 GLU B O 1
ATOM 6475 N N . TYR B 1 323 ? 39.023 25.483 338.407 1.00 28.50 309 TYR B N 1
ATOM 6476 C CA . TYR B 1 323 ? 40.184 26.206 338.870 1.00 28.67 309 TYR B CA 1
ATOM 6477 C C . TYR B 1 323 ? 40.047 27.713 338.609 1.00 28.73 309 TYR B C 1
ATOM 6478 O O . TYR B 1 323 ? 40.434 28.564 339.419 1.00 29.44 309 TYR B O 1
ATOM 6487 N N . VAL B 1 324 ? 39.477 28.050 337.470 1.00 28.28 310 VAL B N 1
ATOM 6488 C CA . VAL B 1 324 ? 39.319 29.440 337.117 1.00 27.90 310 VAL B CA 1
ATOM 6489 C C . VAL B 1 324 ? 38.316 30.091 338.056 1.00 27.92 310 VAL B C 1
ATOM 6490 O O . VAL B 1 324 ? 38.505 31.232 338.474 1.00 28.69 310 VAL B O 1
ATOM 6494 N N . ARG B 1 325 ? 37.250 29.389 338.404 1.00 27.56 311 ARG B N 1
ATOM 6495 C CA . ARG B 1 325 ? 36.267 29.985 339.303 1.00 27.87 311 ARG B CA 1
ATOM 6496 C C . ARG B 1 325 ? 36.937 30.250 340.640 1.00 28.35 311 ARG B C 1
ATOM 6497 O O . ARG B 1 325 ? 36.707 31.267 341.288 1.00 28.13 311 ARG B O 1
ATOM 6505 N N . GLY B 1 326 ? 37.806 29.329 341.032 1.00 28.75 312 GLY B N 1
ATOM 6506 C CA . GLY B 1 326 ? 38.509 29.450 342.284 1.00 28.70 312 GLY B CA 1
ATOM 6507 C C . GLY B 1 326 ? 39.380 30.669 342.349 1.00 28.09 312 GLY B C 1
ATOM 6508 O O . GLY B 1 326 ? 39.355 31.381 343.344 1.00 27.43 312 GLY B O 1
ATOM 6509 N N . ILE B 1 327 ? 40.152 30.893 341.295 1.00 27.62 313 ILE B N 1
ATOM 6510 C CA . ILE B 1 327 ? 41.082 32.009 341.278 1.00 28.17 313 ILE B CA 1
ATOM 6511 C C . ILE B 1 327 ? 40.298 33.305 341.332 1.00 28.36 313 ILE B C 1
ATOM 6512 O O . ILE B 1 327 ? 40.622 34.213 342.092 1.00 28.67 313 ILE B O 1
ATOM 6517 N N . TRP B 1 328 ? 39.232 33.376 340.553 1.00 28.22 314 TRP B N 1
ATOM 6518 C CA . TRP B 1 328 ? 38.393 34.549 340.561 1.00 28.51 314 TRP B CA 1
ATOM 6519 C C . TRP B 1 328 ? 37.936 34.897 341.958 1.00 29.45 314 TRP B C 1
ATOM 6520 O O . TRP B 1 328 ? 37.999 36.029 342.367 1.00 29.32 314 TRP B O 1
ATOM 6531 N N . THR B 1 329 ? 37.461 33.898 342.679 1.00 31.22 315 THR B N 1
ATOM 6532 C CA . THR B 1 329 ? 36.960 34.084 344.023 1.00 32.62 315 THR B CA 1
ATOM 6533 C C . THR B 1 329 ? 38.031 34.571 344.953 1.00 33.48 315 THR B C 1
ATOM 6534 O O . THR B 1 329 ? 37.801 35.513 345.688 1.00 34.04 315 THR B O 1
ATOM 6538 N N . LEU B 1 330 ? 39.203 33.952 344.914 1.00 34.25 316 LEU B N 1
ATOM 6539 C CA . LEU B 1 330 ? 40.291 34.377 345.782 1.00 35.55 316 LEU B CA 1
ATOM 6540 C C . LEU B 1 330 ? 40.826 35.757 345.488 1.00 35.02 316 LEU B C 1
ATOM 6541 O O . LEU B 1 330 ? 41.187 36.469 346.396 1.00 35.35 316 LEU B O 1
ATOM 6546 N N . SER B 1 331 ? 40.869 36.134 344.222 1.00 34.60 317 SER B N 1
ATOM 6547 C CA . SER B 1 331 ? 41.617 37.316 343.801 1.00 34.06 317 SER B CA 1
ATOM 6548 C C . SER B 1 331 ? 40.863 38.629 343.988 1.00 34.13 317 SER B C 1
ATOM 6549 O O . SER B 1 331 ? 41.453 39.707 344.028 1.00 33.55 317 SER B O 1
ATOM 6552 N N . GLY B 1 332 ? 39.549 38.537 344.096 1.00 34.31 318 GLY B N 1
ATOM 6553 C CA . GLY B 1 332 ? 38.768 39.689 344.495 1.00 34.70 318 GLY B CA 1
ATOM 6554 C C . GLY B 1 332 ? 38.593 40.788 343.468 1.00 34.04 318 GLY B C 1
ATOM 6555 O O . GLY B 1 332 ? 38.939 40.640 342.316 1.00 32.81 318 GLY B O 1
ATOM 6556 N N . PRO B 1 333 ? 38.033 41.906 343.906 1.00 34.73 319 PRO B N 1
ATOM 6557 C CA . PRO B 1 333 ? 37.606 42.976 343.018 1.00 34.95 319 PRO B CA 1
ATOM 6558 C C . PRO B 1 333 ? 38.707 43.727 342.285 1.00 34.88 319 PRO B C 1
ATOM 6559 O O . PRO B 1 333 ? 38.408 44.378 341.280 1.00 34.08 319 PRO B O 1
ATOM 6563 N N . ASP B 1 334 ? 39.946 43.611 342.754 1.00 35.46 320 ASP B N 1
ATOM 6564 C CA . ASP B 1 334 ? 41.091 44.323 342.166 1.00 36.46 320 ASP B CA 1
ATOM 6565 C C . ASP B 1 334 ? 41.828 43.512 341.136 1.00 35.05 320 ASP B C 1
ATOM 6566 O O . ASP B 1 334 ? 42.796 43.986 340.585 1.00 34.30 320 ASP B O 1
ATOM 6571 N N . TYR B 1 335 ? 41.412 42.274 340.905 1.00 34.53 321 TYR B N 1
ATOM 6572 C CA . TYR B 1 335 ? 42.100 41.398 339.967 1.00 33.64 321 TYR B CA 1
ATOM 6573 C C . TYR B 1 335 ? 42.205 42.000 338.580 1.00 33.49 321 TYR B C 1
ATOM 6574 O O . TYR B 1 335 ? 43.262 41.979 337.983 1.00 32.85 321 TYR B O 1
ATOM 6583 N N . ILE B 1 336 ? 41.115 42.563 338.071 1.00 33.99 322 ILE B N 1
ATOM 6584 C CA . ILE B 1 336 ? 41.136 43.100 336.707 1.00 34.41 322 ILE B CA 1
ATOM 6585 C C . ILE B 1 336 ? 42.004 44.344 336.552 1.00 35.27 322 ILE B C 1
ATOM 6586 O O . ILE B 1 336 ? 42.161 44.893 335.459 1.00 35.28 322 ILE B O 1
ATOM 6591 N N . ARG B 1 337 ? 42.558 44.806 337.647 1.00 36.78 323 ARG B N 1
ATOM 6592 C CA . ARG B 1 337 ? 43.453 45.941 337.625 1.00 38.10 323 ARG B CA 1
ATOM 6593 C C . ARG B 1 337 ? 44.928 45.465 337.481 1.00 36.47 323 ARG B C 1
ATOM 6594 O O . ARG B 1 337 ? 45.813 46.288 337.293 1.00 36.43 323 ARG B O 1
ATOM 6602 N N . SER B 1 338 ? 45.167 44.153 337.514 1.00 34.62 324 SER B N 1
ATOM 6603 C CA . SER B 1 338 ? 46.505 43.596 337.390 1.00 33.95 324 SER B CA 1
ATOM 6604 C C . SER B 1 338 ? 47.196 43.932 336.097 1.00 34.08 324 SER B C 1
ATOM 6605 O O . SER B 1 338 ? 46.581 43.909 335.032 1.00 34.33 324 SER B O 1
ATOM 6608 N N . ASN B 1 339 ? 48.493 44.209 336.191 1.00 33.81 325 ASN B N 1
ATOM 6609 C CA . ASN B 1 339 ? 49.287 44.591 335.053 1.00 32.65 325 ASN B CA 1
ATOM 6610 C C . ASN B 1 339 ? 50.724 44.408 335.405 1.00 32.97 325 ASN B C 1
ATOM 6611 O O . ASN B 1 339 ? 51.506 45.352 335.379 1.00 32.26 325 ASN B O 1
ATOM 6616 N N . GLY B 1 340 ? 51.064 43.173 335.744 1.00 33.04 326 GLY B N 1
ATOM 6617 C CA . GLY B 1 340 ? 52.425 42.804 336.064 1.00 33.31 326 GLY B CA 1
ATOM 6618 C C . GLY B 1 340 ? 53.485 43.115 335.034 1.00 33.42 326 GLY B C 1
ATOM 6619 O O . GLY B 1 340 ? 54.602 43.376 335.401 1.00 33.96 326 GLY B O 1
ATOM 6620 N N . LEU B 1 341 ? 53.148 43.087 333.749 1.00 33.19 327 LEU B N 1
ATOM 6621 C CA . LEU B 1 341 ? 54.136 43.326 332.692 1.00 33.34 327 LEU B CA 1
ATOM 6622 C C . LEU B 1 341 ? 54.227 44.798 332.238 1.00 33.46 327 LEU B C 1
ATOM 6623 O O . LEU B 1 341 ? 55.100 45.145 331.447 1.00 32.57 327 LEU B O 1
ATOM 6628 N N . GLY B 1 342 ? 53.349 45.649 332.792 1.00 33.52 328 GLY B N 1
ATOM 6629 C CA . GLY B 1 342 ? 53.347 47.080 332.547 1.00 33.20 328 GLY B CA 1
ATOM 6630 C C . GLY B 1 342 ? 52.994 47.428 331.105 1.00 32.99 328 GLY B C 1
ATOM 6631 O O . GLY B 1 342 ? 53.570 48.336 330.523 1.00 33.12 328 GLY B O 1
ATOM 6632 N N . HIS B 1 343 ? 52.072 46.674 330.519 1.00 32.36 329 HIS B N 1
ATOM 6633 C CA . HIS B 1 343 ? 51.610 46.929 329.173 1.00 31.32 329 HIS B CA 1
ATOM 6634 C C . HIS B 1 343 ? 50.490 47.975 329.180 1.00 30.90 329 HIS B C 1
ATOM 6635 O O . HIS B 1 343 ? 49.625 47.990 330.095 1.00 31.44 329 HIS B O 1
ATOM 6642 N N . SER B 1 344 ? 50.486 48.839 328.162 1.00 29.50 330 SER B N 1
ATOM 6643 C CA . SER B 1 344 ? 49.565 49.970 328.160 1.00 28.41 330 SER B CA 1
ATOM 6644 C C . SER B 1 344 ? 48.975 50.372 326.824 1.00 26.35 330 SER B C 1
ATOM 6645 O O . SER B 1 344 ? 48.277 51.332 326.765 1.00 26.16 330 SER B O 1
ATOM 6648 N N . ALA B 1 345 ? 49.217 49.627 325.762 1.00 25.20 331 ALA B N 1
ATOM 6649 C CA . ALA B 1 345 ? 48.815 50.038 324.429 1.00 24.09 331 ALA B CA 1
ATOM 6650 C C . ALA B 1 345 ? 47.295 49.856 324.261 1.00 24.22 331 ALA B C 1
ATOM 6651 O O . ALA B 1 345 ? 46.686 49.030 324.949 1.00 24.10 331 ALA B O 1
ATOM 6653 N N . ALA B 1 346 ? 46.684 50.622 323.351 1.00 23.74 332 ALA B N 1
ATOM 6654 C CA . ALA B 1 346 ? 45.271 50.446 323.031 1.00 23.17 332 ALA B CA 1
ATOM 6655 C C . ALA B 1 346 ? 45.073 49.101 322.313 1.00 23.43 332 ALA B C 1
ATOM 6656 O O . ALA B 1 346 ? 46.052 48.457 321.907 1.00 22.25 332 ALA B O 1
ATOM 6658 N N . LEU B 1 347 ? 43.815 48.661 322.189 1.00 23.38 333 LEU B N 1
ATOM 6659 C CA . LEU B 1 347 ? 43.531 47.441 321.421 1.00 23.43 333 LEU B CA 1
ATOM 6660 C C . LEU B 1 347 ? 43.538 47.802 319.960 1.00 23.64 333 LEU B C 1
ATOM 6661 O O . LEU B 1 347 ? 42.975 48.832 319.591 1.00 24.44 333 LEU B O 1
ATOM 6666 N N . PRO B 1 348 ? 44.236 47.026 319.112 1.00 23.70 334 PRO B N 1
ATOM 6667 C CA . PRO B 1 348 ? 44.184 47.420 317.718 1.00 24.05 334 PRO B CA 1
ATOM 6668 C C . PRO B 1 348 ? 42.767 47.305 317.166 1.00 24.30 334 PRO B C 1
ATOM 6669 O O . PRO B 1 348 ? 42.026 46.412 317.576 1.00 24.32 334 PRO B O 1
ATOM 6673 N N . PRO B 1 349 ? 42.373 48.212 316.272 1.00 24.59 335 PRO B N 1
ATOM 6674 C CA . PRO B 1 349 ? 41.033 48.207 315.690 1.00 24.68 335 PRO B CA 1
ATOM 6675 C C . PRO B 1 349 ? 40.618 46.939 314.926 1.00 24.19 335 PRO B C 1
ATOM 6676 O O . PRO B 1 349 ? 39.424 46.696 314.715 1.00 24.28 335 PRO B O 1
ATOM 6680 N N . LEU B 1 350 ? 41.573 46.141 314.500 1.00 23.58 336 LEU B N 1
ATOM 6681 C CA . LEU B 1 350 ? 41.227 44.875 313.888 1.00 23.36 336 LEU B CA 1
ATOM 6682 C C . LEU B 1 350 ? 40.375 44.027 314.836 1.00 22.92 336 LEU B C 1
ATOM 6683 O O . LEU B 1 350 ? 39.540 43.235 314.378 1.00 22.00 336 LEU B O 1
ATOM 6688 N N . TYR B 1 351 ? 40.552 44.201 316.140 1.00 22.62 337 TYR B N 1
ATOM 6689 C CA . TYR B 1 351 ? 39.757 43.420 317.104 1.00 23.23 337 TYR B CA 1
ATOM 6690 C C . TYR B 1 351 ? 38.263 43.747 317.059 1.00 23.59 337 TYR B C 1
ATOM 6691 O O . TYR B 1 351 ? 37.429 42.891 317.369 1.00 22.83 337 TYR B O 1
ATOM 6700 N N . TRP B 1 352 ? 37.911 44.963 316.662 1.00 24.10 338 TRP B N 1
ATOM 6701 C CA . TRP B 1 352 ? 36.495 45.274 316.577 1.00 25.24 338 TRP B CA 1
ATOM 6702 C C . TRP B 1 352 ? 36.009 45.237 315.138 1.00 26.03 338 TRP B C 1
ATOM 6703 O O . TRP B 1 352 ? 34.990 45.824 314.815 1.00 26.03 338 TRP B O 1
ATOM 6714 N N . GLY B 1 353 ? 36.725 44.529 314.269 1.00 26.86 339 GLY B N 1
ATOM 6715 C CA . GLY B 1 353 ? 36.206 44.211 312.938 1.00 27.35 339 GLY B CA 1
ATOM 6716 C C . GLY B 1 353 ? 36.834 44.890 311.741 1.00 27.92 339 GLY B C 1
ATOM 6717 O O . GLY B 1 353 ? 36.488 44.580 310.624 1.00 27.01 339 GLY B O 1
ATOM 6718 N N . LYS B 1 354 ? 37.746 45.829 311.973 1.00 29.37 340 LYS B N 1
ATOM 6719 C CA . LYS B 1 354 ? 38.455 46.472 310.892 1.00 30.60 340 LYS B CA 1
ATOM 6720 C C . LYS B 1 354 ? 39.342 45.432 310.233 1.00 30.90 340 LYS B C 1
ATOM 6721 O O . LYS B 1 354 ? 39.764 44.485 310.885 1.00 30.96 340 LYS B O 1
ATOM 6727 N N . PRO B 1 355 ? 39.592 45.583 308.920 1.00 31.49 341 PRO B N 1
ATOM 6728 C CA . PRO B 1 355 ? 40.265 44.511 308.199 1.00 31.54 341 PRO B CA 1
ATOM 6729 C C . PRO B 1 355 ? 41.753 44.384 308.558 1.00 30.88 341 PRO B C 1
ATOM 6730 O O . PRO B 1 355 ? 42.396 45.377 308.917 1.00 29.19 341 PRO B O 1
ATOM 6734 N N . THR B 1 356 ? 42.264 43.162 308.480 1.00 30.73 342 THR B N 1
ATOM 6735 C CA . THR B 1 356 ? 43.657 42.916 308.715 1.00 31.97 342 THR B CA 1
ATOM 6736 C C . THR B 1 356 ? 44.168 41.934 307.698 1.00 33.72 342 THR B C 1
ATOM 6737 O O . THR B 1 356 ? 43.455 41.064 307.226 1.00 33.89 342 THR B O 1
ATOM 6741 N N . ARG B 1 357 ? 45.428 42.083 307.351 1.00 35.99 343 ARG B N 1
ATOM 6742 C CA . ARG B 1 357 ? 46.079 41.189 306.404 1.00 37.67 343 ARG B CA 1
ATOM 6743 C C . ARG B 1 357 ? 46.654 39.967 307.064 1.00 36.70 343 ARG B C 1
ATOM 6744 O O . ARG B 1 357 ? 47.176 39.106 306.393 1.00 37.57 343 ARG B O 1
ATOM 6752 N N . MET B 1 358 ? 46.589 39.893 308.373 1.00 35.45 344 MET B N 1
ATOM 6753 C CA . MET B 1 358 ? 47.002 38.682 309.060 1.00 35.37 344 MET B CA 1
ATOM 6754 C C . MET B 1 358 ? 45.881 37.626 309.006 1.00 34.11 344 MET B C 1
ATOM 6755 O O . MET B 1 358 ? 44.878 37.730 309.690 1.00 33.77 344 MET B O 1
ATOM 6760 N N . ALA B 1 359 ? 46.045 36.607 308.182 1.00 33.46 345 ALA B N 1
ATOM 6761 C CA . ALA B 1 359 ? 44.941 35.642 307.933 1.00 32.82 345 ALA B CA 1
ATOM 6762 C C . ALA B 1 359 ? 44.350 35.038 309.204 1.00 31.13 345 ALA B C 1
ATOM 6763 O O . ALA B 1 359 ? 43.159 34.928 309.332 1.00 29.98 345 ALA B O 1
ATOM 6765 N N . CYS B 1 360 ? 45.201 34.646 310.136 1.00 30.68 346 CYS B N 1
ATOM 6766 C CA . CYS B 1 360 ? 44.746 33.998 311.376 1.00 29.93 346 CYS B CA 1
ATOM 6767 C C . CYS B 1 360 ? 43.826 34.912 312.185 1.00 28.95 346 CYS B C 1
ATOM 6768 O O . CYS B 1 360 ? 42.693 34.541 312.526 1.00 27.90 346 CYS B O 1
ATOM 6771 N N . LEU B 1 361 ? 44.328 36.117 312.451 1.00 27.61 347 LEU B N 1
ATOM 6772 C CA . LEU B 1 361 ? 43.553 37.125 313.160 1.00 27.00 347 LEU B CA 1
ATOM 6773 C C . LEU B 1 361 ? 42.209 37.436 312.468 1.00 26.39 347 LEU B C 1
ATOM 6774 O O . LEU B 1 361 ? 41.155 37.495 313.105 1.00 26.43 347 LEU B O 1
ATOM 6779 N N . SER B 1 362 ? 42.260 37.626 311.164 1.00 25.85 348 SER B N 1
ATOM 6780 C CA . SER B 1 362 ? 41.082 37.867 310.389 1.00 25.29 348 SER B CA 1
ATOM 6781 C C . SER B 1 362 ? 40.051 36.771 310.601 1.00 24.83 348 SER B C 1
ATOM 6782 O O . SER B 1 362 ? 38.916 37.027 310.919 1.00 24.80 348 SER B O 1
ATOM 6785 N N . ALA B 1 363 ? 40.472 35.534 310.475 1.00 24.72 349 ALA B N 1
ATOM 6786 C CA . ALA B 1 363 ? 39.579 34.417 310.626 1.00 24.10 349 ALA B CA 1
ATOM 6787 C C . ALA B 1 363 ? 38.956 34.382 312.016 1.00 23.55 349 ALA B C 1
ATOM 6788 O O . ALA B 1 363 ? 37.768 34.121 312.129 1.00 24.37 349 ALA B O 1
ATOM 6790 N N . ALA B 1 364 ? 39.735 34.649 313.064 1.00 23.31 350 ALA B N 1
ATOM 6791 C CA . ALA B 1 364 ? 39.230 34.533 314.463 1.00 22.79 350 ALA B CA 1
ATOM 6792 C C . ALA B 1 364 ? 38.245 35.677 314.788 1.00 23.02 350 ALA B C 1
ATOM 6793 O O . ALA B 1 364 ? 37.144 35.442 315.315 1.00 22.20 350 ALA B O 1
ATOM 6795 N N . VAL B 1 365 ? 38.632 36.904 314.441 1.00 23.13 351 VAL B N 1
ATOM 6796 C CA . VAL B 1 365 ? 37.753 38.022 314.647 1.00 23.52 351 VAL B CA 1
ATOM 6797 C C . VAL B 1 365 ? 36.503 37.858 313.800 1.00 24.06 351 VAL B C 1
ATOM 6798 O O . VAL B 1 365 ? 35.386 38.100 314.276 1.00 24.02 351 VAL B O 1
ATOM 6802 N N . ALA B 1 366 ? 36.654 37.380 312.568 1.00 24.42 352 ALA B N 1
ATOM 6803 C CA . ALA B 1 366 ? 35.464 37.233 311.695 1.00 24.30 352 ALA B CA 1
ATOM 6804 C C . ALA B 1 366 ? 34.433 36.270 312.308 1.00 24.62 352 ALA B C 1
ATOM 6805 O O . ALA B 1 366 ? 33.225 36.580 312.274 1.00 25.54 352 ALA B O 1
ATOM 6807 N N . GLN B 1 367 ? 34.869 35.135 312.882 1.00 23.83 353 GLN B N 1
ATOM 6808 C CA . GLN B 1 367 ? 33.887 34.221 313.457 1.00 23.70 353 GLN B CA 1
ATOM 6809 C C . GLN B 1 367 ? 33.377 34.712 314.808 1.00 23.53 353 GLN B C 1
ATOM 6810 O O . GLN B 1 367 ? 32.245 34.409 315.190 1.00 23.14 353 GLN B O 1
ATOM 6816 N N . THR B 1 368 ? 34.197 35.495 315.515 1.00 23.18 354 THR B N 1
ATOM 6817 C CA . THR B 1 368 ? 33.768 36.104 316.752 1.00 22.93 354 THR B CA 1
ATOM 6818 C C . THR B 1 368 ? 32.612 37.054 316.434 1.00 23.36 354 THR B C 1
ATOM 6819 O O . THR B 1 368 ? 31.539 37.006 317.061 1.00 22.09 354 THR B O 1
ATOM 6823 N N . ARG B 1 369 ? 32.811 37.870 315.401 1.00 24.11 355 ARG B N 1
ATOM 6824 C CA . ARG B 1 369 ? 31.788 38.793 314.965 1.00 24.57 355 ARG B CA 1
ATOM 6825 C C . ARG B 1 369 ? 30.531 38.059 314.558 1.00 25.26 355 ARG B C 1
ATOM 6826 O O . ARG B 1 369 ? 29.427 38.409 314.979 1.00 25.61 355 ARG B O 1
ATOM 6834 N N . ASP B 1 370 ? 30.683 37.030 313.749 1.00 25.83 356 ASP B N 1
ATOM 6835 C CA . ASP B 1 370 ? 29.517 36.409 313.134 1.00 26.93 356 ASP B CA 1
ATOM 6836 C C . ASP B 1 370 ? 28.829 35.368 314.016 1.00 25.91 356 ASP B C 1
ATOM 6837 O O . ASP B 1 370 ? 27.647 35.285 314.024 1.00 26.41 356 ASP B O 1
ATOM 6842 N N . LEU B 1 371 ? 29.566 34.581 314.772 1.00 24.93 357 LEU B N 1
ATOM 6843 C CA . LEU B 1 371 ? 28.965 33.537 315.568 1.00 23.91 357 LEU B CA 1
ATOM 6844 C C . LEU B 1 371 ? 28.983 33.789 317.081 1.00 23.78 357 LEU B C 1
ATOM 6845 O O . LEU B 1 371 ? 28.356 33.034 317.854 1.00 24.74 357 LEU B O 1
ATOM 6850 N N . ALA B 1 372 ? 29.709 34.803 317.519 1.00 22.96 358 ALA B N 1
ATOM 6851 C CA . ALA B 1 372 ? 29.911 35.051 318.949 1.00 23.12 358 ALA B CA 1
ATOM 6852 C C . ALA B 1 372 ? 30.713 33.942 319.597 1.00 23.09 358 ALA B C 1
ATOM 6853 O O . ALA B 1 372 ? 30.592 33.738 320.783 1.00 23.56 358 ALA B O 1
ATOM 6855 N N . TYR B 1 373 ? 31.561 33.261 318.822 1.00 23.02 359 TYR B N 1
ATOM 6856 C CA . TYR B 1 373 ? 32.292 32.127 319.311 1.00 22.72 359 TYR B CA 1
ATOM 6857 C C . TYR B 1 373 ? 33.633 31.929 318.601 1.00 22.73 359 TYR B C 1
ATOM 6858 O O . TYR B 1 373 ? 33.723 32.018 317.404 1.00 22.90 359 TYR B O 1
ATOM 6867 N N . ALA B 1 374 ? 34.678 31.674 319.371 1.00 22.80 360 ALA B N 1
ATOM 6868 C CA . ALA B 1 374 ? 35.951 31.196 318.865 1.00 22.85 360 ALA B CA 1
ATOM 6869 C C . ALA B 1 374 ? 36.271 30.019 319.787 1.00 23.05 360 ALA B C 1
ATOM 6870 O O . ALA B 1 374 ? 35.911 30.062 320.950 1.00 23.02 360 ALA B O 1
ATOM 6872 N N . HIS B 1 375 ? 36.933 28.970 319.311 1.00 23.38 361 HIS B N 1
ATOM 6873 C CA . HIS B 1 375 ? 37.319 27.905 320.248 1.00 23.63 361 HIS B CA 1
ATOM 6874 C C . HIS B 1 375 ? 38.610 28.243 321.004 1.00 23.51 361 HIS B C 1
ATOM 6875 O O . HIS B 1 375 ? 39.283 29.218 320.718 1.00 22.54 361 HIS B O 1
ATOM 6882 N N . HIS B 1 376 ? 38.958 27.413 321.971 1.00 23.85 362 HIS B N 1
ATOM 6883 C CA . HIS B 1 376 ? 39.940 27.819 322.955 1.00 24.21 362 HIS B CA 1
ATOM 6884 C C . HIS B 1 376 ? 41.315 28.229 322.378 1.00 24.05 362 HIS B C 1
ATOM 6885 O O . HIS B 1 376 ? 41.924 29.216 322.817 1.00 23.53 362 HIS B O 1
ATOM 6892 N N . ILE B 1 377 ? 41.802 27.480 321.403 1.00 24.38 363 ILE B N 1
ATOM 6893 C CA . ILE B 1 377 ? 43.155 27.698 320.927 1.00 24.47 363 ILE B CA 1
ATOM 6894 C C . ILE B 1 377 ? 43.239 28.987 320.149 1.00 24.50 363 ILE B C 1
ATOM 6895 O O . ILE B 1 377 ? 44.290 29.591 320.088 1.00 24.54 363 ILE B O 1
ATOM 6900 N N . GLN B 1 378 ? 42.117 29.409 319.571 1.00 24.71 364 GLN B N 1
ATOM 6901 C CA . GLN B 1 378 ? 42.002 30.731 318.936 1.00 24.84 364 GLN B CA 1
ATOM 6902 C C . GLN B 1 378 ? 42.076 31.885 319.964 1.00 24.56 364 GLN B C 1
ATOM 6903 O O . GLN B 1 378 ? 42.799 32.883 319.775 1.00 24.79 364 GLN B O 1
ATOM 6909 N N . ARG B 1 379 ? 41.333 31.730 321.046 1.00 23.52 365 ARG B N 1
ATOM 6910 C CA . ARG B 1 379 ? 41.338 32.705 322.098 1.00 24.10 365 ARG B CA 1
ATOM 6911 C C . ARG B 1 379 ? 42.723 32.849 322.751 1.00 24.32 365 ARG B C 1
ATOM 6912 O O . ARG B 1 379 ? 43.148 33.948 323.090 1.00 24.35 365 ARG B O 1
ATOM 6920 N N . LEU B 1 380 ? 43.411 31.731 322.917 1.00 24.52 366 LEU B N 1
ATOM 6921 C CA . LEU B 1 380 ? 44.682 31.695 323.602 1.00 24.62 366 LEU B CA 1
ATOM 6922 C C . LEU B 1 380 ? 45.804 32.056 322.644 1.00 25.61 366 LEU B C 1
ATOM 6923 O O . LEU B 1 380 ? 46.529 33.031 322.837 1.00 26.52 366 LEU B O 1
ATOM 6928 N N . MET B 1 381 ? 45.921 31.283 321.583 1.00 26.61 367 MET B N 1
ATOM 6929 C CA . MET B 1 381 ? 47.097 31.344 320.725 1.00 27.19 367 MET B CA 1
ATOM 6930 C C . MET B 1 381 ? 46.956 32.216 319.474 1.00 26.49 367 MET B C 1
ATOM 6931 O O . MET B 1 381 ? 47.944 32.448 318.791 1.00 26.83 367 MET B O 1
ATOM 6936 N N . VAL B 1 382 ? 45.778 32.748 319.180 1.00 25.51 368 VAL B N 1
ATOM 6937 C CA . VAL B 1 382 ? 45.698 33.729 318.089 1.00 24.99 368 VAL B CA 1
ATOM 6938 C C . VAL B 1 382 ? 45.458 35.133 318.619 1.00 24.74 368 VAL B C 1
ATOM 6939 O O . VAL B 1 382 ? 46.385 35.920 318.659 1.00 25.24 368 VAL B O 1
ATOM 6943 N N . THR B 1 383 ? 44.241 35.443 319.069 1.00 24.41 369 THR B N 1
ATOM 6944 C CA . THR B 1 383 ? 43.912 36.801 319.507 1.00 23.73 369 THR B CA 1
ATOM 6945 C C . THR B 1 383 ? 44.614 37.141 320.815 1.00 24.14 369 THR B C 1
ATOM 6946 O O . THR B 1 383 ? 45.154 38.208 320.947 1.00 24.85 369 THR B O 1
ATOM 6950 N N . GLY B 1 384 ? 44.634 36.228 321.777 1.00 24.45 370 GLY B N 1
ATOM 6951 C CA . GLY B 1 384 ? 45.375 36.444 323.008 1.00 24.77 370 GLY B CA 1
ATOM 6952 C C . GLY B 1 384 ? 46.872 36.648 322.771 1.00 25.34 370 GLY B C 1
ATOM 6953 O O . GLY B 1 384 ? 47.480 37.619 323.196 1.00 24.69 370 GLY B O 1
ATOM 6954 N N . ASN B 1 385 ? 47.465 35.684 322.102 1.00 25.98 371 ASN B N 1
ATOM 6955 C CA . ASN B 1 385 ? 48.884 35.676 321.842 1.00 26.65 371 ASN B CA 1
ATOM 6956 C C . ASN B 1 385 ? 49.298 37.025 321.241 1.00 27.10 371 ASN B C 1
ATOM 6957 O O . ASN B 1 385 ? 50.217 37.674 321.709 1.00 26.93 371 ASN B O 1
ATOM 6962 N N . PHE B 1 386 ? 48.574 37.454 320.214 1.00 27.44 372 PHE B N 1
ATOM 6963 C CA . PHE B 1 386 ? 48.887 38.689 319.533 1.00 27.40 372 PHE B CA 1
ATOM 6964 C C . PHE B 1 386 ? 48.773 39.937 320.417 1.00 26.94 372 PHE B C 1
ATOM 6965 O O . PHE B 1 386 ? 49.643 40.784 320.376 1.00 27.96 372 PHE B O 1
ATOM 6973 N N . ALA B 1 387 ? 47.703 40.057 321.184 1.00 25.71 373 ALA B N 1
ATOM 6974 C CA . ALA B 1 387 ? 47.549 41.160 322.107 1.00 25.49 373 ALA B CA 1
ATOM 6975 C C . ALA B 1 387 ? 48.743 41.278 323.095 1.00 25.94 373 ALA B C 1
ATOM 6976 O O . ALA B 1 387 ? 49.248 42.375 323.372 1.00 25.84 373 ALA B O 1
ATOM 6978 N N . LEU B 1 388 ? 49.170 40.147 323.640 1.00 26.30 374 LEU B N 1
ATOM 6979 C CA . LEU B 1 388 ? 50.223 40.129 324.629 1.00 26.91 374 LEU B CA 1
ATOM 6980 C C . LEU B 1 388 ? 51.509 40.540 323.950 1.00 27.27 374 LEU B C 1
ATOM 6981 O O . LEU B 1 388 ? 52.215 41.441 324.431 1.00 28.01 374 LEU B O 1
ATOM 6986 N N . LEU B 1 389 ? 51.792 39.924 322.812 1.00 27.01 375 LEU B N 1
ATOM 6987 C CA . LEU B 1 389 ? 52.986 40.276 322.051 1.00 27.06 375 LEU B CA 1
ATOM 6988 C C . LEU B 1 389 ? 53.013 41.764 321.692 1.00 26.91 375 LEU B C 1
ATOM 6989 O O . LEU B 1 389 ? 54.048 42.382 321.685 1.00 26.59 375 LEU B O 1
ATOM 6994 N N . ALA B 1 390 ? 51.847 42.325 321.415 1.00 27.19 376 ALA B N 1
ATOM 6995 C CA . ALA B 1 390 ? 51.724 43.697 320.936 1.00 27.34 376 ALA B CA 1
ATOM 6996 C C . ALA B 1 390 ? 51.689 44.694 322.081 1.00 27.57 376 ALA B C 1
ATOM 6997 O O . ALA B 1 390 ? 51.623 45.905 321.844 1.00 28.48 376 ALA B O 1
ATOM 6999 N N . GLY B 1 391 ? 51.726 44.197 323.316 1.00 27.26 377 GLY B N 1
ATOM 7000 C CA . GLY B 1 391 ? 51.839 45.062 324.483 1.00 26.55 377 GLY B CA 1
ATOM 7001 C C . GLY B 1 391 ? 50.566 45.806 324.823 1.00 25.78 377 GLY B C 1
ATOM 7002 O O . GLY B 1 391 ? 50.629 46.883 325.369 1.00 25.89 377 GLY B O 1
ATOM 7003 N N . VAL B 1 392 ? 49.409 45.213 324.551 1.00 25.21 378 VAL B N 1
ATOM 7004 C CA . VAL B 1 392 ? 48.150 45.874 324.828 1.00 24.38 378 VAL B CA 1
ATOM 7005 C C . VAL B 1 392 ? 47.910 45.836 326.308 1.00 25.36 378 VAL B C 1
ATOM 7006 O O . VAL B 1 392 ? 48.220 44.838 326.968 1.00 24.84 378 VAL B O 1
ATOM 7010 N N . ASP B 1 393 ? 47.370 46.932 326.833 1.00 26.13 379 ASP B N 1
ATOM 7011 C CA . ASP B 1 393 ? 46.941 46.995 328.228 1.00 26.66 379 ASP B CA 1
ATOM 7012 C C . ASP B 1 393 ? 46.017 45.822 328.518 1.00 26.25 379 ASP B C 1
ATOM 7013 O O . ASP B 1 393 ? 45.072 45.577 327.791 1.00 25.56 379 ASP B O 1
ATOM 7018 N N . PRO B 1 394 ? 46.270 45.103 329.599 1.00 26.17 380 PRO B N 1
ATOM 7019 C CA . PRO B 1 394 ? 45.368 44.013 329.814 1.00 26.25 380 PRO B CA 1
ATOM 7020 C C . PRO B 1 394 ? 43.943 44.423 330.146 1.00 25.74 380 PRO B C 1
ATOM 7021 O O . PRO B 1 394 ? 43.041 43.618 329.954 1.00 25.65 380 PRO B O 1
ATOM 7025 N N . ALA B 1 395 ? 43.736 45.639 330.647 1.00 25.78 381 ALA B N 1
ATOM 7026 C CA . ALA B 1 395 ? 42.374 46.155 330.867 1.00 25.79 381 ALA B CA 1
ATOM 7027 C C . ALA B 1 395 ? 41.617 46.137 329.526 1.00 26.64 381 ALA B C 1
ATOM 7028 O O . ALA B 1 395 ? 40.427 45.872 329.481 1.00 27.51 381 ALA B O 1
ATOM 7030 N N . GLU B 1 396 ? 42.325 46.401 328.438 1.00 26.96 382 GLU B N 1
ATOM 7031 C CA . GLU B 1 396 ? 41.724 46.475 327.145 1.00 27.28 382 GLU B CA 1
ATOM 7032 C C . GLU B 1 396 ? 41.495 45.094 326.569 1.00 26.51 382 GLU B C 1
ATOM 7033 O O . GLU B 1 396 ? 40.511 44.848 325.914 1.00 27.57 382 GLU B O 1
ATOM 7039 N N . VAL B 1 397 ? 42.393 44.170 326.793 1.00 25.73 383 VAL B N 1
ATOM 7040 C CA . VAL B 1 397 ? 42.132 42.849 326.314 1.00 25.22 383 VAL B CA 1
ATOM 7041 C C . VAL B 1 397 ? 40.895 42.321 327.084 1.00 25.67 383 VAL B C 1
ATOM 7042 O O . VAL B 1 397 ? 40.040 41.641 326.512 1.00 26.00 383 VAL B O 1
ATOM 7046 N N . HIS B 1 398 ? 40.796 42.680 328.359 1.00 25.32 384 HIS B N 1
ATOM 7047 C CA . HIS B 1 398 ? 39.729 42.237 329.222 1.00 25.62 384 HIS B CA 1
ATOM 7048 C C . HIS B 1 398 ? 38.366 42.717 328.768 1.00 26.29 384 HIS B C 1
ATOM 7049 O O . HIS B 1 398 ? 37.434 41.931 328.660 1.00 26.44 384 HIS B O 1
ATOM 7056 N N . GLU B 1 399 ? 38.251 43.995 328.443 1.00 26.96 385 GLU B N 1
ATOM 7057 C CA . GLU B 1 399 ? 36.986 44.525 327.938 1.00 27.45 385 GLU B CA 1
ATOM 7058 C C . GLU B 1 399 ? 36.502 43.762 326.683 1.00 26.19 385 GLU B C 1
ATOM 7059 O O . GLU B 1 399 ? 35.313 43.574 326.463 1.00 25.89 385 GLU B O 1
ATOM 7065 N N . TRP B 1 400 ? 37.427 43.332 325.846 1.00 25.27 386 TRP B N 1
ATOM 7066 C CA . TRP B 1 400 ? 37.040 42.689 324.597 1.00 24.35 386 TRP B CA 1
ATOM 7067 C C . TRP B 1 400 ? 36.512 41.285 324.835 1.00 23.59 386 TRP B C 1
ATOM 7068 O O . TRP B 1 400 ? 35.370 40.976 324.443 1.00 23.43 386 TRP B O 1
ATOM 7079 N N . TYR B 1 401 ? 37.315 40.446 325.490 1.00 22.52 387 TYR B N 1
ATOM 7080 C CA . TYR B 1 401 ? 36.884 39.082 325.762 1.00 21.94 387 TYR B CA 1
ATOM 7081 C C . TYR B 1 401 ? 35.583 39.078 326.573 1.00 22.18 387 TYR B C 1
ATOM 7082 O O . TYR B 1 401 ? 34.710 38.233 326.368 1.00 22.47 387 TYR B O 1
ATOM 7091 N N . LEU B 1 402 ? 35.435 40.011 327.503 1.00 22.02 388 LEU B N 1
ATOM 7092 C CA . LEU B 1 402 ? 34.237 40.013 328.304 1.00 22.32 388 LEU B CA 1
ATOM 7093 C C . LEU B 1 402 ? 33.059 40.481 327.442 1.00 22.17 388 LEU B C 1
ATOM 7094 O O . LEU B 1 402 ? 31.897 40.146 327.711 1.00 22.27 388 LEU B O 1
ATOM 7099 N N . SER B 1 403 ? 33.348 41.218 326.385 1.00 21.41 389 SER B N 1
ATOM 7100 C CA . SER B 1 403 ? 32.263 41.652 325.521 1.00 21.75 389 SER B CA 1
ATOM 7101 C C . SER B 1 403 ? 31.852 40.658 324.455 1.00 21.36 389 SER B C 1
ATOM 7102 O O . SER B 1 403 ? 30.678 40.483 324.227 1.00 22.11 389 SER B O 1
ATOM 7105 N N . VAL B 1 404 ? 32.805 40.066 323.749 1.00 20.67 390 VAL B N 1
ATOM 7106 C CA . VAL B 1 404 ? 32.496 39.545 322.418 1.00 20.23 390 VAL B CA 1
ATOM 7107 C C . VAL B 1 404 ? 32.023 38.124 322.360 1.00 20.66 390 VAL B C 1
ATOM 7108 O O . VAL B 1 404 ? 31.491 37.742 321.332 1.00 21.25 390 VAL B O 1
ATOM 7112 N N . TYR B 1 405 ? 32.221 37.335 323.419 1.00 20.42 391 TYR B N 1
ATOM 7113 C CA . TYR B 1 405 ? 31.966 35.891 323.363 1.00 20.28 391 TYR B CA 1
ATOM 7114 C C . TYR B 1 405 ? 30.699 35.500 324.089 1.00 19.91 391 TYR B C 1
ATOM 7115 O O . TYR B 1 405 ? 30.442 35.966 325.193 1.00 20.57 391 TYR B O 1
ATOM 7124 N N . ILE B 1 406 ? 29.958 34.588 323.470 1.00 19.37 392 ILE B N 1
ATOM 7125 C CA . ILE B 1 406 ? 28.637 34.184 323.901 1.00 19.84 392 ILE B CA 1
ATOM 7126 C C . ILE B 1 406 ? 28.618 33.682 325.346 1.00 20.80 392 ILE B C 1
ATOM 7127 O O . ILE B 1 406 ? 27.628 33.842 326.052 1.00 20.72 392 ILE B O 1
ATOM 7132 N N . ASP B 1 407 ? 29.749 33.133 325.783 1.00 21.35 393 ASP B N 1
ATOM 7133 C CA . ASP B 1 407 ? 29.882 32.541 327.078 1.00 21.88 393 ASP B CA 1
ATOM 7134 C C . ASP B 1 407 ? 30.631 33.411 328.082 1.00 22.42 393 ASP B C 1
ATOM 7135 O O . ASP B 1 407 ? 31.047 32.878 329.140 1.00 21.61 393 ASP B O 1
ATOM 7140 N N . ALA B 1 408 ? 30.789 34.720 327.803 1.00 22.38 394 ALA B N 1
ATOM 7141 C CA . ALA B 1 408 ? 31.631 35.560 328.682 1.00 22.64 394 ALA B CA 1
ATOM 7142 C C . ALA B 1 408 ? 30.841 36.186 329.831 1.00 22.94 394 ALA B C 1
ATOM 7143 O O . ALA B 1 408 ? 29.874 36.942 329.612 1.00 23.26 394 ALA B O 1
ATOM 7145 N N . LEU B 1 409 ? 31.261 35.832 331.053 1.00 22.68 395 LEU B N 1
ATOM 7146 C CA . LEU B 1 409 ? 30.884 36.491 332.305 1.00 21.70 395 LEU B CA 1
ATOM 7147 C C . LEU B 1 409 ? 32.162 36.649 333.100 1.00 21.52 395 LEU B C 1
ATOM 7148 O O . LEU B 1 409 ? 33.061 35.845 332.957 1.00 20.95 395 LEU B O 1
ATOM 7153 N N . GLU B 1 410 ? 32.252 37.661 333.955 1.00 22.25 396 GLU B N 1
ATOM 7154 C CA . GLU B 1 410 ? 33.513 37.962 334.648 1.00 22.52 396 GLU B CA 1
ATOM 7155 C C . GLU B 1 410 ? 34.202 36.763 335.260 1.00 22.59 396 GLU B C 1
ATOM 7156 O O . GLU B 1 410 ? 35.402 36.598 335.112 1.00 22.84 396 GLU B O 1
ATOM 7162 N N . TRP B 1 411 ? 33.457 35.927 335.964 1.00 22.13 397 TRP B N 1
ATOM 7163 C CA . TRP B 1 411 ? 34.114 34.961 336.763 1.00 21.99 397 TRP B CA 1
ATOM 7164 C C . TRP B 1 411 ? 34.966 34.022 335.930 1.00 21.88 397 TRP B C 1
ATOM 7165 O O . TRP B 1 411 ? 36.012 33.583 336.371 1.00 21.96 397 TRP B O 1
ATOM 7176 N N . VAL B 1 412 ? 34.518 33.716 334.723 1.00 21.55 398 VAL B N 1
ATOM 7177 C CA . VAL B 1 412 ? 35.207 32.765 333.869 1.00 21.07 398 VAL B CA 1
ATOM 7178 C C . VAL B 1 412 ? 36.122 33.435 332.853 1.00 21.57 398 VAL B C 1
ATOM 7179 O O . VAL B 1 412 ? 37.146 32.892 332.468 1.00 21.68 398 VAL B O 1
ATOM 7183 N N . GLU B 1 413 ? 35.748 34.603 332.377 1.00 22.03 399 GLU B N 1
ATOM 7184 C CA . GLU B 1 413 ? 36.595 35.297 331.413 1.00 22.91 399 GLU B CA 1
ATOM 7185 C C . GLU B 1 413 ? 37.875 35.901 332.025 1.00 23.75 399 GLU B C 1
ATOM 7186 O O . GLU B 1 413 ? 38.938 35.928 331.389 1.00 24.17 399 GLU B O 1
ATOM 7192 N N . ALA B 1 414 ? 37.771 36.407 333.247 1.00 24.76 400 ALA B N 1
ATOM 7193 C CA . ALA B 1 414 ? 38.816 37.263 333.802 1.00 25.27 400 ALA B CA 1
ATOM 7194 C C . ALA B 1 414 ? 40.085 36.476 334.064 1.00 25.57 400 ALA B C 1
ATOM 7195 O O . ALA B 1 414 ? 41.159 36.912 333.726 1.00 26.00 400 ALA B O 1
ATOM 7197 N N . PRO B 1 415 ? 39.966 35.289 334.625 1.00 25.88 401 PRO B N 1
ATOM 7198 C CA . PRO B 1 415 ? 41.202 34.586 334.901 1.00 26.30 401 PRO B CA 1
ATOM 7199 C C . PRO B 1 415 ? 41.871 34.079 333.650 1.00 26.59 401 PRO B C 1
ATOM 7200 O O . PRO B 1 415 ? 43.112 34.072 333.554 1.00 27.16 401 PRO B O 1
ATOM 7204 N N . ASN B 1 416 ? 41.054 33.624 332.698 1.00 26.53 402 ASN B N 1
ATOM 7205 C CA . ASN B 1 416 ? 41.570 33.217 331.397 1.00 25.18 402 ASN B CA 1
ATOM 7206 C C . ASN B 1 416 ? 42.252 34.379 330.685 1.00 24.94 402 ASN B C 1
ATOM 7207 O O . ASN B 1 416 ? 43.237 34.182 330.027 1.00 25.78 402 ASN B O 1
ATOM 7212 N N . THR B 1 417 ? 41.779 35.602 330.841 1.00 24.66 403 THR B N 1
ATOM 7213 C CA . THR B 1 417 ? 42.285 36.691 330.006 1.00 24.90 403 THR B CA 1
ATOM 7214 C C . THR B 1 417 ? 43.452 37.405 330.667 1.00 25.56 403 THR B C 1
ATOM 7215 O O . THR B 1 417 ? 44.513 37.518 330.120 1.00 25.83 403 THR B O 1
ATOM 7219 N N . ILE B 1 418 ? 43.226 37.891 331.867 1.00 26.26 404 ILE B N 1
ATOM 7220 C CA . ILE B 1 418 ? 44.216 38.589 332.632 1.00 26.77 404 ILE B CA 1
ATOM 7221 C C . ILE B 1 418 ? 45.363 37.646 332.962 1.00 27.66 404 ILE B C 1
ATOM 7222 O O . ILE B 1 418 ? 46.526 38.059 332.925 1.00 27.62 404 ILE B O 1
ATOM 7227 N N . GLY B 1 419 ? 45.011 36.401 333.353 1.00 27.65 405 GLY B N 1
ATOM 7228 C CA . GLY B 1 419 ? 45.966 35.404 333.823 1.00 27.24 405 GLY B CA 1
ATOM 7229 C C . GLY B 1 419 ? 46.562 34.505 332.757 1.00 27.20 405 GLY B C 1
ATOM 7230 O O . GLY B 1 419 ? 47.686 34.680 332.373 1.00 26.82 405 GLY B O 1
ATOM 7231 N N . MET B 1 420 ? 45.811 33.513 332.301 1.00 27.57 406 MET B N 1
ATOM 7232 C CA . MET B 1 420 ? 46.300 32.541 331.321 1.00 28.04 406 MET B CA 1
ATOM 7233 C C . MET B 1 420 ? 46.871 33.241 330.097 1.00 27.96 406 MET B C 1
ATOM 7234 O O . MET B 1 420 ? 48.019 32.983 329.690 1.00 28.37 406 MET B O 1
ATOM 7239 N N . SER B 1 421 ? 46.074 34.115 329.501 1.00 27.10 407 SER B N 1
ATOM 7240 C CA . SER B 1 421 ? 46.485 34.763 328.267 1.00 27.59 407 SER B CA 1
ATOM 7241 C C . SER B 1 421 ? 47.481 35.912 328.408 1.00 27.71 407 SER B C 1
ATOM 7242 O O . SER B 1 421 ? 48.440 35.948 327.688 1.00 28.15 407 SER B O 1
ATOM 7245 N N . GLN B 1 422 ? 47.242 36.883 329.273 1.00 28.09 408 GLN B N 1
ATOM 7246 C CA . GLN B 1 422 ? 48.035 38.113 329.230 1.00 29.22 408 GLN B CA 1
ATOM 7247 C C . GLN B 1 422 ? 49.149 38.169 330.269 1.00 31.00 408 GLN B C 1
ATOM 7248 O O . GLN B 1 422 ? 49.862 39.168 330.354 1.00 30.81 408 GLN B O 1
ATOM 7254 N N . PHE B 1 423 ? 49.273 37.110 331.069 1.00 32.38 409 PHE B N 1
ATOM 7255 C CA . PHE B 1 423 ? 50.360 36.960 331.988 1.00 34.16 409 PHE B CA 1
ATOM 7256 C C . PHE B 1 423 ? 50.549 38.195 332.853 1.00 34.47 409 PHE B C 1
ATOM 7257 O O . PHE B 1 423 ? 51.658 38.659 333.077 1.00 34.11 409 PHE B O 1
ATOM 7265 N N . ALA B 1 424 ? 49.436 38.701 333.360 1.00 35.52 410 ALA B N 1
ATOM 7266 C CA . ALA B 1 424 ? 49.376 40.025 333.993 1.00 36.63 410 ALA B CA 1
ATOM 7267 C C . ALA B 1 424 ? 49.290 39.928 335.514 1.00 37.95 410 ALA B C 1
ATOM 7268 O O . ALA B 1 424 ? 49.285 40.938 336.207 1.00 37.51 410 ALA B O 1
ATOM 7270 N N . ASP B 1 425 ? 49.228 38.698 336.006 1.00 40.28 411 ASP B N 1
ATOM 7271 C CA . ASP B 1 425 ? 49.060 38.399 337.417 1.00 42.49 411 ASP B CA 1
ATOM 7272 C C . ASP B 1 425 ? 50.310 37.728 337.969 1.00 44.61 411 ASP B C 1
ATOM 7273 O O . ASP B 1 425 ? 51.383 37.870 337.395 1.00 44.07 411 ASP B O 1
ATOM 7278 N N . HIS B 1 426 ? 50.194 37.013 339.078 1.00 47.71 412 HIS B N 1
ATOM 7279 C CA . HIS B 1 426 ? 51.377 36.359 339.658 1.00 50.59 412 HIS B CA 1
ATOM 7280 C C . HIS B 1 426 ? 51.561 34.900 339.150 1.00 51.54 412 HIS B C 1
ATOM 7281 O O . HIS B 1 426 ? 52.232 34.098 339.784 1.00 53.13 412 HIS B O 1
ATOM 7283 N N . GLY B 1 427 ? 50.999 34.556 337.998 1.00 51.67 413 GLY B N 1
ATOM 7284 C CA . GLY B 1 427 ? 51.342 33.292 337.345 1.00 51.65 413 GLY B CA 1
ATOM 7285 C C . GLY B 1 427 ? 50.538 32.114 337.845 1.00 51.40 413 GLY B C 1
ATOM 7286 O O . GLY B 1 427 ? 50.925 30.962 337.673 1.00 51.59 413 GLY B O 1
ATOM 7287 N N . LEU B 1 428 ? 49.382 32.403 338.417 1.00 51.01 414 LEU B N 1
ATOM 7288 C CA . LEU B 1 428 ? 48.541 31.368 338.988 1.00 51.00 414 LEU B CA 1
ATOM 7289 C C . LEU B 1 428 ? 47.978 30.390 337.904 1.00 49.59 414 LEU B C 1
ATOM 7290 O O . LEU B 1 428 ? 47.674 29.255 338.208 1.00 49.47 414 LEU B O 1
ATOM 7295 N N . LEU B 1 429 ? 47.864 30.811 336.652 1.00 48.32 415 LEU B N 1
ATOM 7296 C CA . LEU B 1 429 ? 47.350 29.933 335.585 1.00 47.77 415 LEU B CA 1
ATOM 7297 C C . LEU B 1 429 ? 48.398 29.432 334.524 1.00 48.40 415 LEU B C 1
ATOM 7298 O O . LEU B 1 429 ? 48.063 28.958 333.433 1.00 47.63 415 LEU B O 1
ATOM 7303 N N . GLY B 1 430 ? 49.672 29.494 334.868 1.00 51.54 416 GLY B N 1
ATOM 7304 C CA . GLY B 1 430 ? 50.732 29.052 333.961 1.00 52.14 416 GLY B CA 1
ATOM 7305 C C . GLY B 1 430 ? 51.973 29.764 334.415 1.00 53.42 416 GLY B C 1
ATOM 7306 O O . GLY B 1 430 ? 51.910 30.921 334.812 1.00 53.79 416 GLY B O 1
ATOM 7307 N N . SER B 1 431 ? 53.093 29.064 334.409 1.00 54.80 417 SER B N 1
ATOM 7308 C CA . SER B 1 431 ? 54.372 29.636 334.832 1.00 55.71 417 SER B CA 1
ATOM 7309 C C . SER B 1 431 ? 55.142 30.246 333.638 1.00 54.48 417 SER B C 1
ATOM 7310 O O . SER B 1 431 ? 56.073 31.048 333.833 1.00 54.89 417 SER B O 1
ATOM 7313 N N . LYS B 1 432 ? 54.739 29.848 332.420 1.00 52.66 418 LYS B N 1
ATOM 7314 C CA . LYS B 1 432 ? 55.274 30.357 331.131 1.00 50.93 418 LYS B CA 1
ATOM 7315 C C . LYS B 1 432 ? 54.145 31.029 330.366 1.00 48.26 418 LYS B C 1
ATOM 7316 O O . LYS B 1 432 ? 53.017 30.532 330.339 1.00 48.23 418 LYS B O 1
ATOM 7318 N N . PRO B 1 433 ? 54.433 32.175 329.752 1.00 45.82 419 PRO B N 1
ATOM 7319 C CA . PRO B 1 433 ? 53.382 32.827 328.990 1.00 43.49 419 PRO B CA 1
ATOM 7320 C C . PRO B 1 433 ? 53.030 32.052 327.751 1.00 41.48 419 PRO B C 1
ATOM 7321 O O . PRO B 1 433 ? 53.875 31.386 327.193 1.00 40.71 419 PRO B O 1
ATOM 7325 N N . TYR B 1 434 ? 51.776 32.154 327.333 1.00 39.88 420 TYR B N 1
ATOM 7326 C CA . TYR B 1 434 ? 51.320 31.547 326.096 1.00 38.60 420 TYR B CA 1
ATOM 7327 C C . TYR B 1 434 ? 51.579 32.496 324.940 1.00 37.56 420 TYR B C 1
ATOM 7328 O O . TYR B 1 434 ? 50.709 33.238 324.519 1.00 37.16 420 TYR B O 1
ATOM 7337 N N . VAL B 1 435 ? 52.810 32.505 324.453 1.00 37.04 421 VAL B N 1
ATOM 7338 C CA . VAL B 1 435 ? 53.157 33.332 323.302 1.00 36.02 421 VAL B CA 1
ATOM 7339 C C . VAL B 1 435 ? 53.844 32.446 322.313 1.00 35.36 421 VAL B C 1
ATOM 7340 O O . VAL B 1 435 ? 54.327 31.366 322.672 1.00 35.74 421 VAL B O 1
ATOM 7344 N N . SER B 1 436 ? 53.881 32.880 321.066 1.00 33.57 422 SER B N 1
ATOM 7345 C CA . SER B 1 436 ? 54.565 32.103 320.056 1.00 33.34 422 SER B CA 1
ATOM 7346 C C . SER B 1 436 ? 54.928 32.954 318.875 1.00 32.50 422 SER B C 1
ATOM 7347 O O . SER B 1 436 ? 54.361 34.018 318.682 1.00 31.94 422 SER B O 1
ATOM 7350 N N . SER B 1 437 ? 55.886 32.475 318.093 1.00 32.37 423 SER B N 1
ATOM 7351 C CA . SER B 1 437 ? 56.137 33.020 316.783 1.00 31.94 423 SER B CA 1
ATOM 7352 C C . SER B 1 437 ? 55.049 32.450 315.888 1.00 31.69 423 SER B C 1
ATOM 7353 O O . SER B 1 437 ? 54.182 31.739 316.352 1.00 31.84 423 SER B O 1
ATOM 7356 N N . GLY B 1 438 ? 55.085 32.756 314.608 1.00 31.53 424 GLY B N 1
ATOM 7357 C CA . GLY B 1 438 ? 54.142 32.193 313.681 1.00 31.56 424 GLY B CA 1
ATOM 7358 C C . GLY B 1 438 ? 54.304 30.710 313.380 1.00 32.73 424 GLY B C 1
ATOM 7359 O O . GLY B 1 438 ? 53.344 30.078 312.886 1.00 33.38 424 GLY B O 1
ATOM 7360 N N . ALA B 1 439 ? 55.498 30.151 313.619 1.00 32.77 425 ALA B N 1
ATOM 7361 C CA . ALA B 1 439 ? 55.738 28.720 313.389 1.00 33.36 425 ALA B CA 1
ATOM 7362 C C . ALA B 1 439 ? 54.635 27.883 314.026 1.00 33.45 425 ALA B C 1
ATOM 7363 O O . ALA B 1 439 ? 54.192 26.916 313.437 1.00 34.81 425 ALA B O 1
ATOM 7365 N N . TYR B 1 440 ? 54.170 28.269 315.212 1.00 32.95 426 TYR B N 1
ATOM 7366 C CA . TYR B 1 440 ? 53.182 27.489 315.936 1.00 32.70 426 TYR B CA 1
ATOM 7367 C C . TYR B 1 440 ? 51.838 27.521 315.241 1.00 31.65 426 TYR B C 1
ATOM 7368 O O . TYR B 1 440 ? 51.155 26.496 315.211 1.00 31.28 426 TYR B O 1
ATOM 7377 N N . ILE B 1 441 ? 51.443 28.693 314.721 1.00 30.43 427 ILE B N 1
ATOM 7378 C CA . ILE B 1 441 ? 50.114 28.850 314.083 1.00 30.16 427 ILE B CA 1
ATOM 7379 C C . ILE B 1 441 ? 50.083 28.097 312.745 1.00 32.20 427 ILE B C 1
ATOM 7380 O O . ILE B 1 441 ? 49.079 27.470 312.404 1.00 31.38 427 ILE B O 1
ATOM 7385 N N . ASP B 1 442 ? 51.205 28.165 312.016 1.00 34.19 428 ASP B N 1
ATOM 7386 C CA . ASP B 1 442 ? 51.466 27.358 310.816 1.00 36.62 428 ASP B CA 1
ATOM 7387 C C . ASP B 1 442 ? 51.382 25.843 311.095 1.00 38.47 428 ASP B C 1
ATOM 7388 O O . ASP B 1 442 ? 50.748 25.109 310.354 1.00 39.05 428 ASP B O 1
ATOM 7393 N N . ARG B 1 443 ? 51.991 25.379 312.171 1.00 40.03 429 ARG B N 1
ATOM 7394 C CA . ARG B 1 443 ? 51.940 23.950 312.483 1.00 42.68 429 ARG B CA 1
ATOM 7395 C C . ARG B 1 443 ? 50.496 23.478 312.670 1.00 41.55 429 ARG B C 1
ATOM 7396 O O . ARG B 1 443 ? 50.149 22.383 312.238 1.00 42.19 429 ARG B O 1
ATOM 7404 N N . MET B 1 444 ? 49.678 24.308 313.317 1.00 39.41 430 MET B N 1
ATOM 7405 C CA . MET B 1 444 ? 48.388 23.883 313.837 1.00 38.69 430 MET B CA 1
ATOM 7406 C C . MET B 1 444 ? 47.209 24.258 312.965 1.00 38.05 430 MET B C 1
ATOM 7407 O O . MET B 1 444 ? 46.119 23.751 313.151 1.00 37.21 430 MET B O 1
ATOM 7412 N N . SER B 1 445 ? 47.425 25.162 312.023 1.00 37.79 431 SER B N 1
ATOM 7413 C CA . SER B 1 445 ? 46.359 25.665 311.192 1.00 37.64 431 SER B CA 1
ATOM 7414 C C . SER B 1 445 ? 46.713 25.486 309.727 1.00 38.73 431 SER B C 1
ATOM 7415 O O . SER B 1 445 ? 47.835 25.051 309.393 1.00 38.71 431 SER B O 1
ATOM 7418 N N . ASP B 1 446 ? 45.746 25.822 308.864 1.00 39.28 432 ASP B N 1
ATOM 7419 C CA . ASP B 1 446 ? 45.989 26.013 307.424 1.00 39.61 432 ASP B CA 1
ATOM 7420 C C . ASP B 1 446 ? 45.859 27.483 306.999 1.00 38.07 432 ASP B C 1
ATOM 7421 O O . ASP B 1 446 ? 45.614 27.767 305.863 1.00 37.49 432 ASP B O 1
ATOM 7426 N N . TYR B 1 447 ? 46.034 28.413 307.919 1.00 37.45 433 TYR B N 1
ATOM 7427 C CA . TYR B 1 447 ? 45.898 29.849 307.596 1.00 37.57 433 TYR B CA 1
ATOM 7428 C C . TYR B 1 447 ? 47.019 30.401 306.722 1.00 38.02 433 TYR B C 1
ATOM 7429 O O . TYR B 1 447 ? 46.780 31.153 305.816 1.00 38.47 433 TYR B O 1
ATOM 7438 N N . CYS B 1 448 ? 48.248 30.045 307.036 1.00 39.22 434 CYS B N 1
ATOM 7439 C CA . CYS B 1 448 ? 49.418 30.696 306.480 1.00 40.01 434 CYS B CA 1
ATOM 7440 C C . CYS B 1 448 ? 49.605 30.591 304.968 1.00 42.00 434 CYS B C 1
ATOM 7441 O O . CYS B 1 448 ? 50.157 31.497 304.363 1.00 41.56 434 CYS B O 1
ATOM 7444 N N . ARG B 1 449 ? 49.156 29.502 304.376 1.00 45.02 435 ARG B N 1
ATOM 7445 C CA . ARG B 1 449 ? 49.281 29.312 302.950 1.00 47.87 435 ARG B CA 1
ATOM 7446 C C . ARG B 1 449 ? 48.639 30.471 302.213 1.00 47.13 435 ARG B C 1
ATOM 7447 O O . ARG B 1 449 ? 49.252 31.060 301.347 1.00 47.78 435 ARG B O 1
ATOM 7455 N N . GLY B 1 450 ? 47.413 30.822 302.583 1.00 46.16 436 GLY B N 1
ATOM 7456 C CA . GLY B 1 450 ? 46.719 31.971 301.990 1.00 45.08 436 GLY B CA 1
ATOM 7457 C C . GLY B 1 450 ? 47.019 33.395 302.482 1.00 42.94 436 GLY B C 1
ATOM 7458 O O . GLY B 1 450 ? 46.287 34.321 302.127 1.00 42.84 436 GLY B O 1
ATOM 7459 N N . CYS B 1 451 ? 48.076 33.606 303.266 1.00 40.27 437 CYS B N 1
ATOM 7460 C CA . CYS B 1 451 ? 48.246 34.885 303.964 1.00 37.71 437 CYS B CA 1
ATOM 7461 C C . CYS B 1 451 ? 49.150 35.870 303.222 1.00 37.10 437 CYS B C 1
ATOM 7462 O O . CYS B 1 451 ? 50.096 35.504 302.572 1.00 37.04 437 CYS B O 1
ATOM 7465 N N . ALA B 1 452 ? 48.830 37.144 303.327 1.00 36.25 438 ALA B N 1
ATOM 7466 C CA . ALA B 1 452 ? 49.714 38.203 302.853 1.00 35.69 438 ALA B CA 1
ATOM 7467 C C . ALA B 1 452 ? 51.152 38.074 303.396 1.00 34.61 438 ALA B C 1
ATOM 7468 O O . ALA B 1 452 ? 52.106 38.395 302.704 1.00 33.65 438 ALA B O 1
ATOM 7470 N N . TYR B 1 453 ? 51.302 37.628 304.641 1.00 33.85 439 TYR B N 1
ATOM 7471 C CA . TYR B 1 453 ? 52.618 37.528 305.229 1.00 33.38 439 TYR B CA 1
ATOM 7472 C C . TYR B 1 453 ? 53.186 36.143 304.921 1.00 34.20 439 TYR B C 1
ATOM 7473 O O . TYR B 1 453 ? 52.452 35.236 304.503 1.00 33.43 439 TYR B O 1
ATOM 7482 N N . ALA B 1 454 ? 54.502 36.032 305.086 1.00 35.34 440 ALA B N 1
ATOM 7483 C CA . ALA B 1 454 ? 55.256 34.802 304.851 1.00 37.14 440 ALA B CA 1
ATOM 7484 C C . ALA B 1 454 ? 55.743 34.285 306.183 1.00 37.97 440 ALA B C 1
ATOM 7485 O O . ALA B 1 454 ? 56.647 34.862 306.787 1.00 37.63 440 ALA B O 1
ATOM 7487 N N . VAL B 1 455 ? 55.149 33.193 306.638 1.00 39.48 441 VAL B N 1
ATOM 7488 C CA . VAL B 1 455 ? 55.421 32.653 307.964 1.00 40.41 441 VAL B CA 1
ATOM 7489 C C . VAL B 1 455 ? 56.835 32.146 308.092 1.00 42.18 441 VAL B C 1
ATOM 7490 O O . VAL B 1 455 ? 57.331 32.022 309.173 1.00 41.62 441 VAL B O 1
ATOM 7494 N N . LYS B 1 456 ? 57.498 31.866 306.983 1.00 45.50 442 LYS B N 1
ATOM 7495 C CA . LYS B 1 456 ? 58.908 31.412 307.019 1.00 48.15 442 LYS B CA 1
ATOM 7496 C C . LYS B 1 456 ? 59.944 32.538 306.971 1.00 47.72 442 LYS B C 1
ATOM 7497 O O . LYS B 1 456 ? 61.105 32.292 307.192 1.00 48.69 442 LYS B O 1
ATOM 7503 N N . ASP B 1 457 ? 59.516 33.773 306.727 1.00 47.24 443 ASP B N 1
ATOM 7504 C CA . ASP B 1 457 ? 60.402 34.942 306.785 1.00 47.43 443 ASP B CA 1
ATOM 7505 C C . ASP B 1 457 ? 60.568 35.447 308.213 1.00 46.71 443 ASP B C 1
ATOM 7506 O O . ASP B 1 457 ? 59.592 35.758 308.859 1.00 45.74 443 ASP B O 1
ATOM 7511 N N . ARG B 1 458 ? 61.796 35.552 308.697 1.00 47.53 444 ARG B N 1
ATOM 7512 C CA . ARG B 1 458 ? 62.040 35.972 310.079 1.00 48.28 444 ARG B CA 1
ATOM 7513 C C . ARG B 1 458 ? 62.200 37.490 310.158 1.00 46.35 444 ARG B C 1
ATOM 7514 O O . ARG B 1 458 ? 62.043 38.091 311.216 1.00 45.02 444 ARG B O 1
ATOM 7522 N N . THR B 1 459 ? 62.574 38.077 309.020 1.00 45.83 445 THR B N 1
ATOM 7523 C CA . THR B 1 459 ? 62.652 39.525 308.793 1.00 44.16 445 THR B CA 1
ATOM 7524 C C . THR B 1 459 ? 62.254 39.780 307.340 1.00 43.53 445 THR B C 1
ATOM 7525 O O . THR B 1 459 ? 62.125 38.843 306.550 1.00 43.05 445 THR B O 1
ATOM 7529 N N . GLY B 1 460 ? 62.052 41.049 306.998 1.00 42.99 446 GLY B N 1
ATOM 7530 C CA . GLY B 1 460 ? 61.732 41.468 305.649 1.00 42.89 446 GLY B CA 1
ATOM 7531 C C . GLY B 1 460 ? 60.329 42.002 305.617 1.00 42.58 446 GLY B C 1
ATOM 7532 O O . GLY B 1 460 ? 59.579 41.865 306.593 1.00 42.94 446 GLY B O 1
ATOM 7533 N N . PRO B 1 461 ? 59.934 42.604 304.496 1.00 42.73 447 PRO B N 1
ATOM 7534 C CA . PRO B 1 461 ? 58.606 43.203 304.380 1.00 41.90 447 PRO B CA 1
ATOM 7535 C C . PRO B 1 461 ? 57.437 42.246 304.542 1.00 41.01 447 PRO B C 1
ATOM 7536 O O . PRO B 1 461 ? 56.379 42.715 304.876 1.00 40.01 447 PRO B O 1
ATOM 7540 N N . ARG B 1 462 ? 57.620 40.944 304.293 1.00 40.71 448 ARG B N 1
ATOM 7541 C CA . ARG B 1 462 ? 56.552 39.928 304.450 1.00 40.57 448 ARG B CA 1
ATOM 7542 C C . ARG B 1 462 ? 56.667 39.126 305.753 1.00 38.50 448 ARG B C 1
ATOM 7543 O O . ARG B 1 462 ? 55.926 38.169 305.976 1.00 36.91 448 ARG B O 1
ATOM 7551 N N . ALA B 1 463 ? 57.630 39.487 306.595 1.00 37.26 449 ALA B N 1
ATOM 7552 C CA . ALA B 1 463 ? 57.860 38.770 307.840 1.00 35.67 449 ALA B CA 1
ATOM 7553 C C . ALA B 1 463 ? 56.552 38.723 308.657 1.00 34.44 449 ALA B C 1
ATOM 7554 O O . ALA B 1 463 ? 55.937 39.756 308.947 1.00 34.20 449 ALA B O 1
ATOM 7556 N N . CYS B 1 464 ? 56.133 37.521 309.015 1.00 33.51 450 CYS B N 1
ATOM 7557 C CA . CYS B 1 464 ? 54.946 37.297 309.833 1.00 32.20 450 CYS B CA 1
ATOM 7558 C C . CYS B 1 464 ? 55.091 38.155 311.054 1.00 31.75 450 CYS B C 1
ATOM 7559 O O . CYS B 1 464 ? 56.137 38.109 311.708 1.00 32.40 450 CYS B O 1
ATOM 7562 N N . PRO B 1 465 ? 54.053 38.923 311.402 1.00 30.07 451 PRO B N 1
ATOM 7563 C CA . PRO B 1 465 ? 54.268 39.753 312.589 1.00 29.81 451 PRO B CA 1
ATOM 7564 C C . PRO B 1 465 ? 54.495 38.967 313.887 1.00 29.08 451 PRO B C 1
ATOM 7565 O O . PRO B 1 465 ? 55.161 39.491 314.789 1.00 29.27 451 PRO B O 1
ATOM 7569 N N . PHE B 1 466 ? 53.986 37.745 313.978 1.00 30.92 452 PHE B N 1
ATOM 7570 C CA . PHE B 1 466 ? 54.245 36.967 315.156 1.00 30.82 452 PHE B CA 1
ATOM 7571 C C . PHE B 1 466 ? 55.729 36.668 315.243 1.00 30.87 452 PHE B C 1
ATOM 7572 O O . PHE B 1 466 ? 56.307 36.684 316.346 1.00 28.80 452 PHE B O 1
ATOM 7580 N N . ASN B 1 467 ? 56.362 36.441 314.093 1.00 31.82 453 ASN B N 1
ATOM 7581 C CA . ASN B 1 467 ? 57.801 36.187 314.121 1.00 32.98 453 ASN B CA 1
ATOM 7582 C C . ASN B 1 467 ? 58.603 37.368 314.681 1.00 32.51 453 ASN B C 1
ATOM 7583 O O . ASN B 1 467 ? 59.605 37.162 315.361 1.00 33.10 453 ASN B O 1
ATOM 7588 N N . LEU B 1 468 ? 58.178 38.590 314.386 1.00 32.40 454 LEU B N 1
ATOM 7589 C CA . LEU B 1 468 ? 58.884 39.759 314.863 1.00 31.88 454 LEU B CA 1
ATOM 7590 C C . LEU B 1 468 ? 58.609 40.001 316.337 1.00 31.33 454 LEU B C 1
ATOM 7591 O O . LEU B 1 468 ? 59.545 40.165 317.151 1.00 30.48 454 LEU B O 1
ATOM 7596 N N . LEU B 1 469 ? 57.317 40.033 316.677 1.00 31.14 455 LEU B N 1
ATOM 7597 C CA . LEU B 1 469 ? 56.892 40.455 318.000 1.00 30.71 455 LEU B CA 1
ATOM 7598 C C . LEU B 1 469 ? 57.283 39.439 319.070 1.00 30.44 455 LEU B C 1
ATOM 7599 O O . LEU B 1 469 ? 57.601 39.805 320.197 1.00 30.34 455 LEU B O 1
ATOM 7604 N N . TYR B 1 470 ? 57.273 38.167 318.722 1.00 30.54 456 TYR B N 1
ATOM 7605 C CA . TYR B 1 470 ? 57.668 37.160 319.673 1.00 31.33 456 TYR B CA 1
ATOM 7606 C C . TYR B 1 470 ? 59.028 37.479 320.302 1.00 31.21 456 TYR B C 1
ATOM 7607 O O . TYR B 1 470 ? 59.161 37.489 321.522 1.00 31.22 456 TYR B O 1
ATOM 7616 N N . TRP B 1 471 ? 60.030 37.750 319.493 1.00 31.56 457 TRP B N 1
ATOM 7617 C CA . TRP B 1 471 ? 61.352 38.044 320.054 1.00 33.02 457 TRP B CA 1
ATOM 7618 C C . TRP B 1 471 ? 61.415 39.435 320.671 1.00 32.16 457 TRP B C 1
ATOM 7619 O O . TRP B 1 471 ? 62.075 39.644 321.687 1.00 31.94 457 TRP B O 1
ATOM 7630 N N . HIS B 1 472 ? 60.717 40.388 320.078 1.00 31.97 458 HIS B N 1
ATOM 7631 C CA . HIS B 1 472 ? 60.602 41.698 320.718 1.00 32.74 458 HIS B CA 1
ATOM 7632 C C . HIS B 1 472 ? 60.123 41.614 322.170 1.00 32.63 458 HIS B C 1
ATOM 7633 O O . HIS B 1 472 ? 60.649 42.280 323.070 1.00 32.36 458 HIS B O 1
ATOM 7640 N N . PHE B 1 473 ? 59.103 40.794 322.363 1.00 32.35 459 PHE B N 1
ATOM 7641 C CA . PHE B 1 473 ? 58.481 40.603 323.652 1.00 32.56 459 PHE B CA 1
ATOM 7642 C C . PHE B 1 473 ? 59.494 39.951 324.593 1.00 33.09 459 PHE B C 1
ATOM 7643 O O . PHE B 1 473 ? 59.738 40.435 325.705 1.00 33.18 459 PHE B O 1
ATOM 7651 N N . LEU B 1 474 ? 60.117 38.878 324.147 1.00 33.53 460 LEU B N 1
ATOM 7652 C CA . LEU B 1 474 ? 61.093 38.216 325.013 1.00 34.86 460 LEU B CA 1
ATOM 7653 C C . LEU B 1 474 ? 62.210 39.183 325.356 1.00 35.59 460 LEU B C 1
ATOM 7654 O O . LEU B 1 474 ? 62.660 39.229 326.483 1.00 36.41 460 LEU B O 1
ATOM 7659 N N . ASN B 1 475 ? 62.620 39.991 324.401 1.00 36.32 461 ASN B N 1
ATOM 7660 C CA . ASN B 1 475 ? 63.667 40.959 324.664 1.00 37.82 461 ASN B CA 1
ATOM 7661 C C . ASN B 1 475 ? 63.302 42.049 325.664 1.00 38.79 461 ASN B C 1
ATOM 7662 O O . ASN B 1 475 ? 64.097 42.397 326.514 1.00 39.46 461 ASN B O 1
ATOM 7667 N N . ARG B 1 476 ? 62.110 42.619 325.557 1.00 39.32 462 ARG B N 1
ATOM 7668 C CA . ARG B 1 476 ? 61.776 43.700 326.450 1.00 40.95 462 ARG B CA 1
ATOM 7669 C C . ARG B 1 476 ? 61.505 43.243 327.855 1.00 41.47 462 ARG B C 1
ATOM 7670 O O . ARG B 1 476 ? 61.582 44.029 328.776 1.00 42.50 462 ARG B O 1
ATOM 7678 N N . HIS B 1 477 ? 61.190 41.974 328.023 1.00 41.79 463 HIS B N 1
ATOM 7679 C CA . HIS B 1 477 ? 60.945 41.429 329.348 1.00 43.04 463 HIS B CA 1
ATOM 7680 C C . HIS B 1 477 ? 62.022 40.461 329.840 1.00 44.56 463 HIS B C 1
ATOM 7681 O O . HIS B 1 477 ? 61.780 39.651 330.727 1.00 44.26 463 HIS B O 1
ATOM 7688 N N . ARG B 1 478 ? 63.230 40.615 329.318 1.00 46.73 464 ARG B N 1
ATOM 7689 C CA . ARG B 1 478 ? 64.343 39.710 329.646 1.00 49.39 464 ARG B CA 1
ATOM 7690 C C . ARG B 1 478 ? 64.729 39.698 331.128 1.00 51.70 464 ARG B C 1
ATOM 7691 O O . ARG B 1 478 ? 64.747 38.656 331.726 1.00 51.18 464 ARG B O 1
ATOM 7699 N N . ALA B 1 479 ? 65.014 40.857 331.707 1.00 54.81 465 ALA B N 1
ATOM 7700 C CA . ALA B 1 479 ? 65.293 40.950 333.133 1.00 58.15 465 ALA B CA 1
ATOM 7701 C C . ALA B 1 479 ? 64.344 40.047 333.932 1.00 60.38 465 ALA B C 1
ATOM 7702 O O . ALA B 1 479 ? 64.777 39.331 334.817 1.00 62.27 465 ALA B O 1
ATOM 7704 N N . ARG B 1 480 ? 63.061 40.035 333.599 1.00 61.65 466 ARG B N 1
ATOM 7705 C CA . ARG B 1 480 ? 62.116 39.228 334.347 1.00 63.21 466 ARG B CA 1
ATOM 7706 C C . ARG B 1 480 ? 62.118 37.758 333.956 1.00 63.38 466 ARG B C 1
ATOM 7707 O O . ARG B 1 480 ? 62.135 36.897 334.804 1.00 64.63 466 ARG B O 1
ATOM 7715 N N . PHE B 1 481 ? 62.080 37.474 332.670 1.00 63.20 467 PHE B N 1
ATOM 7716 C CA . PHE B 1 481 ? 61.841 36.123 332.191 1.00 63.62 467 PHE B CA 1
ATOM 7717 C C . PHE B 1 481 ? 63.065 35.240 332.148 1.00 65.89 467 PHE B C 1
ATOM 7718 O O . PHE B 1 481 ? 62.951 34.048 331.971 1.00 65.42 467 PHE B O 1
ATOM 7726 N N . GLU B 1 482 ? 64.229 35.855 332.268 1.00 69.18 468 GLU B N 1
ATOM 7727 C CA . GLU B 1 482 ? 65.536 35.205 332.211 1.00 72.28 468 GLU B CA 1
ATOM 7728 C C . GLU B 1 482 ? 65.746 34.345 333.445 1.00 75.77 468 GLU B C 1
ATOM 7729 O O . GLU B 1 482 ? 66.335 33.257 333.372 1.00 76.72 468 GLU B O 1
ATOM 7735 N N . ARG B 1 483 ? 65.239 34.851 334.573 1.00 78.84 469 ARG B N 1
ATOM 7736 C CA . ARG B 1 483 ? 65.291 34.175 335.862 1.00 82.10 469 ARG B CA 1
ATOM 7737 C C . ARG B 1 483 ? 64.161 33.147 336.034 1.00 83.60 469 ARG B C 1
ATOM 7738 O O . ARG B 1 483 ? 63.907 32.722 337.162 1.00 86.20 469 ARG B O 1
ATOM 7740 N N . ASN B 1 484 ? 63.506 32.749 334.937 1.00 83.19 470 ASN B N 1
ATOM 7741 C CA . ASN B 1 484 ? 62.360 31.817 334.937 1.00 83.91 470 ASN B CA 1
ATOM 7742 C C . ASN B 1 484 ? 62.803 30.498 334.283 1.00 85.18 470 ASN B C 1
ATOM 7743 O O . ASN B 1 484 ? 63.006 30.441 333.086 1.00 84.18 470 ASN B O 1
ATOM 7748 N N . PRO B 1 485 ? 62.962 29.427 335.065 1.00 88.20 471 PRO B N 1
ATOM 7749 C CA . PRO B 1 485 ? 63.579 28.230 334.471 1.00 89.01 471 PRO B CA 1
ATOM 7750 C C . PRO B 1 485 ? 62.832 27.566 333.304 1.00 87.73 471 PRO B C 1
ATOM 7751 O O . PRO B 1 485 ? 63.433 26.787 332.576 1.00 87.70 471 PRO B O 1
ATOM 7755 N N . ARG B 1 486 ? 61.553 27.857 333.113 1.00 86.50 472 ARG B N 1
ATOM 7756 C CA . ARG B 1 486 ? 60.838 27.309 331.952 1.00 85.47 472 ARG B CA 1
ATOM 7757 C C . ARG B 1 486 ? 61.101 28.112 330.640 1.00 83.02 472 ARG B C 1
ATOM 7758 O O . ARG B 1 486 ? 60.725 27.689 329.563 1.00 81.87 472 ARG B O 1
ATOM 7760 N N . MET B 1 487 ? 61.810 29.236 330.746 1.00 81.80 473 MET B N 1
ATOM 7761 C CA . MET B 1 487 ? 62.084 30.156 329.617 1.00 80.15 473 MET B CA 1
ATOM 7762 C C . MET B 1 487 ? 63.550 30.227 329.141 1.00 80.21 473 MET B C 1
ATOM 7763 O O . MET B 1 487 ? 63.847 30.827 328.101 1.00 78.64 473 MET B O 1
ATOM 7768 N N . VAL B 1 488 ? 64.454 29.634 329.919 1.00 81.40 474 VAL B N 1
ATOM 7769 C CA . VAL B 1 488 ? 65.897 29.784 329.737 1.00 81.32 474 VAL B CA 1
ATOM 7770 C C . VAL B 1 488 ? 66.317 29.419 328.325 1.00 80.12 474 VAL B C 1
ATOM 7771 O O . VAL B 1 488 ? 67.176 30.050 327.767 1.00 79.30 474 VAL B O 1
ATOM 7775 N N . GLN B 1 489 ? 65.665 28.438 327.740 1.00 80.07 475 GLN B N 1
ATOM 7776 C CA . GLN B 1 489 ? 66.113 27.848 326.498 1.00 80.55 475 GLN B CA 1
ATOM 7777 C C . GLN B 1 489 ? 65.800 28.773 325.340 1.00 78.34 475 GLN B C 1
ATOM 7778 O O . GLN B 1 489 ? 66.516 28.798 324.353 1.00 78.19 475 GLN B O 1
ATOM 7784 N N . MET B 1 490 ? 64.723 29.539 325.463 1.00 76.34 476 MET B N 1
ATOM 7785 C CA . MET B 1 490 ? 64.344 30.490 324.433 1.00 74.45 476 MET B CA 1
ATOM 7786 C C . MET B 1 490 ? 65.368 31.624 324.336 1.00 72.13 476 MET B C 1
ATOM 7787 O O . MET B 1 490 ? 65.651 32.095 323.254 1.00 71.40 476 MET B O 1
ATOM 7792 N N . TYR B 1 491 ? 65.951 32.043 325.445 1.00 70.91 477 TYR B N 1
ATOM 7793 C CA . TYR B 1 491 ? 67.012 33.038 325.394 1.00 69.88 477 TYR B CA 1
ATOM 7794 C C . TYR B 1 491 ? 68.357 32.464 324.938 1.00 70.74 477 TYR B C 1
ATOM 7795 O O . TYR B 1 491 ? 69.214 33.215 324.479 1.00 70.20 477 TYR B O 1
ATOM 7804 N N . ARG B 1 492 ? 68.531 31.144 325.033 1.00 72.05 478 ARG B N 1
ATOM 7805 C CA . ARG B 1 492 ? 69.742 30.476 324.498 1.00 72.89 478 ARG B CA 1
ATOM 7806 C C . ARG B 1 492 ? 69.750 30.512 322.960 1.00 72.11 478 ARG B C 1
ATOM 7807 O O . ARG B 1 492 ? 70.764 30.817 322.369 1.00 72.19 478 ARG B O 1
ATOM 7809 N N . THR B 1 493 ? 68.617 30.209 322.328 1.00 71.59 479 THR B N 1
ATOM 7810 C CA . THR B 1 493 ? 68.452 30.344 320.869 1.00 70.95 479 THR B CA 1
ATOM 7811 C C . THR B 1 493 ? 68.744 31.767 320.363 1.00 69.40 479 THR B C 1
ATOM 7812 O O . THR B 1 493 ? 69.441 31.954 319.380 1.00 68.71 479 THR B O 1
ATOM 7816 N N . TRP B 1 494 ? 68.196 32.753 321.064 1.00 68.16 480 TRP B N 1
ATOM 7817 C CA . TRP B 1 494 ? 68.360 34.161 320.729 1.00 67.02 480 TRP B CA 1
ATOM 7818 C C . TRP B 1 494 ? 69.820 34.563 320.764 1.00 68.16 480 TRP B C 1
ATOM 7819 O O . TRP B 1 494 ? 70.341 35.084 319.798 1.00 68.23 480 TRP B O 1
ATOM 7830 N N . ASP B 1 495 ? 70.482 34.311 321.880 1.00 69.65 481 ASP B N 1
ATOM 7831 C CA . ASP B 1 495 ? 71.888 34.689 322.030 1.00 71.11 481 ASP B CA 1
ATOM 7832 C C . ASP B 1 495 ? 72.819 34.062 320.982 1.00 71.95 481 ASP B C 1
ATOM 7833 O O . ASP B 1 495 ? 73.877 34.617 320.717 1.00 71.86 481 ASP B O 1
ATOM 7838 N N . ARG B 1 496 ? 72.409 32.939 320.380 1.00 72.98 482 ARG B N 1
ATOM 7839 C CA . ARG B 1 496 ? 73.222 32.227 319.396 1.00 74.40 482 ARG B CA 1
ATOM 7840 C C . ARG B 1 496 ? 72.970 32.716 317.964 1.00 74.67 482 ARG B C 1
ATOM 7841 O O . ARG B 1 496 ? 73.382 32.078 317.019 1.00 75.69 482 ARG B O 1
ATOM 7843 N N . MET B 1 497 ? 72.300 33.853 317.809 1.00 74.50 483 MET B N 1
ATOM 7844 C CA . MET B 1 497 ? 72.066 34.474 316.502 1.00 74.69 483 MET B CA 1
ATOM 7845 C C . MET B 1 497 ? 73.027 35.638 316.380 1.00 74.44 483 MET B C 1
ATOM 7846 O O . MET B 1 497 ? 73.506 36.139 317.387 1.00 73.87 483 MET B O 1
ATOM 7851 N N . GLU B 1 498 ? 73.302 36.087 315.161 1.00 74.86 484 GLU B N 1
ATOM 7852 C CA . GLU B 1 498 ? 74.260 37.177 314.966 1.00 75.27 484 GLU B CA 1
ATOM 7853 C C . GLU B 1 498 ? 73.705 38.513 315.420 1.00 73.59 484 GLU B C 1
ATOM 7854 O O . GLU B 1 498 ? 72.547 38.800 315.202 1.00 72.72 484 GLU B O 1
ATOM 7860 N N . GLU B 1 499 ? 74.545 39.331 316.048 1.00 72.87 485 GLU B N 1
ATOM 7861 C CA . GLU B 1 499 ? 74.130 40.641 316.546 1.00 71.90 485 GLU B CA 1
ATOM 7862 C C . GLU B 1 499 ? 73.298 41.399 315.496 1.00 71.16 485 GLU B C 1
ATOM 7863 O O . GLU B 1 499 ? 72.285 41.993 315.844 1.00 70.23 485 GLU B O 1
ATOM 7865 N N . THR B 1 500 ? 73.698 41.346 314.221 1.00 70.90 486 THR B N 1
ATOM 7866 C CA . THR B 1 500 ? 73.034 42.139 313.170 1.00 70.32 486 THR B CA 1
ATOM 7867 C C . THR B 1 500 ? 71.641 41.648 312.846 1.00 67.48 486 THR B C 1
ATOM 7868 O O . THR B 1 500 ? 70.774 42.444 312.508 1.00 67.18 486 THR B O 1
ATOM 7872 N N . HIS B 1 501 ? 71.436 40.341 312.909 1.00 65.04 487 HIS B N 1
ATOM 7873 C CA . HIS B 1 501 ? 70.116 39.774 312.692 1.00 63.29 487 HIS B CA 1
ATOM 7874 C C . HIS B 1 501 ? 69.164 40.101 313.848 1.00 60.14 487 HIS B C 1
ATOM 7875 O O . HIS B 1 501 ? 68.024 40.490 313.640 1.00 58.90 487 HIS B O 1
ATOM 7882 N N . ARG B 1 502 ? 69.652 39.942 315.063 1.00 57.99 488 ARG B N 1
ATOM 7883 C CA . ARG B 1 502 ? 68.935 40.365 316.236 1.00 56.64 488 ARG B CA 1
ATOM 7884 C C . ARG B 1 502 ? 68.520 41.828 316.171 1.00 54.75 488 ARG B C 1
ATOM 7885 O O . ARG B 1 502 ? 67.380 42.169 316.511 1.00 54.47 488 ARG B O 1
ATOM 7893 N N . ALA B 1 503 ? 69.438 42.698 315.765 1.00 53.44 489 ALA B N 1
ATOM 7894 C CA . ALA B 1 503 ? 69.142 44.128 315.663 1.00 52.55 489 ALA B CA 1
ATOM 7895 C C . ALA B 1 503 ? 68.019 44.347 314.646 1.00 50.61 489 ALA B C 1
ATOM 7896 O O . ALA B 1 503 ? 67.133 45.179 314.850 1.00 49.39 489 ALA B O 1
ATOM 7898 N N . ARG B 1 504 ? 68.051 43.567 313.579 1.00 49.28 490 ARG B N 1
ATOM 7899 C CA . ARG B 1 504 ? 67.114 43.738 312.493 1.00 49.56 490 ARG B CA 1
ATOM 7900 C C . ARG B 1 504 ? 65.720 43.321 312.914 1.00 46.77 490 ARG B C 1
ATOM 7901 O O . ARG B 1 504 ? 64.755 43.965 312.576 1.00 46.20 490 ARG B O 1
ATOM 7909 N N . VAL B 1 505 ? 65.625 42.225 313.647 1.00 44.74 491 VAL B N 1
ATOM 7910 C CA . VAL B 1 505 ? 64.337 41.723 314.083 1.00 43.04 491 VAL B CA 1
ATOM 7911 C C . VAL B 1 505 ? 63.684 42.755 314.981 1.00 41.33 491 VAL B C 1
ATOM 7912 O O . VAL B 1 505 ? 62.558 43.113 314.773 1.00 39.63 491 VAL B O 1
ATOM 7916 N N . LEU B 1 506 ? 64.428 43.228 315.969 1.00 41.22 492 LEU B N 1
ATOM 7917 C CA . LEU B 1 506 ? 63.955 44.235 316.868 1.00 41.43 492 LEU B CA 1
ATOM 7918 C C . LEU B 1 506 ? 63.605 45.543 316.140 1.00 41.28 492 LEU B C 1
ATOM 7919 O O . LEU B 1 506 ? 62.570 46.156 316.445 1.00 41.24 492 LEU B O 1
ATOM 7924 N N . THR B 1 507 ? 64.430 45.987 315.196 1.00 41.24 493 THR B N 1
ATOM 7925 C CA . THR B 1 507 ? 64.140 47.249 314.513 1.00 42.39 493 THR B CA 1
ATOM 7926 C C . THR B 1 507 ? 62.835 47.092 313.800 1.00 40.84 493 THR B C 1
ATOM 7927 O O . THR B 1 507 ? 61.959 47.970 313.876 1.00 40.88 493 THR B O 1
ATOM 7931 N N . GLU B 1 508 ? 62.713 45.969 313.099 1.00 39.35 494 GLU B N 1
ATOM 7932 C CA . GLU B 1 508 ? 61.518 45.682 312.316 1.00 39.30 494 GLU B CA 1
ATOM 7933 C C . GLU B 1 508 ? 60.262 45.466 313.190 1.00 36.89 494 GLU B C 1
ATOM 7934 O O . GLU B 1 508 ? 59.187 45.954 312.842 1.00 36.15 494 GLU B O 1
ATOM 7940 N N . ALA B 1 509 ? 60.406 44.774 314.324 1.00 34.88 495 ALA B N 1
ATOM 7941 C CA . ALA B 1 509 ? 59.327 44.664 315.308 1.00 33.50 495 ALA B CA 1
ATOM 7942 C C . ALA B 1 509 ? 58.828 46.048 315.746 1.00 33.24 495 ALA B C 1
ATOM 7943 O O . ALA B 1 509 ? 57.632 46.281 315.795 1.00 32.31 495 ALA B O 1
ATOM 7945 N N . GLU B 1 510 ? 59.744 46.957 316.035 1.00 34.54 496 GLU B N 1
ATOM 7946 C CA . GLU B 1 510 ? 59.398 48.278 316.533 1.00 36.63 496 GLU B CA 1
ATOM 7947 C C . GLU B 1 510 ? 58.632 49.051 315.486 1.00 34.88 496 GLU B C 1
ATOM 7948 O O . GLU B 1 510 ? 57.709 49.785 315.800 1.00 35.03 496 GLU B O 1
ATOM 7954 N N . ALA B 1 511 ? 59.019 48.887 314.229 1.00 33.71 497 ALA B N 1
ATOM 7955 C CA . ALA B 1 511 ? 58.363 49.579 313.110 1.00 33.12 497 ALA B CA 1
ATOM 7956 C C . ALA B 1 511 ? 56.918 49.074 312.928 1.00 31.34 497 ALA B C 1
ATOM 7957 O O . ALA B 1 511 ? 56.018 49.852 312.645 1.00 32.12 497 ALA B O 1
ATOM 7959 N N . PHE B 1 512 ? 56.705 47.776 313.117 1.00 29.35 498 PHE B N 1
ATOM 7960 C CA . PHE B 1 512 ? 55.416 47.175 312.945 1.00 28.15 498 PHE B CA 1
ATOM 7961 C C . PHE B 1 512 ? 54.490 47.673 314.035 1.00 27.67 498 PHE B C 1
ATOM 7962 O O . PHE B 1 512 ? 53.323 47.999 313.814 1.00 27.03 498 PHE B O 1
ATOM 7970 N N . LEU B 1 513 ? 55.020 47.675 315.239 1.00 27.55 499 LEU B N 1
ATOM 7971 C CA . LEU B 1 513 ? 54.296 48.162 316.379 1.00 28.34 499 LEU B CA 1
ATOM 7972 C C . LEU B 1 513 ? 53.839 49.613 316.165 1.00 28.71 499 LEU B C 1
ATOM 7973 O O . LEU B 1 513 ? 52.743 49.977 316.569 1.00 28.45 499 LEU B O 1
ATOM 7978 N N . GLY B 1 514 ? 54.687 50.424 315.544 1.00 29.31 500 GLY B N 1
ATOM 7979 C CA . GLY B 1 514 ? 54.353 51.787 315.218 1.00 31.43 500 GLY B CA 1
ATOM 7980 C C . GLY B 1 514 ? 53.163 51.855 314.290 1.00 31.41 500 GLY B C 1
ATOM 7981 O O . GLY B 1 514 ? 52.281 52.688 314.445 1.00 33.02 500 GLY B O 1
ATOM 7982 N N . ARG B 1 515 ? 53.129 50.947 313.334 1.00 30.62 501 ARG B N 1
ATOM 7983 C CA . ARG B 1 515 ? 52.031 50.865 312.407 1.00 30.90 501 ARG B CA 1
ATOM 7984 C C . ARG B 1 515 ? 50.780 50.301 313.090 1.00 27.77 501 ARG B C 1
ATOM 7985 O O . ARG B 1 515 ? 49.717 50.859 312.978 1.00 27.67 501 ARG B O 1
ATOM 7993 N N . LEU B 1 516 ? 50.917 49.195 313.793 1.00 25.23 502 LEU B N 1
ATOM 7994 C CA . LEU B 1 516 ? 49.807 48.624 314.516 1.00 24.17 502 LEU B CA 1
ATOM 7995 C C . LEU B 1 516 ? 49.105 49.650 315.361 1.00 25.13 502 LEU B C 1
ATOM 7996 O O . LEU B 1 516 ? 47.895 49.828 315.239 1.00 25.69 502 LEU B O 1
ATOM 8001 N N . HIS B 1 517 ? 49.848 50.343 316.211 1.00 26.56 503 HIS B N 1
ATOM 8002 C CA . HIS B 1 517 ? 49.221 51.141 317.259 1.00 28.44 503 HIS B CA 1
ATOM 8003 C C . HIS B 1 517 ? 48.789 52.500 316.760 1.00 29.89 503 HIS B C 1
ATOM 8004 O O . HIS B 1 517 ? 48.124 53.234 317.474 1.00 30.68 503 HIS B O 1
ATOM 8011 N N . ALA B 1 518 ? 49.188 52.837 315.534 1.00 31.10 504 ALA B N 1
ATOM 8012 C CA . ALA B 1 518 ? 48.688 54.041 314.868 1.00 33.56 504 ALA B CA 1
ATOM 8013 C C . ALA B 1 518 ? 47.378 53.732 314.107 1.00 33.23 504 ALA B C 1
ATOM 8014 O O . ALA B 1 518 ? 46.738 54.623 313.556 1.00 34.48 504 ALA B O 1
ATOM 8016 N N . GLY B 1 519 ? 46.964 52.477 314.124 1.00 32.61 505 GLY B N 1
ATOM 8017 C CA . GLY B 1 519 ? 45.710 52.098 313.528 1.00 33.68 505 GLY B CA 1
ATOM 8018 C C . GLY B 1 519 ? 45.784 51.749 312.055 1.00 35.27 505 GLY B C 1
ATOM 8019 O O . GLY B 1 519 ? 44.765 51.671 311.395 1.00 34.75 505 GLY B O 1
ATOM 8020 N N . GLU B 1 520 ? 46.990 51.529 311.547 1.00 37.72 506 GLU B N 1
ATOM 8021 C CA . GLU B 1 520 ? 47.188 51.209 310.154 1.00 40.84 506 GLU B CA 1
ATOM 8022 C C . GLU B 1 520 ? 46.683 49.827 309.913 1.00 41.15 506 GLU B C 1
ATOM 8023 O O . GLU B 1 520 ? 46.664 49.024 310.811 1.00 38.88 506 GLU B O 1
ATOM 8029 N N . PRO B 1 521 ? 46.246 49.543 308.682 1.00 45.09 507 PRO B N 1
ATOM 8030 C CA . PRO B 1 521 ? 45.613 48.258 308.399 1.00 46.21 507 PRO B CA 1
ATOM 8031 C C . PRO B 1 521 ? 46.619 47.156 308.129 1.00 46.92 507 PRO B C 1
ATOM 8032 O O . PRO B 1 521 ? 46.586 46.504 307.110 1.00 50.40 507 PRO B O 1
ATOM 8036 N N . VAL B 1 522 ? 47.496 46.944 309.070 1.00 45.14 508 VAL B N 1
ATOM 8037 C CA . VAL B 1 522 ? 48.336 45.788 309.052 1.00 45.83 508 VAL B CA 1
ATOM 8038 C C . VAL B 1 522 ? 47.512 44.522 309.307 1.00 46.77 508 VAL B C 1
ATOM 8039 O O . VAL B 1 522 ? 47.962 43.439 308.954 1.00 47.60 508 VAL B O 1
ATOM 8043 N N . LEU C 1 15 ? -5.402 40.773 314.146 1.00 52.13 1 LEU C N 1
ATOM 8044 C CA . LEU C 1 15 ? -4.487 41.431 313.130 1.00 52.67 1 LEU C CA 1
ATOM 8045 C C . LEU C 1 15 ? -3.560 40.387 312.469 1.00 50.69 1 LEU C C 1
ATOM 8046 O O . LEU C 1 15 ? -3.782 40.059 311.306 1.00 51.56 1 LEU C O 1
ATOM 8051 N N . THR C 1 16 ? -2.569 39.854 313.200 1.00 63.73 2 THR C N 1
ATOM 8052 C CA . THR C 1 16 ? -1.615 38.870 312.628 1.00 60.87 2 THR C CA 1
ATOM 8053 C C . THR C 1 16 ? -2.345 37.662 311.975 1.00 58.14 2 THR C C 1
ATOM 8054 O O . THR C 1 16 ? -3.405 37.238 312.457 1.00 58.32 2 THR C O 1
ATOM 8058 N N . ARG C 1 17 ? -1.793 37.157 310.861 1.00 53.89 3 ARG C N 1
ATOM 8059 C CA . ARG C 1 17 ? -2.368 36.049 310.109 1.00 51.04 3 ARG C CA 1
ATOM 8060 C C . ARG C 1 17 ? -1.362 34.943 309.893 1.00 47.58 3 ARG C C 1
ATOM 8061 O O . ARG C 1 17 ? -0.188 35.204 309.800 1.00 47.22 3 ARG C O 1
ATOM 8069 N N . LEU C 1 18 ? -1.835 33.702 309.798 1.00 44.25 4 LEU C N 1
ATOM 8070 C CA . LEU C 1 18 ? -0.981 32.563 309.474 1.00 40.88 4 LEU C CA 1
ATOM 8071 C C . LEU C 1 18 ? -0.868 32.431 307.946 1.00 38.85 4 LEU C C 1
ATOM 8072 O O . LEU C 1 18 ? -1.863 32.386 307.245 1.00 38.43 4 LEU C O 1
ATOM 8077 N N . ILE C 1 19 ? 0.357 32.401 307.439 1.00 36.23 5 ILE C N 1
ATOM 8078 C CA . ILE C 1 19 ? 0.616 32.174 306.031 1.00 34.31 5 ILE C CA 1
ATOM 8079 C C . ILE C 1 19 ? 1.163 30.763 305.918 1.00 32.82 5 ILE C C 1
ATOM 8080 O O . ILE C 1 19 ? 2.280 30.501 306.325 1.00 33.08 5 ILE C O 1
ATOM 8085 N N . LEU C 1 20 ? 0.373 29.848 305.387 1.00 31.47 6 LEU C N 1
ATOM 8086 C CA . LEU C 1 20 ? 0.803 28.474 305.232 1.00 29.92 6 LEU C CA 1
ATOM 8087 C C . LEU C 1 20 ? 1.636 28.336 304.005 1.00 28.97 6 LEU C C 1
ATOM 8088 O O . LEU C 1 20 ? 1.255 28.849 302.953 1.00 29.20 6 LEU C O 1
ATOM 8093 N N . VAL C 1 21 ? 2.752 27.608 304.132 1.00 28.02 7 VAL C N 1
ATOM 8094 C CA . VAL C 1 21 ? 3.558 27.142 302.984 1.00 26.93 7 VAL C CA 1
ATOM 8095 C C . VAL C 1 21 ? 3.787 25.638 303.064 1.00 26.80 7 VAL C C 1
ATOM 8096 O O . VAL C 1 21 ? 4.416 25.142 303.978 1.00 26.13 7 VAL C O 1
ATOM 8100 N N . LEU C 1 22 ? 3.272 24.908 302.080 1.00 27.29 8 LEU C N 1
ATOM 8101 C CA . LEU C 1 22 ? 3.351 23.448 302.075 1.00 26.39 8 LEU C CA 1
ATOM 8102 C C . LEU C 1 22 ? 4.605 23.006 301.352 1.00 26.50 8 LEU C C 1
ATOM 8103 O O . LEU C 1 22 ? 5.276 23.789 300.693 1.00 26.77 8 LEU C O 1
ATOM 8108 N N . GLY C 1 23 ? 4.908 21.728 301.453 1.00 26.54 9 GLY C N 1
ATOM 8109 C CA . GLY C 1 23 ? 6.134 21.185 300.900 1.00 26.49 9 GLY C CA 1
ATOM 8110 C C . GLY C 1 23 ? 6.249 21.228 299.385 1.00 26.53 9 GLY C C 1
ATOM 8111 O O . GLY C 1 23 ? 7.355 21.059 298.838 1.00 27.16 9 GLY C O 1
ATOM 8112 N N . ASP C 1 24 ? 5.147 21.427 298.680 1.00 26.02 10 ASP C N 1
ATOM 8113 C CA . ASP C 1 24 ? 5.277 21.606 297.234 1.00 26.66 10 ASP C CA 1
ATOM 8114 C C . ASP C 1 24 ? 5.091 23.055 296.848 1.00 26.54 10 ASP C C 1
ATOM 8115 O O . ASP C 1 24 ? 4.784 23.347 295.710 1.00 27.10 10 ASP C O 1
ATOM 8120 N N . GLN C 1 25 ? 5.308 23.966 297.778 1.00 25.93 11 GLN C N 1
ATOM 8121 C CA . GLN C 1 25 ? 5.050 25.372 297.514 1.00 26.42 11 GLN C CA 1
ATOM 8122 C C . GLN C 1 25 ? 6.317 26.177 297.764 1.00 26.90 11 GLN C C 1
ATOM 8123 O O . GLN C 1 25 ? 6.274 27.316 298.293 1.00 26.31 11 GLN C O 1
ATOM 8129 N N . LEU C 1 26 ? 7.456 25.594 297.384 1.00 26.89 12 LEU C N 1
ATOM 8130 C CA . LEU C 1 26 ? 8.740 26.231 297.675 1.00 27.03 12 LEU C CA 1
ATOM 8131 C C . LEU C 1 26 ? 9.139 27.218 296.563 1.00 28.93 12 LEU C C 1
ATOM 8132 O O . LEU C 1 26 ? 10.161 27.031 295.902 1.00 29.74 12 LEU C O 1
ATOM 8137 N N . SER C 1 27 ? 8.315 28.245 296.336 1.00 30.32 13 SER C N 1
ATOM 8138 C CA . SER C 1 27 ? 8.617 29.285 295.357 1.00 32.60 13 SER C CA 1
ATOM 8139 C C . SER C 1 27 ? 8.618 30.656 296.030 1.00 34.30 13 SER C C 1
ATOM 8140 O O . SER C 1 27 ? 7.761 30.935 296.850 1.00 34.65 13 SER C O 1
ATOM 8143 N N . ASP C 1 28 ? 9.547 31.524 295.669 1.00 36.57 14 ASP C N 1
ATOM 8144 C CA . ASP C 1 28 ? 9.610 32.856 296.286 1.00 38.45 14 ASP C CA 1
ATOM 8145 C C . ASP C 1 28 ? 8.374 33.729 296.056 1.00 39.30 14 ASP C C 1
ATOM 8146 O O . ASP C 1 28 ? 7.999 34.510 296.944 1.00 39.65 14 ASP C O 1
ATOM 8151 N N . ASP C 1 29 ? 7.738 33.616 294.897 1.00 40.34 15 ASP C N 1
ATOM 8152 C CA . ASP C 1 29 ? 6.513 34.386 294.654 1.00 41.59 15 ASP C CA 1
ATOM 8153 C C . ASP C 1 29 ? 5.244 33.560 294.763 1.00 40.30 15 ASP C C 1
ATOM 8154 O O . ASP C 1 29 ? 4.283 33.761 294.041 1.00 41.48 15 ASP C O 1
ATOM 8159 N N . LEU C 1 30 ? 5.252 32.600 295.659 1.00 38.55 16 LEU C N 1
ATOM 8160 C CA . LEU C 1 30 ? 4.056 31.882 295.985 1.00 37.09 16 LEU C CA 1
ATOM 8161 C C . LEU C 1 30 ? 2.977 32.902 296.369 1.00 36.34 16 LEU C C 1
ATOM 8162 O O . LEU C 1 30 ? 3.249 33.842 297.111 1.00 35.71 16 LEU C O 1
ATOM 8167 N N . PRO C 1 31 ? 1.747 32.726 295.862 1.00 35.97 17 PRO C N 1
ATOM 8168 C CA . PRO C 1 31 ? 0.672 33.707 296.112 1.00 35.85 17 PRO C CA 1
ATOM 8169 C C . PRO C 1 31 ? 0.439 34.022 297.591 1.00 35.57 17 PRO C C 1
ATOM 8170 O O . PRO C 1 31 ? 0.255 35.181 297.961 1.00 35.23 17 PRO C O 1
ATOM 8174 N N . ALA C 1 32 ? 0.454 32.993 298.434 1.00 35.26 18 ALA C N 1
ATOM 8175 C CA . ALA C 1 32 ? 0.257 33.221 299.868 1.00 34.78 18 ALA C CA 1
ATOM 8176 C C . ALA C 1 32 ? 1.338 34.168 300.395 1.00 34.32 18 ALA C C 1
ATOM 8177 O O . ALA C 1 32 ? 1.048 35.048 301.176 1.00 33.14 18 ALA C O 1
ATOM 8179 N N . LEU C 1 33 ? 2.573 33.986 299.933 1.00 35.39 19 LEU C N 1
ATOM 8180 C CA . LEU C 1 33 ? 3.715 34.772 300.424 1.00 36.39 19 LEU C CA 1
ATOM 8181 C C . LEU C 1 33 ? 3.573 36.169 299.938 1.00 37.85 19 LEU C C 1
ATOM 8182 O O . LEU C 1 33 ? 3.775 37.076 300.659 1.00 38.35 19 LEU C O 1
ATOM 8187 N N . ARG C 1 34 ? 3.156 36.327 298.700 1.00 40.34 20 ARG C N 1
ATOM 8188 C CA . ARG C 1 34 ? 2.786 37.632 298.146 1.00 41.79 20 ARG C CA 1
ATOM 8189 C C . ARG C 1 34 ? 1.727 38.413 298.921 1.00 41.89 20 ARG C C 1
ATOM 8190 O O . ARG C 1 34 ? 1.761 39.628 298.971 1.00 41.72 20 ARG C O 1
ATOM 8198 N N . ALA C 1 35 ? 0.744 37.706 299.461 1.00 42.54 21 ALA C N 1
ATOM 8199 C CA . ALA C 1 35 ? -0.358 38.340 300.184 1.00 43.15 21 ALA C CA 1
ATOM 8200 C C . ALA C 1 35 ? 0.080 38.737 301.573 1.00 43.29 21 ALA C C 1
ATOM 8201 O O . ALA C 1 35 ? -0.609 39.512 302.231 1.00 44.11 21 ALA C O 1
ATOM 8203 N N . ALA C 1 36 ? 1.207 38.187 302.015 1.00 43.21 22 ALA C N 1
ATOM 8204 C CA . ALA C 1 36 ? 1.617 38.276 303.405 1.00 43.77 22 ALA C CA 1
ATOM 8205 C C . ALA C 1 36 ? 2.268 39.620 303.662 1.00 44.68 22 ALA C C 1
ATOM 8206 O O . ALA C 1 36 ? 2.907 40.161 302.788 1.00 44.78 22 ALA C O 1
ATOM 8208 N N . ASP C 1 37 ? 2.074 40.157 304.859 1.00 45.95 23 ASP C N 1
ATOM 8209 C CA . ASP C 1 37 ? 2.870 41.276 305.347 1.00 47.20 23 ASP C CA 1
ATOM 8210 C C . ASP C 1 37 ? 3.923 40.695 306.271 1.00 46.38 23 ASP C C 1
ATOM 8211 O O . ASP C 1 37 ? 3.557 40.143 307.296 1.00 45.95 23 ASP C O 1
ATOM 8216 N N . PRO C 1 38 ? 5.216 40.809 305.905 1.00 46.14 24 PRO C N 1
ATOM 8217 C CA . PRO C 1 38 ? 6.297 40.173 306.636 1.00 46.29 24 PRO C CA 1
ATOM 8218 C C . PRO C 1 38 ? 6.494 40.673 308.052 1.00 46.38 24 PRO C C 1
ATOM 8219 O O . PRO C 1 38 ? 6.934 39.926 308.913 1.00 46.55 24 PRO C O 1
ATOM 8223 N N . ALA C 1 39 ? 6.174 41.930 308.288 1.00 47.01 25 ALA C N 1
ATOM 8224 C CA . ALA C 1 39 ? 6.269 42.482 309.628 1.00 47.08 25 ALA C CA 1
ATOM 8225 C C . ALA C 1 39 ? 5.096 41.984 310.483 1.00 46.19 25 ALA C C 1
ATOM 8226 O O . ALA C 1 39 ? 5.268 41.744 311.658 1.00 46.77 25 ALA C O 1
ATOM 8228 N N . ALA C 1 40 ? 3.916 41.804 309.906 1.00 45.12 26 ALA C N 1
ATOM 8229 C CA . ALA C 1 40 ? 2.731 41.495 310.727 1.00 44.71 26 ALA C CA 1
ATOM 8230 C C . ALA C 1 40 ? 2.396 40.001 310.821 1.00 43.18 26 ALA C C 1
ATOM 8231 O O . ALA C 1 40 ? 1.953 39.531 311.866 1.00 43.82 26 ALA C O 1
ATOM 8233 N N . ASP C 1 41 ? 2.634 39.257 309.752 1.00 41.28 27 ASP C N 1
ATOM 8234 C CA . ASP C 1 41 ? 2.133 37.867 309.634 1.00 40.07 27 ASP C CA 1
ATOM 8235 C C . ASP C 1 41 ? 3.206 36.789 309.940 1.00 37.81 27 ASP C C 1
ATOM 8236 O O . ASP C 1 41 ? 4.406 37.063 309.984 1.00 37.62 27 ASP C O 1
ATOM 8241 N N . LEU C 1 42 ? 2.749 35.569 310.170 1.00 36.03 28 LEU C N 1
ATOM 8242 C CA . LEU C 1 42 ? 3.616 34.450 310.562 1.00 34.88 28 LEU C CA 1
ATOM 8243 C C . LEU C 1 42 ? 3.543 33.345 309.533 1.00 33.67 28 LEU C C 1
ATOM 8244 O O . LEU C 1 42 ? 2.470 32.778 309.311 1.00 33.58 28 LEU C O 1
ATOM 8249 N N . VAL C 1 43 ? 4.670 33.013 308.915 1.00 32.36 29 VAL C N 1
ATOM 8250 C CA . VAL C 1 43 ? 4.675 31.886 307.982 1.00 31.31 29 VAL C CA 1
ATOM 8251 C C . VAL C 1 43 ? 4.724 30.590 308.774 1.00 30.80 29 VAL C C 1
ATOM 8252 O O . VAL C 1 43 ? 5.472 30.470 309.764 1.00 29.98 29 VAL C O 1
ATOM 8256 N N . VAL C 1 44 ? 3.906 29.638 308.338 1.00 30.00 30 VAL C N 1
ATOM 8257 C CA . VAL C 1 44 ? 3.778 28.360 309.015 1.00 29.83 30 VAL C CA 1
ATOM 8258 C C . VAL C 1 44 ? 4.187 27.215 308.091 1.00 29.60 30 VAL C C 1
ATOM 8259 O O . VAL C 1 44 ? 3.648 27.076 307.010 1.00 29.92 30 VAL C O 1
ATOM 8263 N N . MET C 1 45 ? 5.122 26.385 308.525 1.00 29.54 31 MET C N 1
ATOM 8264 C CA . MET C 1 45 ? 5.530 25.205 307.747 1.00 29.45 31 MET C CA 1
ATOM 8265 C C . MET C 1 45 ? 5.633 24.006 308.696 1.00 29.88 31 MET C C 1
ATOM 8266 O O . MET C 1 45 ? 6.193 24.135 309.791 1.00 30.57 31 MET C O 1
ATOM 8271 N N . ALA C 1 46 ? 5.075 22.858 308.301 1.00 29.38 32 ALA C N 1
ATOM 8272 C CA . ALA C 1 46 ? 5.079 21.688 309.181 1.00 28.91 32 ALA C CA 1
ATOM 8273 C C . ALA C 1 46 ? 5.395 20.423 308.408 1.00 28.26 32 ALA C C 1
ATOM 8274 O O . ALA C 1 46 ? 4.866 20.190 307.319 1.00 27.83 32 ALA C O 1
ATOM 8276 N N . GLU C 1 47 ? 6.316 19.660 308.994 1.00 27.72 33 GLU C N 1
ATOM 8277 C CA . GLU C 1 47 ? 6.679 18.325 308.571 1.00 27.02 33 GLU C CA 1
ATOM 8278 C C . GLU C 1 47 ? 5.844 17.414 309.478 1.00 26.54 33 GLU C C 1
ATOM 8279 O O . GLU C 1 47 ? 6.059 17.445 310.690 1.00 26.91 33 GLU C O 1
ATOM 8285 N N . VAL C 1 48 ? 4.876 16.676 308.925 1.00 25.59 34 VAL C N 1
ATOM 8286 C CA . VAL C 1 48 ? 3.908 15.918 309.743 1.00 25.32 34 VAL C CA 1
ATOM 8287 C C . VAL C 1 48 ? 3.647 14.506 309.226 1.00 25.82 34 VAL C C 1
ATOM 8288 O O . VAL C 1 48 ? 3.762 14.227 308.053 1.00 25.89 34 VAL C O 1
ATOM 8292 N N . MET C 1 49 ? 3.263 13.608 310.115 1.00 27.07 35 MET C N 1
ATOM 8293 C CA . MET C 1 49 ? 3.118 12.208 309.754 1.00 27.41 35 MET C CA 1
ATOM 8294 C C . MET C 1 49 ? 1.930 11.924 308.844 1.00 27.86 35 MET C C 1
ATOM 8295 O O . MET C 1 49 ? 1.936 10.926 308.145 1.00 28.20 35 MET C O 1
ATOM 8300 N N . GLU C 1 50 ? 0.915 12.781 308.856 1.00 28.34 36 GLU C N 1
ATOM 8301 C CA . GLU C 1 50 ? -0.242 12.594 307.984 1.00 28.96 36 GLU C CA 1
ATOM 8302 C C . GLU C 1 50 ? 0.177 12.761 306.519 1.00 28.09 36 GLU C C 1
ATOM 8303 O O . GLU C 1 50 ? -0.168 11.923 305.667 1.00 27.47 36 GLU C O 1
ATOM 8309 N N . GLU C 1 51 ? 0.941 13.824 306.224 1.00 27.07 37 GLU C N 1
ATOM 8310 C CA . GLU C 1 51 ? 1.452 14.033 304.862 1.00 25.97 37 GLU C CA 1
ATOM 8311 C C . GLU C 1 51 ? 2.531 13.005 304.524 1.00 25.21 37 GLU C C 1
ATOM 8312 O O . GLU C 1 51 ? 2.769 12.633 303.383 1.00 24.59 37 GLU C O 1
ATOM 8318 N N . GLY C 1 52 ? 3.222 12.558 305.541 1.00 25.34 38 GLY C N 1
ATOM 8319 C CA . GLY C 1 52 ? 4.251 11.573 305.344 1.00 25.04 38 GLY C CA 1
ATOM 8320 C C . GLY C 1 52 ? 3.699 10.206 305.111 1.00 25.07 38 GLY C C 1
ATOM 8321 O O . GLY C 1 52 ? 4.435 9.377 304.636 1.00 26.80 38 GLY C O 1
ATOM 8322 N N . THR C 1 53 ? 2.422 9.948 305.396 1.00 24.92 39 THR C N 1
ATOM 8323 C CA . THR C 1 53 ? 1.904 8.582 305.302 1.00 24.99 39 THR C CA 1
ATOM 8324 C C . THR C 1 53 ? 0.541 8.377 304.634 1.00 25.37 39 THR C C 1
ATOM 8325 O O . THR C 1 53 ? 0.011 7.261 304.667 1.00 26.09 39 THR C O 1
ATOM 8329 N N . TYR C 1 54 ? -0.067 9.398 304.039 1.00 25.35 40 TYR C N 1
ATOM 8330 C CA . TYR C 1 54 ? -1.448 9.204 303.501 1.00 24.79 40 TYR C CA 1
ATOM 8331 C C . TYR C 1 54 ? -1.396 8.183 302.349 1.00 25.46 40 TYR C C 1
ATOM 8332 O O . TYR C 1 54 ? -2.399 7.535 302.002 1.00 26.44 40 TYR C O 1
ATOM 8341 N N . VAL C 1 55 ? -0.201 8.095 301.759 1.00 25.19 41 VAL C N 1
ATOM 8342 C CA . VAL C 1 55 ? 0.241 6.975 300.958 1.00 24.67 41 VAL C CA 1
ATOM 8343 C C . VAL C 1 55 ? 1.666 6.691 301.374 1.00 24.83 41 VAL C C 1
ATOM 8344 O O . VAL C 1 55 ? 2.367 7.567 301.843 1.00 24.95 41 VAL C O 1
ATOM 8348 N N . PRO C 1 56 ? 2.119 5.461 301.203 1.00 24.98 42 PRO C N 1
ATOM 8349 C CA . PRO C 1 56 ? 3.425 5.192 301.772 1.00 24.94 42 PRO C CA 1
ATOM 8350 C C . PRO C 1 56 ? 4.521 5.691 300.863 1.00 24.76 42 PRO C C 1
ATOM 8351 O O . PRO C 1 56 ? 5.093 4.909 300.117 1.00 25.79 42 PRO C O 1
ATOM 8355 N N . HIS C 1 57 ? 4.828 6.981 300.929 1.00 24.42 43 HIS C N 1
ATOM 8356 C CA . HIS C 1 57 ? 5.762 7.569 299.952 1.00 24.00 43 HIS C CA 1
ATOM 8357 C C . HIS C 1 57 ? 7.114 6.894 299.963 1.00 24.27 43 HIS C C 1
ATOM 8358 O O . HIS C 1 57 ? 7.589 6.413 301.004 1.00 24.47 43 HIS C O 1
ATOM 8365 N N . HIS C 1 58 ? 7.710 6.847 298.781 1.00 24.14 44 HIS C N 1
ATOM 8366 C CA . HIS C 1 58 ? 9.103 6.457 298.608 1.00 24.17 44 HIS C CA 1
ATOM 8367 C C . HIS C 1 58 ? 9.944 7.322 299.544 1.00 24.13 44 HIS C C 1
ATOM 8368 O O . HIS C 1 58 ? 9.807 8.539 299.560 1.00 25.01 44 HIS C O 1
ATOM 8375 N N . PRO C 1 59 ? 10.799 6.707 300.347 1.00 23.73 45 PRO C N 1
ATOM 8376 C CA . PRO C 1 59 ? 11.655 7.433 301.244 1.00 23.37 45 PRO C CA 1
ATOM 8377 C C . PRO C 1 59 ? 12.388 8.594 300.585 1.00 23.40 45 PRO C C 1
ATOM 8378 O O . PRO C 1 59 ? 12.562 9.650 301.204 1.00 24.18 45 PRO C O 1
ATOM 8382 N N . GLN C 1 60 ? 12.832 8.408 299.352 1.00 23.33 46 GLN C N 1
ATOM 8383 C CA . GLN C 1 60 ? 13.552 9.473 298.656 1.00 23.67 46 GLN C CA 1
ATOM 8384 C C . GLN C 1 60 ? 12.656 10.679 298.497 1.00 23.03 46 GLN C C 1
ATOM 8385 O O . GLN C 1 60 ? 13.113 11.784 298.624 1.00 22.94 46 GLN C O 1
ATOM 8391 N N . LYS C 1 61 ? 11.369 10.466 298.249 1.00 22.68 47 LYS C N 1
ATOM 8392 C CA . LYS C 1 61 ? 10.456 11.594 298.099 1.00 22.37 47 LYS C CA 1
ATOM 8393 C C . LYS C 1 61 ? 10.232 12.304 299.423 1.00 21.79 47 LYS C C 1
ATOM 8394 O O . LYS C 1 61 ? 10.162 13.544 299.455 1.00 20.81 47 LYS C O 1
ATOM 8400 N N . ILE C 1 62 ? 10.094 11.526 300.500 1.00 21.26 48 ILE C N 1
ATOM 8401 C CA . ILE C 1 62 ? 9.915 12.142 301.797 1.00 21.18 48 ILE C CA 1
ATOM 8402 C C . ILE C 1 62 ? 11.146 12.995 302.093 1.00 21.65 48 ILE C C 1
ATOM 8403 O O . ILE C 1 62 ? 11.044 14.153 302.499 1.00 21.47 48 ILE C O 1
ATOM 8408 N N . ALA C 1 63 ? 12.303 12.390 301.891 1.00 22.61 49 ALA C N 1
ATOM 8409 C CA . ALA C 1 63 ? 13.559 13.011 302.216 1.00 23.48 49 ALA C CA 1
ATOM 8410 C C . ALA C 1 63 ? 13.682 14.301 301.410 1.00 24.16 49 ALA C C 1
ATOM 8411 O O . ALA C 1 63 ? 14.064 15.332 301.942 1.00 25.09 49 ALA C O 1
ATOM 8413 N N . LEU C 1 64 ? 13.316 14.248 300.131 1.00 25.04 50 LEU C N 1
ATOM 8414 C CA . LEU C 1 64 ? 13.380 15.417 299.250 1.00 25.27 50 LEU C CA 1
ATOM 8415 C C . LEU C 1 64 ? 12.544 16.552 299.770 1.00 25.15 50 LEU C C 1
ATOM 8416 O O . LEU C 1 64 ? 13.006 17.674 299.800 1.00 26.40 50 LEU C O 1
ATOM 8421 N N . ILE C 1 65 ? 11.301 16.258 300.149 1.00 24.11 51 ILE C N 1
ATOM 8422 C CA . ILE C 1 65 ? 10.375 17.293 300.520 1.00 22.94 51 ILE C CA 1
ATOM 8423 C C . ILE C 1 65 ? 10.822 17.928 301.803 1.00 23.69 51 ILE C C 1
ATOM 8424 O O . ILE C 1 65 ? 10.847 19.142 301.929 1.00 24.12 51 ILE C O 1
ATOM 8429 N N . LEU C 1 66 ? 11.204 17.111 302.758 1.00 24.29 52 LEU C N 1
ATOM 8430 C CA . LEU C 1 66 ? 11.574 17.639 304.043 1.00 24.79 52 LEU C CA 1
ATOM 8431 C C . LEU C 1 66 ? 12.846 18.474 303.894 1.00 25.64 52 LEU C C 1
ATOM 8432 O O . LEU C 1 66 ? 12.916 19.583 304.424 1.00 26.79 52 LEU C O 1
ATOM 8437 N N . ALA C 1 67 ? 13.834 17.977 303.147 1.00 25.72 53 ALA C N 1
ATOM 8438 C CA . ALA C 1 67 ? 15.106 18.715 302.954 1.00 25.68 53 ALA C CA 1
ATOM 8439 C C . ALA C 1 67 ? 14.870 20.086 302.299 1.00 25.31 53 ALA C C 1
ATOM 8440 O O . ALA C 1 67 ? 15.414 21.136 302.718 1.00 24.82 53 ALA C O 1
ATOM 8442 N N . ALA C 1 68 ? 14.043 20.052 301.269 1.00 24.76 54 ALA C N 1
ATOM 8443 C CA . ALA C 1 68 ? 13.731 21.230 300.498 1.00 25.18 54 ALA C CA 1
ATOM 8444 C C . ALA C 1 68 ? 12.984 22.201 301.350 1.00 24.96 54 ALA C C 1
ATOM 8445 O O . ALA C 1 68 ? 13.184 23.408 301.235 1.00 25.12 54 ALA C O 1
ATOM 8447 N N . MET C 1 69 ? 12.147 21.671 302.228 1.00 24.89 55 MET C N 1
ATOM 8448 C CA . MET C 1 69 ? 11.351 22.515 303.088 1.00 25.08 55 MET C CA 1
ATOM 8449 C C . MET C 1 69 ? 12.235 23.296 304.019 1.00 25.21 55 MET C C 1
ATOM 8450 O O . MET C 1 69 ? 12.072 24.503 304.174 1.00 24.80 55 MET C O 1
ATOM 8455 N N . ARG C 1 70 ? 13.197 22.610 304.604 1.00 25.96 56 ARG C N 1
ATOM 8456 C CA . ARG C 1 70 ? 14.100 23.252 305.567 1.00 26.94 56 ARG C CA 1
ATOM 8457 C C . ARG C 1 70 ? 14.934 24.307 304.922 1.00 27.88 56 ARG C C 1
ATOM 8458 O O . ARG C 1 70 ? 15.058 25.407 305.428 1.00 29.24 56 ARG C O 1
ATOM 8466 N N . LYS C 1 71 ? 15.485 23.978 303.772 1.00 28.79 57 LYS C N 1
ATOM 8467 C CA . LYS C 1 71 ? 16.258 24.927 303.031 1.00 28.97 57 LYS C CA 1
ATOM 8468 C C . LYS C 1 71 ? 15.426 26.142 302.688 1.00 29.02 57 LYS C C 1
ATOM 8469 O O . LYS C 1 71 ? 15.908 27.274 302.727 1.00 29.67 57 LYS C O 1
ATOM 8475 N N . PHE C 1 72 ? 14.162 25.916 302.377 1.00 28.84 58 PHE C N 1
ATOM 8476 C CA . PHE C 1 72 ? 13.321 27.011 301.923 1.00 28.36 58 PHE C CA 1
ATOM 8477 C C . PHE C 1 72 ? 12.959 27.879 303.086 1.00 28.45 58 PHE C C 1
ATOM 8478 O O . PHE C 1 72 ? 12.821 29.077 302.918 1.00 28.37 58 PHE C O 1
ATOM 8486 N N . ALA C 1 73 ? 12.787 27.270 304.263 1.00 29.16 59 ALA C N 1
ATOM 8487 C CA . ALA C 1 73 ? 12.458 28.021 305.462 1.00 29.43 59 ALA C CA 1
ATOM 8488 C C . ALA C 1 73 ? 13.580 28.982 305.744 1.00 30.96 59 ALA C C 1
ATOM 8489 O O . ALA C 1 73 ? 13.322 30.155 305.956 1.00 31.09 59 ALA C O 1
ATOM 8491 N N . ARG C 1 74 ? 14.825 28.523 305.680 1.00 33.01 60 ARG C N 1
ATOM 8492 C CA . ARG C 1 74 ? 15.961 29.426 305.888 1.00 35.32 60 ARG C CA 1
ATOM 8493 C C . ARG C 1 74 ? 15.976 30.576 304.873 1.00 35.38 60 ARG C C 1
ATOM 8494 O O . ARG C 1 74 ? 16.259 31.710 305.205 1.00 35.54 60 ARG C O 1
ATOM 8502 N N . ARG C 1 75 ? 15.630 30.280 303.640 1.00 35.94 61 ARG C N 1
ATOM 8503 C CA . ARG C 1 75 ? 15.563 31.288 302.607 1.00 37.23 61 ARG C CA 1
ATOM 8504 C C . ARG C 1 75 ? 14.504 32.374 302.880 1.00 36.70 61 ARG C C 1
ATOM 8505 O O . ARG C 1 75 ? 14.738 33.577 302.641 1.00 36.96 61 ARG C O 1
ATOM 8513 N N . LEU C 1 76 ? 13.347 31.962 303.381 1.00 36.07 62 LEU C N 1
ATOM 8514 C CA . LEU C 1 76 ? 12.339 32.926 303.808 1.00 36.09 62 LEU C CA 1
ATOM 8515 C C . LEU C 1 76 ? 12.835 33.840 304.941 1.00 36.88 62 LEU C C 1
ATOM 8516 O O . LEU C 1 76 ? 12.502 35.012 304.985 1.00 35.56 62 LEU C O 1
ATOM 8521 N N . GLN C 1 77 ? 13.614 33.288 305.864 1.00 38.45 63 GLN C N 1
ATOM 8522 C CA . GLN C 1 77 ? 14.183 34.069 306.954 1.00 40.29 63 GLN C CA 1
ATOM 8523 C C . GLN C 1 77 ? 15.172 35.107 306.438 1.00 41.21 63 GLN C C 1
ATOM 8524 O O . GLN C 1 77 ? 15.148 36.247 306.876 1.00 40.50 63 GLN C O 1
ATOM 8530 N N . GLU C 1 78 ? 16.015 34.711 305.493 1.00 42.60 64 GLU C N 1
ATOM 8531 C CA . GLU C 1 78 ? 16.924 35.654 304.810 1.00 44.32 64 GLU C CA 1
ATOM 8532 C C . GLU C 1 78 ? 16.210 36.826 304.089 1.00 43.59 64 GLU C C 1
ATOM 8533 O O . GLU C 1 78 ? 16.797 37.908 303.931 1.00 43.47 64 GLU C O 1
ATOM 8539 N N . ARG C 1 79 ? 14.962 36.584 303.668 1.00 42.35 65 ARG C N 1
ATOM 8540 C CA . ARG C 1 79 ? 14.090 37.597 303.097 1.00 42.19 65 ARG C CA 1
ATOM 8541 C C . ARG C 1 79 ? 13.298 38.426 304.145 1.00 40.94 65 ARG C C 1
ATOM 8542 O O . ARG C 1 79 ? 12.583 39.346 303.810 1.00 40.40 65 ARG C O 1
ATOM 8550 N N . GLY C 1 80 ? 13.419 38.100 305.416 1.00 40.32 66 GLY C N 1
ATOM 8551 C CA . GLY C 1 80 ? 12.776 38.880 306.461 1.00 39.55 66 GLY C CA 1
ATOM 8552 C C . GLY C 1 80 ? 11.426 38.359 306.882 1.00 38.66 66 GLY C C 1
ATOM 8553 O O . GLY C 1 80 ? 10.676 39.068 307.541 1.00 38.86 66 GLY C O 1
ATOM 8554 N N . PHE C 1 81 ? 11.080 37.125 306.514 1.00 37.34 67 PHE C N 1
ATOM 8555 C CA . PHE C 1 81 ? 9.849 36.552 307.016 1.00 35.62 67 PHE C CA 1
ATOM 8556 C C . PHE C 1 81 ? 10.090 35.943 308.391 1.00 34.74 67 PHE C C 1
ATOM 8557 O O . PHE C 1 81 ? 11.165 35.469 308.670 1.00 34.59 67 PHE C O 1
ATOM 8565 N N . ARG C 1 82 ? 9.084 36.019 309.255 1.00 34.16 68 ARG C N 1
ATOM 8566 C CA . ARG C 1 82 ? 9.093 35.363 310.564 1.00 33.21 68 ARG C CA 1
ATOM 8567 C C . ARG C 1 82 ? 8.488 33.966 310.260 1.00 32.48 68 ARG C C 1
ATOM 8568 O O . ARG C 1 82 ? 7.391 33.867 309.692 1.00 32.58 68 ARG C O 1
ATOM 8570 N N . VAL C 1 83 ? 9.227 32.896 310.551 1.00 31.59 69 VAL C N 1
ATOM 8571 C CA . VAL C 1 83 ? 8.812 31.545 310.191 1.00 30.30 69 VAL C CA 1
ATOM 8572 C C . VAL C 1 83 ? 8.675 30.639 311.406 1.00 30.76 69 VAL C C 1
ATOM 8573 O O . VAL C 1 83 ? 9.597 30.512 312.196 1.00 31.20 69 VAL C O 1
ATOM 8577 N N . ALA C 1 84 ? 7.512 29.991 311.519 1.00 30.73 70 ALA C N 1
ATOM 8578 C CA . ALA C 1 84 ? 7.204 29.013 312.557 1.00 29.84 70 ALA C CA 1
ATOM 8579 C C . ALA C 1 84 ? 7.362 27.626 311.953 1.00 29.89 70 ALA C C 1
ATOM 8580 O O . ALA C 1 84 ? 6.475 27.134 311.276 1.00 30.59 70 ALA C O 1
ATOM 8582 N N . TYR C 1 85 ? 8.487 26.979 312.187 1.00 30.05 71 TYR C N 1
ATOM 8583 C CA . TYR C 1 85 ? 8.751 25.680 311.571 1.00 29.34 71 TYR C CA 1
ATOM 8584 C C . TYR C 1 85 ? 8.526 24.493 312.543 1.00 29.67 71 TYR C C 1
ATOM 8585 O O . TYR C 1 85 ? 9.171 24.388 313.570 1.00 30.57 71 TYR C O 1
ATOM 8594 N N . SER C 1 86 ? 7.635 23.580 312.187 1.00 29.56 72 SER C N 1
ATOM 8595 C CA . SER C 1 86 ? 7.430 22.376 312.965 1.00 29.90 72 SER C CA 1
ATOM 8596 C C . SER C 1 86 ? 8.194 21.192 312.381 1.00 30.31 72 SER C C 1
ATOM 8597 O O . SER C 1 86 ? 7.826 20.697 311.361 1.00 30.76 72 SER C O 1
ATOM 8600 N N . ARG C 1 87 ? 9.272 20.767 313.028 1.00 31.74 73 ARG C N 1
ATOM 8601 C CA . ARG C 1 87 ? 10.083 19.626 312.587 1.00 32.78 73 ARG C CA 1
ATOM 8602 C C . ARG C 1 87 ? 9.412 18.287 312.854 1.00 32.91 73 ARG C C 1
ATOM 8603 O O . ARG C 1 87 ? 8.731 18.086 313.885 1.00 33.38 73 ARG C O 1
ATOM 8611 N N . LEU C 1 88 ? 9.635 17.334 311.956 1.00 32.75 74 LEU C N 1
ATOM 8612 C CA . LEU C 1 88 ? 8.975 16.036 312.094 1.00 32.41 74 LEU C CA 1
ATOM 8613 C C . LEU C 1 88 ? 9.532 15.319 313.291 1.00 33.14 74 LEU C C 1
ATOM 8614 O O . LEU C 1 88 ? 8.836 14.549 313.908 1.00 32.81 74 LEU C O 1
ATOM 8619 N N . ASP C 1 89 ? 10.784 15.608 313.620 1.00 34.22 75 ASP C N 1
ATOM 8620 C CA . ASP C 1 89 ? 11.458 15.023 314.771 1.00 35.64 75 ASP C CA 1
ATOM 8621 C C . ASP C 1 89 ? 11.379 15.836 316.071 1.00 36.00 75 ASP C C 1
ATOM 8622 O O . ASP C 1 89 ? 12.085 15.535 317.000 1.00 36.39 75 ASP C O 1
ATOM 8627 N N . ASP C 1 90 ? 10.505 16.842 316.140 1.00 35.95 76 ASP C N 1
ATOM 8628 C CA . ASP C 1 90 ? 10.194 17.533 317.392 1.00 36.65 76 ASP C CA 1
ATOM 8629 C C . ASP C 1 90 ? 8.928 16.881 317.936 1.00 36.44 76 ASP C C 1
ATOM 8630 O O . ASP C 1 90 ? 7.942 16.785 317.246 1.00 35.58 76 ASP C O 1
ATOM 8635 N N . PRO C 1 91 ? 8.955 16.410 319.181 1.00 37.56 77 PRO C N 1
ATOM 8636 C CA . PRO C 1 91 ? 7.788 15.681 319.677 1.00 37.78 77 PRO C CA 1
ATOM 8637 C C . PRO C 1 91 ? 6.602 16.580 319.961 1.00 37.58 77 PRO C C 1
ATOM 8638 O O . PRO C 1 91 ? 5.473 16.116 320.112 1.00 36.76 77 PRO C O 1
ATOM 8642 N N . ASP C 1 92 ? 6.868 17.876 320.004 1.00 37.97 78 ASP C N 1
ATOM 8643 C CA . ASP C 1 92 ? 5.811 18.856 320.083 1.00 37.55 78 ASP C CA 1
ATOM 8644 C C . ASP C 1 92 ? 4.965 18.916 318.802 1.00 35.51 78 ASP C C 1
ATOM 8645 O O . ASP C 1 92 ? 3.828 19.319 318.849 1.00 35.53 78 ASP C O 1
ATOM 8650 N N . THR C 1 93 ? 5.498 18.505 317.662 1.00 33.97 79 THR C N 1
ATOM 8651 C CA . THR C 1 93 ? 4.754 18.614 316.419 1.00 32.53 79 THR C CA 1
ATOM 8652 C C . THR C 1 93 ? 3.510 17.686 316.402 1.00 32.65 79 THR C C 1
ATOM 8653 O O . THR C 1 93 ? 3.573 16.497 316.740 1.00 31.46 79 THR C O 1
ATOM 8657 N N . GLY C 1 94 ? 2.382 18.251 315.989 1.00 32.19 80 GLY C N 1
ATOM 8658 C CA . GLY C 1 94 ? 1.145 17.499 315.898 1.00 32.48 80 GLY C CA 1
ATOM 8659 C C . GLY C 1 94 ? 1.097 16.646 314.661 1.00 32.14 80 GLY C C 1
ATOM 8660 O O . GLY C 1 94 ? 2.043 16.640 313.893 1.00 32.72 80 GLY C O 1
ATOM 8661 N N . PRO C 1 95 ? -0.020 15.950 314.434 1.00 31.99 81 PRO C N 1
ATOM 8662 C CA . PRO C 1 95 ? -0.021 14.908 313.451 1.00 31.86 81 PRO C CA 1
ATOM 8663 C C . PRO C 1 95 ? -0.387 15.391 312.054 1.00 31.43 81 PRO C C 1
ATOM 8664 O O . PRO C 1 95 ? -0.285 14.609 311.091 1.00 32.14 81 PRO C O 1
ATOM 8668 N N . SER C 1 96 ? -0.794 16.648 311.926 1.00 30.61 82 SER C N 1
ATOM 8669 C CA . SER C 1 96 ? -1.319 17.124 310.670 1.00 29.97 82 SER C CA 1
ATOM 8670 C C . SER C 1 96 ? -1.116 18.602 310.430 1.00 29.29 82 SER C C 1
ATOM 8671 O O . SER C 1 96 ? -0.940 19.368 311.345 1.00 29.81 82 SER C O 1
ATOM 8674 N N . ILE C 1 97 ? -1.227 19.024 309.192 1.00 28.95 83 ILE C N 1
ATOM 8675 C CA . ILE C 1 97 ? -1.098 20.450 308.910 1.00 28.96 83 ILE C CA 1
ATOM 8676 C C . ILE C 1 97 ? -2.090 21.256 309.761 1.00 30.19 83 ILE C C 1
ATOM 8677 O O . ILE C 1 97 ? -1.732 22.252 310.421 1.00 31.01 83 ILE C O 1
ATOM 8682 N N . GLY C 1 98 ? -3.332 20.794 309.774 1.00 30.88 84 GLY C N 1
ATOM 8683 C CA . GLY C 1 98 ? -4.378 21.433 310.539 1.00 30.97 84 GLY C CA 1
ATOM 8684 C C . GLY C 1 98 ? -4.018 21.560 311.988 1.00 31.29 84 GLY C C 1
ATOM 8685 O O . GLY C 1 98 ? -4.198 22.625 312.563 1.00 32.51 84 GLY C O 1
ATOM 8686 N N . ALA C 1 99 ? -3.504 20.492 312.590 1.00 31.11 85 ALA C N 1
ATOM 8687 C CA . ALA C 1 99 ? -3.131 20.565 313.993 1.00 31.50 85 ALA C CA 1
ATOM 8688 C C . ALA C 1 99 ? -2.098 21.663 314.201 1.00 31.72 85 ALA C C 1
ATOM 8689 O O . ALA C 1 99 ? -2.168 22.398 315.202 1.00 32.68 85 ALA C O 1
ATOM 8691 N N . GLU C 1 100 ? -1.151 21.791 313.272 1.00 31.35 86 GLU C N 1
ATOM 8692 C CA . GLU C 1 100 ? -0.117 22.800 313.432 1.00 31.68 86 GLU C CA 1
ATOM 8693 C C . GLU C 1 100 ? -0.611 24.216 313.197 1.00 31.57 86 GLU C C 1
ATOM 8694 O O . GLU C 1 100 ? -0.130 25.134 313.823 1.00 31.81 86 GLU C O 1
ATOM 8700 N N . LEU C 1 101 ? -1.581 24.396 312.321 1.00 31.90 87 LEU C N 1
ATOM 8701 C CA . LEU C 1 101 ? -2.181 25.711 312.157 1.00 31.97 87 LEU C CA 1
ATOM 8702 C C . LEU C 1 101 ? -2.957 26.095 313.423 1.00 32.98 87 LEU C C 1
ATOM 8703 O O . LEU C 1 101 ? -2.847 27.206 313.891 1.00 32.81 87 LEU C O 1
ATOM 8708 N N . LEU C 1 102 ? -3.720 25.175 313.995 1.00 34.21 88 LEU C N 1
ATOM 8709 C CA . LEU C 1 102 ? -4.491 25.505 315.182 1.00 36.20 88 LEU C CA 1
ATOM 8710 C C . LEU C 1 102 ? -3.584 25.894 316.350 1.00 36.99 88 LEU C C 1
ATOM 8711 O O . LEU C 1 102 ? -3.932 26.760 317.165 1.00 37.76 88 LEU C O 1
ATOM 8716 N N . ARG C 1 103 ? -2.426 25.252 316.414 1.00 37.14 89 ARG C N 1
ATOM 8717 C CA . ARG C 1 103 ? -1.470 25.492 317.467 1.00 37.47 89 ARG C CA 1
ATOM 8718 C C . ARG C 1 103 ? -0.910 26.881 317.353 1.00 37.88 89 ARG C C 1
ATOM 8719 O O . ARG C 1 103 ? -0.698 27.532 318.357 1.00 38.53 89 ARG C O 1
ATOM 8727 N N . ARG C 1 104 ? -0.682 27.348 316.139 1.00 38.23 90 ARG C N 1
ATOM 8728 C CA . ARG C 1 104 ? -0.069 28.667 315.952 1.00 38.97 90 ARG C CA 1
ATOM 8729 C C . ARG C 1 104 ? -1.096 29.778 315.995 1.00 39.81 90 ARG C C 1
ATOM 8730 O O . ARG C 1 104 ? -0.781 30.898 316.338 1.00 39.29 90 ARG C O 1
ATOM 8738 N N . ALA C 1 105 ? -2.330 29.462 315.635 1.00 41.71 91 ALA C N 1
ATOM 8739 C CA . ALA C 1 105 ? -3.455 30.355 315.928 1.00 43.13 91 ALA C CA 1
ATOM 8740 C C . ALA C 1 105 ? -3.579 30.534 317.459 1.00 44.47 91 ALA C C 1
ATOM 8741 O O . ALA C 1 105 ? -3.622 31.659 317.938 1.00 44.92 91 ALA C O 1
ATOM 8743 N N . ALA C 1 106 ? -3.580 29.449 318.229 1.00 45.64 92 ALA C N 1
ATOM 8744 C CA . ALA C 1 106 ? -3.665 29.600 319.687 1.00 47.19 92 ALA C CA 1
ATOM 8745 C C . ALA C 1 106 ? -2.488 30.462 320.213 1.00 47.88 92 ALA C C 1
ATOM 8746 O O . ALA C 1 106 ? -2.706 31.345 321.020 1.00 48.39 92 ALA C O 1
ATOM 8748 N N . GLU C 1 107 ? -1.267 30.231 319.725 1.00 48.18 93 GLU C N 1
ATOM 8749 C CA . GLU C 1 107 ? -0.061 30.900 320.260 1.00 48.97 93 GLU C CA 1
ATOM 8750 C C . GLU C 1 107 ? 0.003 32.393 319.936 1.00 48.91 93 GLU C C 1
ATOM 8751 O O . GLU C 1 107 ? 0.557 33.196 320.683 1.00 48.95 93 GLU C O 1
ATOM 8757 N N . THR C 1 108 ? -0.621 32.729 318.826 1.00 48.79 94 THR C N 1
ATOM 8758 C CA . THR C 1 108 ? -0.469 33.987 318.134 1.00 48.59 94 THR C CA 1
ATOM 8759 C C . THR C 1 108 ? -1.715 34.888 318.245 1.00 49.19 94 THR C C 1
ATOM 8760 O O . THR C 1 108 ? -1.619 36.105 318.230 1.00 48.35 94 THR C O 1
ATOM 8764 N N . GLY C 1 109 ? -2.888 34.271 318.300 1.00 50.12 95 GLY C N 1
ATOM 8765 C CA . GLY C 1 109 ? -4.148 35.001 318.267 1.00 51.24 95 GLY C CA 1
ATOM 8766 C C . GLY C 1 109 ? -4.684 35.202 316.866 1.00 51.65 95 GLY C C 1
ATOM 8767 O O . GLY C 1 109 ? -5.643 35.939 316.674 1.00 52.48 95 GLY C O 1
ATOM 8768 N N . ALA C 1 110 ? -4.087 34.542 315.878 1.00 51.53 96 ALA C N 1
ATOM 8769 C CA . ALA C 1 110 ? -4.555 34.668 314.505 1.00 51.61 96 ALA C CA 1
ATOM 8770 C C . ALA C 1 110 ? -5.983 34.167 314.450 1.00 52.17 96 ALA C C 1
ATOM 8771 O O . ALA C 1 110 ? -6.353 33.263 315.204 1.00 52.22 96 ALA C O 1
ATOM 8773 N N . ARG C 1 111 ? -6.796 34.780 313.593 1.00 52.88 97 ARG C N 1
ATOM 8774 C CA . ARG C 1 111 ? -8.193 34.360 313.432 1.00 53.34 97 ARG C CA 1
ATOM 8775 C C . ARG C 1 111 ? -8.439 33.832 311.998 1.00 52.32 97 ARG C C 1
ATOM 8776 O O . ARG C 1 111 ? -9.575 33.539 311.613 1.00 52.72 97 ARG C O 1
ATOM 8778 N N . GLU C 1 112 ? -7.351 33.676 311.244 1.00 50.81 98 GLU C N 1
ATOM 8779 C CA . GLU C 1 112 ? -7.398 33.388 309.816 1.00 50.18 98 GLU C CA 1
ATOM 8780 C C . GLU C 1 112 ? -6.036 32.862 309.353 1.00 47.20 98 GLU C C 1
ATOM 8781 O O . GLU C 1 112 ? -4.995 33.352 309.783 1.00 46.66 98 GLU C O 1
ATOM 8787 N N . ALA C 1 113 ? -6.052 31.850 308.493 1.00 44.30 99 ALA C N 1
ATOM 8788 C CA . ALA C 1 113 ? -4.864 31.383 307.805 1.00 41.74 99 ALA C CA 1
ATOM 8789 C C . ALA C 1 113 ? -5.041 31.695 306.327 1.00 40.65 99 ALA C C 1
ATOM 8790 O O . ALA C 1 113 ? -6.160 31.610 305.827 1.00 41.18 99 ALA C O 1
ATOM 8792 N N . VAL C 1 114 ? -3.952 32.079 305.644 1.00 38.74 100 VAL C N 1
ATOM 8793 C CA . VAL C 1 114 ? -3.917 32.225 304.171 1.00 37.13 100 VAL C CA 1
ATOM 8794 C C . VAL C 1 114 ? -3.127 31.076 303.501 1.00 35.28 100 VAL C C 1
ATOM 8795 O O . VAL C 1 114 ? -2.057 30.699 303.960 1.00 34.83 100 VAL C O 1
ATOM 8799 N N . ALA C 1 115 ? -3.651 30.531 302.406 1.00 33.76 101 ALA C N 1
ATOM 8800 C CA . ALA C 1 115 ? -3.082 29.319 301.823 1.00 32.56 101 ALA C CA 1
ATOM 8801 C C . ALA C 1 115 ? -3.174 29.328 300.321 1.00 31.78 101 ALA C C 1
ATOM 8802 O O . ALA C 1 115 ? -4.251 29.469 299.764 1.00 32.84 101 ALA C O 1
ATOM 8804 N N . THR C 1 116 ? -2.057 29.156 299.649 1.00 30.79 102 THR C N 1
ATOM 8805 C CA . THR C 1 116 ? -2.102 28.868 298.230 1.00 30.63 102 THR C CA 1
ATOM 8806 C C . THR C 1 116 ? -2.738 27.485 298.132 1.00 31.13 102 THR C C 1
ATOM 8807 O O . THR C 1 116 ? -2.375 26.573 298.872 1.00 30.37 102 THR C O 1
ATOM 8811 N N . ARG C 1 117 ? -3.730 27.334 297.277 1.00 32.43 103 ARG C N 1
ATOM 8812 C CA . ARG C 1 117 ? -4.514 26.080 297.273 1.00 33.56 103 ARG C CA 1
ATOM 8813 C C . ARG C 1 117 ? -3.678 24.876 296.815 1.00 31.42 103 ARG C C 1
ATOM 8814 O O . ARG C 1 117 ? -3.059 24.916 295.784 1.00 32.07 103 ARG C O 1
ATOM 8822 N N . PRO C 1 118 ? -3.638 23.814 297.606 1.00 29.99 104 PRO C N 1
ATOM 8823 C CA . PRO C 1 118 ? -2.800 22.663 297.289 1.00 29.31 104 PRO C CA 1
ATOM 8824 C C . PRO C 1 118 ? -3.300 21.823 296.135 1.00 29.31 104 PRO C C 1
ATOM 8825 O O . PRO C 1 118 ? -4.413 22.023 295.633 1.00 30.52 104 PRO C O 1
ATOM 8829 N N . GLY C 1 119 ? -2.499 20.855 295.724 1.00 28.10 105 GLY C N 1
ATOM 8830 C CA . GLY C 1 119 ? -2.906 20.025 294.615 1.00 27.69 105 GLY C CA 1
ATOM 8831 C C . GLY C 1 119 ? -3.265 18.661 295.116 1.00 27.95 105 GLY C C 1
ATOM 8832 O O . GLY C 1 119 ? -2.840 17.657 294.533 1.00 28.67 105 GLY C O 1
ATOM 8833 N N . ASP C 1 120 ? -4.003 18.607 296.217 1.00 27.87 106 ASP C N 1
ATOM 8834 C CA . ASP C 1 120 ? -4.445 17.341 296.750 1.00 28.75 106 ASP C CA 1
ATOM 8835 C C . ASP C 1 120 ? -5.792 17.610 297.407 1.00 29.51 106 ASP C C 1
ATOM 8836 O O . ASP C 1 120 ? -5.880 18.435 298.322 1.00 29.97 106 ASP C O 1
ATOM 8841 N N . TRP C 1 121 ? -6.838 16.950 296.928 1.00 29.70 107 TRP C N 1
ATOM 8842 C CA . TRP C 1 121 ? -8.200 17.187 297.438 1.00 30.52 107 TRP C CA 1
ATOM 8843 C C . TRP C 1 121 ? -8.415 16.768 298.905 1.00 31.27 107 TRP C C 1
ATOM 8844 O O . TRP C 1 121 ? -9.236 17.358 299.619 1.00 33.02 107 TRP C O 1
ATOM 8855 N N . ARG C 1 122 ? -7.728 15.725 299.344 1.00 30.96 108 ARG C N 1
ATOM 8856 C CA . ARG C 1 122 ? -7.811 15.299 300.749 1.00 30.78 108 ARG C CA 1
ATOM 8857 C C . ARG C 1 122 ? -7.378 16.453 301.635 1.00 29.63 108 ARG C C 1
ATOM 8858 O O . ARG C 1 122 ? -8.050 16.768 302.620 1.00 29.74 108 ARG C O 1
ATOM 8866 N N . LEU C 1 123 ? -6.256 17.070 301.269 1.00 28.41 109 LEU C N 1
ATOM 8867 C CA . LEU C 1 123 ? -5.700 18.158 302.063 1.00 27.72 109 LEU C CA 1
ATOM 8868 C C . LEU C 1 123 ? -6.591 19.360 301.969 1.00 27.96 109 LEU C C 1
ATOM 8869 O O . LEU C 1 123 ? -6.892 19.961 302.978 1.00 28.55 109 LEU C O 1
ATOM 8874 N N . ILE C 1 124 ? -7.068 19.682 300.774 1.00 28.36 110 ILE C N 1
ATOM 8875 C CA . ILE C 1 124 ? -8.033 20.759 300.636 1.00 29.19 110 ILE C CA 1
ATOM 8876 C C . ILE C 1 124 ? -9.171 20.553 301.633 1.00 31.44 110 ILE C C 1
ATOM 8877 O O . ILE C 1 124 ? -9.444 21.426 302.434 1.00 31.99 110 ILE C O 1
ATOM 8882 N N . GLU C 1 125 ? -9.805 19.389 301.636 1.00 33.77 111 GLU C N 1
ATOM 8883 C CA . GLU C 1 125 ? -10.953 19.193 302.520 1.00 35.95 111 GLU C CA 1
ATOM 8884 C C . GLU C 1 125 ? -10.567 19.211 303.987 1.00 35.76 111 GLU C C 1
ATOM 8885 O O . GLU C 1 125 ? -11.336 19.688 304.827 1.00 36.06 111 GLU C O 1
ATOM 8891 N N . ALA C 1 126 ? -9.375 18.708 304.296 1.00 35.84 112 ALA C N 1
ATOM 8892 C CA . ALA C 1 126 ? -8.868 18.740 305.686 1.00 35.86 112 ALA C CA 1
ATOM 8893 C C . ALA C 1 126 ? -8.765 20.184 306.161 1.00 35.50 112 ALA C C 1
ATOM 8894 O O . ALA C 1 126 ? -9.225 20.504 307.258 1.00 37.22 112 ALA C O 1
ATOM 8896 N N . LEU C 1 127 ? -8.220 21.055 305.336 1.00 34.70 113 LEU C N 1
ATOM 8897 C CA . LEU C 1 127 ? -8.091 22.442 305.719 1.00 35.34 113 LEU C CA 1
ATOM 8898 C C . LEU C 1 127 ? -9.430 23.139 305.823 1.00 37.74 113 LEU C C 1
ATOM 8899 O O . LEU C 1 127 ? -9.562 24.049 306.618 1.00 38.09 113 LEU C O 1
ATOM 8904 N N . GLU C 1 128 ? -10.422 22.735 305.020 1.00 40.67 114 GLU C N 1
ATOM 8905 C CA . GLU C 1 128 ? -11.808 23.303 305.108 1.00 42.80 114 GLU C CA 1
ATOM 8906 C C . GLU C 1 128 ? -12.503 22.959 306.421 1.00 43.33 114 GLU C C 1
ATOM 8907 O O . GLU C 1 128 ? -13.115 23.805 307.044 1.00 43.64 114 GLU C O 1
ATOM 8913 N N . ALA C 1 129 ? -12.366 21.706 306.833 1.00 44.61 115 ALA C N 1
ATOM 8914 C CA . ALA C 1 129 ? -13.107 21.152 307.970 1.00 46.32 115 ALA C CA 1
ATOM 8915 C C . ALA C 1 129 ? -12.502 21.643 309.286 1.00 46.79 115 ALA C C 1
ATOM 8916 O O . ALA C 1 129 ? -13.157 21.633 310.318 1.00 47.73 115 ALA C O 1
ATOM 8918 N N . MET C 1 130 ? -11.249 22.076 309.224 1.00 46.90 116 MET C N 1
ATOM 8919 C CA . MET C 1 130 ? -10.561 22.693 310.355 1.00 46.97 116 MET C CA 1
ATOM 8920 C C . MET C 1 130 ? -11.350 23.928 310.811 1.00 47.93 116 MET C C 1
ATOM 8921 O O . MET C 1 130 ? -11.897 24.654 309.975 1.00 48.40 116 MET C O 1
ATOM 8926 N N . PRO C 1 131 ? -11.449 24.152 312.141 1.00 48.93 117 PRO C N 1
ATOM 8927 C CA . PRO C 1 131 ? -12.196 25.294 312.683 1.00 49.52 117 PRO C CA 1
ATOM 8928 C C . PRO C 1 131 ? -11.329 26.534 312.829 1.00 48.87 117 PRO C C 1
ATOM 8929 O O . PRO C 1 131 ? -11.296 27.156 313.864 1.00 49.31 117 PRO C O 1
ATOM 8933 N N . LEU C 1 132 ? -10.600 26.854 311.778 1.00 48.22 118 LEU C N 1
ATOM 8934 C CA . LEU C 1 132 ? -9.887 28.102 311.666 1.00 47.62 118 LEU C CA 1
ATOM 8935 C C . LEU C 1 132 ? -10.165 28.456 310.240 1.00 47.36 118 LEU C C 1
ATOM 8936 O O . LEU C 1 132 ? -10.041 27.600 309.363 1.00 46.28 118 LEU C O 1
ATOM 8941 N N . PRO C 1 133 ? -10.619 29.688 309.996 1.00 48.00 119 PRO C N 1
ATOM 8942 C CA . PRO C 1 133 ? -10.977 29.945 308.612 1.00 47.97 119 PRO C CA 1
ATOM 8943 C C . PRO C 1 133 ? -9.738 30.070 307.741 1.00 46.50 119 PRO C C 1
ATOM 8944 O O . PRO C 1 133 ? -8.754 30.663 308.144 1.00 45.96 119 PRO C O 1
ATOM 8948 N N . VAL C 1 134 ? -9.811 29.493 306.556 1.00 45.96 120 VAL C N 1
ATOM 8949 C CA . VAL C 1 134 ? -8.733 29.539 305.582 1.00 44.95 120 VAL C CA 1
ATOM 8950 C C . VAL C 1 134 ? -9.148 30.364 304.347 1.00 45.26 120 VAL C C 1
ATOM 8951 O O . VAL C 1 134 ? -10.211 30.136 303.797 1.00 45.62 120 VAL C O 1
ATOM 8955 N N . ARG C 1 135 ? -8.330 31.343 303.945 1.00 45.24 121 ARG C N 1
ATOM 8956 C CA . ARG C 1 135 ? -8.527 32.052 302.671 1.00 45.32 121 ARG C CA 1
ATOM 8957 C C . ARG C 1 135 ? -7.617 31.354 301.681 1.00 43.99 121 ARG C C 1
ATOM 8958 O O . ARG C 1 135 ? -6.396 31.439 301.803 1.00 43.59 121 ARG C O 1
ATOM 8960 N N . PHE C 1 136 ? -8.213 30.618 300.738 1.00 43.20 122 PHE C N 1
ATOM 8961 C CA . PHE C 1 136 ? -7.458 30.037 299.622 1.00 41.84 122 PHE C CA 1
ATOM 8962 C C . PHE C 1 136 ? -7.187 31.053 298.513 1.00 41.12 122 PHE C C 1
ATOM 8963 O O . PHE C 1 136 ? -8.094 31.746 298.065 1.00 41.26 122 PHE C O 1
ATOM 8971 N N . LEU C 1 137 ? -5.933 31.096 298.065 1.00 39.48 123 LEU C N 1
ATOM 8972 C CA . LEU C 1 137 ? -5.537 31.804 296.858 1.00 38.84 123 LEU C CA 1
ATOM 8973 C C . LEU C 1 137 ? -5.290 30.741 295.797 1.00 37.96 123 LEU C C 1
ATOM 8974 O O . LEU C 1 137 ? -4.861 29.649 296.141 1.00 37.59 123 LEU C O 1
ATOM 8979 N N . PRO C 1 138 ? -5.581 31.032 294.516 1.00 38.26 124 PRO C N 1
ATOM 8980 C CA . PRO C 1 138 ? -5.255 30.088 293.457 1.00 37.89 124 PRO C CA 1
ATOM 8981 C C . PRO C 1 138 ? -3.752 29.930 293.235 1.00 37.55 124 PRO C C 1
ATOM 8982 O O . PRO C 1 138 ? -2.982 30.906 293.375 1.00 37.63 124 PRO C O 1
ATOM 8986 N N . ASP C 1 139 ? -3.340 28.712 292.877 1.00 36.80 125 ASP C N 1
ATOM 8987 C CA . ASP C 1 139 ? -1.953 28.481 292.557 1.00 36.10 125 ASP C CA 1
ATOM 8988 C C . ASP C 1 139 ? -1.648 29.084 291.183 1.00 36.75 125 ASP C C 1
ATOM 8989 O O . ASP C 1 139 ? -2.096 28.591 290.147 1.00 36.85 125 ASP C O 1
ATOM 8994 N N . ASP C 1 140 ? -0.869 30.145 291.164 1.00 37.05 126 ASP C N 1
ATOM 8995 C CA . ASP C 1 140 ? -0.666 30.853 289.918 1.00 38.05 126 ASP C CA 1
ATOM 8996 C C . ASP C 1 140 ? 0.649 30.459 289.255 1.00 36.90 126 ASP C C 1
ATOM 8997 O O . ASP C 1 140 ? 1.141 31.153 288.382 1.00 36.92 126 ASP C O 1
ATOM 9002 N N . ARG C 1 141 ? 1.202 29.319 289.638 1.00 36.14 127 ARG C N 1
ATOM 9003 C CA . ARG C 1 141 ? 2.510 28.913 289.135 1.00 35.73 127 ARG C CA 1
ATOM 9004 C C . ARG C 1 141 ? 2.419 28.126 287.852 1.00 35.60 127 ARG C C 1
ATOM 9005 O O . ARG C 1 141 ? 3.409 27.580 287.400 1.00 36.43 127 ARG C O 1
ATOM 9013 N N . PHE C 1 142 ? 1.234 28.054 287.275 1.00 35.29 128 PHE C N 1
ATOM 9014 C CA . PHE C 1 142 ? 1.014 27.369 286.022 1.00 34.94 128 PHE C CA 1
ATOM 9015 C C . PHE C 1 142 ? 0.833 28.406 284.912 1.00 36.00 128 PHE C C 1
ATOM 9016 O O . PHE C 1 142 ? 0.336 29.494 285.163 1.00 37.28 128 PHE C O 1
ATOM 9024 N N . LEU C 1 143 ? 1.193 28.056 283.685 1.00 36.04 129 LEU C N 1
ATOM 9025 C CA . LEU C 1 143 ? 1.080 28.972 282.561 1.00 37.07 129 LEU C CA 1
ATOM 9026 C C . LEU C 1 143 ? -0.376 29.292 282.176 1.00 38.49 129 LEU C C 1
ATOM 9027 O O . LEU C 1 143 ? -0.651 30.321 281.567 1.00 39.88 129 LEU C O 1
ATOM 9032 N N . CYS C 1 144 ? -1.306 28.403 282.495 1.00 38.81 130 CYS C N 1
ATOM 9033 C CA . CYS C 1 144 ? -2.693 28.645 282.216 1.00 39.65 130 CYS C CA 1
ATOM 9034 C C . CYS C 1 144 ? -3.380 28.755 283.530 1.00 40.83 130 CYS C C 1
ATOM 9035 O O . CYS C 1 144 ? -3.453 27.781 284.278 1.00 41.55 130 CYS C O 1
ATOM 9038 N N . PRO C 1 145 ? -3.911 29.930 283.835 1.00 42.46 131 PRO C N 1
ATOM 9039 C CA . PRO C 1 145 ? -4.598 30.036 285.111 1.00 43.07 131 PRO C CA 1
ATOM 9040 C C . PRO C 1 145 ? -5.897 29.220 285.147 1.00 43.80 131 PRO C C 1
ATOM 9041 O O . PRO C 1 145 ? -6.505 28.985 284.110 1.00 43.96 131 PRO C O 1
ATOM 9045 N N . ALA C 1 146 ? -6.287 28.797 286.346 1.00 44.33 132 ALA C N 1
ATOM 9046 C CA . ALA C 1 146 ? -7.477 27.977 286.577 1.00 45.52 132 ALA C CA 1
ATOM 9047 C C . ALA C 1 146 ? -8.765 28.475 285.907 1.00 47.72 132 ALA C C 1
ATOM 9048 O O . ALA C 1 146 ? -9.428 27.706 285.213 1.00 47.78 132 ALA C O 1
ATOM 9050 N N . ASP C 1 147 ? -9.127 29.742 286.126 1.00 50.28 133 ASP C N 1
ATOM 9051 C CA . ASP C 1 147 ? -10.398 30.292 285.570 1.00 52.90 133 ASP C CA 1
ATOM 9052 C C . ASP C 1 147 ? -10.398 30.281 284.051 1.00 53.10 133 ASP C C 1
ATOM 9053 O O . ASP C 1 147 ? -11.449 30.085 283.442 1.00 54.14 133 ASP C O 1
ATOM 9058 N N . GLU C 1 148 ? -9.222 30.456 283.454 1.00 52.35 134 GLU C N 1
ATOM 9059 C CA . GLU C 1 148 ? -9.088 30.412 282.000 1.00 52.95 134 GLU C CA 1
ATOM 9060 C C . GLU C 1 148 ? -9.167 28.983 281.470 1.00 51.20 134 GLU C C 1
ATOM 9061 O O . GLU C 1 148 ? -9.633 28.749 280.370 1.00 51.72 134 GLU C O 1
ATOM 9067 N N . PHE C 1 149 ? -8.753 28.014 282.262 1.00 49.26 135 PHE C N 1
ATOM 9068 C CA . PHE C 1 149 ? -8.935 26.644 281.855 1.00 47.76 135 PHE C CA 1
ATOM 9069 C C . PHE C 1 149 ? -10.432 26.268 281.880 1.00 49.45 135 PHE C C 1
ATOM 9070 O O . PHE C 1 149 ? -10.943 25.650 280.939 1.00 49.52 135 PHE C O 1
ATOM 9078 N N . ALA C 1 150 ? -11.123 26.651 282.954 1.00 50.59 136 ALA C N 1
ATOM 9079 C CA . ALA C 1 150 ? -12.565 26.436 283.070 1.00 52.60 136 ALA C CA 1
ATOM 9080 C C . ALA C 1 150 ? -13.342 27.107 281.911 1.00 55.08 136 ALA C C 1
ATOM 9081 O O . ALA C 1 150 ? -14.199 26.462 281.289 1.00 56.13 136 ALA C O 1
ATOM 9083 N N . ARG C 1 151 ? -13.033 28.375 281.601 1.00 56.40 137 ARG C N 1
ATOM 9084 C CA . ARG C 1 151 ? -13.677 29.061 280.455 1.00 58.27 137 ARG C CA 1
ATOM 9085 C C . ARG C 1 151 ? -13.382 28.288 279.174 1.00 58.55 137 ARG C C 1
ATOM 9086 O O . ARG C 1 151 ? -14.307 27.945 278.440 1.00 60.13 137 ARG C O 1
ATOM 9088 N N . TRP C 1 152 ? -12.116 27.959 278.929 1.00 57.80 138 TRP C N 1
ATOM 9089 C CA . TRP C 1 152 ? -11.754 27.245 277.703 1.00 57.97 138 TRP C CA 1
ATOM 9090 C C . TRP C 1 152 ? -12.562 25.956 277.519 1.00 59.06 138 TRP C C 1
ATOM 9091 O O . TRP C 1 152 ? -12.801 25.563 276.400 1.00 59.34 138 TRP C O 1
ATOM 9102 N N . THR C 1 153 ? -12.994 25.311 278.604 1.00 60.24 139 THR C N 1
ATOM 9103 C CA . THR C 1 153 ? -13.780 24.063 278.507 1.00 61.56 139 THR C CA 1
ATOM 9104 C C . THR C 1 153 ? -15.276 24.244 278.245 1.00 64.94 139 THR C C 1
ATOM 9105 O O . THR C 1 153 ? -15.906 23.351 277.665 1.00 66.06 139 THR C O 1
ATOM 9109 N N . GLU C 1 154 ? -15.850 25.354 278.722 1.00 67.53 140 GLU C N 1
ATOM 9110 C CA . GLU C 1 154 ? -17.299 25.605 278.605 1.00 71.00 140 GLU C CA 1
ATOM 9111 C C . GLU C 1 154 ? -17.727 25.582 277.121 1.00 73.91 140 GLU C C 1
ATOM 9112 O O . GLU C 1 154 ? -17.467 26.532 276.386 1.00 73.62 140 GLU C O 1
ATOM 9114 N N . GLY C 1 155 ? -18.352 24.475 276.694 1.00 77.68 141 GLY C N 1
ATOM 9115 C CA . GLY C 1 155 ? -18.766 24.267 275.283 1.00 80.21 141 GLY C CA 1
ATOM 9116 C C . GLY C 1 155 ? -18.567 22.835 274.781 1.00 80.61 141 GLY C C 1
ATOM 9117 O O . GLY C 1 155 ? -17.430 22.363 274.615 1.00 79.74 141 GLY C O 1
ATOM 9118 N N . LEU C 1 159 ? -13.140 18.410 274.326 1.00 65.14 145 LEU C N 1
ATOM 9119 C CA . LEU C 1 159 ? -11.877 18.654 275.018 1.00 63.82 145 LEU C CA 1
ATOM 9120 C C . LEU C 1 159 ? -10.824 17.555 274.760 1.00 61.20 145 LEU C C 1
ATOM 9121 O O . LEU C 1 159 ? -10.968 16.426 275.230 1.00 61.42 145 LEU C O 1
ATOM 9126 N N . ARG C 1 160 ? -9.768 17.911 274.021 1.00 57.88 146 ARG C N 1
ATOM 9127 C CA . ARG C 1 160 ? -8.606 17.044 273.767 1.00 54.62 146 ARG C CA 1
ATOM 9128 C C . ARG C 1 160 ? -7.343 17.898 273.971 1.00 51.30 146 ARG C C 1
ATOM 9129 O O . ARG C 1 160 ? -7.374 19.092 273.761 1.00 50.46 146 ARG C O 1
ATOM 9131 N N . MET C 1 161 ? -6.238 17.283 274.376 1.00 48.59 147 MET C N 1
ATOM 9132 C CA . MET C 1 161 ? -5.032 18.018 274.714 1.00 46.33 147 MET C CA 1
ATOM 9133 C C . MET C 1 161 ? -4.479 18.867 273.575 1.00 45.97 147 MET C C 1
ATOM 9134 O O . MET C 1 161 ? -3.888 19.927 273.819 1.00 45.73 147 MET C O 1
ATOM 9139 N N . GLU C 1 162 ? -4.657 18.406 272.344 1.00 45.81 148 GLU C N 1
ATOM 9140 C CA . GLU C 1 162 ? -4.074 19.073 271.186 1.00 45.54 148 GLU C CA 1
ATOM 9141 C C . GLU C 1 162 ? -4.673 20.455 270.965 1.00 44.77 148 GLU C C 1
ATOM 9142 O O . GLU C 1 162 ? -3.940 21.440 270.912 1.00 44.51 148 GLU C O 1
ATOM 9148 N N . TRP C 1 163 ? -5.997 20.533 270.855 1.00 44.14 149 TRP C N 1
ATOM 9149 C CA . TRP C 1 163 ? -6.676 21.827 270.748 1.00 43.42 149 TRP C CA 1
ATOM 9150 C C . TRP C 1 163 ? -6.163 22.760 271.866 1.00 41.71 149 TRP C C 1
ATOM 9151 O O . TRP C 1 163 ? -5.845 23.925 271.606 1.00 41.62 149 TRP C O 1
ATOM 9153 N N . PHE C 1 164 ? -6.036 22.230 273.090 1.00 39.89 150 PHE C N 1
ATOM 9154 C CA . PHE C 1 164 ? -5.585 23.032 274.248 1.00 38.32 150 PHE C CA 1
ATOM 9155 C C . PHE C 1 164 ? -4.156 23.532 274.097 1.00 37.52 150 PHE C C 1
ATOM 9156 O O . PHE C 1 164 ? -3.874 24.687 274.359 1.00 37.39 150 PHE C O 1
ATOM 9164 N N . TYR C 1 165 ? -3.264 22.627 273.719 1.00 36.52 151 TYR C N 1
ATOM 9165 C CA . TYR C 1 165 ? -1.864 22.946 273.510 1.00 35.59 151 TYR C CA 1
ATOM 9166 C C . TYR C 1 165 ? -1.653 24.033 272.480 1.00 36.88 151 TYR C C 1
ATOM 9167 O O . TYR C 1 165 ? -0.793 24.897 272.623 1.00 36.38 151 TYR C O 1
ATOM 9176 N N . ARG C 1 166 ? -2.425 23.937 271.407 1.00 38.37 152 ARG C N 1
ATOM 9177 C CA . ARG C 1 166 ? -2.310 24.852 270.311 1.00 39.30 152 ARG C CA 1
ATOM 9178 C C . ARG C 1 166 ? -2.638 26.257 270.792 1.00 40.07 152 ARG C C 1
ATOM 9179 O O . ARG C 1 166 ? -1.955 27.217 270.436 1.00 40.15 152 ARG C O 1
ATOM 9187 N N . GLU C 1 167 ? -3.694 26.366 271.595 1.00 40.96 153 GLU C N 1
ATOM 9188 C CA . GLU C 1 167 ? -4.101 27.654 272.176 1.00 42.05 153 GLU C CA 1
ATOM 9189 C C . GLU C 1 167 ? -3.037 28.214 273.128 1.00 40.58 153 GLU C C 1
ATOM 9190 O O . GLU C 1 167 ? -2.758 29.405 273.117 1.00 41.09 153 GLU C O 1
ATOM 9196 N N . MET C 1 168 ? -2.441 27.354 273.942 1.00 39.10 154 MET C N 1
ATOM 9197 C CA . MET C 1 168 ? -1.393 27.790 274.854 1.00 38.30 154 MET C CA 1
ATOM 9198 C C . MET C 1 168 ? -0.184 28.259 274.065 1.00 38.43 154 MET C C 1
ATOM 9199 O O . MET C 1 168 ? 0.543 29.157 274.493 1.00 38.45 154 MET C O 1
ATOM 9204 N N . ARG C 1 169 ? 0.012 27.692 272.887 1.00 38.31 155 ARG C N 1
ATOM 9205 C CA . ARG C 1 169 ? 1.087 28.183 272.067 1.00 38.73 155 ARG C CA 1
ATOM 9206 C C . ARG C 1 169 ? 0.831 29.592 271.556 1.00 40.62 155 ARG C C 1
ATOM 9207 O O . ARG C 1 169 ? 1.717 30.451 271.649 1.00 40.58 155 ARG C O 1
ATOM 9215 N N . ARG C 1 170 ? -0.386 29.822 271.084 1.00 42.35 156 ARG C N 1
ATOM 9216 C CA . ARG C 1 170 ? -0.812 31.151 270.674 1.00 44.68 156 ARG C CA 1
ATOM 9217 C C . ARG C 1 170 ? -0.717 32.160 271.815 1.00 45.22 156 ARG C C 1
ATOM 9218 O O . ARG C 1 170 ? -0.233 33.270 271.619 1.00 45.86 156 ARG C O 1
ATOM 9226 N N . ARG C 1 171 ? -1.182 31.780 273.003 1.00 45.43 157 ARG C N 1
ATOM 9227 C CA . ARG C 1 171 ? -1.244 32.730 274.110 1.00 45.93 157 ARG C CA 1
ATOM 9228 C C . ARG C 1 171 ? 0.111 33.057 274.660 1.00 44.51 157 ARG C C 1
ATOM 9229 O O . ARG C 1 171 ? 0.322 34.161 275.098 1.00 44.91 157 ARG C O 1
ATOM 9237 N N . THR C 1 172 ? 1.024 32.097 274.646 1.00 43.10 158 THR C N 1
ATOM 9238 C CA . THR C 1 172 ? 2.331 32.298 275.250 1.00 42.07 158 THR C CA 1
ATOM 9239 C C . THR C 1 172 ? 3.337 32.855 274.274 1.00 42.21 158 THR C C 1
ATOM 9240 O O . THR C 1 172 ? 4.244 33.560 274.682 1.00 42.91 158 THR C O 1
ATOM 9244 N N . GLY C 1 173 ? 3.179 32.545 272.991 1.00 42.01 159 GLY C N 1
ATOM 9245 C CA . GLY C 1 173 ? 4.139 32.957 271.981 1.00 42.08 159 GLY C CA 1
ATOM 9246 C C . GLY C 1 173 ? 5.299 31.986 271.823 1.00 41.52 159 GLY C C 1
ATOM 9247 O O . GLY C 1 173 ? 6.223 32.235 271.045 1.00 42.24 159 GLY C O 1
ATOM 9248 N N . LEU C 1 174 ? 5.251 30.862 272.537 1.00 40.51 160 LEU C N 1
ATOM 9249 C CA . LEU C 1 174 ? 6.314 29.895 272.482 1.00 39.37 160 LEU C CA 1
ATOM 9250 C C . LEU C 1 174 ? 6.296 29.172 271.137 1.00 40.24 160 LEU C C 1
ATOM 9251 O O . LEU C 1 174 ? 5.290 28.567 270.749 1.00 41.05 160 LEU C O 1
ATOM 9256 N N . LEU C 1 175 ? 7.424 29.240 270.441 1.00 41.12 161 LEU C N 1
ATOM 9257 C CA . LEU C 1 175 ? 7.623 28.638 269.130 1.00 41.94 161 LEU C CA 1
ATOM 9258 C C . LEU C 1 175 ? 6.604 29.141 268.122 1.00 43.95 161 LEU C C 1
ATOM 9259 O O . LEU C 1 175 ? 6.132 28.381 267.281 1.00 42.91 161 LEU C O 1
ATOM 9264 N N . MET C 1 176 ? 6.281 30.427 268.220 1.00 46.82 162 MET C N 1
ATOM 9265 C CA . MET C 1 176 ? 5.419 31.080 267.242 1.00 49.53 162 MET C CA 1
ATOM 9266 C C . MET C 1 176 ? 6.211 32.093 266.411 1.00 52.70 162 MET C C 1
ATOM 9267 O O . MET C 1 176 ? 6.957 32.912 266.950 1.00 52.66 162 MET C O 1
ATOM 9272 N N . GLU C 1 177 ? 6.057 31.962 265.090 1.00 56.12 163 GLU C N 1
ATOM 9273 C CA . GLU C 1 177 ? 6.418 32.969 264.085 1.00 59.38 163 GLU C CA 1
ATOM 9274 C C . GLU C 1 177 ? 5.120 33.697 263.694 1.00 60.71 163 GLU C C 1
ATOM 9275 O O . GLU C 1 177 ? 4.333 33.201 262.874 1.00 60.70 163 GLU C O 1
ATOM 9281 N N . GLY C 1 178 ? 4.872 34.856 264.293 1.00 62.09 164 GLY C N 1
ATOM 9282 C CA . GLY C 1 178 ? 3.588 35.516 264.104 1.00 63.66 164 GLY C CA 1
ATOM 9283 C C . GLY C 1 178 ? 2.467 34.569 264.531 1.00 63.65 164 GLY C C 1
ATOM 9284 O O . GLY C 1 178 ? 2.446 34.101 265.670 1.00 62.70 164 GLY C O 1
ATOM 9285 N N . ASP C 1 179 ? 1.544 34.272 263.619 1.00 64.57 165 ASP C N 1
ATOM 9286 C CA . ASP C 1 179 ? 0.406 33.420 263.939 1.00 64.76 165 ASP C CA 1
ATOM 9287 C C . ASP C 1 179 ? 0.654 32.003 263.448 1.00 63.04 165 ASP C C 1
ATOM 9288 O O . ASP C 1 179 ? -0.201 31.134 263.563 1.00 62.17 165 ASP C O 1
ATOM 9293 N N . GLU C 1 180 ? 1.846 31.767 262.922 1.00 62.25 166 GLU C N 1
ATOM 9294 C CA . GLU C 1 180 ? 2.217 30.439 262.461 1.00 61.32 166 GLU C CA 1
ATOM 9295 C C . GLU C 1 180 ? 3.177 29.735 263.455 1.00 58.54 166 GLU C C 1
ATOM 9296 O O . GLU C 1 180 ? 3.981 30.373 264.113 1.00 57.30 166 GLU C O 1
ATOM 9302 N N . PRO C 1 181 ? 3.059 28.408 263.583 1.00 56.59 167 PRO C N 1
ATOM 9303 C CA . PRO C 1 181 ? 4.006 27.660 264.387 1.00 55.10 167 PRO C CA 1
ATOM 9304 C C . PRO C 1 181 ? 5.361 27.518 263.728 1.00 54.77 167 PRO C C 1
ATOM 9305 O O . PRO C 1 181 ? 5.429 27.342 262.520 1.00 55.74 167 PRO C O 1
ATOM 9309 N N . ALA C 1 182 ? 6.417 27.591 264.530 1.00 54.24 168 ALA C N 1
ATOM 9310 C CA . ALA C 1 182 ? 7.781 27.317 264.101 1.00 54.27 168 ALA C CA 1
ATOM 9311 C C . ALA C 1 182 ? 7.842 26.018 263.325 1.00 54.67 168 ALA C C 1
ATOM 9312 O O . ALA C 1 182 ? 7.201 25.036 263.694 1.00 54.16 168 ALA C O 1
ATOM 9314 N N . GLY C 1 183 ? 8.614 26.028 262.242 1.00 55.98 169 GLY C N 1
ATOM 9315 C CA . GLY C 1 183 ? 8.774 24.874 261.363 1.00 56.46 169 GLY C CA 1
ATOM 9316 C C . GLY C 1 183 ? 7.622 24.610 260.401 1.00 57.46 169 GLY C C 1
ATOM 9317 O O . GLY C 1 183 ? 7.719 23.691 259.595 1.00 57.84 169 GLY C O 1
ATOM 9318 N N . GLY C 1 184 ? 6.534 25.380 260.486 1.00 58.39 170 GLY C N 1
ATOM 9319 C CA . GLY C 1 184 ? 5.357 25.166 259.641 1.00 59.43 170 GLY C CA 1
ATOM 9320 C C . GLY C 1 184 ? 4.387 24.047 260.048 1.00 59.82 170 GLY C C 1
ATOM 9321 O O . GLY C 1 184 ? 3.313 23.937 259.473 1.00 60.73 170 GLY C O 1
ATOM 9322 N N . LYS C 1 185 ? 4.752 23.203 261.014 1.00 59.52 171 LYS C N 1
ATOM 9323 C CA . LYS C 1 185 ? 3.850 22.160 261.549 1.00 59.24 171 LYS C CA 1
ATOM 9324 C C . LYS C 1 185 ? 3.726 22.358 263.075 1.00 58.36 171 LYS C C 1
ATOM 9325 O O . LYS C 1 185 ? 4.678 22.750 263.730 1.00 58.25 171 LYS C O 1
ATOM 9327 N N . TRP C 1 186 ? 2.551 22.093 263.630 1.00 58.06 172 TRP C N 1
ATOM 9328 C CA . TRP C 1 186 ? 2.331 22.191 265.072 1.00 56.98 172 TRP C CA 1
ATOM 9329 C C . TRP C 1 186 ? 3.098 21.142 265.893 1.00 57.40 172 TRP C C 1
ATOM 9330 O O . TRP C 1 186 ? 3.652 21.462 266.937 1.00 56.50 172 TRP C O 1
ATOM 9341 N N . ASN C 1 187 ? 3.109 19.897 265.416 1.00 59.18 173 ASN C N 1
ATOM 9342 C CA . ASN C 1 187 ? 3.456 18.724 266.224 1.00 60.27 173 ASN C CA 1
ATOM 9343 C C . ASN C 1 187 ? 4.499 17.849 265.514 1.00 61.65 173 ASN C C 1
ATOM 9344 O O . ASN C 1 187 ? 4.249 17.308 264.436 1.00 62.61 173 ASN C O 1
ATOM 9349 N N . PHE C 1 188 ? 5.664 17.696 266.125 1.00 62.75 174 PHE C N 1
ATOM 9350 C CA . PHE C 1 188 ? 6.725 16.850 265.576 1.00 63.82 174 PHE C CA 1
ATOM 9351 C C . PHE C 1 188 ? 6.803 15.468 266.237 1.00 64.79 174 PHE C C 1
ATOM 9352 O O . PHE C 1 188 ? 7.837 14.808 266.148 1.00 64.53 174 PHE C O 1
ATOM 9360 N N . ASP C 1 189 ? 5.708 15.034 266.872 1.00 66.29 175 ASP C N 1
ATOM 9361 C CA . ASP C 1 189 ? 5.659 13.756 267.622 1.00 67.81 175 ASP C CA 1
ATOM 9362 C C . ASP C 1 189 ? 5.983 12.530 266.761 1.00 69.45 175 ASP C C 1
ATOM 9363 O O . ASP C 1 189 ? 6.502 11.532 267.279 1.00 69.70 175 ASP C O 1
ATOM 9368 N N . THR C 1 190 ? 5.665 12.609 265.463 1.00 71.04 176 THR C N 1
ATOM 9369 C CA . THR C 1 190 ? 5.968 11.537 264.498 1.00 72.21 176 THR C CA 1
ATOM 9370 C C . THR C 1 190 ? 7.495 11.298 264.338 1.00 72.60 176 THR C C 1
ATOM 9371 O O . THR C 1 190 ? 7.934 10.148 264.171 1.00 72.76 176 THR C O 1
ATOM 9375 N N . GLU C 1 191 ? 8.291 12.372 264.422 1.00 72.64 177 GLU C N 1
ATOM 9376 C CA . GLU C 1 191 ? 9.764 12.278 264.333 1.00 73.15 177 GLU C CA 1
ATOM 9377 C C . GLU C 1 191 ? 10.434 11.904 265.692 1.00 73.01 177 GLU C C 1
ATOM 9378 O O . GLU C 1 191 ? 11.662 11.774 265.769 1.00 73.02 177 GLU C O 1
ATOM 9380 N N . ASN C 1 192 ? 9.617 11.695 266.735 1.00 72.92 178 ASN C N 1
ATOM 9381 C CA . ASN C 1 192 ? 10.095 11.341 268.099 1.00 72.83 178 ASN C CA 1
ATOM 9382 C C . ASN C 1 192 ? 9.613 9.955 268.598 1.00 73.79 178 ASN C C 1
ATOM 9383 O O . ASN C 1 192 ? 9.168 9.824 269.751 1.00 73.63 178 ASN C O 1
ATOM 9388 N N . ARG C 1 193 ? 9.719 8.934 267.739 1.00 74.80 179 ARG C N 1
ATOM 9389 C CA . ARG C 1 193 ? 9.176 7.600 268.034 1.00 75.63 179 ARG C CA 1
ATOM 9390 C C . ARG C 1 193 ? 10.101 6.455 267.564 1.00 76.87 179 ARG C C 1
ATOM 9391 O O . ARG C 1 193 ? 9.628 5.353 267.299 1.00 77.21 179 ARG C O 1
ATOM 9393 N N . LYS C 1 194 ? 11.408 6.713 267.495 1.00 77.69 180 LYS C N 1
ATOM 9394 C CA . LYS C 1 194 ? 12.389 5.720 267.039 1.00 79.08 180 LYS C CA 1
ATOM 9395 C C . LYS C 1 194 ? 13.108 5.083 268.249 1.00 79.81 180 LYS C C 1
ATOM 9396 O O . LYS C 1 194 ? 13.151 5.684 269.317 1.00 79.12 180 LYS C O 1
ATOM 9398 N N . PRO C 1 195 ? 13.664 3.860 268.087 1.00 81.25 181 PRO C N 1
ATOM 9399 C CA . PRO C 1 195 ? 14.434 3.178 269.147 1.00 81.85 181 PRO C CA 1
ATOM 9400 C C . PRO C 1 195 ? 15.695 3.976 269.507 1.00 81.96 181 PRO C C 1
ATOM 9401 O O . PRO C 1 195 ? 15.779 5.152 269.188 1.00 81.25 181 PRO C O 1
ATOM 9405 N N . ALA C 1 196 ? 16.666 3.361 270.165 1.00 83.46 182 ALA C N 1
ATOM 9406 C CA . ALA C 1 196 ? 17.898 4.066 270.512 1.00 84.22 182 ALA C CA 1
ATOM 9407 C C . ALA C 1 196 ? 19.107 3.152 270.359 1.00 86.74 182 ALA C C 1
ATOM 9408 O O . ALA C 1 196 ? 18.978 2.021 269.901 1.00 88.00 182 ALA C O 1
ATOM 9410 N N . ALA C 1 197 ? 20.284 3.652 270.720 1.00 88.14 183 ALA C N 1
ATOM 9411 C CA . ALA C 1 197 ? 21.513 2.860 270.681 1.00 90.57 183 ALA C CA 1
ATOM 9412 C C . ALA C 1 197 ? 22.271 2.997 272.015 1.00 91.85 183 ALA C C 1
ATOM 9413 O O . ALA C 1 197 ? 21.807 3.682 272.928 1.00 90.94 183 ALA C O 1
ATOM 9415 N N . PRO C 1 198 ? 23.418 2.310 272.146 1.00 94.24 184 PRO C N 1
ATOM 9416 C CA . PRO C 1 198 ? 24.351 2.533 273.272 1.00 95.47 184 PRO C CA 1
ATOM 9417 C C . PRO C 1 198 ? 25.388 3.653 272.981 1.00 96.16 184 PRO C C 1
ATOM 9418 O O . PRO C 1 198 ? 26.598 3.365 272.895 1.00 97.38 184 PRO C O 1
ATOM 9422 N N . ASP C 1 199 ? 24.925 4.901 272.808 1.00 92.21 185 ASP C N 1
ATOM 9423 C CA . ASP C 1 199 ? 25.850 6.048 272.657 1.00 93.31 185 ASP C CA 1
ATOM 9424 C C . ASP C 1 199 ? 26.627 6.236 273.981 1.00 93.87 185 ASP C C 1
ATOM 9425 O O . ASP C 1 199 ? 26.153 6.906 274.899 1.00 93.86 185 ASP C O 1
ATOM 9427 N N . LEU C 1 200 ? 27.807 5.601 274.070 1.00 94.68 186 LEU C N 1
ATOM 9428 C CA . LEU C 1 200 ? 28.695 5.663 275.264 1.00 94.13 186 LEU C CA 1
ATOM 9429 C C . LEU C 1 200 ? 29.047 7.107 275.682 1.00 92.35 186 LEU C C 1
ATOM 9430 O O . LEU C 1 200 ? 29.460 7.345 276.824 1.00 92.40 186 LEU C O 1
ATOM 9432 N N . LEU C 1 201 ? 28.879 8.055 274.754 1.00 89.79 187 LEU C N 1
ATOM 9433 C CA . LEU C 1 201 ? 28.934 9.487 275.064 1.00 86.94 187 LEU C CA 1
ATOM 9434 C C . LEU C 1 201 ? 27.517 10.097 275.191 1.00 83.19 187 LEU C C 1
ATOM 9435 O O . LEU C 1 201 ? 27.274 11.200 274.699 1.00 83.10 187 LEU C O 1
ATOM 9437 N N . ARG C 1 202 ? 26.592 9.376 275.836 1.00 78.84 188 ARG C N 1
ATOM 9438 C CA . ARG C 1 202 ? 25.274 9.915 276.165 1.00 74.44 188 ARG C CA 1
ATOM 9439 C C . ARG C 1 202 ? 25.402 10.454 277.564 1.00 70.55 188 ARG C C 1
ATOM 9440 O O . ARG C 1 202 ? 25.535 9.687 278.502 1.00 70.48 188 ARG C O 1
ATOM 9448 N N . PRO C 1 203 ? 25.378 11.778 277.712 1.00 65.38 189 PRO C N 1
ATOM 9449 C CA . PRO C 1 203 ? 25.670 12.339 279.018 1.00 63.12 189 PRO C CA 1
ATOM 9450 C C . PRO C 1 203 ? 24.643 11.943 280.087 1.00 61.03 189 PRO C C 1
ATOM 9451 O O . PRO C 1 203 ? 23.484 11.663 279.764 1.00 59.86 189 PRO C O 1
ATOM 9455 N N . ARG C 1 204 ? 25.108 11.894 281.337 1.00 59.49 190 ARG C N 1
ATOM 9456 C CA . ARG C 1 204 ? 24.307 11.457 282.476 1.00 58.07 190 ARG C CA 1
ATOM 9457 C C . ARG C 1 204 ? 23.887 12.715 283.231 1.00 55.25 190 ARG C C 1
ATOM 9458 O O . ARG C 1 204 ? 24.675 13.642 283.350 1.00 55.34 190 ARG C O 1
ATOM 9466 N N . PRO C 1 205 ? 22.651 12.749 283.753 1.00 52.04 191 PRO C N 1
ATOM 9467 C CA . PRO C 1 205 ? 22.167 13.887 284.535 1.00 49.83 191 PRO C CA 1
ATOM 9468 C C . PRO C 1 205 ? 22.963 14.171 285.787 1.00 48.65 191 PRO C C 1
ATOM 9469 O O . PRO C 1 205 ? 23.680 13.318 286.288 1.00 49.06 191 PRO C O 1
ATOM 9473 N N . LEU C 1 206 ? 22.843 15.392 286.279 1.00 47.33 192 LEU C N 1
ATOM 9474 C CA . LEU C 1 206 ? 23.602 15.793 287.443 1.00 46.45 192 LEU C CA 1
ATOM 9475 C C . LEU C 1 206 ? 23.069 15.068 288.678 1.00 45.79 192 LEU C C 1
ATOM 9476 O O . LEU C 1 206 ? 21.852 15.029 288.889 1.00 45.52 192 LEU C O 1
ATOM 9481 N N . ARG C 1 207 ? 23.990 14.539 289.481 1.00 45.35 193 ARG C N 1
ATOM 9482 C CA . ARG C 1 207 ? 23.690 13.980 290.780 1.00 45.07 193 ARG C CA 1
ATOM 9483 C C . ARG C 1 207 ? 24.273 14.939 291.798 1.00 44.30 193 ARG C C 1
ATOM 9484 O O . ARG C 1 207 ? 25.453 15.276 291.704 1.00 44.78 193 ARG C O 1
ATOM 9492 N N . PHE C 1 208 ? 23.452 15.342 292.776 1.00 42.89 194 PHE C N 1
ATOM 9493 C CA . PHE C 1 208 ? 23.847 16.253 293.852 1.00 41.77 194 PHE C CA 1
ATOM 9494 C C . PHE C 1 208 ? 24.140 15.534 295.171 1.00 42.63 194 PHE C C 1
ATOM 9495 O O . PHE C 1 208 ? 23.390 14.643 295.624 1.00 41.80 194 PHE C O 1
ATOM 9503 N N . GLU C 1 209 ? 25.251 15.965 295.764 1.00 43.77 195 GLU C N 1
ATOM 9504 C CA . GLU C 1 209 ? 25.805 15.414 296.991 1.00 45.01 195 GLU C CA 1
ATOM 9505 C C . GLU C 1 209 ? 25.050 15.987 298.173 1.00 42.97 195 GLU C C 1
ATOM 9506 O O . GLU C 1 209 ? 24.991 17.183 298.310 1.00 43.41 195 GLU C O 1
ATOM 9512 N N . PRO C 1 210 ? 24.465 15.142 299.032 1.00 41.29 196 PRO C N 1
ATOM 9513 C CA . PRO C 1 210 ? 23.809 15.664 300.217 1.00 40.18 196 PRO C CA 1
ATOM 9514 C C . PRO C 1 210 ? 24.749 16.371 301.179 1.00 40.21 196 PRO C C 1
ATOM 9515 O O . PRO C 1 210 ? 25.766 15.813 301.567 1.00 40.25 196 PRO C O 1
ATOM 9519 N N . ASP C 1 211 ? 24.378 17.582 301.570 1.00 40.26 197 ASP C N 1
ATOM 9520 C CA . ASP C 1 211 ? 25.113 18.361 302.558 1.00 41.19 197 ASP C CA 1
ATOM 9521 C C . ASP C 1 211 ? 24.637 17.959 303.921 1.00 40.96 197 ASP C C 1
ATOM 9522 O O . ASP C 1 211 ? 23.748 17.140 304.052 1.00 41.14 197 ASP C O 1
ATOM 9527 N N . ALA C 1 212 ? 25.245 18.540 304.950 1.00 41.36 198 ALA C N 1
ATOM 9528 C CA . ALA C 1 212 ? 25.060 18.081 306.314 1.00 40.70 198 ALA C CA 1
ATOM 9529 C C . ALA C 1 212 ? 23.597 17.974 306.640 1.00 39.67 198 ALA C C 1
ATOM 9530 O O . ALA C 1 212 ? 23.171 17.039 307.287 1.00 39.98 198 ALA C O 1
ATOM 9532 N N . GLU C 1 213 ? 22.825 18.928 306.165 1.00 39.03 199 GLU C N 1
ATOM 9533 C CA . GLU C 1 213 ? 21.470 19.059 306.623 1.00 38.43 199 GLU C CA 1
ATOM 9534 C C . GLU C 1 213 ? 20.492 18.139 305.843 1.00 36.03 199 GLU C C 1
ATOM 9535 O O . GLU C 1 213 ? 19.516 17.661 306.394 1.00 35.78 199 GLU C O 1
ATOM 9541 N N . VAL C 1 214 ? 20.797 17.850 304.588 1.00 33.93 200 VAL C N 1
ATOM 9542 C CA . VAL C 1 214 ? 20.112 16.793 303.862 1.00 31.97 200 VAL C CA 1
ATOM 9543 C C . VAL C 1 214 ? 20.430 15.426 304.512 1.00 32.35 200 VAL C C 1
ATOM 9544 O O . VAL C 1 214 ? 19.563 14.534 304.622 1.00 31.98 200 VAL C O 1
ATOM 9548 N N . ARG C 1 215 ? 21.669 15.276 304.964 1.00 32.50 201 ARG C N 1
ATOM 9549 C CA . ARG C 1 215 ? 22.087 14.068 305.655 1.00 32.69 201 ARG C CA 1
ATOM 9550 C C . ARG C 1 215 ? 21.302 13.861 306.942 1.00 31.58 201 ARG C C 1
ATOM 9551 O O . ARG C 1 215 ? 20.855 12.750 307.232 1.00 32.77 201 ARG C O 1
ATOM 9559 N N . ALA C 1 216 ? 21.116 14.923 307.710 1.00 30.08 202 ALA C N 1
ATOM 9560 C CA . ALA C 1 216 ? 20.278 14.847 308.891 1.00 29.27 202 ALA C CA 1
ATOM 9561 C C . ALA C 1 216 ? 18.862 14.317 308.570 1.00 28.37 202 ALA C C 1
ATOM 9562 O O . ALA C 1 216 ? 18.273 13.593 309.371 1.00 28.38 202 ALA C O 1
ATOM 9564 N N . VAL C 1 217 ? 18.336 14.696 307.411 1.00 27.68 203 VAL C N 1
ATOM 9565 C CA . VAL C 1 217 ? 16.998 14.305 306.986 1.00 27.02 203 VAL C CA 1
ATOM 9566 C C . VAL C 1 217 ? 16.979 12.843 306.531 1.00 27.74 203 VAL C C 1
ATOM 9567 O O . VAL C 1 217 ? 16.061 12.081 306.880 1.00 28.07 203 VAL C O 1
ATOM 9571 N N . LEU C 1 218 ? 18.005 12.437 305.783 1.00 28.02 204 LEU C N 1
ATOM 9572 C CA . LEU C 1 218 ? 18.129 11.048 305.372 1.00 27.87 204 LEU C CA 1
ATOM 9573 C C . LEU C 1 218 ? 18.118 10.139 306.591 1.00 28.97 204 LEU C C 1
ATOM 9574 O O . LEU C 1 218 ? 17.363 9.178 306.630 1.00 28.81 204 LEU C O 1
ATOM 9579 N N . ASP C 1 219 ? 18.889 10.470 307.624 1.00 30.28 205 ASP C N 1
ATOM 9580 C CA . ASP C 1 219 ? 18.882 9.643 308.850 1.00 31.46 205 ASP C CA 1
ATOM 9581 C C . ASP C 1 219 ? 17.518 9.532 309.522 1.00 30.34 205 ASP C C 1
ATOM 9582 O O . ASP C 1 219 ? 17.170 8.476 310.074 1.00 31.06 205 ASP C O 1
ATOM 9587 N N . LEU C 1 220 ? 16.769 10.627 309.507 1.00 28.91 206 LEU C N 1
ATOM 9588 C CA . LEU C 1 220 ? 15.462 10.664 310.126 1.00 27.96 206 LEU C CA 1
ATOM 9589 C C . LEU C 1 220 ? 14.480 9.756 309.371 1.00 27.94 206 LEU C C 1
ATOM 9590 O O . LEU C 1 220 ? 13.787 8.932 309.977 1.00 27.80 206 LEU C O 1
ATOM 9595 N N . VAL C 1 221 ? 14.455 9.912 308.044 1.00 27.80 207 VAL C N 1
ATOM 9596 C CA . VAL C 1 221 ? 13.535 9.179 307.172 1.00 27.14 207 VAL C CA 1
ATOM 9597 C C . VAL C 1 221 ? 13.809 7.691 307.190 1.00 28.08 207 VAL C C 1
ATOM 9598 O O . VAL C 1 221 ? 12.893 6.877 307.127 1.00 28.14 207 VAL C O 1
ATOM 9602 N N . GLU C 1 222 ? 15.090 7.357 307.243 1.00 29.03 208 GLU C N 1
ATOM 9603 C CA . GLU C 1 222 ? 15.542 5.984 307.257 1.00 30.24 208 GLU C CA 1
ATOM 9604 C C . GLU C 1 222 ? 14.996 5.283 308.485 1.00 30.58 208 GLU C C 1
ATOM 9605 O O . GLU C 1 222 ? 14.571 4.138 308.407 1.00 31.55 208 GLU C O 1
ATOM 9611 N N . ALA C 1 223 ? 14.964 6.009 309.601 1.00 30.64 209 ALA C N 1
ATOM 9612 C CA . ALA C 1 223 ? 14.504 5.496 310.871 1.00 30.56 209 ALA C CA 1
ATOM 9613 C C . ALA C 1 223 ? 12.995 5.596 311.099 1.00 30.49 209 ALA C C 1
ATOM 9614 O O . ALA C 1 223 ? 12.458 4.832 311.904 1.00 31.74 209 ALA C O 1
ATOM 9616 N N . ARG C 1 224 ? 12.329 6.562 310.462 1.00 29.18 210 ARG C N 1
ATOM 9617 C CA . ARG C 1 224 ? 10.942 6.927 310.790 1.00 27.99 210 ARG C CA 1
ATOM 9618 C C . ARG C 1 224 ? 9.936 6.270 309.874 1.00 28.02 210 ARG C C 1
ATOM 9619 O O . ARG C 1 224 ? 8.781 6.081 310.254 1.00 29.39 210 ARG C O 1
ATOM 9627 N N . PHE C 1 225 ? 10.354 5.989 308.645 1.00 27.51 211 PHE C N 1
ATOM 9628 C CA . PHE C 1 225 ? 9.527 5.343 307.653 1.00 26.50 211 PHE C CA 1
ATOM 9629 C C . PHE C 1 225 ? 10.188 4.089 307.060 1.00 27.12 211 PHE C C 1
ATOM 9630 O O . PHE C 1 225 ? 10.308 3.976 305.854 1.00 27.08 211 PHE C O 1
ATOM 9638 N N . PRO C 1 226 ? 10.576 3.125 307.895 1.00 27.82 212 PRO C N 1
ATOM 9639 C CA . PRO C 1 226 ? 11.336 1.965 307.405 1.00 28.77 212 PRO C CA 1
ATOM 9640 C C . PRO C 1 226 ? 10.603 0.963 306.512 1.00 29.83 212 PRO C C 1
ATOM 9641 O O . PRO C 1 226 ? 11.257 0.181 305.840 1.00 29.88 212 PRO C O 1
ATOM 9645 N N . ARG C 1 227 ? 9.272 0.960 306.528 1.00 30.82 213 ARG C N 1
ATOM 9646 C CA . ARG C 1 227 ? 8.504 -0.065 305.793 1.00 31.28 213 ARG C CA 1
ATOM 9647 C C . ARG C 1 227 ? 7.945 0.398 304.447 1.00 31.07 213 ARG C C 1
ATOM 9648 O O . ARG C 1 227 ? 7.226 -0.349 303.771 1.00 31.47 213 ARG C O 1
ATOM 9656 N N . HIS C 1 228 ? 8.240 1.636 304.070 1.00 30.21 214 HIS C N 1
ATOM 9657 C CA . HIS C 1 228 ? 7.826 2.138 302.780 1.00 28.89 214 HIS C CA 1
ATOM 9658 C C . HIS C 1 228 ? 8.770 1.526 301.784 1.00 28.88 214 HIS C C 1
ATOM 9659 O O . HIS C 1 228 ? 9.963 1.437 302.027 1.00 30.38 214 HIS C O 1
ATOM 9666 N N . PHE C 1 229 ? 8.226 1.100 300.662 1.00 28.43 215 PHE C N 1
ATOM 9667 C CA . PHE C 1 229 ? 8.994 0.602 299.551 1.00 28.00 215 PHE C CA 1
ATOM 9668 C C . PHE C 1 229 ? 9.876 1.695 298.978 1.00 28.11 215 PHE C C 1
ATOM 9669 O O . PHE C 1 229 ? 9.446 2.795 298.752 1.00 27.72 215 PHE C O 1
ATOM 9677 N N . GLY C 1 230 ? 11.127 1.368 298.726 1.00 29.59 216 GLY C N 1
ATOM 9678 C CA . GLY C 1 230 ? 12.040 2.241 297.978 1.00 29.78 216 GLY C CA 1
ATOM 9679 C C . GLY C 1 230 ? 13.354 2.279 298.710 1.00 30.46 216 GLY C C 1
ATOM 9680 O O . GLY C 1 230 ? 13.369 2.252 299.902 1.00 31.13 216 GLY C O 1
ATOM 9681 N N . ARG C 1 231 ? 14.452 2.352 297.997 1.00 32.30 217 ARG C N 1
ATOM 9682 C CA . ARG C 1 231 ? 15.764 2.495 298.620 1.00 34.25 217 ARG C CA 1
ATOM 9683 C C . ARG C 1 231 ? 16.047 3.977 298.773 1.00 33.29 217 ARG C C 1
ATOM 9684 O O . ARG C 1 231 ? 15.913 4.734 297.830 1.00 33.36 217 ARG C O 1
ATOM 9692 N N . LEU C 1 232 ? 16.429 4.380 299.972 1.00 33.44 218 LEU C N 1
ATOM 9693 C CA . LEU C 1 232 ? 16.712 5.777 300.294 1.00 32.82 218 LEU C CA 1
ATOM 9694 C C . LEU C 1 232 ? 18.019 6.249 299.702 1.00 33.25 218 LEU C C 1
ATOM 9695 O O . LEU C 1 232 ? 18.096 7.329 299.146 1.00 33.03 218 LEU C O 1
ATOM 9700 N N . ARG C 1 233 ? 19.048 5.431 299.821 1.00 34.34 219 ARG C N 1
ATOM 9701 C CA . ARG C 1 233 ? 20.389 5.867 299.470 1.00 35.38 219 ARG C CA 1
ATOM 9702 C C . ARG C 1 233 ? 20.859 5.170 298.221 1.00 35.79 219 ARG C C 1
ATOM 9703 O O . ARG C 1 233 ? 20.415 4.092 297.933 1.00 36.85 219 ARG C O 1
ATOM 9711 N N . PRO C 1 234 ? 21.737 5.799 297.449 1.00 36.33 220 PRO C N 1
ATOM 9712 C CA . PRO C 1 234 ? 22.181 7.184 297.572 1.00 36.08 220 PRO C CA 1
ATOM 9713 C C . PRO C 1 234 ? 21.131 8.155 297.032 1.00 34.71 220 PRO C C 1
ATOM 9714 O O . PRO C 1 234 ? 20.522 7.918 296.011 1.00 34.18 220 PRO C O 1
ATOM 9718 N N . PHE C 1 235 ? 20.927 9.217 297.788 1.00 33.94 221 PHE C N 1
ATOM 9719 C CA . PHE C 1 235 ? 20.037 10.283 297.444 1.00 32.74 221 PHE C CA 1
ATOM 9720 C C . PHE C 1 235 ? 20.774 11.311 296.611 1.00 32.85 221 PHE C C 1
ATOM 9721 O O . PHE C 1 235 ? 21.765 11.869 297.082 1.00 34.17 221 PHE C O 1
ATOM 9729 N N . HIS C 1 236 ? 20.273 11.588 295.402 1.00 32.15 222 HIS C N 1
ATOM 9730 C CA . HIS C 1 236 ? 20.934 12.498 294.473 1.00 32.17 222 HIS C CA 1
ATOM 9731 C C . HIS C 1 236 ? 20.101 13.684 293.931 1.00 30.99 222 HIS C C 1
ATOM 9732 O O . HIS C 1 236 ? 20.530 14.367 293.010 1.00 31.26 222 HIS C O 1
ATOM 9739 N N . TRP C 1 237 ? 18.936 13.941 294.501 1.00 29.39 223 TRP C N 1
ATOM 9740 C CA . TRP C 1 237 ? 18.008 14.899 293.927 1.00 27.76 223 TRP C CA 1
ATOM 9741 C C . TRP C 1 237 ? 18.326 16.320 294.358 1.00 27.50 223 TRP C C 1
ATOM 9742 O O . TRP C 1 237 ? 18.809 16.565 295.456 1.00 27.38 223 TRP C O 1
ATOM 9753 N N . ALA C 1 238 ? 18.043 17.267 293.474 1.00 26.84 224 ALA C N 1
ATOM 9754 C CA . ALA C 1 238 ? 18.215 18.670 293.810 1.00 26.34 224 ALA C CA 1
ATOM 9755 C C . ALA C 1 238 ? 17.310 18.993 294.984 1.00 25.48 224 ALA C C 1
ATOM 9756 O O . ALA C 1 238 ? 16.133 18.650 294.967 1.00 26.45 224 ALA C O 1
ATOM 9758 N N . THR C 1 239 ? 17.843 19.653 295.996 1.00 25.42 225 THR C N 1
ATOM 9759 C CA . THR C 1 239 ? 17.040 20.062 297.159 1.00 25.29 225 THR C CA 1
ATOM 9760 C C . THR C 1 239 ? 16.827 21.568 297.308 1.00 26.11 225 THR C C 1
ATOM 9761 O O . THR C 1 239 ? 16.233 21.999 298.279 1.00 26.70 225 THR C O 1
ATOM 9765 N N . ASP C 1 240 ? 17.270 22.368 296.353 1.00 27.05 226 ASP C N 1
ATOM 9766 C CA . ASP C 1 240 ? 16.895 23.791 296.355 1.00 28.20 226 ASP C CA 1
ATOM 9767 C C . ASP C 1 240 ? 16.920 24.351 294.925 1.00 28.08 226 ASP C C 1
ATOM 9768 O O . ASP C 1 240 ? 17.215 23.625 293.978 1.00 27.58 226 ASP C O 1
ATOM 9773 N N . ARG C 1 241 ? 16.594 25.624 294.775 1.00 28.44 227 ARG C N 1
ATOM 9774 C CA . ARG C 1 241 ? 16.530 26.235 293.452 1.00 29.19 227 ARG C CA 1
ATOM 9775 C C . ARG C 1 241 ? 17.904 26.234 292.792 1.00 29.02 227 ARG C C 1
ATOM 9776 O O . ARG C 1 241 ? 18.039 25.864 291.623 1.00 29.85 227 ARG C O 1
ATOM 9784 N N . ALA C 1 242 ? 18.932 26.582 293.530 1.00 29.19 228 ALA C N 1
ATOM 9785 C CA . ALA C 1 242 ? 20.278 26.657 292.941 1.00 29.55 228 ALA C CA 1
ATOM 9786 C C . ALA C 1 242 ? 20.697 25.325 292.308 1.00 29.68 228 ALA C C 1
ATOM 9787 O O . ALA C 1 242 ? 21.201 25.301 291.175 1.00 30.67 228 ALA C O 1
ATOM 9789 N N . GLU C 1 243 ? 20.488 24.224 293.022 1.00 29.15 229 GLU C N 1
ATOM 9790 C CA . GLU C 1 243 ? 20.800 22.923 292.482 1.00 29.06 229 GLU C CA 1
ATOM 9791 C C . GLU C 1 243 ? 19.888 22.675 291.267 1.00 28.56 229 GLU C C 1
ATOM 9792 O O . GLU C 1 243 ? 20.348 22.207 290.223 1.00 28.65 229 GLU C O 1
ATOM 9798 N N . ALA C 1 244 ? 18.605 23.034 291.384 1.00 27.81 230 ALA C N 1
ATOM 9799 C CA . ALA C 1 244 ? 17.661 22.785 290.310 1.00 27.11 230 ALA C CA 1
ATOM 9800 C C . ALA C 1 244 ? 18.099 23.542 289.050 1.00 27.99 230 ALA C C 1
ATOM 9801 O O . ALA C 1 244 ? 18.062 22.988 287.941 1.00 27.28 230 ALA C O 1
ATOM 9803 N N . LEU C 1 245 ? 18.533 24.799 289.208 1.00 28.49 231 LEU C N 1
ATOM 9804 C CA . LEU C 1 245 ? 18.907 25.576 288.031 1.00 28.74 231 LEU C CA 1
ATOM 9805 C C . LEU C 1 245 ? 20.113 24.950 287.407 1.00 29.60 231 LEU C C 1
ATOM 9806 O O . LEU C 1 245 ? 20.264 25.003 286.225 1.00 30.12 231 LEU C O 1
ATOM 9811 N N . ARG C 1 246 ? 20.977 24.333 288.195 1.00 31.28 232 ARG C N 1
ATOM 9812 C CA . ARG C 1 246 ? 22.172 23.704 287.628 1.00 32.29 232 ARG C CA 1
ATOM 9813 C C . ARG C 1 246 ? 21.780 22.480 286.833 1.00 32.40 232 ARG C C 1
ATOM 9814 O O . ARG C 1 246 ? 22.338 22.249 285.781 1.00 34.15 232 ARG C O 1
ATOM 9822 N N . ALA C 1 247 ? 20.815 21.709 287.333 1.00 31.69 233 ALA C N 1
ATOM 9823 C CA . ALA C 1 247 ? 20.210 20.583 286.598 1.00 30.63 233 ALA C CA 1
ATOM 9824 C C . ALA C 1 247 ? 19.581 21.037 285.285 1.00 30.81 233 ALA C C 1
ATOM 9825 O O . ALA C 1 247 ? 19.649 20.354 284.280 1.00 31.35 233 ALA C O 1
ATOM 9827 N N . LEU C 1 248 ? 18.940 22.197 285.298 1.00 31.31 234 LEU C N 1
ATOM 9828 C CA . LEU C 1 248 ? 18.267 22.714 284.107 1.00 31.07 234 LEU C CA 1
ATOM 9829 C C . LEU C 1 248 ? 19.295 23.080 283.078 1.00 31.98 234 LEU C C 1
ATOM 9830 O O . LEU C 1 248 ? 19.149 22.767 281.926 1.00 32.96 234 LEU C O 1
ATOM 9835 N N . ASP C 1 249 ? 20.364 23.706 283.520 1.00 33.14 235 ASP C N 1
ATOM 9836 C CA . ASP C 1 249 ? 21.436 24.162 282.645 1.00 34.40 235 ASP C CA 1
ATOM 9837 C C . ASP C 1 249 ? 22.112 22.973 282.009 1.00 33.87 235 ASP C C 1
ATOM 9838 O O . ASP C 1 249 ? 22.414 22.969 280.841 1.00 33.96 235 ASP C O 1
ATOM 9843 N N . HIS C 1 250 ? 22.308 21.920 282.765 1.00 34.22 236 HIS C N 1
ATOM 9844 C CA . HIS C 1 250 ? 22.944 20.746 282.209 1.00 34.65 236 HIS C CA 1
ATOM 9845 C C . HIS C 1 250 ? 22.055 20.107 281.154 1.00 34.32 236 HIS C C 1
ATOM 9846 O O . HIS C 1 250 ? 22.526 19.734 280.073 1.00 34.37 236 HIS C O 1
ATOM 9853 N N . PHE C 1 251 ? 20.761 19.998 281.441 1.00 33.11 237 PHE C N 1
ATOM 9854 C CA . PHE C 1 251 ? 19.886 19.378 280.459 1.00 32.82 237 PHE C CA 1
ATOM 9855 C C . PHE C 1 251 ? 19.850 20.169 279.155 1.00 33.55 237 PHE C C 1
ATOM 9856 O O . PHE C 1 251 ? 19.895 19.584 278.083 1.00 33.57 237 PHE C O 1
ATOM 9864 N N . ILE C 1 252 ? 19.743 21.493 279.255 1.00 34.18 238 ILE C N 1
ATOM 9865 C CA . ILE C 1 252 ? 19.594 22.335 278.091 1.00 34.96 238 ILE C CA 1
ATOM 9866 C C . ILE C 1 252 ? 20.805 22.201 277.187 1.00 36.60 238 ILE C C 1
ATOM 9867 O O . ILE C 1 252 ? 20.661 22.102 275.980 1.00 36.94 238 ILE C O 1
ATOM 9872 N N . ARG C 1 253 ? 21.988 22.155 277.785 1.00 38.18 239 ARG C N 1
ATOM 9873 C CA . ARG C 1 253 ? 23.226 22.075 277.046 1.00 39.92 239 ARG C CA 1
ATOM 9874 C C . ARG C 1 253 ? 23.560 20.685 276.538 1.00 40.62 239 ARG C C 1
ATOM 9875 O O . ARG C 1 253 ? 23.997 20.540 275.399 1.00 41.89 239 ARG C O 1
ATOM 9883 N N . GLU C 1 254 ? 23.369 19.668 277.366 1.00 40.97 240 GLU C N 1
ATOM 9884 C CA . GLU C 1 254 ? 23.918 18.344 277.089 1.00 41.55 240 GLU C CA 1
ATOM 9885 C C . GLU C 1 254 ? 22.913 17.337 276.511 1.00 40.52 240 GLU C C 1
ATOM 9886 O O . GLU C 1 254 ? 23.291 16.494 275.717 1.00 41.74 240 GLU C O 1
ATOM 9892 N N . SER C 1 255 ? 21.646 17.425 276.891 1.00 38.76 241 SER C N 1
ATOM 9893 C CA . SER C 1 255 ? 20.668 16.391 276.562 1.00 37.92 241 SER C CA 1
ATOM 9894 C C . SER C 1 255 ? 19.492 16.839 275.692 1.00 37.35 241 SER C C 1
ATOM 9895 O O . SER C 1 255 ? 18.887 16.025 275.036 1.00 37.47 241 SER C O 1
ATOM 9898 N N . LEU C 1 256 ? 19.140 18.115 275.696 1.00 37.07 242 LEU C N 1
ATOM 9899 C CA . LEU C 1 256 ? 18.008 18.581 274.897 1.00 36.47 242 LEU C CA 1
ATOM 9900 C C . LEU C 1 256 ? 18.162 18.271 273.413 1.00 37.28 242 LEU C C 1
ATOM 9901 O O . LEU C 1 256 ? 17.200 17.932 272.765 1.00 37.20 242 LEU C O 1
ATOM 9906 N N . PRO C 1 257 ? 19.376 18.385 272.860 1.00 38.51 243 PRO C N 1
ATOM 9907 C CA . PRO C 1 257 ? 19.541 18.008 271.453 1.00 39.26 243 PRO C CA 1
ATOM 9908 C C . PRO C 1 257 ? 19.046 16.613 271.074 1.00 39.88 243 PRO C C 1
ATOM 9909 O O . PRO C 1 257 ? 18.595 16.439 269.950 1.00 40.86 243 PRO C O 1
ATOM 9913 N N . ARG C 1 258 ? 19.107 15.644 271.987 1.00 40.06 244 ARG C N 1
ATOM 9914 C CA . ARG C 1 258 ? 18.666 14.266 271.691 1.00 40.88 244 ARG C CA 1
ATOM 9915 C C . ARG C 1 258 ? 17.281 13.959 272.203 1.00 39.97 244 ARG C C 1
ATOM 9916 O O . ARG C 1 258 ? 16.785 12.854 272.031 1.00 39.99 244 ARG C O 1
ATOM 9924 N N . PHE C 1 259 ? 16.664 14.923 272.866 1.00 39.41 245 PHE C N 1
ATOM 9925 C CA . PHE C 1 259 ? 15.449 14.674 273.613 1.00 38.43 245 PHE C CA 1
ATOM 9926 C C . PHE C 1 259 ? 14.385 14.038 272.738 1.00 39.17 245 PHE C C 1
ATOM 9927 O O . PHE C 1 259 ? 13.660 13.137 273.183 1.00 39.13 245 PHE C O 1
ATOM 9935 N N . GLY C 1 260 ? 14.298 14.510 271.501 1.00 40.37 246 GLY C N 1
ATOM 9936 C CA . GLY C 1 260 ? 13.245 14.070 270.582 1.00 41.50 246 GLY C CA 1
ATOM 9937 C C . GLY C 1 260 ? 13.499 12.707 269.967 1.00 42.55 246 GLY C C 1
ATOM 9938 O O . GLY C 1 260 ? 12.629 11.864 269.933 1.00 43.31 246 GLY C O 1
ATOM 9939 N N . ASP C 1 261 ? 14.716 12.491 269.508 1.00 43.74 247 ASP C N 1
ATOM 9940 C CA . ASP C 1 261 ? 15.098 11.222 268.951 1.00 45.17 247 ASP C CA 1
ATOM 9941 C C . ASP C 1 261 ? 14.812 10.031 269.878 1.00 44.75 247 ASP C C 1
ATOM 9942 O O . ASP C 1 261 ? 14.452 8.954 269.385 1.00 45.99 247 ASP C O 1
ATOM 9947 N N . GLU C 1 262 ? 14.933 10.236 271.195 1.00 43.27 248 GLU C N 1
ATOM 9948 C CA . GLU C 1 262 ? 14.940 9.145 272.192 1.00 42.34 248 GLU C CA 1
ATOM 9949 C C . GLU C 1 262 ? 13.811 9.214 273.212 1.00 40.77 248 GLU C C 1
ATOM 9950 O O . GLU C 1 262 ? 13.894 8.623 274.267 1.00 40.78 248 GLU C O 1
ATOM 9956 N N . GLN C 1 263 ? 12.753 9.924 272.888 1.00 39.81 249 GLN C N 1
ATOM 9957 C CA . GLN C 1 263 ? 11.686 10.171 273.834 1.00 38.97 249 GLN C CA 1
ATOM 9958 C C . GLN C 1 263 ? 10.953 8.916 274.260 1.00 39.02 249 GLN C C 1
ATOM 9959 O O . GLN C 1 263 ? 10.490 8.835 275.402 1.00 39.84 249 GLN C O 1
ATOM 9965 N N . ASP C 1 264 ? 10.859 7.930 273.369 1.00 39.25 250 ASP C N 1
ATOM 9966 C CA . ASP C 1 264 ? 10.086 6.716 273.643 1.00 39.47 250 ASP C CA 1
ATOM 9967 C C . ASP C 1 264 ? 10.953 5.436 273.731 1.00 39.52 250 ASP C C 1
ATOM 9968 O O . ASP C 1 264 ? 10.427 4.331 273.796 1.00 39.10 250 ASP C O 1
ATOM 9973 N N . ALA C 1 265 ? 12.275 5.608 273.773 1.00 39.18 251 ALA C N 1
ATOM 9974 C CA . ALA C 1 265 ? 13.215 4.501 273.872 1.00 39.23 251 ALA C CA 1
ATOM 9975 C C . ALA C 1 265 ? 13.472 4.012 275.305 1.00 39.08 251 ALA C C 1
ATOM 9976 O O . ALA C 1 265 ? 13.275 4.706 276.271 1.00 38.42 251 ALA C O 1
ATOM 9978 N N . MET C 1 266 ? 13.952 2.789 275.405 1.00 40.59 252 MET C N 1
ATOM 9979 C CA . MET C 1 266 ? 14.197 2.120 276.669 1.00 40.66 252 MET C CA 1
ATOM 9980 C C . MET C 1 266 ? 15.430 1.273 276.502 1.00 41.56 252 MET C C 1
ATOM 9981 O O . MET C 1 266 ? 15.575 0.621 275.486 1.00 42.22 252 MET C O 1
ATOM 9986 N N . LEU C 1 267 ? 16.329 1.305 277.475 1.00 42.12 253 LEU C N 1
ATOM 9987 C CA . LEU C 1 267 ? 17.554 0.522 277.407 1.00 43.41 253 LEU C CA 1
ATOM 9988 C C . LEU C 1 267 ? 17.855 -0.160 278.732 1.00 44.43 253 LEU C C 1
ATOM 9989 O O . LEU C 1 267 ? 17.800 0.467 279.782 1.00 44.36 253 LEU C O 1
ATOM 9994 N N . ALA C 1 268 ? 18.149 -1.456 278.683 1.00 46.46 254 ALA C N 1
ATOM 9995 C CA . ALA C 1 268 ? 18.495 -2.223 279.888 1.00 47.20 254 ALA C CA 1
ATOM 9996 C C . ALA C 1 268 ? 19.441 -1.455 280.766 1.00 47.57 254 ALA C C 1
ATOM 9997 O O . ALA C 1 268 ? 19.211 -1.374 281.966 1.00 47.76 254 ALA C O 1
ATOM 9999 N N . ASP C 1 269 ? 20.476 -0.871 280.157 1.00 48.48 255 ASP C N 1
ATOM 10000 C CA . ASP C 1 269 ? 21.641 -0.348 280.892 1.00 49.41 255 ASP C CA 1
ATOM 10001 C C . ASP C 1 269 ? 21.634 1.155 281.191 1.00 47.16 255 ASP C C 1
ATOM 10002 O O . ASP C 1 269 ? 22.583 1.671 281.759 1.00 47.34 255 ASP C O 1
ATOM 10007 N N . ASP C 1 270 ? 20.564 1.842 280.818 1.00 44.94 256 ASP C N 1
ATOM 10008 C CA . ASP C 1 270 ? 20.453 3.269 281.012 1.00 42.72 256 ASP C CA 1
ATOM 10009 C C . ASP C 1 270 ? 19.035 3.622 281.403 1.00 40.57 256 ASP C C 1
ATOM 10010 O O . ASP C 1 270 ? 18.116 3.510 280.594 1.00 39.55 256 ASP C O 1
ATOM 10015 N N . PRO C 1 271 ? 18.858 4.065 282.647 1.00 38.75 257 PRO C N 1
ATOM 10016 C CA . PRO C 1 271 ? 17.553 4.401 283.182 1.00 37.63 257 PRO C CA 1
ATOM 10017 C C . PRO C 1 271 ? 17.096 5.810 282.848 1.00 36.76 257 PRO C C 1
ATOM 10018 O O . PRO C 1 271 ? 15.959 6.142 283.086 1.00 37.18 257 PRO C O 1
ATOM 10022 N N . PHE C 1 272 ? 17.974 6.622 282.302 1.00 35.95 258 PHE C N 1
ATOM 10023 C CA . PHE C 1 272 ? 17.727 8.028 282.158 1.00 35.25 258 PHE C CA 1
ATOM 10024 C C . PHE C 1 272 ? 17.629 8.471 280.704 1.00 35.51 258 PHE C C 1
ATOM 10025 O O . PHE C 1 272 ? 16.868 9.344 280.366 1.00 35.07 258 PHE C O 1
ATOM 10033 N N . LEU C 1 273 ? 18.466 7.895 279.860 1.00 36.13 259 LEU C N 1
ATOM 10034 C CA . LEU C 1 273 ? 18.641 8.337 278.493 1.00 36.10 259 LEU C CA 1
ATOM 10035 C C . LEU C 1 273 ? 18.849 9.839 278.450 1.00 35.68 259 LEU C C 1
ATOM 10036 O O . LEU C 1 273 ? 19.725 10.334 279.127 1.00 35.99 259 LEU C O 1
ATOM 10041 N N . SER C 1 274 ? 18.031 10.551 277.681 1.00 35.17 260 SER C N 1
ATOM 10042 C CA . SER C 1 274 ? 18.137 11.998 277.519 1.00 34.26 260 SER C CA 1
ATOM 10043 C C . SER C 1 274 ? 16.924 12.764 278.110 1.00 32.85 260 SER C C 1
ATOM 10044 O O . SER C 1 274 ? 16.536 13.828 277.623 1.00 32.92 260 SER C O 1
ATOM 10047 N N . HIS C 1 275 ? 16.328 12.227 279.166 1.00 31.32 261 HIS C N 1
ATOM 10048 C CA . HIS C 1 275 ? 15.247 12.921 279.836 1.00 29.84 261 HIS C CA 1
ATOM 10049 C C . HIS C 1 275 ? 15.791 13.967 280.796 1.00 28.78 261 HIS C C 1
ATOM 10050 O O . HIS C 1 275 ? 16.937 13.911 281.199 1.00 28.12 261 HIS C O 1
ATOM 10057 N N . ALA C 1 276 ? 14.970 14.943 281.133 1.00 27.85 262 ALA C N 1
ATOM 10058 C CA . ALA C 1 276 ? 15.449 16.067 281.930 1.00 27.56 262 ALA C CA 1
ATOM 10059 C C . ALA C 1 276 ? 15.609 15.775 283.443 1.00 27.02 262 ALA C C 1
ATOM 10060 O O . ALA C 1 276 ? 16.435 16.360 284.078 1.00 27.36 262 ALA C O 1
ATOM 10062 N N . LEU C 1 277 ? 14.839 14.859 283.999 1.00 26.63 263 LEU C N 1
ATOM 10063 C CA . LEU C 1 277 ? 14.802 14.667 285.429 1.00 26.49 263 LEU C CA 1
ATOM 10064 C C . LEU C 1 277 ? 14.577 16.011 286.155 1.00 26.52 263 LEU C C 1
ATOM 10065 O O . LEU C 1 277 ? 15.256 16.333 287.122 1.00 26.93 263 LEU C O 1
ATOM 10070 N N . LEU C 1 278 ? 13.617 16.789 285.667 1.00 26.60 264 LEU C N 1
ATOM 10071 C CA . LEU C 1 278 ? 13.216 18.065 286.279 1.00 26.11 264 LEU C CA 1
ATOM 10072 C C . LEU C 1 278 ? 11.834 18.037 286.925 1.00 25.79 264 LEU C C 1
ATOM 10073 O O . LEU C 1 278 ? 11.457 18.998 287.592 1.00 25.53 264 LEU C O 1
ATOM 10078 N N . SER C 1 279 ? 11.079 16.954 286.766 1.00 25.28 265 SER C N 1
ATOM 10079 C CA . SER C 1 279 ? 9.706 16.975 287.243 1.00 25.44 265 SER C CA 1
ATOM 10080 C C . SER C 1 279 ? 9.585 17.321 288.757 1.00 25.52 265 SER C C 1
ATOM 10081 O O . SER C 1 279 ? 8.714 18.115 289.151 1.00 26.11 265 SER C O 1
ATOM 10084 N N . SER C 1 280 ? 10.428 16.730 289.599 1.00 25.42 266 SER C N 1
ATOM 10085 C CA . SER C 1 280 ? 10.369 16.999 291.040 1.00 25.99 266 SER C CA 1
ATOM 10086 C C . SER C 1 280 ? 10.677 18.469 291.341 1.00 26.66 266 SER C C 1
ATOM 10087 O O . SER C 1 280 ? 10.102 19.085 292.231 1.00 27.06 266 SER C O 1
ATOM 10090 N N . SER C 1 281 ? 11.591 19.036 290.598 1.00 26.96 267 SER C N 1
ATOM 10091 C CA . SER C 1 281 ? 11.978 20.386 290.884 1.00 27.71 267 SER C CA 1
ATOM 10092 C C . SER C 1 281 ? 10.868 21.369 290.513 1.00 28.14 267 SER C C 1
ATOM 10093 O O . SER C 1 281 ? 10.610 22.319 291.238 1.00 28.69 267 SER C O 1
ATOM 10096 N N . MET C 1 282 ? 10.211 21.134 289.392 1.00 28.91 268 MET C N 1
ATOM 10097 C CA . MET C 1 282 ? 9.076 21.970 288.966 1.00 29.45 268 MET C CA 1
ATOM 10098 C C . MET C 1 282 ? 7.922 21.770 289.928 1.00 28.93 268 MET C C 1
ATOM 10099 O O . MET C 1 282 ? 7.362 22.721 290.408 1.00 29.74 268 MET C O 1
ATOM 10104 N N . ASN C 1 283 ? 7.595 20.520 290.244 1.00 27.89 269 ASN C N 1
ATOM 10105 C CA . ASN C 1 283 ? 6.414 20.251 291.004 1.00 27.14 269 ASN C CA 1
ATOM 10106 C C . ASN C 1 283 ? 6.543 20.811 292.420 1.00 27.33 269 ASN C C 1
ATOM 10107 O O . ASN C 1 283 ? 5.544 21.239 293.001 1.00 28.56 269 ASN C O 1
ATOM 10112 N N . LEU C 1 284 ? 7.746 20.829 292.988 1.00 26.90 270 LEU C N 1
ATOM 10113 C CA . LEU C 1 284 ? 7.920 21.391 294.347 1.00 27.35 270 LEU C CA 1
ATOM 10114 C C . LEU C 1 284 ? 8.067 22.899 294.344 1.00 27.38 270 LEU C C 1
ATOM 10115 O O . LEU C 1 284 ? 8.074 23.534 295.392 1.00 27.58 270 LEU C O 1
ATOM 10120 N N . GLY C 1 285 ? 8.191 23.475 293.164 1.00 27.51 271 GLY C N 1
ATOM 10121 C CA . GLY C 1 285 ? 8.191 24.927 293.046 1.00 28.32 271 GLY C CA 1
ATOM 10122 C C . GLY C 1 285 ? 9.560 25.536 292.866 1.00 28.90 271 GLY C C 1
ATOM 10123 O O . GLY C 1 285 ? 9.652 26.758 292.790 1.00 31.05 271 GLY C O 1
ATOM 10124 N N . LEU C 1 286 ? 10.611 24.704 292.792 1.00 28.14 272 LEU C N 1
ATOM 10125 C CA . LEU C 1 286 ? 11.974 25.160 292.645 1.00 27.64 272 LEU C CA 1
ATOM 10126 C C . LEU C 1 286 ? 12.249 25.629 291.224 1.00 27.95 272 LEU C C 1
ATOM 10127 O O . LEU C 1 286 ? 13.171 26.395 291.004 1.00 29.60 272 LEU C O 1
ATOM 10132 N N . LEU C 1 287 ? 11.476 25.195 290.249 1.00 28.03 273 LEU C N 1
ATOM 10133 C CA . LEU C 1 287 ? 11.565 25.753 288.892 1.00 28.16 273 LEU C CA 1
ATOM 10134 C C . LEU C 1 287 ? 10.207 26.182 288.411 1.00 29.05 273 LEU C C 1
ATOM 10135 O O . LEU C 1 287 ? 9.200 25.711 288.880 1.00 31.10 273 LEU C O 1
ATOM 10140 N N . GLY C 1 288 ? 10.165 27.088 287.459 1.00 30.36 274 GLY C N 1
ATOM 10141 C CA . GLY C 1 288 ? 8.910 27.483 286.830 1.00 30.87 274 GLY C CA 1
ATOM 10142 C C . GLY C 1 288 ? 8.839 26.958 285.408 1.00 31.49 274 GLY C C 1
ATOM 10143 O O . GLY C 1 288 ? 9.866 26.830 284.723 1.00 31.09 274 GLY C O 1
ATOM 10144 N N . PRO C 1 289 ? 7.632 26.617 284.958 1.00 31.93 275 PRO C N 1
ATOM 10145 C CA . PRO C 1 289 ? 7.461 26.111 283.612 1.00 32.25 275 PRO C CA 1
ATOM 10146 C C . PRO C 1 289 ? 7.901 27.086 282.562 1.00 32.82 275 PRO C C 1
ATOM 10147 O O . PRO C 1 289 ? 8.499 26.696 281.573 1.00 32.57 275 PRO C O 1
ATOM 10151 N N . MET C 1 290 ? 7.616 28.355 282.769 1.00 34.67 276 MET C N 1
ATOM 10152 C CA . MET C 1 290 ? 7.932 29.336 281.737 1.00 36.09 276 MET C CA 1
ATOM 10153 C C . MET C 1 290 ? 9.422 29.398 281.481 1.00 35.66 276 MET C C 1
ATOM 10154 O O . MET C 1 290 ? 9.844 29.271 280.350 1.00 36.05 276 MET C O 1
ATOM 10159 N N . GLU C 1 291 ? 10.220 29.554 282.525 1.00 35.60 277 GLU C N 1
ATOM 10160 C CA . GLU C 1 291 ? 11.662 29.656 282.331 1.00 35.94 277 GLU C CA 1
ATOM 10161 C C . GLU C 1 291 ? 12.237 28.432 281.632 1.00 35.38 277 GLU C C 1
ATOM 10162 O O . GLU C 1 291 ? 13.106 28.553 280.780 1.00 35.32 277 GLU C O 1
ATOM 10168 N N . VAL C 1 292 ? 11.702 27.264 281.953 1.00 35.08 278 VAL C N 1
ATOM 10169 C CA . VAL C 1 292 ? 12.176 26.026 281.379 1.00 34.50 278 VAL C CA 1
ATOM 10170 C C . VAL C 1 292 ? 11.860 25.947 279.893 1.00 35.22 278 VAL C C 1
ATOM 10171 O O . VAL C 1 292 ? 12.694 25.555 279.083 1.00 35.34 278 VAL C O 1
ATOM 10175 N N . CYS C 1 293 ? 10.659 26.327 279.520 1.00 36.04 279 CYS C N 1
ATOM 10176 C CA . CYS C 1 293 ? 10.299 26.305 278.110 1.00 36.94 279 CYS C CA 1
ATOM 10177 C C . CYS C 1 293 ? 11.074 27.354 277.316 1.00 37.72 279 CYS C C 1
ATOM 10178 O O . CYS C 1 293 ? 11.496 27.089 276.193 1.00 37.46 279 CYS C O 1
ATOM 10181 N N . ARG C 1 294 ? 11.244 28.548 277.882 1.00 38.69 280 ARG C N 1
ATOM 10182 C CA . ARG C 1 294 ? 11.942 29.609 277.159 1.00 40.19 280 ARG C CA 1
ATOM 10183 C C . ARG C 1 294 ? 13.399 29.267 276.918 1.00 38.97 280 ARG C C 1
ATOM 10184 O O . ARG C 1 294 ? 13.897 29.536 275.855 1.00 39.09 280 ARG C O 1
ATOM 10192 N N . ARG C 1 295 ? 14.078 28.664 277.881 1.00 38.40 281 ARG C N 1
ATOM 10193 C CA . ARG C 1 295 ? 15.465 28.241 277.668 1.00 38.80 281 ARG C CA 1
ATOM 10194 C C . ARG C 1 295 ? 15.588 27.256 276.497 1.00 37.73 281 ARG C C 1
ATOM 10195 O O . ARG C 1 295 ? 16.514 27.347 275.704 1.00 37.21 281 ARG C O 1
ATOM 10203 N N . ALA C 1 296 ? 14.654 26.321 276.419 1.00 36.74 282 ALA C N 1
ATOM 10204 C CA . ALA C 1 296 ? 14.631 25.337 275.364 1.00 36.80 282 ALA C CA 1
ATOM 10205 C C . ALA C 1 296 ? 14.346 25.994 274.014 1.00 37.28 282 ALA C C 1
ATOM 10206 O O . ALA C 1 296 ? 15.034 25.741 273.035 1.00 37.38 282 ALA C O 1
ATOM 10208 N N . GLU C 1 297 ? 13.317 26.826 273.961 1.00 37.95 283 GLU C N 1
ATOM 10209 C CA . GLU C 1 297 ? 13.024 27.622 272.767 1.00 38.99 283 GLU C CA 1
ATOM 10210 C C . GLU C 1 297 ? 14.269 28.358 272.241 1.00 39.31 283 GLU C C 1
ATOM 10211 O O . GLU C 1 297 ? 14.500 28.378 271.045 1.00 39.47 283 GLU C O 1
ATOM 10217 N N . THR C 1 298 ? 15.067 28.945 273.142 1.00 38.95 284 THR C N 1
ATOM 10218 C CA . THR C 1 298 ? 16.261 29.668 272.744 1.00 38.95 284 THR C CA 1
ATOM 10219 C C . THR C 1 298 ? 17.318 28.742 272.117 1.00 38.83 284 THR C C 1
ATOM 10220 O O . THR C 1 298 ? 18.028 29.154 271.224 1.00 39.61 284 THR C O 1
ATOM 10224 N N . GLU C 1 299 ? 17.416 27.494 272.537 1.00 38.55 285 GLU C N 1
ATOM 10225 C CA . GLU C 1 299 ? 18.401 26.614 271.921 1.00 39.19 285 GLU C CA 1
ATOM 10226 C C . GLU C 1 299 ? 18.033 26.309 270.469 1.00 40.00 285 GLU C C 1
ATOM 10227 O O . GLU C 1 299 ? 18.887 26.041 269.657 1.00 39.25 285 GLU C O 1
ATOM 10233 N N . TRP C 1 300 ? 16.755 26.356 270.148 1.00 41.45 286 TRP C N 1
ATOM 10234 C CA . TRP C 1 300 ? 16.351 26.144 268.786 1.00 43.25 286 TRP C CA 1
ATOM 10235 C C . TRP C 1 300 ? 16.699 27.355 267.929 1.00 44.50 286 TRP C C 1
ATOM 10236 O O . TRP C 1 300 ? 17.344 27.206 266.906 1.00 44.06 286 TRP C O 1
ATOM 10247 N N . ARG C 1 301 ? 16.257 28.533 268.368 1.00 46.15 287 ARG C N 1
ATOM 10248 C CA . ARG C 1 301 ? 16.585 29.804 267.719 1.00 48.53 287 ARG C CA 1
ATOM 10249 C C . ARG C 1 301 ? 18.062 29.985 267.425 1.00 48.13 287 ARG C C 1
ATOM 10250 O O . ARG C 1 301 ? 18.398 30.529 266.407 1.00 48.35 287 ARG C O 1
ATOM 10258 N N . GLU C 1 302 ? 18.933 29.541 268.313 1.00 47.75 288 GLU C N 1
ATOM 10259 C CA . GLU C 1 302 ? 20.363 29.744 268.133 1.00 48.09 288 GLU C CA 1
ATOM 10260 C C . GLU C 1 302 ? 21.112 28.562 267.537 1.00 47.41 288 GLU C C 1
ATOM 10261 O O . GLU C 1 302 ? 22.332 28.523 267.550 1.00 46.73 288 GLU C O 1
ATOM 10267 N N . GLY C 1 303 ? 20.355 27.621 266.981 1.00 45.43 289 GLY C N 1
ATOM 10268 C CA . GLY C 1 303 ? 20.902 26.502 266.224 1.00 45.93 289 GLY C CA 1
ATOM 10269 C C . GLY C 1 303 ? 21.699 25.475 266.985 1.00 45.52 289 GLY C C 1
ATOM 10270 O O . GLY C 1 303 ? 22.542 24.799 266.414 1.00 45.67 289 GLY C O 1
ATOM 10271 N N . ARG C 1 304 ? 21.420 25.340 268.273 1.00 44.94 290 ARG C N 1
ATOM 10272 C CA . ARG C 1 304 ? 22.095 24.341 269.088 1.00 44.52 290 ARG C CA 1
ATOM 10273 C C . ARG C 1 304 ? 21.285 23.071 269.299 1.00 43.81 290 ARG C C 1
ATOM 10274 O O . ARG C 1 304 ? 21.854 22.058 269.702 1.00 43.85 290 ARG C O 1
ATOM 10282 N N . ALA C 1 305 ? 19.992 23.110 268.982 1.00 42.96 291 ALA C N 1
ATOM 10283 C CA . ALA C 1 305 ? 19.116 21.957 269.156 1.00 42.85 291 ALA C CA 1
ATOM 10284 C C . ALA C 1 305 ? 17.991 21.944 268.117 1.00 43.24 291 ALA C C 1
ATOM 10285 O O . ALA C 1 305 ? 17.453 23.001 267.774 1.00 43.27 291 ALA C O 1
ATOM 10287 N N . PRO C 1 306 ? 17.609 20.750 267.629 1.00 43.27 292 PRO C N 1
ATOM 10288 C CA . PRO C 1 306 ? 16.642 20.700 266.549 1.00 43.78 292 PRO C CA 1
ATOM 10289 C C . PRO C 1 306 ? 15.216 20.936 266.997 1.00 43.21 292 PRO C C 1
ATOM 10290 O O . PRO C 1 306 ? 14.889 20.686 268.124 1.00 43.18 292 PRO C O 1
ATOM 10294 N N . LEU C 1 307 ? 14.378 21.397 266.087 1.00 43.46 293 LEU C N 1
ATOM 10295 C CA . LEU C 1 307 ? 13.021 21.768 266.406 1.00 43.16 293 LEU C CA 1
ATOM 10296 C C . LEU C 1 307 ? 12.160 20.602 266.921 1.00 42.92 293 LEU C C 1
ATOM 10297 O O . LEU C 1 307 ? 11.265 20.805 267.740 1.00 42.16 293 LEU C O 1
ATOM 10302 N N . ASN C 1 308 ? 12.420 19.385 266.462 1.00 43.27 294 ASN C N 1
ATOM 10303 C CA . ASN C 1 308 ? 11.658 18.234 266.957 1.00 43.05 294 ASN C CA 1
ATOM 10304 C C . ASN C 1 308 ? 11.963 17.947 268.420 1.00 41.45 294 ASN C C 1
ATOM 10305 O O . ASN C 1 308 ? 11.103 17.491 269.162 1.00 41.77 294 ASN C O 1
ATOM 10310 N N . ALA C 1 309 ? 13.190 18.228 268.833 1.00 40.14 295 ALA C N 1
ATOM 10311 C CA . ALA C 1 309 ? 13.588 18.088 270.223 1.00 38.34 295 ALA C CA 1
ATOM 10312 C C . ALA C 1 309 ? 12.912 19.149 271.075 1.00 36.53 295 ALA C C 1
ATOM 10313 O O . ALA C 1 309 ? 12.327 18.850 272.106 1.00 35.78 295 ALA C O 1
ATOM 10315 N N . VAL C 1 310 ? 12.956 20.380 270.614 1.00 35.35 296 VAL C N 1
ATOM 10316 C CA . VAL C 1 310 ? 12.526 21.506 271.426 1.00 34.39 296 VAL C CA 1
ATOM 10317 C C . VAL C 1 310 ? 10.999 21.602 271.523 1.00 34.36 296 VAL C C 1
ATOM 10318 O O . VAL C 1 310 ? 10.422 21.831 272.590 1.00 33.65 296 VAL C O 1
ATOM 10322 N N . GLU C 1 311 ? 10.341 21.402 270.401 1.00 35.48 297 GLU C N 1
ATOM 10323 C CA . GLU C 1 311 ? 8.888 21.304 270.396 1.00 35.95 297 GLU C CA 1
ATOM 10324 C C . GLU C 1 311 ? 8.421 20.123 271.219 1.00 35.62 297 GLU C C 1
ATOM 10325 O O . GLU C 1 311 ? 7.453 20.224 271.926 1.00 36.11 297 GLU C O 1
ATOM 10331 N N . GLY C 1 312 ? 9.108 19.000 271.133 1.00 35.41 298 GLY C N 1
ATOM 10332 C CA . GLY C 1 312 ? 8.667 17.825 271.854 1.00 35.27 298 GLY C CA 1
ATOM 10333 C C . GLY C 1 312 ? 8.734 18.056 273.339 1.00 34.40 298 GLY C C 1
ATOM 10334 O O . GLY C 1 312 ? 7.795 17.763 274.086 1.00 35.40 298 GLY C O 1
ATOM 10335 N N . PHE C 1 313 ? 9.864 18.571 273.767 1.00 33.35 299 PHE C N 1
ATOM 10336 C CA . PHE C 1 313 ? 10.055 18.924 275.145 1.00 32.51 299 PHE C CA 1
ATOM 10337 C C . PHE C 1 313 ? 8.963 19.921 275.587 1.00 33.08 299 PHE C C 1
ATOM 10338 O O . PHE C 1 313 ? 8.210 19.658 276.547 1.00 32.97 299 PHE C O 1
ATOM 10346 N N . ILE C 1 314 ? 8.838 21.040 274.872 1.00 33.03 300 ILE C N 1
ATOM 10347 C CA . ILE C 1 314 ? 7.857 22.052 275.259 1.00 32.84 300 ILE C CA 1
ATOM 10348 C C . ILE C 1 314 ? 6.422 21.501 275.292 1.00 32.45 300 ILE C C 1
ATOM 10349 O O . ILE C 1 314 ? 5.606 21.933 276.075 1.00 32.20 300 ILE C O 1
ATOM 10354 N N . ARG C 1 315 ? 6.119 20.536 274.451 1.00 32.96 301 ARG C N 1
ATOM 10355 C CA . ARG C 1 315 ? 4.762 19.992 274.397 1.00 33.75 301 ARG C CA 1
ATOM 10356 C C . ARG C 1 315 ? 4.427 19.324 275.735 1.00 32.86 301 ARG C C 1
ATOM 10357 O O . ARG C 1 315 ? 3.311 19.398 276.205 1.00 32.53 301 ARG C O 1
ATOM 10365 N N . GLN C 1 316 ? 5.416 18.717 276.378 1.00 32.28 302 GLN C N 1
ATOM 10366 C CA . GLN C 1 316 ? 5.146 18.032 277.625 1.00 31.68 302 GLN C CA 1
ATOM 10367 C C . GLN C 1 316 ? 4.847 19.009 278.774 1.00 31.39 302 GLN C C 1
ATOM 10368 O O . GLN C 1 316 ? 4.041 18.707 279.670 1.00 31.85 302 GLN C O 1
ATOM 10374 N N . ILE C 1 317 ? 5.486 20.171 278.767 1.00 31.12 303 ILE C N 1
ATOM 10375 C CA . ILE C 1 317 ? 5.323 21.121 279.878 1.00 30.56 303 ILE C CA 1
ATOM 10376 C C . ILE C 1 317 ? 4.129 22.025 279.572 1.00 31.28 303 ILE C C 1
ATOM 10377 O O . ILE C 1 317 ? 3.148 22.052 280.306 1.00 31.96 303 ILE C O 1
ATOM 10382 N N . LEU C 1 318 ? 4.218 22.738 278.457 1.00 31.87 304 LEU C N 1
ATOM 10383 C CA . LEU C 1 318 ? 3.184 23.696 278.028 1.00 32.03 304 LEU C CA 1
ATOM 10384 C C . LEU C 1 318 ? 1.844 23.005 277.680 1.00 32.43 304 LEU C C 1
ATOM 10385 O O . LEU C 1 318 ? 0.767 23.612 277.870 1.00 31.93 304 LEU C O 1
ATOM 10390 N N . GLY C 1 319 ? 1.935 21.758 277.176 1.00 32.42 305 GLY C N 1
ATOM 10391 C CA . GLY C 1 319 ? 0.760 20.942 276.788 1.00 32.33 305 GLY C CA 1
ATOM 10392 C C . GLY C 1 319 ? 0.300 20.018 277.912 1.00 32.19 305 GLY C C 1
ATOM 10393 O O . GLY C 1 319 ? -0.575 20.384 278.709 1.00 33.04 305 GLY C O 1
ATOM 10394 N N . TRP C 1 320 ? 0.909 18.842 278.022 1.00 31.33 306 TRP C N 1
ATOM 10395 C CA . TRP C 1 320 ? 0.482 17.846 279.013 1.00 30.67 306 TRP C CA 1
ATOM 10396 C C . TRP C 1 320 ? 0.427 18.296 280.471 1.00 29.87 306 TRP C C 1
ATOM 10397 O O . TRP C 1 320 ? -0.604 18.182 281.114 1.00 30.21 306 TRP C O 1
ATOM 10408 N N . ARG C 1 321 ? 1.526 18.809 280.992 1.00 29.27 307 ARG C N 1
ATOM 10409 C CA . ARG C 1 321 ? 1.569 19.237 282.376 1.00 28.61 307 ARG C CA 1
ATOM 10410 C C . ARG C 1 321 ? 0.467 20.233 282.682 1.00 29.04 307 ARG C C 1
ATOM 10411 O O . ARG C 1 321 ? -0.222 20.069 283.667 1.00 29.02 307 ARG C O 1
ATOM 10419 N N . GLU C 1 322 ? 0.277 21.249 281.846 1.00 30.07 308 GLU C N 1
ATOM 10420 C CA . GLU C 1 322 ? -0.831 22.208 282.070 1.00 31.01 308 GLU C CA 1
ATOM 10421 C C . GLU C 1 322 ? -2.175 21.542 281.921 1.00 31.38 308 GLU C C 1
ATOM 10422 O O . GLU C 1 322 ? -3.054 21.751 282.726 1.00 32.74 308 GLU C O 1
ATOM 10428 N N . TYR C 1 323 ? -2.341 20.749 280.882 1.00 31.31 309 TYR C N 1
ATOM 10429 C CA . TYR C 1 323 ? -3.605 20.057 280.652 1.00 31.57 309 TYR C CA 1
ATOM 10430 C C . TYR C 1 323 ? -3.989 19.138 281.814 1.00 31.57 309 TYR C C 1
ATOM 10431 O O . TYR C 1 323 ? -5.131 19.140 282.293 1.00 32.09 309 TYR C O 1
ATOM 10440 N N . VAL C 1 324 ? -3.021 18.346 282.264 1.00 31.09 310 VAL C N 1
ATOM 10441 C CA . VAL C 1 324 ? -3.224 17.472 283.412 1.00 30.32 310 VAL C CA 1
ATOM 10442 C C . VAL C 1 324 ? -3.700 18.259 284.643 1.00 30.17 310 VAL C C 1
ATOM 10443 O O . VAL C 1 324 ? -4.606 17.848 285.340 1.00 31.54 310 VAL C O 1
ATOM 10447 N N . ARG C 1 325 ? -3.105 19.398 284.918 1.00 29.75 311 ARG C N 1
ATOM 10448 C CA . ARG C 1 325 ? -3.535 20.195 286.068 1.00 29.91 311 ARG C CA 1
ATOM 10449 C C . ARG C 1 325 ? -4.974 20.663 285.902 1.00 30.56 311 ARG C C 1
ATOM 10450 O O . ARG C 1 325 ? -5.729 20.756 286.852 1.00 31.37 311 ARG C O 1
ATOM 10458 N N . GLY C 1 326 ? -5.342 21.004 284.686 1.00 31.16 312 GLY C N 1
ATOM 10459 C CA . GLY C 1 326 ? -6.662 21.520 284.451 1.00 31.56 312 GLY C CA 1
ATOM 10460 C C . GLY C 1 326 ? -7.705 20.439 284.650 1.00 31.62 312 GLY C C 1
ATOM 10461 O O . GLY C 1 326 ? -8.733 20.680 285.284 1.00 32.01 312 GLY C O 1
ATOM 10462 N N . ILE C 1 327 ? -7.451 19.261 284.091 1.00 31.31 313 ILE C N 1
ATOM 10463 C CA . ILE C 1 327 ? -8.370 18.154 284.252 1.00 32.13 313 ILE C CA 1
ATOM 10464 C C . ILE C 1 327 ? -8.504 17.763 285.727 1.00 32.16 313 ILE C C 1
ATOM 10465 O O . ILE C 1 327 ? -9.620 17.454 286.182 1.00 32.34 313 ILE C O 1
ATOM 10470 N N . TRP C 1 328 ? -7.384 17.798 286.463 1.00 31.51 314 TRP C N 1
ATOM 10471 C CA . TRP C 1 328 ? -7.409 17.511 287.891 1.00 31.40 314 TRP C CA 1
ATOM 10472 C C . TRP C 1 328 ? -8.386 18.431 288.591 1.00 32.38 314 TRP C C 1
ATOM 10473 O O . TRP C 1 328 ? -9.224 17.976 289.345 1.00 32.96 314 TRP C O 1
ATOM 10484 N N . THR C 1 329 ? -8.268 19.723 288.336 1.00 33.21 315 THR C N 1
ATOM 10485 C CA . THR C 1 329 ? -9.151 20.710 288.935 1.00 34.21 315 THR C CA 1
ATOM 10486 C C . THR C 1 329 ? -10.611 20.563 288.566 1.00 35.57 315 THR C C 1
ATOM 10487 O O . THR C 1 329 ? -11.458 20.629 289.433 1.00 36.23 315 THR C O 1
ATOM 10491 N N . LEU C 1 330 ? -10.909 20.433 287.276 1.00 36.79 316 LEU C N 1
ATOM 10492 C CA . LEU C 1 330 ? -12.297 20.385 286.837 1.00 38.00 316 LEU C CA 1
ATOM 10493 C C . LEU C 1 330 ? -12.966 19.160 287.454 1.00 38.51 316 LEU C C 1
ATOM 10494 O O . LEU C 1 330 ? -14.085 19.264 287.930 1.00 40.07 316 LEU C O 1
ATOM 10496 N N . SER C 1 331 ? -12.249 18.035 287.501 1.00 37.95 317 SER C N 1
ATOM 10497 C CA . SER C 1 331 ? -12.806 16.736 287.891 1.00 37.55 317 SER C CA 1
ATOM 10498 C C . SER C 1 331 ? -13.150 16.555 289.369 1.00 37.85 317 SER C C 1
ATOM 10499 O O . SER C 1 331 ? -13.964 15.695 289.725 1.00 38.01 317 SER C O 1
ATOM 10502 N N . GLY C 1 332 ? -12.509 17.315 290.243 1.00 37.66 318 GLY C N 1
ATOM 10503 C CA . GLY C 1 332 ? -12.870 17.267 291.660 1.00 37.57 318 GLY C CA 1
ATOM 10504 C C . GLY C 1 332 ? -12.470 16.035 292.462 1.00 37.22 318 GLY C C 1
ATOM 10505 O O . GLY C 1 332 ? -11.789 15.122 291.960 1.00 36.07 318 GLY C O 1
ATOM 10506 N N . PRO C 1 333 ? -12.891 16.017 293.733 1.00 38.03 319 PRO C N 1
ATOM 10507 C CA . PRO C 1 333 ? -12.480 15.017 294.703 1.00 38.42 319 PRO C CA 1
ATOM 10508 C C . PRO C 1 333 ? -12.992 13.612 294.468 1.00 39.07 319 PRO C C 1
ATOM 10509 O O . PRO C 1 333 ? -12.499 12.703 295.113 1.00 39.74 319 PRO C O 1
ATOM 10513 N N . ASP C 1 334 ? -13.971 13.411 293.595 1.00 39.88 320 ASP C N 1
ATOM 10514 C CA . ASP C 1 334 ? -14.439 12.054 293.330 1.00 40.55 320 ASP C CA 1
ATOM 10515 C C . ASP C 1 334 ? -13.720 11.430 292.176 1.00 39.24 320 ASP C C 1
ATOM 10516 O O . ASP C 1 334 ? -14.035 10.311 291.824 1.00 40.44 320 ASP C O 1
ATOM 10521 N N . TYR C 1 335 ? -12.749 12.116 291.594 1.00 38.06 321 TYR C N 1
ATOM 10522 C CA . TYR C 1 335 ? -12.034 11.601 290.421 1.00 37.03 321 TYR C CA 1
ATOM 10523 C C . TYR C 1 335 ? -11.403 10.231 290.637 1.00 37.33 321 TYR C C 1
ATOM 10524 O O . TYR C 1 335 ? -11.638 9.308 289.869 1.00 37.51 321 TYR C O 1
ATOM 10533 N N . ILE C 1 336 ? -10.617 10.099 291.703 1.00 37.84 322 ILE C N 1
ATOM 10534 C CA . ILE C 1 336 ? -9.896 8.864 292.007 1.00 37.82 322 ILE C CA 1
ATOM 10535 C C . ILE C 1 336 ? -10.787 7.658 292.283 1.00 39.06 322 ILE C C 1
ATOM 10536 O O . ILE C 1 336 ? -10.279 6.540 292.514 1.00 39.42 322 ILE C O 1
ATOM 10541 N N . ARG C 1 337 ? -12.101 7.871 292.287 1.00 40.08 323 ARG C N 1
ATOM 10542 C CA . ARG C 1 337 ? -13.045 6.770 292.427 1.00 41.14 323 ARG C CA 1
ATOM 10543 C C . ARG C 1 337 ? -13.530 6.265 291.060 1.00 40.01 323 ARG C C 1
ATOM 10544 O O . ARG C 1 337 ? -14.263 5.279 290.984 1.00 40.27 323 ARG C O 1
ATOM 10552 N N . SER C 1 338 ? -13.100 6.941 289.998 1.00 38.56 324 SER C N 1
ATOM 10553 C CA . SER C 1 338 ? -13.410 6.567 288.616 1.00 37.51 324 SER C CA 1
ATOM 10554 C C . SER C 1 338 ? -12.994 5.158 288.293 1.00 36.92 324 SER C C 1
ATOM 10555 O O . SER C 1 338 ? -11.858 4.788 288.532 1.00 36.69 324 SER C O 1
ATOM 10558 N N . ASN C 1 339 ? -13.907 4.388 287.714 1.00 36.88 325 ASN C N 1
ATOM 10559 C CA . ASN C 1 339 ? -13.641 3.006 287.390 1.00 36.32 325 ASN C CA 1
ATOM 10560 C C . ASN C 1 339 ? -14.566 2.577 286.258 1.00 37.12 325 ASN C C 1
ATOM 10561 O O . ASN C 1 339 ? -15.319 1.605 286.368 1.00 37.82 325 ASN C O 1
ATOM 10566 N N . GLY C 1 340 ? -14.469 3.303 285.147 1.00 37.36 326 GLY C N 1
ATOM 10567 C CA . GLY C 1 340 ? -15.296 3.063 283.948 1.00 37.34 326 GLY C CA 1
ATOM 10568 C C . GLY C 1 340 ? -15.271 1.662 283.372 1.00 37.23 326 GLY C C 1
ATOM 10569 O O . GLY C 1 340 ? -16.274 1.224 282.795 1.00 37.70 326 GLY C O 1
ATOM 10570 N N . LEU C 1 341 ? -14.141 0.964 283.525 1.00 36.74 327 LEU C N 1
ATOM 10571 C CA . LEU C 1 341 ? -13.981 -0.389 282.987 1.00 36.83 327 LEU C CA 1
ATOM 10572 C C . LEU C 1 341 ? -14.344 -1.507 283.963 1.00 36.96 327 LEU C C 1
ATOM 10573 O O . LEU C 1 341 ? -14.361 -2.688 283.594 1.00 37.09 327 LEU C O 1
ATOM 10578 N N . GLY C 1 342 ? -14.641 -1.147 285.207 1.00 37.18 328 GLY C N 1
ATOM 10579 C CA . GLY C 1 342 ? -15.007 -2.143 286.224 1.00 36.87 328 GLY C CA 1
ATOM 10580 C C . GLY C 1 342 ? -13.878 -3.108 286.559 1.00 36.44 328 GLY C C 1
ATOM 10581 O O . GLY C 1 342 ? -14.126 -4.278 286.832 1.00 37.80 328 GLY C O 1
ATOM 10582 N N . HIS C 1 343 ? -12.638 -2.629 286.499 1.00 35.33 329 HIS C N 1
ATOM 10583 C CA . HIS C 1 343 ? -11.497 -3.405 286.923 1.00 34.31 329 HIS C CA 1
ATOM 10584 C C . HIS C 1 343 ? -11.370 -3.343 288.426 1.00 33.80 329 HIS C C 1
ATOM 10585 O O . HIS C 1 343 ? -11.613 -2.289 289.030 1.00 34.07 329 HIS C O 1
ATOM 10592 N N . SER C 1 344 ? -10.957 -4.464 289.015 1.00 32.83 330 SER C N 1
ATOM 10593 C CA . SER C 1 344 ? -11.006 -4.613 290.452 1.00 32.18 330 SER C CA 1
ATOM 10594 C C . SER C 1 344 ? -9.944 -5.504 291.089 1.00 30.78 330 SER C C 1
ATOM 10595 O O . SER C 1 344 ? -9.974 -5.699 292.274 1.00 31.54 330 SER C O 1
ATOM 10598 N N . ALA C 1 345 ? -8.974 -5.988 290.340 1.00 29.61 331 ALA C N 1
ATOM 10599 C CA . ALA C 1 345 ? -8.001 -6.904 290.890 1.00 28.76 331 ALA C CA 1
ATOM 10600 C C . ALA C 1 345 ? -6.975 -6.172 291.734 1.00 28.93 331 ALA C C 1
ATOM 10601 O O . ALA C 1 345 ? -6.744 -4.968 291.558 1.00 29.60 331 ALA C O 1
ATOM 10603 N N . ALA C 1 346 ? -6.325 -6.913 292.632 1.00 28.90 332 ALA C N 1
ATOM 10604 C CA . ALA C 1 346 ? -5.260 -6.369 293.480 1.00 28.04 332 ALA C CA 1
ATOM 10605 C C . ALA C 1 346 ? -4.066 -6.067 292.602 1.00 28.00 332 ALA C C 1
ATOM 10606 O O . ALA C 1 346 ? -4.026 -6.494 291.463 1.00 27.02 332 ALA C O 1
ATOM 10608 N N . LEU C 1 347 ? -3.095 -5.310 293.125 1.00 28.84 333 LEU C N 1
ATOM 10609 C CA . LEU C 1 347 ? -1.847 -5.036 292.374 1.00 28.32 333 LEU C CA 1
ATOM 10610 C C . LEU C 1 347 ? -0.947 -6.243 292.565 1.00 29.12 333 LEU C C 1
ATOM 10611 O O . LEU C 1 347 ? -0.879 -6.805 293.667 1.00 30.51 333 LEU C O 1
ATOM 10616 N N . PRO C 1 348 ? -0.299 -6.714 291.491 1.00 29.15 334 PRO C N 1
ATOM 10617 C CA . PRO C 1 348 ? 0.596 -7.847 291.678 1.00 28.97 334 PRO C CA 1
ATOM 10618 C C . PRO C 1 348 ? 1.757 -7.464 292.556 1.00 29.24 334 PRO C C 1
ATOM 10619 O O . PRO C 1 348 ? 2.254 -6.361 292.416 1.00 30.43 334 PRO C O 1
ATOM 10623 N N . PRO C 1 349 ? 2.196 -8.362 293.446 1.00 29.06 335 PRO C N 1
ATOM 10624 C CA . PRO C 1 349 ? 3.340 -8.177 294.290 1.00 29.03 335 PRO C CA 1
ATOM 10625 C C . PRO C 1 349 ? 4.620 -7.716 293.612 1.00 29.13 335 PRO C C 1
ATOM 10626 O O . PRO C 1 349 ? 5.435 -7.042 294.240 1.00 30.24 335 PRO C O 1
ATOM 10630 N N . LEU C 1 350 ? 4.810 -8.052 292.355 1.00 28.73 336 LEU C N 1
ATOM 10631 C CA . LEU C 1 350 ? 5.975 -7.556 291.650 1.00 28.67 336 LEU C CA 1
ATOM 10632 C C . LEU C 1 350 ? 6.092 -6.032 291.685 1.00 28.69 336 LEU C C 1
ATOM 10633 O O . LEU C 1 350 ? 7.205 -5.500 291.577 1.00 29.42 336 LEU C O 1
ATOM 10638 N N . TYR C 1 351 ? 4.971 -5.326 291.811 1.00 28.14 337 TYR C N 1
ATOM 10639 C CA . TYR C 1 351 ? 5.013 -3.858 291.781 1.00 27.88 337 TYR C CA 1
ATOM 10640 C C . TYR C 1 351 ? 5.708 -3.314 292.999 1.00 27.82 337 TYR C C 1
ATOM 10641 O O . TYR C 1 351 ? 6.269 -2.241 292.964 1.00 28.02 337 TYR C O 1
ATOM 10650 N N . TRP C 1 352 ? 5.657 -4.066 294.077 1.00 28.72 338 TRP C N 1
ATOM 10651 C CA . TRP C 1 352 ? 6.296 -3.666 295.319 1.00 29.50 338 TRP C CA 1
ATOM 10652 C C . TRP C 1 352 ? 7.658 -4.347 295.521 1.00 30.09 338 TRP C C 1
ATOM 10653 O O . TRP C 1 352 ? 8.160 -4.387 296.612 1.00 30.25 338 TRP C O 1
ATOM 10664 N N . GLY C 1 353 ? 8.253 -4.864 294.458 1.00 31.63 339 GLY C N 1
ATOM 10665 C CA . GLY C 1 353 ? 9.653 -5.322 294.499 1.00 32.74 339 GLY C CA 1
ATOM 10666 C C . GLY C 1 353 ? 9.905 -6.816 294.450 1.00 33.73 339 GLY C C 1
ATOM 10667 O O . GLY C 1 353 ? 11.046 -7.240 294.491 1.00 34.60 339 GLY C O 1
ATOM 10668 N N . LYS C 1 354 ? 8.864 -7.632 294.382 1.00 34.78 340 LYS C N 1
ATOM 10669 C CA . LYS C 1 354 ? 9.065 -9.090 294.366 1.00 36.02 340 LYS C CA 1
ATOM 10670 C C . LYS C 1 354 ? 9.529 -9.518 292.990 1.00 36.81 340 LYS C C 1
ATOM 10671 O O . LYS C 1 354 ? 9.131 -8.920 292.005 1.00 37.42 340 LYS C O 1
ATOM 10677 N N . PRO C 1 355 ? 10.342 -10.583 292.915 1.00 37.65 341 PRO C N 1
ATOM 10678 C CA . PRO C 1 355 ? 10.912 -10.999 291.629 1.00 37.73 341 PRO C CA 1
ATOM 10679 C C . PRO C 1 355 ? 9.896 -11.233 290.524 1.00 37.73 341 PRO C C 1
ATOM 10680 O O . PRO C 1 355 ? 8.851 -11.878 290.742 1.00 37.94 341 PRO C O 1
ATOM 10684 N N . THR C 1 356 ? 10.218 -10.751 289.333 1.00 37.92 342 THR C N 1
ATOM 10685 C CA . THR C 1 356 ? 9.427 -11.100 288.163 1.00 38.55 342 THR C CA 1
ATOM 10686 C C . THR C 1 356 ? 10.331 -11.540 287.052 1.00 39.83 342 THR C C 1
ATOM 10687 O O . THR C 1 356 ? 11.443 -11.069 286.937 1.00 40.35 342 THR C O 1
ATOM 10691 N N . ARG C 1 357 ? 9.848 -12.431 286.206 1.00 41.50 343 ARG C N 1
ATOM 10692 C CA . ARG C 1 357 ? 10.662 -12.867 285.065 1.00 43.11 343 ARG C CA 1
ATOM 10693 C C . ARG C 1 357 ? 10.312 -12.137 283.769 1.00 42.21 343 ARG C C 1
ATOM 10694 O O . ARG C 1 357 ? 10.901 -12.404 282.735 1.00 43.30 343 ARG C O 1
ATOM 10702 N N . MET C 1 358 ? 9.367 -11.209 283.824 1.00 40.73 344 MET C N 1
ATOM 10703 C CA . MET C 1 358 ? 9.160 -10.279 282.719 1.00 39.73 344 MET C CA 1
ATOM 10704 C C . MET C 1 358 ? 10.241 -9.192 282.788 1.00 38.52 344 MET C C 1
ATOM 10705 O O . MET C 1 358 ? 10.271 -8.409 283.712 1.00 38.40 344 MET C O 1
ATOM 10710 N N . ALA C 1 359 ? 11.157 -9.164 281.833 1.00 37.97 345 ALA C N 1
ATOM 10711 C CA . ALA C 1 359 ? 12.368 -8.325 281.975 1.00 37.16 345 ALA C CA 1
ATOM 10712 C C . ALA C 1 359 ? 12.101 -6.823 281.945 1.00 35.83 345 ALA C C 1
ATOM 10713 O O . ALA C 1 359 ? 12.785 -6.070 282.609 1.00 34.99 345 ALA C O 1
ATOM 10715 N N . CYS C 1 360 ? 11.105 -6.418 281.163 1.00 35.64 346 CYS C N 1
ATOM 10716 C CA . CYS C 1 360 ? 10.678 -5.024 281.072 1.00 35.45 346 CYS C CA 1
ATOM 10717 C C . CYS C 1 360 ? 10.131 -4.503 282.400 1.00 34.21 346 CYS C C 1
ATOM 10718 O O . CYS C 1 360 ? 10.557 -3.446 282.892 1.00 34.54 346 CYS C O 1
ATOM 10721 N N . LEU C 1 361 ? 9.197 -5.253 282.966 1.00 32.92 347 LEU C N 1
ATOM 10722 C CA . LEU C 1 361 ? 8.583 -4.920 284.249 1.00 31.59 347 LEU C CA 1
ATOM 10723 C C . LEU C 1 361 ? 9.617 -4.917 285.349 1.00 31.64 347 LEU C C 1
ATOM 10724 O O . LEU C 1 361 ? 9.631 -4.035 286.220 1.00 32.36 347 LEU C O 1
ATOM 10729 N N . SER C 1 362 ? 10.490 -5.908 285.308 1.00 31.46 348 SER C N 1
ATOM 10730 C CA . SER C 1 362 ? 11.516 -6.048 286.303 1.00 30.82 348 SER C CA 1
ATOM 10731 C C . SER C 1 362 ? 12.444 -4.860 286.310 1.00 30.20 348 SER C C 1
ATOM 10732 O O . SER C 1 362 ? 12.771 -4.369 287.367 1.00 30.51 348 SER C O 1
ATOM 10735 N N . ALA C 1 363 ? 12.856 -4.396 285.132 1.00 30.14 349 ALA C N 1
ATOM 10736 C CA . ALA C 1 363 ? 13.787 -3.255 285.016 1.00 29.82 349 ALA C CA 1
ATOM 10737 C C . ALA C 1 363 ? 13.131 -1.954 285.475 1.00 29.47 349 ALA C C 1
ATOM 10738 O O . ALA C 1 363 ? 13.772 -1.157 286.155 1.00 30.47 349 ALA C O 1
ATOM 10740 N N . ALA C 1 364 ? 11.853 -1.766 285.140 1.00 28.77 350 ALA C N 1
ATOM 10741 C CA . ALA C 1 364 ? 11.087 -0.574 285.562 1.00 28.12 350 ALA C CA 1
ATOM 10742 C C . ALA C 1 364 ? 10.888 -0.505 287.085 1.00 27.83 350 ALA C C 1
ATOM 10743 O O . ALA C 1 364 ? 11.095 0.551 287.730 1.00 27.84 350 ALA C O 1
ATOM 10745 N N . VAL C 1 365 ? 10.453 -1.620 287.652 1.00 27.56 351 VAL C N 1
ATOM 10746 C CA . VAL C 1 365 ? 10.223 -1.682 289.090 1.00 27.52 351 VAL C CA 1
ATOM 10747 C C . VAL C 1 365 ? 11.536 -1.605 289.811 1.00 27.69 351 VAL C C 1
ATOM 10748 O O . VAL C 1 365 ? 11.591 -0.922 290.808 1.00 29.13 351 VAL C O 1
ATOM 10752 N N . ALA C 1 366 ? 12.608 -2.219 289.295 1.00 27.90 352 ALA C N 1
ATOM 10753 C CA . ALA C 1 366 ? 13.945 -2.078 289.929 1.00 27.61 352 ALA C CA 1
ATOM 10754 C C . ALA C 1 366 ? 14.393 -0.608 290.012 1.00 27.21 352 ALA C C 1
ATOM 10755 O O . ALA C 1 366 ? 14.862 -0.146 291.069 1.00 27.63 352 ALA C O 1
ATOM 10757 N N . GLN C 1 367 ? 14.253 0.144 288.925 1.00 26.87 353 GLN C N 1
ATOM 10758 C CA . GLN C 1 367 ? 14.754 1.532 288.967 1.00 27.08 353 GLN C CA 1
ATOM 10759 C C . GLN C 1 367 ? 13.806 2.455 289.747 1.00 26.96 353 GLN C C 1
ATOM 10760 O O . GLN C 1 367 ? 14.253 3.431 290.369 1.00 26.88 353 GLN C O 1
ATOM 10766 N N . THR C 1 368 ? 12.506 2.138 289.723 1.00 26.77 354 THR C N 1
ATOM 10767 C CA . THR C 1 368 ? 11.578 2.809 290.590 1.00 26.32 354 THR C CA 1
ATOM 10768 C C . THR C 1 368 ? 12.067 2.603 291.991 1.00 26.65 354 THR C C 1
ATOM 10769 O O . THR C 1 368 ? 12.195 3.552 292.753 1.00 26.63 354 THR C O 1
ATOM 10773 N N . ARG C 1 369 ? 12.400 1.362 292.327 1.00 27.92 355 ARG C N 1
ATOM 10774 C CA . ARG C 1 369 ? 12.894 1.059 293.670 1.00 28.58 355 ARG C CA 1
ATOM 10775 C C . ARG C 1 369 ? 14.131 1.872 294.031 1.00 29.30 355 ARG C C 1
ATOM 10776 O O . ARG C 1 369 ? 14.168 2.527 295.067 1.00 30.16 355 ARG C O 1
ATOM 10784 N N . ASP C 1 370 ? 15.132 1.852 293.162 1.00 29.74 356 ASP C N 1
ATOM 10785 C CA . ASP C 1 370 ? 16.426 2.385 293.515 1.00 30.11 356 ASP C CA 1
ATOM 10786 C C . ASP C 1 370 ? 16.568 3.875 293.325 1.00 29.62 356 ASP C C 1
ATOM 10787 O O . ASP C 1 370 ? 17.340 4.528 294.014 1.00 30.60 356 ASP C O 1
ATOM 10792 N N . LEU C 1 371 ? 15.847 4.422 292.366 1.00 28.68 357 LEU C N 1
ATOM 10793 C CA . LEU C 1 371 ? 16.069 5.786 291.974 1.00 28.00 357 LEU C CA 1
ATOM 10794 C C . LEU C 1 371 ? 14.873 6.713 292.246 1.00 27.99 357 LEU C C 1
ATOM 10795 O O . LEU C 1 371 ? 15.008 7.952 292.186 1.00 28.58 357 LEU C O 1
ATOM 10800 N N . ALA C 1 372 ? 13.718 6.129 292.538 1.00 27.39 358 ALA C N 1
ATOM 10801 C CA . ALA C 1 372 ? 12.478 6.886 292.675 1.00 27.14 358 ALA C CA 1
ATOM 10802 C C . ALA C 1 372 ? 12.095 7.546 291.373 1.00 27.12 358 ALA C C 1
ATOM 10803 O O . ALA C 1 372 ? 11.390 8.544 291.394 1.00 27.59 358 ALA C O 1
ATOM 10805 N N . TYR C 1 373 ? 12.520 6.965 290.247 1.00 27.35 359 TYR C N 1
ATOM 10806 C CA . TYR C 1 373 ? 12.268 7.522 288.921 1.00 26.76 359 TYR C CA 1
ATOM 10807 C C . TYR C 1 373 ? 12.232 6.422 287.889 1.00 27.35 359 TYR C C 1
ATOM 10808 O O . TYR C 1 373 ? 13.058 5.517 287.900 1.00 28.06 359 TYR C O 1
ATOM 10817 N N . ALA C 1 374 ? 11.243 6.518 287.008 1.00 27.76 360 ALA C N 1
ATOM 10818 C CA . ALA C 1 374 ? 11.122 5.764 285.754 1.00 27.28 360 ALA C CA 1
ATOM 10819 C C . ALA C 1 374 ? 10.721 6.852 284.761 1.00 27.16 360 ALA C C 1
ATOM 10820 O O . ALA C 1 374 ? 10.066 7.795 285.158 1.00 26.34 360 ALA C O 1
ATOM 10822 N N . HIS C 1 375 ? 11.126 6.762 283.489 1.00 27.87 361 HIS C N 1
ATOM 10823 C CA . HIS C 1 375 ? 10.752 7.829 282.533 1.00 27.68 361 HIS C CA 1
ATOM 10824 C C . HIS C 1 375 ? 9.410 7.520 281.887 1.00 27.92 361 HIS C C 1
ATOM 10825 O O . HIS C 1 375 ? 8.856 6.421 282.039 1.00 28.55 361 HIS C O 1
ATOM 10832 N N . HIS C 1 376 ? 8.878 8.503 281.190 1.00 27.50 362 HIS C N 1
ATOM 10833 C CA . HIS C 1 376 ? 7.493 8.464 280.777 1.00 27.62 362 HIS C CA 1
ATOM 10834 C C . HIS C 1 376 ? 7.020 7.169 280.103 1.00 27.77 362 HIS C C 1
ATOM 10835 O O . HIS C 1 376 ? 5.982 6.611 280.497 1.00 28.08 362 HIS C O 1
ATOM 10842 N N . ILE C 1 377 ? 7.759 6.683 279.115 1.00 27.43 363 ILE C N 1
ATOM 10843 C CA . ILE C 1 377 ? 7.288 5.548 278.344 1.00 27.50 363 ILE C CA 1
ATOM 10844 C C . ILE C 1 377 ? 7.320 4.287 279.180 1.00 27.84 363 ILE C C 1
ATOM 10845 O O . ILE C 1 377 ? 6.595 3.336 278.906 1.00 28.60 363 ILE C O 1
ATOM 10850 N N . GLN C 1 378 ? 8.139 4.272 280.227 1.00 28.13 364 GLN C N 1
ATOM 10851 C CA . GLN C 1 378 ? 8.095 3.165 281.201 1.00 28.23 364 GLN C CA 1
ATOM 10852 C C . GLN C 1 378 ? 6.812 3.195 282.011 1.00 28.04 364 GLN C C 1
ATOM 10853 O O . GLN C 1 378 ? 6.190 2.178 282.236 1.00 28.03 364 GLN C O 1
ATOM 10859 N N . ARG C 1 379 ? 6.415 4.389 282.424 1.00 28.29 365 ARG C N 1
ATOM 10860 C CA . ARG C 1 379 ? 5.236 4.562 283.276 1.00 28.39 365 ARG C CA 1
ATOM 10861 C C . ARG C 1 379 ? 3.945 4.266 282.491 1.00 28.81 365 ARG C C 1
ATOM 10862 O O . ARG C 1 379 ? 2.990 3.675 283.029 1.00 29.05 365 ARG C O 1
ATOM 10870 N N . LEU C 1 380 ? 3.948 4.679 281.222 1.00 28.88 366 LEU C N 1
ATOM 10871 C CA . LEU C 1 380 ? 2.796 4.530 280.345 1.00 28.83 366 LEU C CA 1
ATOM 10872 C C . LEU C 1 380 ? 2.704 3.114 279.759 1.00 30.38 366 LEU C C 1
ATOM 10873 O O . LEU C 1 380 ? 1.743 2.396 280.011 1.00 31.06 366 LEU C O 1
ATOM 10878 N N . MET C 1 381 ? 3.742 2.711 279.033 1.00 31.57 367 MET C N 1
ATOM 10879 C CA . MET C 1 381 ? 3.706 1.506 278.223 1.00 31.86 367 MET C CA 1
ATOM 10880 C C . MET C 1 381 ? 4.332 0.247 278.861 1.00 31.83 367 MET C C 1
ATOM 10881 O O . MET C 1 381 ? 4.246 -0.856 278.272 1.00 32.81 367 MET C O 1
ATOM 10886 N N . VAL C 1 382 ? 4.973 0.364 280.022 1.00 30.90 368 VAL C N 1
ATOM 10887 C CA . VAL C 1 382 ? 5.420 -0.880 280.730 1.00 29.81 368 VAL C CA 1
ATOM 10888 C C . VAL C 1 382 ? 4.557 -1.157 281.956 1.00 29.07 368 VAL C C 1
ATOM 10889 O O . VAL C 1 382 ? 3.708 -2.018 281.894 1.00 29.87 368 VAL C O 1
ATOM 10893 N N . THR C 1 383 ? 4.746 -0.409 283.039 1.00 28.18 369 THR C N 1
ATOM 10894 C CA . THR C 1 383 ? 4.044 -0.683 284.300 1.00 28.01 369 THR C CA 1
ATOM 10895 C C . THR C 1 383 ? 2.550 -0.351 284.204 1.00 28.62 369 THR C C 1
ATOM 10896 O O . THR C 1 383 ? 1.707 -1.041 284.757 1.00 29.35 369 THR C O 1
ATOM 10900 N N . GLY C 1 384 ? 2.226 0.722 283.495 1.00 29.22 370 GLY C N 1
ATOM 10901 C CA . GLY C 1 384 ? 0.842 1.146 283.318 1.00 29.10 370 GLY C CA 1
ATOM 10902 C C . GLY C 1 384 ? 0.059 0.221 282.414 1.00 29.38 370 GLY C C 1
ATOM 10903 O O . GLY C 1 384 ? -1.005 -0.269 282.769 1.00 30.25 370 GLY C O 1
ATOM 10904 N N . ASN C 1 385 ? 0.584 0.040 281.220 1.00 29.42 371 ASN C N 1
ATOM 10905 C CA . ASN C 1 385 ? 0.077 -0.890 280.224 1.00 29.69 371 ASN C CA 1
ATOM 10906 C C . ASN C 1 385 ? -0.237 -2.247 280.878 1.00 29.89 371 ASN C C 1
ATOM 10907 O O . ASN C 1 385 ? -1.329 -2.764 280.747 1.00 29.75 371 ASN C O 1
ATOM 10912 N N . PHE C 1 386 ? 0.709 -2.791 281.631 1.00 30.17 372 PHE C N 1
ATOM 10913 C CA . PHE C 1 386 ? 0.517 -4.116 282.228 1.00 30.49 372 PHE C CA 1
ATOM 10914 C C . PHE C 1 386 ? -0.594 -4.170 283.283 1.00 29.96 372 PHE C C 1
ATOM 10915 O O . PHE C 1 386 ? -1.347 -5.128 283.327 1.00 30.24 372 PHE C O 1
ATOM 10923 N N . ALA C 1 387 ? -0.667 -3.152 284.128 1.00 29.19 373 ALA C N 1
ATOM 10924 C CA . ALA C 1 387 ? -1.711 -3.063 285.132 1.00 29.18 373 ALA C CA 1
ATOM 10925 C C . ALA C 1 387 ? -3.109 -2.936 284.501 1.00 29.53 373 ALA C C 1
ATOM 10926 O O . ALA C 1 387 ? -4.051 -3.570 284.954 1.00 30.37 373 ALA C O 1
ATOM 10928 N N . LEU C 1 388 ? -3.249 -2.154 283.437 1.00 29.92 374 LEU C N 1
ATOM 10929 C CA . LEU C 1 388 ? -4.550 -2.045 282.741 1.00 29.96 374 LEU C CA 1
ATOM 10930 C C . LEU C 1 388 ? -4.957 -3.379 282.121 1.00 30.34 374 LEU C C 1
ATOM 10931 O O . LEU C 1 388 ? -6.113 -3.834 282.244 1.00 30.89 374 LEU C O 1
ATOM 10936 N N . LEU C 1 389 ? -3.991 -4.004 281.468 1.00 30.41 375 LEU C N 1
ATOM 10937 C CA . LEU C 1 389 ? -4.221 -5.251 280.7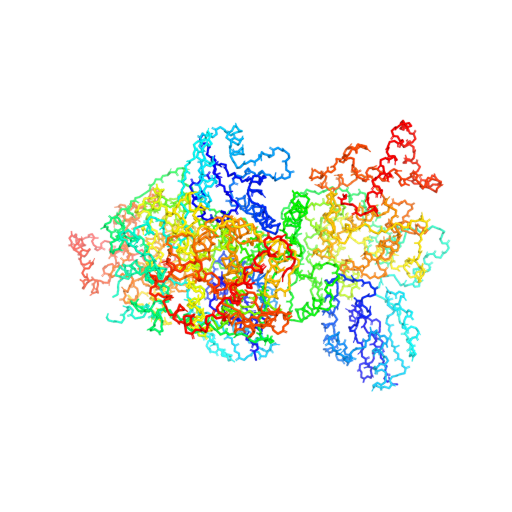81 1.00 30.59 375 LEU C CA 1
ATOM 10938 C C . LEU C 1 389 ? -4.633 -6.341 281.762 1.00 31.58 375 LEU C C 1
ATOM 10939 O O . LEU C 1 389 ? -5.452 -7.195 281.442 1.00 32.52 375 LEU C O 1
ATOM 10944 N N . ALA C 1 390 ? -4.075 -6.293 282.971 1.00 32.15 376 ALA C N 1
ATOM 10945 C CA . ALA C 1 390 ? -4.236 -7.362 283.957 1.00 31.72 376 ALA C CA 1
ATOM 10946 C C . ALA C 1 390 ? -5.444 -7.078 284.815 1.00 31.57 376 ALA C C 1
ATOM 10947 O O . ALA C 1 390 ? -5.707 -7.808 285.766 1.00 33.07 376 ALA C O 1
ATOM 10949 N N . GLY C 1 391 ? -6.167 -6.010 284.507 1.00 30.69 377 GLY C N 1
ATOM 10950 C CA . GLY C 1 391 ? -7.425 -5.733 285.169 1.00 30.13 377 GLY C CA 1
ATOM 10951 C C . GLY C 1 391 ? -7.290 -5.249 286.595 1.00 29.21 377 GLY C C 1
ATOM 10952 O O . GLY C 1 391 ? -8.194 -5.464 287.398 1.00 29.81 377 GLY C O 1
ATOM 10953 N N . VAL C 1 392 ? -6.185 -4.584 286.918 1.00 28.37 378 VAL C N 1
ATOM 10954 C CA . VAL C 1 392 ? -5.980 -4.090 288.275 1.00 27.41 378 VAL C CA 1
ATOM 10955 C C . VAL C 1 392 ? -6.953 -2.964 288.552 1.00 28.04 378 VAL C C 1
ATOM 10956 O O . VAL C 1 392 ? -7.162 -2.107 287.694 1.00 28.13 378 VAL C O 1
ATOM 10960 N N . ASP C 1 393 ? -7.554 -2.956 289.742 1.00 28.44 379 ASP C N 1
ATOM 10961 C CA . ASP C 1 393 ? -8.315 -1.780 290.174 1.00 29.14 379 ASP C CA 1
ATOM 10962 C C . ASP C 1 393 ? -7.501 -0.500 289.965 1.00 28.74 379 ASP C C 1
ATOM 10963 O O . ASP C 1 393 ? -6.324 -0.418 290.378 1.00 28.22 379 ASP C O 1
ATOM 10968 N N . PRO C 1 394 ? -8.112 0.510 289.325 1.00 28.92 380 PRO C N 1
ATOM 10969 C CA . PRO C 1 394 ? -7.395 1.782 289.184 1.00 29.10 380 PRO C CA 1
ATOM 10970 C C . PRO C 1 394 ? -7.060 2.430 290.495 1.00 28.93 380 PRO C C 1
ATOM 10971 O O . PRO C 1 394 ? -6.084 3.158 290.552 1.00 29.23 380 PRO C O 1
ATOM 10975 N N . ALA C 1 395 ? -7.868 2.212 291.528 1.00 29.13 381 ALA C N 1
ATOM 10976 C CA . ALA C 1 395 ? -7.528 2.737 292.853 1.00 29.34 381 ALA C CA 1
ATOM 10977 C C . ALA C 1 395 ? -6.159 2.180 293.290 1.00 29.80 381 ALA C C 1
ATOM 10978 O O . ALA C 1 395 ? -5.391 2.845 293.973 1.00 30.24 381 ALA C O 1
ATOM 10980 N N . GLU C 1 396 ? -5.837 0.961 292.880 1.00 30.18 382 GLU C N 1
ATOM 10981 C CA . GLU C 1 396 ? -4.600 0.363 293.318 1.00 30.44 382 GLU C CA 1
ATOM 10982 C C . GLU C 1 396 ? -3.447 0.865 292.498 1.00 29.47 382 GLU C C 1
ATOM 10983 O O . GLU C 1 396 ? -2.340 0.994 292.989 1.00 30.12 382 GLU C O 1
ATOM 10989 N N . VAL C 1 397 ? -3.701 1.155 291.239 1.00 29.32 383 VAL C N 1
ATOM 10990 C CA . VAL C 1 397 ? -2.644 1.676 290.384 1.00 28.67 383 VAL C CA 1
ATOM 10991 C C . VAL C 1 397 ? -2.309 3.063 290.862 1.00 28.05 383 VAL C C 1
ATOM 10992 O O . VAL C 1 397 ? -1.148 3.428 290.921 1.00 29.00 383 VAL C O 1
ATOM 10996 N N . HIS C 1 398 ? -3.330 3.786 291.280 1.00 27.72 384 HIS C N 1
ATOM 10997 C CA . HIS C 1 398 ? -3.211 5.146 291.746 1.00 27.32 384 HIS C CA 1
ATOM 10998 C C . HIS C 1 398 ? -2.345 5.202 292.970 1.00 27.92 384 HIS C C 1
ATOM 10999 O O . HIS C 1 398 ? -1.392 5.963 293.019 1.00 28.93 384 HIS C O 1
ATOM 11006 N N . GLU C 1 399 ? -2.639 4.369 293.955 1.00 28.60 385 GLU C N 1
ATOM 11007 C CA . GLU C 1 399 ? -1.853 4.366 295.177 1.00 29.15 385 GLU C CA 1
ATOM 11008 C C . GLU C 1 399 ? -0.365 4.188 294.863 1.00 28.29 385 GLU C C 1
ATOM 11009 O O . GLU C 1 399 ? 0.496 4.799 295.503 1.00 28.18 385 GLU C O 1
ATOM 11015 N N . TRP C 1 400 ? -0.066 3.348 293.883 1.00 27.79 386 TRP C N 1
ATOM 11016 C CA . TRP C 1 400 ? 1.330 2.990 293.588 1.00 27.27 386 TRP C CA 1
ATOM 11017 C C . TRP C 1 400 ? 2.042 4.178 292.939 1.00 26.85 386 TRP C C 1
ATOM 11018 O O . TRP C 1 400 ? 3.098 4.631 293.401 1.00 27.07 386 TRP C O 1
ATOM 11029 N N . TYR C 1 401 ? 1.462 4.689 291.864 1.00 26.08 387 TYR C N 1
ATOM 11030 C CA . TYR C 1 401 ? 2.066 5.829 291.202 1.00 25.71 387 TYR C CA 1
ATOM 11031 C C . TYR C 1 401 ? 2.185 7.010 292.161 1.00 25.91 387 TYR C C 1
ATOM 11032 O O . TYR C 1 401 ? 3.162 7.735 292.112 1.00 27.40 387 TYR C O 1
ATOM 11041 N N . LEU C 1 402 ? 1.209 7.221 293.029 1.00 25.36 388 LEU C N 1
ATOM 11042 C CA . LEU C 1 402 ? 1.278 8.375 293.892 1.00 25.16 388 LEU C CA 1
ATOM 11043 C C . LEU C 1 402 ? 2.362 8.134 294.935 1.00 25.33 388 LEU C C 1
ATOM 11044 O O . LEU C 1 402 ? 2.971 9.070 295.447 1.00 25.86 388 LEU C O 1
ATOM 11049 N N . SER C 1 403 ? 2.616 6.868 295.233 1.00 25.26 389 SER C N 1
ATOM 11050 C CA . SER C 1 403 ? 3.603 6.537 296.235 1.00 25.32 389 SER C CA 1
ATOM 11051 C C . SER C 1 403 ? 5.037 6.589 295.701 1.00 24.59 389 SER C C 1
ATOM 11052 O O . SER C 1 403 ? 5.888 7.220 296.292 1.00 25.14 389 SER C O 1
ATOM 11055 N N . VAL C 1 404 ? 5.302 5.909 294.600 1.00 23.85 390 VAL C N 1
ATOM 11056 C CA . VAL C 1 404 ? 6.665 5.435 294.341 1.00 23.52 390 VAL C CA 1
ATOM 11057 C C . VAL C 1 404 ? 7.637 6.384 293.623 1.00 24.00 390 VAL C C 1
ATOM 11058 O O . VAL C 1 404 ? 8.841 6.140 293.649 1.00 24.99 390 VAL C O 1
ATOM 11062 N N . TYR C 1 405 ? 7.136 7.457 293.007 1.00 24.11 391 TYR C N 1
ATOM 11063 C CA . TYR C 1 405 ? 7.957 8.309 292.147 1.00 23.44 391 TYR C CA 1
ATOM 11064 C C . TYR C 1 405 ? 8.193 9.633 292.781 1.00 23.11 391 TYR C C 1
ATOM 11065 O O . TYR C 1 405 ? 7.279 10.223 293.328 1.00 23.74 391 TYR C O 1
ATOM 11074 N N . ILE C 1 406 ? 9.426 10.112 292.625 1.00 22.64 392 ILE C N 1
ATOM 11075 C CA . ILE C 1 406 ? 9.934 11.307 293.280 1.00 22.45 392 ILE C CA 1
ATOM 11076 C C . ILE C 1 406 ? 9.074 12.533 292.998 1.00 22.96 392 ILE C C 1
ATOM 11077 O O . ILE C 1 406 ? 9.042 13.497 293.782 1.00 23.16 392 ILE C O 1
ATOM 11082 N N . ASP C 1 407 ? 8.352 12.487 291.892 1.00 23.11 393 ASP C N 1
ATOM 11083 C CA . ASP C 1 407 ? 7.678 13.670 291.410 1.00 23.58 393 ASP C CA 1
ATOM 11084 C C . ASP C 1 407 ? 6.194 13.600 291.611 1.00 23.90 393 ASP C C 1
ATOM 11085 O O . ASP C 1 407 ? 5.464 14.429 291.037 1.00 24.12 393 ASP C O 1
ATOM 11090 N N . ALA C 1 408 ? 5.750 12.643 292.447 1.00 24.22 394 ALA C N 1
ATOM 11091 C CA . ALA C 1 408 ? 4.323 12.257 292.528 1.00 23.74 394 ALA C CA 1
ATOM 11092 C C . ALA C 1 408 ? 3.610 13.058 293.613 1.00 24.19 394 ALA C C 1
ATOM 11093 O O . ALA C 1 408 ? 3.955 12.977 294.806 1.00 24.00 394 ALA C O 1
ATOM 11095 N N . LEU C 1 409 ? 2.627 13.840 293.165 1.00 24.08 395 LEU C N 1
ATOM 11096 C CA . LEU C 1 409 ? 1.666 14.524 294.021 1.00 23.56 395 LEU C CA 1
ATOM 11097 C C . LEU C 1 409 ? 0.303 14.347 293.359 1.00 24.06 395 LEU C C 1
ATOM 11098 O O . LEU C 1 409 ? 0.234 14.179 292.143 1.00 23.98 395 LEU C O 1
ATOM 11103 N N . GLU C 1 410 ? -0.793 14.440 294.108 1.00 24.50 396 GLU C N 1
ATOM 11104 C CA . GLU C 1 410 ? -2.085 14.088 293.509 1.00 24.99 396 GLU C CA 1
ATOM 11105 C C . GLU C 1 410 ? -2.390 14.792 292.212 1.00 24.67 396 GLU C C 1
ATOM 11106 O O . GLU C 1 410 ? -2.938 14.162 291.306 1.00 25.19 396 GLU C O 1
ATOM 11112 N N . TRP C 1 411 ? -2.077 16.078 292.103 1.00 23.88 397 TRP C N 1
ATOM 11113 C CA . TRP C 1 411 ? -2.650 16.830 290.999 1.00 23.67 397 TRP C CA 1
ATOM 11114 C C . TRP C 1 411 ? -2.090 16.383 289.675 1.00 23.69 397 TRP C C 1
ATOM 11115 O O . TRP C 1 411 ? -2.786 16.395 288.671 1.00 24.85 397 TRP C O 1
ATOM 11126 N N . VAL C 1 412 ? -0.833 15.976 289.665 1.00 23.41 398 VAL C N 1
ATOM 11127 C CA . VAL C 1 412 ? -0.178 15.571 288.438 1.00 22.93 398 VAL C CA 1
ATOM 11128 C C . VAL C 1 412 ? -0.204 14.057 288.283 1.00 23.71 398 VAL C C 1
ATOM 11129 O O . VAL C 1 412 ? -0.294 13.541 287.170 1.00 24.35 398 VAL C O 1
ATOM 11133 N N . GLU C 1 413 ? -0.099 13.310 289.365 1.00 24.35 399 GLU C N 1
ATOM 11134 C CA . GLU C 1 413 ? -0.147 11.843 289.214 1.00 25.11 399 GLU C CA 1
ATOM 11135 C C . GLU C 1 413 ? -1.529 11.319 288.764 1.00 25.83 399 GLU C C 1
ATOM 11136 O O . GLU C 1 413 ? -1.616 10.432 287.926 1.00 26.61 399 GLU C O 1
ATOM 11142 N N . ALA C 1 414 ? -2.600 11.888 289.301 1.00 26.58 400 ALA C N 1
ATOM 11143 C CA . ALA C 1 414 ? -3.933 11.264 289.204 1.00 26.99 400 ALA C CA 1
ATOM 11144 C C . ALA C 1 414 ? -4.499 11.225 287.801 1.00 27.32 400 ALA C C 1
ATOM 11145 O O . ALA C 1 414 ? -5.036 10.223 287.375 1.00 28.14 400 ALA C O 1
ATOM 11147 N N . PRO C 1 415 ? -4.389 12.313 287.064 1.00 27.72 401 PRO C N 1
ATOM 11148 C CA . PRO C 1 415 ? -4.971 12.263 285.723 1.00 27.60 401 PRO C CA 1
ATOM 11149 C C . PRO C 1 415 ? -4.143 11.431 284.793 1.00 27.73 401 PRO C C 1
ATOM 11150 O O . PRO C 1 415 ? -4.686 10.723 283.935 1.00 28.35 401 PRO C O 1
ATOM 11154 N N . ASN C 1 416 ? -2.823 11.501 284.954 1.00 27.90 402 ASN C N 1
ATOM 11155 C CA . ASN C 1 416 ? -1.941 10.582 284.227 1.00 27.20 402 ASN C CA 1
ATOM 11156 C C . ASN C 1 416 ? -2.261 9.131 284.494 1.00 27.30 402 ASN C C 1
ATOM 11157 O O . ASN C 1 416 ? -2.136 8.320 283.595 1.00 27.89 402 ASN C O 1
ATOM 11162 N N . THR C 1 417 ? -2.691 8.799 285.702 1.00 27.19 403 THR C N 1
ATOM 11163 C CA . THR C 1 417 ? -2.825 7.387 286.067 1.00 27.97 403 THR C CA 1
ATOM 11164 C C . THR C 1 417 ? -4.243 6.849 285.854 1.00 28.44 403 THR C C 1
ATOM 11165 O O . THR C 1 417 ? -4.438 5.852 285.200 1.00 27.98 403 THR C O 1
ATOM 11169 N N . ILE C 1 418 ? -5.218 7.536 286.428 1.00 29.28 404 ILE C N 1
ATOM 11170 C CA . ILE C 1 418 ? -6.619 7.175 286.294 1.00 30.15 404 ILE C CA 1
ATOM 11171 C C . ILE C 1 418 ? -7.038 7.328 284.845 1.00 31.07 404 ILE C C 1
ATOM 11172 O O . ILE C 1 418 ? -7.688 6.437 284.293 1.00 32.12 404 ILE C O 1
ATOM 11177 N N . GLY C 1 419 ? -6.631 8.442 284.226 1.00 31.36 405 GLY C N 1
ATOM 11178 C CA . GLY C 1 419 ? -7.045 8.796 282.857 1.00 31.33 405 GLY C CA 1
ATOM 11179 C C . GLY C 1 419 ? -6.230 8.191 281.730 1.00 31.25 405 GLY C C 1
ATOM 11180 O O . GLY C 1 419 ? -6.638 7.222 281.130 1.00 31.09 405 GLY C O 1
ATOM 11181 N N . MET C 1 420 ? -5.073 8.784 281.456 1.00 31.46 406 MET C N 1
ATOM 11182 C CA . MET C 1 420 ? -4.206 8.396 280.360 1.00 31.54 406 MET C CA 1
ATOM 11183 C C . MET C 1 420 ? -3.852 6.914 280.408 1.00 31.81 406 MET C C 1
ATOM 11184 O O . MET C 1 420 ? -4.104 6.188 279.447 1.00 33.46 406 MET C O 1
ATOM 11189 N N . SER C 1 421 ? -3.293 6.455 281.519 1.00 31.29 407 SER C N 1
ATOM 11190 C CA . SER C 1 421 ? -2.841 5.084 281.635 1.00 31.31 407 SER C CA 1
ATOM 11191 C C . SER C 1 421 ? -3.938 4.040 281.801 1.00 32.14 407 SER C C 1
ATOM 11192 O O . SER C 1 421 ? -3.956 3.037 281.065 1.00 33.73 407 SER C O 1
ATOM 11195 N N . GLN C 1 422 ? -4.845 4.225 282.751 1.00 32.15 408 GLN C N 1
ATOM 11196 C CA . GLN C 1 422 ? -5.759 3.139 283.089 1.00 32.69 408 GLN C CA 1
ATOM 11197 C C . GLN C 1 422 ? -7.139 3.257 282.445 1.00 34.71 408 GLN C C 1
ATOM 11198 O O . GLN C 1 422 ? -7.992 2.368 282.591 1.00 35.31 408 GLN C O 1
ATOM 11204 N N . PHE C 1 423 ? -7.369 4.371 281.763 1.00 36.54 409 PHE C N 1
ATOM 11205 C CA . PHE C 1 423 ? -8.521 4.539 280.896 1.00 37.84 409 PHE C CA 1
ATOM 11206 C C . PHE C 1 423 ? -9.803 4.313 281.672 1.00 38.51 409 PHE C C 1
ATOM 11207 O O . PHE C 1 423 ? -10.722 3.664 281.205 1.00 39.26 409 PHE C O 1
ATOM 11215 N N . ALA C 1 424 ? -9.863 4.904 282.859 1.00 39.54 410 ALA C N 1
ATOM 11216 C CA . ALA C 1 424 ? -10.912 4.634 283.841 1.00 40.44 410 ALA C CA 1
ATOM 11217 C C . ALA C 1 424 ? -11.927 5.772 283.943 1.00 41.95 410 ALA C C 1
ATOM 11218 O O . ALA C 1 424 ? -12.927 5.660 284.654 1.00 42.21 410 ALA C O 1
ATOM 11220 N N . ASP C 1 425 ? -11.687 6.856 283.223 1.00 43.72 411 ASP C N 1
ATOM 11221 C CA . ASP C 1 425 ? -12.487 8.057 283.383 1.00 45.60 411 ASP C CA 1
ATOM 11222 C C . ASP C 1 425 ? -13.303 8.339 282.120 1.00 47.94 411 ASP C C 1
ATOM 11223 O O . ASP C 1 425 ? -13.520 7.433 281.323 1.00 47.35 411 ASP C O 1
ATOM 11228 N N . HIS C 1 426 ? -13.756 9.586 281.957 1.00 50.64 412 HIS C N 1
ATOM 11229 C CA . HIS C 1 426 ? -14.617 9.964 280.836 1.00 53.55 412 HIS C CA 1
ATOM 11230 C C . HIS C 1 426 ? -13.826 10.194 279.546 1.00 53.46 412 HIS C C 1
ATOM 11231 O O . HIS C 1 426 ? -14.396 10.511 278.512 1.00 53.90 412 HIS C O 1
ATOM 11238 N N . GLY C 1 427 ? -12.511 10.031 279.621 1.00 53.32 413 GLY C N 1
ATOM 11239 C CA . GLY C 1 427 ? -11.658 9.974 278.437 1.00 53.37 413 GLY C CA 1
ATOM 11240 C C . GLY C 1 427 ? -11.023 11.283 278.007 1.00 53.10 413 GLY C C 1
ATOM 11241 O O . GLY C 1 427 ? -10.616 11.395 276.861 1.00 53.20 413 GLY C O 1
ATOM 11242 N N . LEU C 1 428 ? -10.900 12.260 278.905 1.00 52.54 414 LEU C N 1
ATOM 11243 C CA . LEU C 1 428 ? -10.407 13.572 278.487 1.00 52.45 414 LEU C CA 1
ATOM 11244 C C . LEU C 1 428 ? -8.892 13.601 278.216 1.00 51.25 414 LEU C C 1
ATOM 11245 O O . LEU C 1 428 ? -8.404 14.587 277.675 1.00 51.06 414 LEU C O 1
ATOM 11250 N N . LEU C 1 429 ? -8.155 12.538 278.549 1.00 50.26 415 LEU C N 1
ATOM 11251 C CA . LEU C 1 429 ? -6.705 12.470 278.238 1.00 49.68 415 LEU C CA 1
ATOM 11252 C C . LEU C 1 429 ? -6.360 11.488 277.079 1.00 50.56 415 LEU C C 1
ATOM 11253 O O . LEU C 1 429 ? -5.197 11.154 276.811 1.00 50.17 415 LEU C O 1
ATOM 11258 N N . GLY C 1 430 ? -7.378 11.034 276.372 1.00 51.89 416 GLY C N 1
ATOM 11259 C CA . GLY C 1 430 ? -7.162 10.119 275.264 1.00 53.00 416 GLY C CA 1
ATOM 11260 C C . GLY C 1 430 ? -8.416 9.317 275.084 1.00 54.25 416 GLY C C 1
ATOM 11261 O O . GLY C 1 430 ? -9.056 8.920 276.081 1.00 54.59 416 GLY C O 1
ATOM 11262 N N . SER C 1 431 ? -8.781 9.102 273.823 1.00 55.46 417 SER C N 1
ATOM 11263 C CA . SER C 1 431 ? -9.945 8.267 273.456 1.00 56.19 417 SER C CA 1
ATOM 11264 C C . SER C 1 431 ? -9.498 6.873 273.015 1.00 55.44 417 SER C C 1
ATOM 11265 O O . SER C 1 431 ? -10.319 6.026 272.655 1.00 55.48 417 SER C O 1
ATOM 11268 N N . LYS C 1 432 ? -8.186 6.658 273.067 1.00 54.50 418 LYS C N 1
ATOM 11269 C CA . LYS C 1 432 ? -7.573 5.354 272.863 1.00 53.80 418 LYS C CA 1
ATOM 11270 C C . LYS C 1 432 ? -6.815 4.984 274.135 1.00 51.25 418 LYS C C 1
ATOM 11271 O O . LYS C 1 432 ? -6.174 5.826 274.741 1.00 51.03 418 LYS C O 1
ATOM 11277 N N . PRO C 1 433 ? -6.916 3.732 274.568 1.00 49.05 419 PRO C N 1
ATOM 11278 C CA . PRO C 1 433 ? -6.091 3.302 275.665 1.00 47.39 419 PRO C CA 1
ATOM 11279 C C . PRO C 1 433 ? -4.681 3.055 275.237 1.00 46.03 419 PRO C C 1
ATOM 11280 O O . PRO C 1 433 ? -4.458 2.629 274.120 1.00 46.51 419 PRO C O 1
ATOM 11284 N N . TYR C 1 434 ? -3.740 3.302 276.138 1.00 44.44 420 TYR C N 1
ATOM 11285 C CA . TYR C 1 434 ? -2.332 3.056 275.861 1.00 43.59 420 TYR C CA 1
ATOM 11286 C C . TYR C 1 434 ? -2.003 1.656 276.360 1.00 42.75 420 TYR C C 1
ATOM 11287 O O . TYR C 1 434 ? -1.579 1.466 277.501 1.00 42.17 420 TYR C O 1
ATOM 11296 N N . VAL C 1 435 ? -2.262 0.681 275.494 1.00 42.51 421 VAL C N 1
ATOM 11297 C CA . VAL C 1 435 ? -1.979 -0.718 275.776 1.00 41.93 421 VAL C CA 1
ATOM 11298 C C . VAL C 1 435 ? -1.327 -1.310 274.558 1.00 41.88 421 VAL C C 1
ATOM 11299 O O . VAL C 1 435 ? -1.440 -0.763 273.477 1.00 42.16 421 VAL C O 1
ATOM 11303 N N . SER C 1 436 ? -0.650 -2.433 274.733 1.00 41.08 422 SER C N 1
ATOM 11304 C CA . SER C 1 436 ? -0.027 -3.063 273.623 1.00 40.79 422 SER C CA 1
ATOM 11305 C C . SER C 1 436 ? 0.333 -4.505 273.901 1.00 41.18 422 SER C C 1
ATOM 11306 O O . SER C 1 436 ? 0.323 -4.956 275.048 1.00 41.44 422 SER C O 1
ATOM 11309 N N . SER C 1 437 ? 0.680 -5.212 272.827 1.00 41.36 423 SER C N 1
ATOM 11310 C CA . SER C 1 437 ? 1.269 -6.528 272.910 1.00 41.22 423 SER C CA 1
ATOM 11311 C C . SER C 1 437 ? 2.749 -6.311 273.161 1.00 40.85 423 SER C C 1
ATOM 11312 O O . SER C 1 437 ? 3.192 -5.182 273.353 1.00 41.21 423 SER C O 1
ATOM 11315 N N . GLY C 1 438 ? 3.526 -7.376 273.148 1.00 40.66 424 GLY C N 1
ATOM 11316 C CA . GLY C 1 438 ? 4.935 -7.255 273.458 1.00 40.49 424 GLY C CA 1
ATOM 11317 C C . GLY C 1 438 ? 5.737 -6.674 272.323 1.00 40.98 424 GLY C C 1
ATOM 11318 O O . GLY C 1 438 ? 6.885 -6.292 272.520 1.00 41.47 424 GLY C O 1
ATOM 11319 N N . ALA C 1 439 ? 5.151 -6.624 271.126 1.00 41.29 425 ALA C N 1
ATOM 11320 C CA . ALA C 1 439 ? 5.866 -6.159 269.956 1.00 41.41 425 ALA C CA 1
ATOM 11321 C C . ALA C 1 439 ? 6.290 -4.690 270.151 1.00 41.45 425 ALA C C 1
ATOM 11322 O O . ALA C 1 439 ? 7.426 -4.307 269.817 1.00 41.80 425 ALA C O 1
ATOM 11324 N N . TYR C 1 440 ? 5.403 -3.882 270.729 1.00 40.74 426 TYR C N 1
ATOM 11325 C CA . TYR C 1 440 ? 5.723 -2.496 270.957 1.00 40.04 426 TYR C CA 1
ATOM 11326 C C . TYR C 1 440 ? 6.943 -2.381 271.847 1.00 39.80 426 TYR C C 1
ATOM 11327 O O . TYR C 1 440 ? 7.802 -1.538 271.579 1.00 40.26 426 TYR C O 1
ATOM 11336 N N . ILE C 1 441 ? 7.028 -3.201 272.902 1.00 39.28 427 ILE C N 1
ATOM 11337 C CA . ILE C 1 441 ? 8.135 -3.079 273.877 1.00 38.76 427 ILE C CA 1
ATOM 11338 C C . ILE C 1 441 ? 9.452 -3.564 273.298 1.00 40.48 427 ILE C C 1
ATOM 11339 O O . ILE C 1 441 ? 10.517 -3.025 273.600 1.00 40.74 427 ILE C O 1
ATOM 11344 N N . ASP C 1 442 ? 9.362 -4.586 272.454 1.00 42.71 428 ASP C N 1
ATOM 11345 C CA . ASP C 1 442 ? 10.521 -5.154 271.771 1.00 44.37 428 ASP C CA 1
ATOM 11346 C C . ASP C 1 442 ? 10.993 -4.267 270.656 1.00 45.72 428 ASP C C 1
ATOM 11347 O O . ASP C 1 442 ? 12.088 -4.410 270.183 1.00 47.36 428 ASP C O 1
ATOM 11352 N N . ARG C 1 443 ? 10.175 -3.326 270.243 1.00 47.02 429 ARG C N 1
ATOM 11353 C CA . ARG C 1 443 ? 10.550 -2.447 269.164 1.00 48.44 429 ARG C CA 1
ATOM 11354 C C . ARG C 1 443 ? 11.293 -1.247 269.720 1.00 47.18 429 ARG C C 1
ATOM 11355 O O . ARG C 1 443 ? 12.265 -0.783 269.144 1.00 47.62 429 ARG C O 1
ATOM 11363 N N . MET C 1 444 ? 10.828 -0.772 270.865 1.00 46.19 430 MET C N 1
ATOM 11364 C CA . MET C 1 444 ? 11.296 0.480 271.437 1.00 45.33 430 MET C CA 1
ATOM 11365 C C . MET C 1 444 ? 12.356 0.233 272.483 1.00 44.73 430 MET C C 1
ATOM 11366 O O . MET C 1 444 ? 12.806 1.159 273.148 1.00 44.03 430 MET C O 1
ATOM 11371 N N . SER C 1 445 ? 12.785 -1.014 272.612 1.00 44.99 431 SER C N 1
ATOM 11372 C CA . SER C 1 445 ? 13.851 -1.321 273.541 1.00 44.93 431 SER C CA 1
ATOM 11373 C C . SER C 1 445 ? 14.636 -2.554 273.210 1.00 45.97 431 SER C C 1
ATOM 11374 O O . SER C 1 445 ? 14.371 -3.217 272.204 1.00 47.61 431 SER C O 1
ATOM 11377 N N . ASP C 1 446 ? 15.592 -2.865 274.089 1.00 46.44 432 ASP C N 1
ATOM 11378 C CA . ASP C 1 446 ? 16.383 -4.112 274.015 1.00 47.23 432 ASP C CA 1
ATOM 11379 C C . ASP C 1 446 ? 16.195 -5.002 275.268 1.00 46.37 432 ASP C C 1
ATOM 11380 O O . ASP C 1 446 ? 17.121 -5.662 275.750 1.00 45.91 432 ASP C O 1
ATOM 11385 N N . TYR C 1 447 ? 14.987 -5.015 275.799 1.00 45.69 433 TYR C N 1
ATOM 11386 C CA . TYR C 1 447 ? 14.696 -5.837 276.977 1.00 45.61 433 TYR C CA 1
ATOM 11387 C C . TYR C 1 447 ? 14.460 -7.292 276.622 1.00 47.03 433 TYR C C 1
ATOM 11388 O O . TYR C 1 447 ? 14.919 -8.195 277.320 1.00 47.17 433 TYR C O 1
ATOM 11397 N N . CYS C 1 448 ? 13.696 -7.503 275.558 1.00 48.18 434 CYS C N 1
ATOM 11398 C CA . CYS C 1 448 ? 13.247 -8.815 275.190 1.00 49.09 434 CYS C CA 1
ATOM 11399 C C . CYS C 1 448 ? 14.412 -9.738 274.844 1.00 50.84 434 CYS C C 1
ATOM 11400 O O . CYS C 1 448 ? 14.245 -10.935 274.857 1.00 51.77 434 CYS C O 1
ATOM 11403 N N . ARG C 1 449 ? 15.598 -9.184 274.567 1.00 52.70 435 ARG C N 1
ATOM 11404 C CA . ARG C 1 449 ? 16.754 -9.969 274.078 1.00 53.67 435 ARG C CA 1
ATOM 11405 C C . ARG C 1 449 ? 17.201 -10.946 275.144 1.00 53.71 435 ARG C C 1
ATOM 11406 O O . ARG C 1 449 ? 17.552 -12.058 274.825 1.00 54.71 435 ARG C O 1
ATOM 11408 N N . GLY C 1 450 ? 17.204 -10.523 276.408 1.00 53.06 436 GLY C N 1
ATOM 11409 C CA . GLY C 1 450 ? 17.586 -11.404 277.547 1.00 52.25 436 GLY C CA 1
ATOM 11410 C C . GLY C 1 450 ? 16.455 -11.850 278.496 1.00 50.51 436 GLY C C 1
ATOM 11411 O O . GLY C 1 450 ? 16.721 -12.203 279.636 1.00 50.57 436 GLY C O 1
ATOM 11412 N N . CYS C 1 451 ? 15.212 -11.844 278.015 1.00 48.37 437 CYS C N 1
ATOM 11413 C CA . CYS C 1 451 ? 14.041 -12.149 278.826 1.00 46.30 437 CYS C CA 1
ATOM 11414 C C . CYS C 1 451 ? 13.754 -13.646 278.751 1.00 46.69 437 CYS C C 1
ATOM 11415 O O . CYS C 1 451 ? 14.036 -14.289 277.759 1.00 47.28 437 CYS C O 1
ATOM 11418 N N . ALA C 1 452 ? 13.186 -14.203 279.809 1.00 46.54 438 ALA C N 1
ATOM 11419 C CA . ALA C 1 452 ? 12.774 -15.612 279.827 1.00 46.26 438 ALA C CA 1
ATOM 11420 C C . ALA C 1 452 ? 11.586 -15.872 278.903 1.00 45.85 438 ALA C C 1
ATOM 11421 O O . ALA C 1 452 ? 11.433 -16.976 278.399 1.00 46.67 438 ALA C O 1
ATOM 11423 N N . TYR C 1 453 ? 10.745 -14.865 278.676 1.00 45.00 439 TYR C N 1
ATOM 11424 C CA . TYR C 1 453 ? 9.630 -15.005 277.732 1.00 44.37 439 TYR C CA 1
ATOM 11425 C C . TYR C 1 453 ? 10.119 -14.816 276.306 1.00 44.84 439 TYR C C 1
ATOM 11426 O O . TYR C 1 453 ? 11.209 -14.325 276.098 1.00 44.42 439 TYR C O 1
ATOM 11435 N N . ALA C 1 454 ? 9.323 -15.253 275.337 1.00 45.83 440 ALA C N 1
ATOM 11436 C CA . ALA C 1 454 ? 9.682 -15.117 273.927 1.00 47.19 440 ALA C CA 1
ATOM 11437 C C . ALA C 1 454 ? 8.639 -14.218 273.298 1.00 47.84 440 ALA C C 1
ATOM 11438 O O . ALA C 1 454 ? 7.453 -14.583 273.188 1.00 46.94 440 ALA C O 1
ATOM 11440 N N . VAL C 1 455 ? 9.109 -13.034 272.892 1.00 48.91 441 VAL C N 1
ATOM 11441 C CA . VAL C 1 455 ? 8.236 -11.931 272.531 1.00 49.39 441 VAL C CA 1
ATOM 11442 C C . VAL C 1 455 ? 7.569 -12.224 271.234 1.00 51.15 441 VAL C C 1
ATOM 11443 O O . VAL C 1 455 ? 6.526 -11.682 270.960 1.00 51.18 441 VAL C O 1
ATOM 11447 N N . LYS C 1 456 ? 8.158 -13.108 270.451 1.00 53.90 442 LYS C N 1
ATOM 11448 C CA . LYS C 1 456 ? 7.589 -13.461 269.154 1.00 56.03 442 LYS C CA 1
ATOM 11449 C C . LYS C 1 456 ? 6.616 -14.622 269.207 1.00 55.73 442 LYS C C 1
ATOM 11450 O O . LYS C 1 456 ? 5.820 -14.763 268.314 1.00 55.73 442 LYS C O 1
ATOM 11456 N N . ASP C 1 457 ? 6.658 -15.421 270.269 1.00 55.98 443 ASP C N 1
ATOM 11457 C CA . ASP C 1 457 ? 5.636 -16.458 270.518 1.00 56.13 443 ASP C CA 1
ATOM 11458 C C . ASP C 1 457 ? 4.310 -15.811 270.919 1.00 55.42 443 ASP C C 1
ATOM 11459 O O . ASP C 1 457 ? 4.249 -15.119 271.921 1.00 55.06 443 ASP C O 1
ATOM 11464 N N . ARG C 1 458 ? 3.261 -16.040 270.139 1.00 55.63 444 ARG C N 1
ATOM 11465 C CA . ARG C 1 458 ? 1.938 -15.485 270.414 1.00 55.41 444 ARG C CA 1
ATOM 11466 C C . ARG C 1 458 ? 1.087 -16.430 271.300 1.00 54.90 444 ARG C C 1
ATOM 11467 O O . ARG C 1 458 ? 0.051 -16.010 271.817 1.00 54.54 444 ARG C O 1
ATOM 11469 N N . THR C 1 459 ? 1.530 -17.691 271.449 1.00 54.78 445 THR C N 1
ATOM 11470 C CA . THR C 1 459 ? 0.979 -18.716 272.402 1.00 53.91 445 THR C CA 1
ATOM 11471 C C . THR C 1 459 ? 2.075 -19.700 272.835 1.00 54.10 445 THR C C 1
ATOM 11472 O O . THR C 1 459 ? 3.174 -19.713 272.269 1.00 54.26 445 THR C O 1
ATOM 11476 N N . GLY C 1 460 ? 1.779 -20.496 273.859 1.00 53.95 446 GLY C N 1
ATOM 11477 C CA . GLY C 1 460 ? 2.753 -21.431 274.436 1.00 54.41 446 GLY C CA 1
ATOM 11478 C C . GLY C 1 460 ? 3.159 -21.024 275.846 1.00 54.20 446 GLY C C 1
ATOM 11479 O O . GLY C 1 460 ? 2.707 -20.001 276.346 1.00 53.80 446 GLY C O 1
ATOM 11480 N N . PRO C 1 461 ? 3.983 -21.851 276.514 1.00 54.49 447 PRO C N 1
ATOM 11481 C CA . PRO C 1 461 ? 4.591 -21.500 277.806 1.00 53.96 447 PRO C CA 1
ATOM 11482 C C . PRO C 1 461 ? 5.347 -20.174 277.784 1.00 53.78 447 PRO C C 1
ATOM 11483 O O . PRO C 1 461 ? 5.292 -19.382 278.765 1.00 54.21 447 PRO C O 1
ATOM 11487 N N . ARG C 1 462 ? 6.057 -19.930 276.681 1.00 52.94 448 ARG C N 1
ATOM 11488 C CA . ARG C 1 462 ? 7.009 -18.821 276.622 1.00 51.74 448 ARG C CA 1
ATOM 11489 C C . ARG C 1 462 ? 6.398 -17.557 276.063 1.00 49.28 448 ARG C C 1
ATOM 11490 O O . ARG C 1 462 ? 7.053 -16.518 276.029 1.00 48.70 448 ARG C O 1
ATOM 11498 N N . ALA C 1 463 ? 5.144 -17.642 275.637 1.00 47.20 449 ALA C N 1
ATOM 11499 C CA . ALA C 1 463 ? 4.401 -16.470 275.208 1.00 45.78 449 ALA C CA 1
ATOM 11500 C C . ALA C 1 463 ? 4.569 -15.248 276.161 1.00 44.60 449 ALA C C 1
ATOM 11501 O O . ALA C 1 463 ? 4.262 -15.314 277.344 1.00 44.94 449 ALA C O 1
ATOM 11503 N N . CYS C 1 464 ? 5.079 -14.141 275.633 1.00 43.37 450 CYS C N 1
ATOM 11504 C CA . CYS C 1 464 ? 5.119 -12.877 276.343 1.00 41.84 450 CYS C CA 1
ATOM 11505 C C . CYS C 1 464 ? 3.712 -12.647 276.848 1.00 41.08 450 CYS C C 1
ATOM 11506 O O . CYS C 1 464 ? 2.755 -12.835 276.098 1.00 41.54 450 CYS C O 1
ATOM 11509 N N . PRO C 1 465 ? 3.572 -12.275 278.123 1.00 39.40 451 PRO C N 1
ATOM 11510 C CA . PRO C 1 465 ? 2.252 -12.080 278.684 1.00 38.71 451 PRO C CA 1
ATOM 11511 C C . PRO C 1 465 ? 1.462 -10.913 278.095 1.00 38.16 451 PRO C C 1
ATOM 11512 O O . PRO C 1 465 ? 0.226 -10.951 278.093 1.00 37.84 451 PRO C O 1
ATOM 11516 N N . PHE C 1 466 ? 2.165 -9.902 277.601 1.00 37.82 452 PHE C N 1
ATOM 11517 C CA . PHE C 1 466 ? 1.517 -8.798 276.946 1.00 37.37 452 PHE C CA 1
ATOM 11518 C C . PHE C 1 466 ? 0.809 -9.318 275.696 1.00 38.26 452 PHE C C 1
ATOM 11519 O O . PHE C 1 466 ? -0.312 -8.893 275.376 1.00 37.62 452 PHE C O 1
ATOM 11527 N N . ASN C 1 467 ? 1.464 -10.247 274.994 1.00 39.49 453 ASN C N 1
ATOM 11528 C CA . ASN C 1 467 ? 0.855 -10.907 273.845 1.00 40.40 453 ASN C CA 1
ATOM 11529 C C . ASN C 1 467 ? -0.454 -11.608 274.166 1.00 40.37 453 ASN C C 1
ATOM 11530 O O . ASN C 1 467 ? -1.350 -11.662 273.339 1.00 41.40 453 ASN C O 1
ATOM 11535 N N . LEU C 1 468 ? -0.549 -12.183 275.356 1.00 40.18 454 LEU C N 1
ATOM 11536 C CA . LEU C 1 468 ? -1.767 -12.830 275.802 1.00 39.63 454 LEU C CA 1
ATOM 11537 C C . LEU C 1 468 ? -2.784 -11.801 276.290 1.00 39.33 454 LEU C C 1
ATOM 11538 O O . LEU C 1 468 ? -3.930 -11.777 275.824 1.00 39.84 454 LEU C O 1
ATOM 11543 N N . LEU C 1 469 ? -2.366 -10.936 277.219 1.00 38.62 455 LEU C N 1
ATOM 11544 C CA . LEU C 1 469 ? -3.306 -10.034 277.873 1.00 37.74 455 LEU C CA 1
ATOM 11545 C C . LEU C 1 469 ? -3.865 -8.960 276.936 1.00 38.15 455 LEU C C 1
ATOM 11546 O O . LEU C 1 469 ? -5.006 -8.568 277.068 1.00 38.18 455 LEU C O 1
ATOM 11551 N N . TYR C 1 470 ? -3.079 -8.494 275.981 1.00 39.18 456 TYR C N 1
ATOM 11552 C CA . TYR C 1 470 ? -3.561 -7.484 275.054 1.00 39.71 456 TYR C CA 1
ATOM 11553 C C . TYR C 1 470 ? -4.877 -7.926 274.420 1.00 40.68 456 TYR C C 1
ATOM 11554 O O . TYR C 1 470 ? -5.869 -7.200 274.435 1.00 40.40 456 TYR C O 1
ATOM 11563 N N . TRP C 1 471 ? -4.892 -9.146 273.890 1.00 42.25 457 TRP C N 1
ATOM 11564 C CA . TRP C 1 471 ? -6.090 -9.675 273.219 1.00 42.81 457 TRP C CA 1
ATOM 11565 C C . TRP C 1 471 ? -7.198 -9.994 274.230 1.00 42.02 457 TRP C C 1
ATOM 11566 O O . TRP C 1 471 ? -8.361 -9.672 273.989 1.00 42.22 457 TRP C O 1
ATOM 11577 N N . HIS C 1 472 ? -6.841 -10.572 275.374 1.00 41.04 458 HIS C N 1
ATOM 11578 C CA . HIS C 1 472 ? -7.833 -10.783 276.428 1.00 40.77 458 HIS C CA 1
ATOM 11579 C C . HIS C 1 472 ? -8.576 -9.501 276.786 1.00 40.34 458 HIS C C 1
ATOM 11580 O O . HIS C 1 472 ? -9.797 -9.468 276.889 1.00 41.04 458 HIS C O 1
ATOM 11587 N N . PHE C 1 473 ? -7.801 -8.450 276.981 1.00 39.86 459 PHE C N 1
ATOM 11588 C CA . PHE C 1 473 ? -8.295 -7.150 277.363 1.00 39.03 459 PHE C CA 1
ATOM 11589 C C . PHE C 1 473 ? -9.258 -6.679 276.308 1.00 39.92 459 PHE C C 1
ATOM 11590 O O . PHE C 1 473 ? -10.372 -6.295 276.607 1.00 40.01 459 PHE C O 1
ATOM 11598 N N . LEU C 1 474 ? -8.845 -6.733 275.053 1.00 41.15 460 LEU C N 1
ATOM 11599 C CA . LEU C 1 474 ? -9.719 -6.241 273.990 1.00 42.22 460 LEU C CA 1
ATOM 11600 C C . LEU C 1 474 ? -10.971 -7.082 273.907 1.00 43.46 460 LEU C C 1
ATOM 11601 O O . LEU C 1 474 ? -12.070 -6.569 273.766 1.00 43.81 460 LEU C O 1
ATOM 11606 N N . ASN C 1 475 ? -10.799 -8.388 274.027 1.00 45.12 461 ASN C N 1
ATOM 11607 C CA . ASN C 1 475 ? -11.930 -9.283 274.001 1.00 46.31 461 ASN C CA 1
ATOM 11608 C C . ASN C 1 475 ? -12.938 -8.987 275.118 1.00 46.39 461 ASN C C 1
ATOM 11609 O O . ASN C 1 475 ? -14.120 -8.950 274.860 1.00 47.55 461 ASN C O 1
ATOM 11614 N N . ARG C 1 476 ? -12.491 -8.739 276.342 1.00 45.76 462 ARG C N 1
ATOM 11615 C CA . ARG C 1 476 ? -13.442 -8.619 277.425 1.00 45.92 462 ARG C CA 1
ATOM 11616 C C . ARG C 1 476 ? -14.221 -7.321 277.397 1.00 46.53 462 ARG C C 1
ATOM 11617 O O . ARG C 1 476 ? -15.312 -7.256 277.935 1.00 46.64 462 ARG C O 1
ATOM 11625 N N . HIS C 1 477 ? -13.663 -6.289 276.768 1.00 47.51 463 HIS C N 1
ATOM 11626 C CA . HIS C 1 477 ? -14.315 -4.968 276.679 1.00 48.14 463 HIS C CA 1
ATOM 11627 C C . HIS C 1 477 ? -14.853 -4.627 275.282 1.00 50.21 463 HIS C C 1
ATOM 11628 O O . HIS C 1 477 ? -15.121 -3.479 274.971 1.00 50.00 463 HIS C O 1
ATOM 11635 N N . ARG C 1 478 ? -15.049 -5.643 274.463 1.00 53.17 464 ARG C N 1
ATOM 11636 C CA . ARG C 1 478 ? -15.508 -5.465 273.089 1.00 55.84 464 ARG C CA 1
ATOM 11637 C C . ARG C 1 478 ? -16.848 -4.715 272.954 1.00 57.43 464 ARG C C 1
ATOM 11638 O O . ARG C 1 478 ? -16.954 -3.789 272.197 1.00 56.53 464 ARG C O 1
ATOM 11646 N N . ALA C 1 479 ? -17.861 -5.101 273.719 1.00 60.02 465 ALA C N 1
ATOM 11647 C CA . ALA C 1 479 ? -19.174 -4.453 273.629 1.00 62.41 465 ALA C CA 1
ATOM 11648 C C . ALA C 1 479 ? -19.068 -2.927 273.735 1.00 63.82 465 ALA C C 1
ATOM 11649 O O . ALA C 1 479 ? -19.920 -2.210 273.207 1.00 64.97 465 ALA C O 1
ATOM 11651 N N . ARG C 1 480 ? -18.039 -2.435 274.436 1.00 64.33 466 ARG C N 1
ATOM 11652 C CA . ARG C 1 480 ? -17.793 -0.997 274.559 1.00 64.79 466 ARG C CA 1
ATOM 11653 C C . ARG C 1 480 ? -16.803 -0.453 273.509 1.00 64.91 466 ARG C C 1
ATOM 11654 O O . ARG C 1 480 ? -17.051 0.564 272.885 1.00 64.61 466 ARG C O 1
ATOM 11662 N N . PHE C 1 481 ? -15.685 -1.141 273.335 1.00 65.26 467 PHE C N 1
ATOM 11663 C CA . PHE C 1 481 ? -14.599 -0.667 272.490 1.00 65.95 467 PHE C CA 1
ATOM 11664 C C . PHE C 1 481 ? -14.884 -0.775 271.002 1.00 68.84 467 PHE C C 1
ATOM 11665 O O . PHE C 1 481 ? -14.236 -0.123 270.194 1.00 68.61 467 PHE C O 1
ATOM 11673 N N . GLU C 1 482 ? -15.833 -1.636 270.654 1.00 72.24 468 GLU C N 1
ATOM 11674 C CA . GLU C 1 482 ? -16.221 -1.915 269.284 1.00 75.26 468 GLU C CA 1
ATOM 11675 C C . GLU C 1 482 ? -16.913 -0.704 268.731 1.00 77.14 468 GLU C C 1
ATOM 11676 O O . GLU C 1 482 ? -16.819 -0.404 267.547 1.00 77.82 468 GLU C O 1
ATOM 11682 N N . ARG C 1 483 ? -17.638 -0.027 269.610 1.00 78.83 469 ARG C N 1
ATOM 11683 C CA . ARG C 1 483 ? -18.404 1.144 269.253 1.00 80.93 469 ARG C CA 1
ATOM 11684 C C . ARG C 1 483 ? -17.519 2.397 269.243 1.00 81.53 469 ARG C C 1
ATOM 11685 O O . ARG C 1 483 ? -18.032 3.495 269.180 1.00 82.23 469 ARG C O 1
ATOM 11687 N N . ASN C 1 484 ? -16.198 2.224 269.266 1.00 82.14 470 ASN C N 1
ATOM 11688 C CA . ASN C 1 484 ? -15.239 3.331 269.333 1.00 82.68 470 ASN C CA 1
ATOM 11689 C C . ASN C 1 484 ? -14.389 3.358 268.054 1.00 83.88 470 ASN C C 1
ATOM 11690 O O . ASN C 1 484 ? -13.628 2.443 267.807 1.00 83.83 470 ASN C O 1
ATOM 11695 N N . PRO C 1 485 ? -14.519 4.412 267.239 1.00 85.68 471 PRO C N 1
ATOM 11696 C CA . PRO C 1 485 ? -13.816 4.482 265.952 1.00 86.70 471 PRO C CA 1
ATOM 11697 C C . PRO C 1 485 ? -12.299 4.206 265.950 1.00 85.76 471 PRO C C 1
ATOM 11698 O O . PRO C 1 485 ? -11.810 3.489 265.079 1.00 86.10 471 PRO C O 1
ATOM 11702 N N . ARG C 1 486 ? -11.562 4.760 266.903 1.00 84.62 472 ARG C N 1
ATOM 11703 C CA . ARG C 1 486 ? -10.092 4.645 266.902 1.00 83.99 472 ARG C CA 1
ATOM 11704 C C . ARG C 1 486 ? -9.616 3.217 267.257 1.00 83.01 472 ARG C C 1
ATOM 11705 O O . ARG C 1 486 ? -8.423 2.912 267.206 1.00 82.28 472 ARG C O 1
ATOM 11707 N N . MET C 1 487 ? -10.576 2.345 267.554 1.00 82.64 473 MET C N 1
ATOM 11708 C CA . MET C 1 487 ? -10.333 1.004 268.073 1.00 81.94 473 MET C CA 1
ATOM 11709 C C . MET C 1 487 ? -10.826 -0.130 267.193 1.00 82.87 473 MET C C 1
ATOM 11710 O O . MET C 1 487 ? -10.276 -1.221 267.240 1.00 82.57 473 MET C O 1
ATOM 11715 N N . VAL C 1 488 ? -11.874 0.109 266.414 1.00 83.96 474 VAL C N 1
ATOM 11716 C CA . VAL C 1 488 ? -12.516 -0.952 265.630 1.00 84.86 474 VAL C CA 1
ATOM 11717 C C . VAL C 1 488 ? -11.555 -1.652 264.649 1.00 85.19 474 VAL C C 1
ATOM 11718 O O . VAL C 1 488 ? -11.790 -2.789 264.280 1.00 85.31 474 VAL C O 1
ATOM 11722 N N . GLN C 1 489 ? -10.478 -0.972 264.250 1.00 85.16 475 GLN C N 1
ATOM 11723 C CA . GLN C 1 489 ? -9.409 -1.559 263.425 1.00 85.67 475 GLN C CA 1
ATOM 11724 C C . GLN C 1 489 ? -8.734 -2.791 264.050 1.00 85.15 475 GLN C C 1
ATOM 11725 O O . GLN C 1 489 ? -8.452 -3.766 263.363 1.00 85.60 475 GLN C O 1
ATOM 11727 N N . MET C 1 490 ? -8.472 -2.736 265.353 1.00 84.11 476 MET C N 1
ATOM 11728 C CA . MET C 1 490 ? -7.758 -3.815 266.065 1.00 83.34 476 MET C CA 1
ATOM 11729 C C . MET C 1 490 ? -8.625 -5.096 266.192 1.00 82.19 476 MET C C 1
ATOM 11730 O O . MET C 1 490 ? -8.096 -6.198 266.261 1.00 82.05 476 MET C O 1
ATOM 11735 N N . TYR C 1 491 ? -9.948 -4.939 266.219 1.00 80.87 477 TYR C N 1
ATOM 11736 C CA . TYR C 1 491 ? -10.893 -6.064 266.202 1.00 80.37 477 TYR C CA 1
ATOM 11737 C C . TYR C 1 491 ? -11.088 -6.725 264.822 1.00 82.21 477 TYR C C 1
ATOM 11738 O O . TYR C 1 491 ? -11.720 -7.778 264.719 1.00 82.46 477 TYR C O 1
ATOM 11747 N N . ARG C 1 492 ? -10.588 -6.096 263.760 1.00 83.31 478 ARG C N 1
ATOM 11748 C CA . ARG C 1 492 ? -10.668 -6.670 262.419 1.00 84.47 478 ARG C CA 1
ATOM 11749 C C . ARG C 1 492 ? -9.474 -7.599 262.247 1.00 84.53 478 ARG C C 1
ATOM 11750 O O . ARG C 1 492 ? -9.630 -8.688 261.705 1.00 85.52 478 ARG C O 1
ATOM 11752 N N . THR C 1 493 ? -8.295 -7.194 262.727 1.00 83.29 479 THR C N 1
ATOM 11753 C CA . THR C 1 493 ? -7.111 -8.068 262.657 1.00 83.11 479 THR C CA 1
ATOM 11754 C C . THR C 1 493 ? -7.269 -9.318 263.559 1.00 82.27 479 THR C C 1
ATOM 11755 O O . THR C 1 493 ? -6.619 -10.340 263.341 1.00 82.33 479 THR C O 1
ATOM 11759 N N . TRP C 1 494 ? -8.180 -9.231 264.526 1.00 80.83 480 TRP C N 1
ATOM 11760 C CA . TRP C 1 494 ? -8.480 -10.316 265.451 1.00 79.66 480 TRP C CA 1
ATOM 11761 C C . TRP C 1 494 ? -9.463 -11.318 264.854 1.00 81.74 480 TRP C C 1
ATOM 11762 O O . TRP C 1 494 ? -9.309 -12.524 265.026 1.00 81.93 480 TRP C O 1
ATOM 11773 N N . ASP C 1 495 ? -10.485 -10.845 264.171 1.00 83.42 481 ASP C N 1
ATOM 11774 C CA . ASP C 1 495 ? -11.424 -11.774 263.565 1.00 85.73 481 ASP C CA 1
ATOM 11775 C C . ASP C 1 495 ? -10.887 -12.400 262.293 1.00 87.78 481 ASP C C 1
ATOM 11776 O O . ASP C 1 495 ? -11.448 -13.357 261.791 1.00 88.68 481 ASP C O 1
ATOM 11781 N N . ARG C 1 496 ? -9.793 -11.860 261.783 1.00 88.88 482 ARG C N 1
ATOM 11782 C CA . ARG C 1 496 ? -9.150 -12.425 260.620 1.00 91.11 482 ARG C CA 1
ATOM 11783 C C . ARG C 1 496 ? -8.152 -13.506 261.053 1.00 91.64 482 ARG C C 1
ATOM 11784 O O . ARG C 1 496 ? -7.183 -13.775 260.345 1.00 92.68 482 ARG C O 1
ATOM 11786 N N . MET C 1 497 ? -8.371 -14.128 262.212 1.00 91.13 483 MET C N 1
ATOM 11787 C CA . MET C 1 497 ? -7.588 -15.316 262.569 1.00 91.62 483 MET C CA 1
ATOM 11788 C C . MET C 1 497 ? -8.463 -16.458 263.029 1.00 91.58 483 MET C C 1
ATOM 11789 O O . MET C 1 497 ? -9.562 -16.257 263.538 1.00 90.70 483 MET C O 1
ATOM 11794 N N . GLU C 1 498 ? -7.930 -17.660 262.841 1.00 92.35 484 GLU C N 1
ATOM 11795 C CA . GLU C 1 498 ? -8.661 -18.899 263.013 1.00 92.86 484 GLU C CA 1
ATOM 11796 C C . GLU C 1 498 ? -9.191 -18.993 264.424 1.00 90.88 484 GLU C C 1
ATOM 11797 O O . GLU C 1 498 ? -8.589 -18.476 265.337 1.00 89.00 484 GLU C O 1
ATOM 11799 N N . GLU C 1 499 ? -10.320 -19.655 264.608 1.00 90.84 485 GLU C N 1
ATOM 11800 C CA . GLU C 1 499 ? -10.861 -19.834 265.947 1.00 89.50 485 GLU C CA 1
ATOM 11801 C C . GLU C 1 499 ? -9.935 -20.641 266.839 1.00 87.43 485 GLU C C 1
ATOM 11802 O O . GLU C 1 499 ? -9.923 -20.457 268.044 1.00 85.53 485 GLU C O 1
ATOM 11808 N N . THR C 1 500 ? -9.170 -21.540 266.235 1.00 87.02 486 THR C N 1
ATOM 11809 C CA . THR C 1 500 ? -8.228 -22.360 266.976 1.00 85.20 486 THR C CA 1
ATOM 11810 C C . THR C 1 500 ? -7.219 -21.498 267.725 1.00 81.82 486 THR C C 1
ATOM 11811 O O . THR C 1 500 ? -6.956 -21.743 268.887 1.00 80.31 486 THR C O 1
ATOM 11815 N N . HIS C 1 501 ? -6.677 -20.482 267.053 1.00 79.77 487 HIS C N 1
ATOM 11816 C CA . HIS C 1 501 ? -5.664 -19.584 267.638 1.00 76.81 487 HIS C CA 1
ATOM 11817 C C . HIS C 1 501 ? -6.228 -18.612 268.697 1.00 73.29 487 HIS C C 1
ATOM 11818 O O . HIS C 1 501 ? -5.587 -18.381 269.715 1.00 71.21 487 HIS C O 1
ATOM 11825 N N . ARG C 1 502 ? -7.422 -18.074 268.448 1.00 71.12 488 ARG C N 1
ATOM 11826 C CA . ARG C 1 502 ? -8.100 -17.166 269.376 1.00 68.55 488 ARG C CA 1
ATOM 11827 C C . ARG C 1 502 ? -8.324 -17.830 270.722 1.00 66.51 488 ARG C C 1
ATOM 11828 O O . ARG C 1 502 ? -7.690 -17.447 271.694 1.00 65.96 488 ARG C O 1
ATOM 11833 N N . ALA C 1 503 ? -9.243 -18.794 270.769 1.00 65.14 489 ALA C N 1
ATOM 11834 C CA . ALA C 1 503 ? -9.419 -19.720 271.893 1.00 62.94 489 ALA C CA 1
ATOM 11835 C C . ALA C 1 503 ? -8.123 -20.048 272.646 1.00 60.80 489 ALA C C 1
ATOM 11836 O O . ALA C 1 503 ? -8.066 -19.903 273.859 1.00 58.86 489 ALA C O 1
ATOM 11838 N N . ARG C 1 504 ? -7.093 -20.485 271.929 1.00 60.17 490 ARG C N 1
ATOM 11839 C CA . ARG C 1 504 ? -5.808 -20.829 272.555 1.00 59.41 490 ARG C CA 1
ATOM 11840 C C . ARG C 1 504 ? -5.328 -19.628 273.354 1.00 57.07 490 ARG C C 1
ATOM 11841 O O . ARG C 1 504 ? -5.062 -19.750 274.525 1.00 56.21 490 ARG C O 1
ATOM 11844 N N . VAL C 1 505 ? -5.275 -18.460 272.713 1.00 55.74 491 VAL C N 1
ATOM 11845 C CA . VAL C 1 505 ? -4.805 -17.207 273.332 1.00 53.17 491 VAL C CA 1
ATOM 11846 C C . VAL C 1 505 ? -5.630 -16.746 274.541 1.00 51.10 491 VAL C C 1
ATOM 11847 O O . VAL C 1 505 ? -5.059 -16.347 275.530 1.00 49.79 491 VAL C O 1
ATOM 11851 N N . LEU C 1 506 ? -6.948 -16.805 274.461 1.00 50.29 492 LEU C N 1
ATOM 11852 C CA . LEU C 1 506 ? -7.791 -16.415 275.575 1.00 49.59 492 LEU C CA 1
ATOM 11853 C C . LEU C 1 506 ? -7.707 -17.394 276.746 1.00 49.67 492 LEU C C 1
ATOM 11854 O O . LEU C 1 506 ? -7.841 -17.009 277.903 1.00 49.24 492 LEU C O 1
ATOM 11859 N N . THR C 1 507 ? -7.540 -18.670 276.440 1.00 50.60 493 THR C N 1
ATOM 11860 C CA . THR C 1 507 ? -7.317 -19.689 277.453 1.00 50.05 493 THR C CA 1
ATOM 11861 C C . THR C 1 507 ? -6.000 -19.461 278.190 1.00 49.06 493 THR C C 1
ATOM 11862 O O . THR C 1 507 ? -5.995 -19.490 279.422 1.00 48.89 493 THR C O 1
ATOM 11866 N N . GLU C 1 508 ? -4.897 -19.219 277.479 1.00 48.59 494 GLU C N 1
ATOM 11867 C CA . GLU C 1 508 ? -3.600 -19.057 278.167 1.00 48.65 494 GLU C CA 1
ATOM 11868 C C . GLU C 1 508 ? -3.493 -17.704 278.886 1.00 47.06 494 GLU C C 1
ATOM 11869 O O . GLU C 1 508 ? -2.771 -17.588 279.886 1.00 46.50 494 GLU C O 1
ATOM 11875 N N . ALA C 1 509 ? -4.214 -16.698 278.380 1.00 45.56 495 ALA C N 1
ATOM 11876 C CA . ALA C 1 509 ? -4.341 -15.423 279.068 1.00 44.03 495 ALA C CA 1
ATOM 11877 C C . ALA C 1 509 ? -5.069 -15.600 280.401 1.00 43.09 495 ALA C C 1
ATOM 11878 O O . ALA C 1 509 ? -4.699 -15.017 281.424 1.00 41.58 495 ALA C O 1
ATOM 11880 N N . GLU C 1 510 ? -6.127 -16.388 280.377 1.00 43.68 496 GLU C N 1
ATOM 11881 C CA . GLU C 1 510 ? -6.917 -16.583 281.571 1.00 43.99 496 GLU C CA 1
ATOM 11882 C C . GLU C 1 510 ? -6.164 -17.420 282.607 1.00 42.57 496 GLU C C 1
ATOM 11883 O O . GLU C 1 510 ? -6.290 -17.150 283.794 1.00 42.51 496 GLU C O 1
ATOM 11889 N N . ALA C 1 511 ? -5.357 -18.387 282.164 1.00 41.85 497 ALA C N 1
ATOM 11890 C CA . ALA C 1 511 ? -4.473 -19.139 283.077 1.00 40.61 497 ALA C CA 1
ATOM 11891 C C . ALA C 1 511 ? -3.425 -18.220 283.690 1.00 39.02 497 ALA C C 1
ATOM 11892 O O . ALA C 1 511 ? -3.121 -18.317 284.848 1.00 39.32 497 ALA C O 1
ATOM 11894 N N . PHE C 1 512 ? -2.877 -17.318 282.896 1.00 38.20 498 PHE C N 1
ATOM 11895 C CA . PHE C 1 512 ? -1.829 -16.439 283.356 1.00 36.50 498 PHE C CA 1
ATOM 11896 C C . PHE C 1 512 ? -2.340 -15.506 284.442 1.00 35.18 498 PHE C C 1
ATOM 11897 O O . PHE C 1 512 ? -1.677 -15.319 285.470 1.00 35.67 498 PHE C O 1
ATOM 11905 N N . LEU C 1 513 ? -3.514 -14.927 284.221 1.00 33.97 499 LEU C N 1
ATOM 11906 C CA . LEU C 1 513 ? -4.139 -14.067 285.209 1.00 32.85 499 LEU C CA 1
ATOM 11907 C C . LEU C 1 513 ? -4.406 -14.796 286.531 1.00 32.71 499 LEU C C 1
ATOM 11908 O O . LEU C 1 513 ? -4.302 -14.210 287.605 1.00 32.23 499 LEU C O 1
ATOM 11913 N N . GLY C 1 514 ? -4.724 -16.084 286.460 1.00 33.49 500 GLY C N 1
ATOM 11914 C CA . GLY C 1 514 ? -4.874 -16.911 287.664 1.00 33.42 500 GLY C CA 1
ATOM 11915 C C . GLY C 1 514 ? -3.603 -16.959 288.481 1.00 33.63 500 GLY C C 1
ATOM 11916 O O . GLY C 1 514 ? -3.613 -16.807 289.692 1.00 33.89 500 GLY C O 1
ATOM 11917 N N . ARG C 1 515 ? -2.482 -17.157 287.821 1.00 34.48 501 ARG C N 1
ATOM 11918 C CA . ARG C 1 515 ? -1.235 -17.205 288.547 1.00 35.41 501 ARG C CA 1
ATOM 11919 C C . ARG C 1 515 ? -0.863 -15.789 288.953 1.00 33.78 501 ARG C C 1
ATOM 11920 O O . ARG C 1 515 ? -0.436 -15.557 290.070 1.00 33.33 501 ARG C O 1
ATOM 11928 N N . LEU C 1 516 ? -1.031 -14.839 288.029 1.00 32.32 502 LEU C N 1
ATOM 11929 C CA . LEU C 1 516 ? -0.698 -13.472 288.333 1.00 30.77 502 LEU C CA 1
ATOM 11930 C C . LEU C 1 516 ? -1.358 -13.065 289.620 1.00 30.56 502 LEU C C 1
ATOM 11931 O O . LEU C 1 516 ? -0.696 -12.593 290.522 1.00 30.78 502 LEU C O 1
ATOM 11936 N N . HIS C 1 517 ? -2.669 -13.238 289.701 1.00 31.13 503 HIS C N 1
ATOM 11937 C CA . HIS C 1 517 ? -3.425 -12.648 290.808 1.00 31.44 503 HIS C CA 1
ATOM 11938 C C . HIS C 1 517 ? -3.447 -13.474 292.073 1.00 32.40 503 HIS C C 1
ATOM 11939 O O . HIS C 1 517 ? -3.961 -13.019 293.083 1.00 32.76 503 HIS C O 1
ATOM 11946 N N . ALA C 1 518 ? -2.913 -14.691 292.007 1.00 33.84 504 ALA C N 1
ATOM 11947 C CA . ALA C 1 518 ? -2.716 -15.509 293.191 1.00 34.77 504 ALA C CA 1
ATOM 11948 C C . ALA C 1 518 ? -1.359 -15.163 293.803 1.00 35.68 504 ALA C C 1
ATOM 11949 O O . ALA C 1 518 ? -0.988 -15.712 294.843 1.00 36.83 504 ALA C O 1
ATOM 11951 N N . GLY C 1 519 ? -0.629 -14.258 293.156 1.00 36.82 505 GLY C N 1
ATOM 11952 C CA . GLY C 1 519 ? 0.666 -13.791 293.645 1.00 38.51 505 GLY C CA 1
ATOM 11953 C C . GLY C 1 519 ? 1.836 -14.700 293.290 1.00 40.68 505 GLY C C 1
ATOM 11954 O O . GLY C 1 519 ? 2.918 -14.603 293.885 1.00 41.65 505 GLY C O 1
ATOM 11955 N N . GLU C 1 520 ? 1.633 -15.593 292.332 1.00 42.68 506 GLU C N 1
ATOM 11956 C CA . GLU C 1 520 ? 2.687 -16.503 291.932 1.00 45.13 506 GLU C CA 1
ATOM 11957 C C . GLU C 1 520 ? 3.686 -15.726 291.060 1.00 46.42 506 GLU C C 1
ATOM 11958 O O . GLU C 1 520 ? 3.284 -14.816 290.340 1.00 46.62 506 GLU C O 1
ATOM 11964 N N . PRO C 1 521 ? 4.991 -16.051 291.151 1.00 48.02 507 PRO C N 1
ATOM 11965 C CA . PRO C 1 521 ? 5.995 -15.348 290.362 1.00 49.26 507 PRO C CA 1
ATOM 11966 C C . PRO C 1 521 ? 5.799 -15.609 288.876 1.00 50.26 507 PRO C C 1
ATOM 11967 O O . PRO C 1 521 ? 5.417 -16.703 288.509 1.00 52.31 507 PRO C O 1
ATOM 11971 N N . VAL C 1 522 ? 6.041 -14.632 288.023 1.00 50.45 508 VAL C N 1
ATOM 11972 C CA . VAL C 1 522 ? 5.595 -14.729 286.643 1.00 50.90 508 VAL C CA 1
ATOM 11973 C C . VAL C 1 522 ? 6.465 -13.884 285.708 1.00 52.15 508 VAL C C 1
ATOM 11974 O O . VAL C 1 522 ? 7.201 -13.006 286.172 1.00 53.70 508 VAL C O 1
#

Solvent-accessible surface area: 60742 Å² total; per-residue (Å²): 217,36,55,0,0,0,1,9,12,23,1,5,17,44,64,0,6,0,0,16,12,8,68,45,103,42,7,7,1,0,0,6,2,6,62,73,41,8,61,56,15,44,8,0,8,2,2,7,0,1,29,16,0,2,6,28,29,10,9,112,84,0,105,127,53,50,10,160,24,12,52,2,108,25,64,53,137,106,23,20,89,31,7,17,32,3,0,69,67,27,10,90,112,40,55,9,104,56,0,0,0,0,92,4,7,14,44,70,13,4,86,52,2,104,86,17,115,16,89,28,106,38,33,99,26,79,53,25,38,12,66,63,89,61,6,38,165,33,17,154,64,103,199,128,21,129,18,17,109,3,0,57,43,4,1,116,121,28,30,0,2,38,70,72,94,115,9,3,61,66,87,40,42,17,42,102,79,1,117,116,74,19,69,112,61,189,150,26,37,212,24,57,65,14,145,32,64,59,48,2,93,57,0,4,67,32,0,96,80,125,8,97,225,28,30,20,105,16,91,75,5,48,10,7,4,45,70,66,29,0,55,78,12,1,17,43,5,1,46,64,6,0,41,53,13,0,61,15,19,24,0,1,18,57,141,37,39,24,2,3,20,16,17,5,39,3,5,15,10,5,11,7,5,26,6,65,56,0,0,92,37,0,33,30,6,85,74,81,72,86,5,61,24,14,0,0,0,0,8,0,5,48,10,0,0,52,32,5,0,2,30,6,3,7,49,86,40,10,63,90,14,60,175,29,58,51,18,58,13,92,24,65,16,2,58,8,1,90,28,140,106,21,165,3,23,12,0,44,29,0,7,33,21,0,80,29,42,0,12,0,4,84,8,3,51,14,13,0,0,0,0,0,0,0,0,5,9,0,34,6,50,63,1,15,69,1,12,6,0,1,0,4,13,4,20,15,6,26,11,0,0,42,5,0,4,10,6,4,10,4,16,172,21,39,4,28,76,76,1,60,16,12,15,1,52,42,3,57,149,2,14,71,10,25,243,74,27,68,38,32,20,136,53,86,36,26,129,145,4,14,2,1,1,10,0,23,20,19,0,1,56,80,26,65,93,109,0,86,87,28,126,56,0,52,75,54,7,63,78,10,74,96,50,69,68,114,57,66,59,78,2,47,94,42,0,110,61,12,18,47,117,3,71,77,37,98,88,4,191,38,54,0,0,0,1,8,13,22,1,4,15,51,68,0,6,0,5,143,35,15,70,72,105,22,12,11,1,1,0,6,2,5,64,76,40,9,60,59,15,42,9,0,8,2,2,6,0,1,29,16,0,1,6,20,33,11,8,142,100,0,101,118,114,48,17,163,23,14,50,2,118,23,68,52,135,102,24,19,89,34,6,17,32,3,0,68,66,27,9,92,106,56,62,11,79,56,0,0,0,0,80,3,7,14,39,71,13,3,86,55,2,106,88,18,113,16,88,32,108,40,27,98,20,77,55,25,38,13,63,58,86,53,4,38,156,31,12,148,82,113,117,88,26,136,19,20,116,4,0,60,46,4,1,122,124,33,34,2,2,35,110,71,93,119,10,1,59,69,48,40,48,31,39,110,108,0,105,55,57,30,71,103,61,91,69,8,31,81,20,59,83,12,94,18,63,64,32,3,48,56,0,6,87,29,0,88,78,128,6,98,224,27,30,22,105,14,88,74,5,49,8,7,3,44,78,68,31,0,66,98,14,5,43,39,4,1,159,86,7,0,45,69,13,0,84,13,19,20,0,0,13,58,146,14,35,22,1,3,21,15,16,3,38,3,5,16,10,6,10,6,5,26,7,50,58,0,0,124,80,0,25,38,14,63,144,98,70,130,5,68,26,22,0,0,1,0,8,0,5,48,10,0,0,54,30,3,0,1,26,5,2,5,44,86,38,10,59,89,15,56,169,30,55,46,17,60,13,94,23,68,18,3,59,9,1,85,20,140,81,19,153,2,27,12,0,44,30,1,6,34,20,0,56,33,42,0,11,0,2,87,9,3,51,15,12,0,1,0,0,0,0,1,0,3,11,0,38,4,48,63,1,15,69,1,11,6,0,1,1,6,12,3,23,14,6,24,12,0,0,47,4,0,3,10,7,3,10,3,18,96,18,48,6,28,78,38,9,81,13,10,23,1,67,50,3,59,139,0,17,39,12,25,198,72,25,53,32,19,25,187,56,102,31,25,141,121,3,13,2,1,16,9,0,19,19,17,0,2,53,79,26,64,96,110,1,83,90,31,119,51,0,86,110,59,8,62,77,10,75,93,41,133,70,98,37,68,57,119,0,45,92,48,0,108,62,17,21,45,137,2,74,79,39,72,90,13,200,52,74,0,0,1,1,10,11,20,1,3,18,42,45,0,4,0,0,12,22,5,64,29,104,36,12,20,1,1,0,6,3,6,63,77,40,8,59,57,15,43,9,1,9,2,2,7,0,1,29,15,0,1,7,37,22,9,8,106,80,0,62,116,45,50,10,36,4,4,39,1,68,24,72,36,133,104,24,22,88,31,4,15,32,3,1,70,65,28,9,91,110,44,59,10,79,62,0,2,1,0,86,4,6,14,40,72,13,2,85,54,2,107,92,19,110,13,89,33,36,43,48,92,18,71,49,24,35,12,55,58,109,78,8,61,69,68,30,90,114,99,60,21,50,58,3,0,80,51,5,1,125,128,25,30,0,0,23,91,69,132,116,9,1,59,68,48,46,50,42,69,134,61,0,56,52,76,38,55,120,36,115,88,16,32,107,24,76,172,17,148,21,59,43,46,3,82,56,0,7,85,32,1,89,79,124,7,95,223,28,32,19,101,12,87,80,4,55,29,7,3,41,75,62,22,0,43,90,13,0,19,40,4,5,56,85,7,0,41,65,14,0,75,14,23,27,0,1,22,62,145,16,35,37,1,2,22,17,28,4,36,4,5,14,9,5,9,8,6,25,7,69,54,0,0,92,42,0,15,33,8,55,122,80,69,91,8,61,22,23,0,0,1,0,9,0,8,51,10,0,0,51,31,4,0,1,28,7,1,6,58,74,42,10,54,94,17,53,164,28,58,52,17,58,14,93,26,69,15,2,58,9,0,88,34,140,108,23,135,4,28,13,0,42,30,0,7,32,20,0,88,30,48,0,14,0,2,89,8,2,51,14,12,0,0,0,0,0,0,0,0,2,10,0,34,4,48,65,0,17,66,0,12,5,0,1,1,5,13,3,22,16,5,23,12,1,0,45,5,0,3,10,5,3,14,4,20,186,23,53,5,28,79,102,7,79,16,10,28,0,55,54,2,58,144,4,19,69,13,27,99,75,33,50,22,26,27,188,61,46,39,24,128,137,2,12,1,1,14,8,0,27,40,16,0,2,53,81,25,58,102,108,1,79,88,31,118,54,1,77,70,24,7,65,77,11,83,88,57,59,146,107,58,28,61,52,2,45,93,42,0,111,65,22,25,45,120,2,71,76,36,86,82,7

InterPro domains:
  IPR007357 Photolyase PhrB-like [PF04244] (5-223)
  IPR014729 Rossmann-like alpha/beta/alpha sandwich fold [G3DSA:3.40.50.620] (6-225)
  IPR036134 Cryptochrome/DNA photolyase, FAD-binding domain-like superfamily [SSF48173] (226-491)
  IPR052551 UV-induced DNA damage repair photolyase [PTHR38657] (2-502)

Secondary structure (DSSP, 8-state):
---EEE--TT---TT-HHHHT--TTT-EEEEE--HHHHHSS---HHHHHHHHHHHHHHHHHHHHTT--EEEE-TT-TT--SSHHHHHHHHHHHHT---EEEE--S-HHHHHHHHHSSS-EEEE----SSS-HHHHHHHHTT-SS--HHHHHHHHHHHHTTTEETTEEGGGSS--GGGS-------TTPPPPP-----HHHHHHHHHHHHH-TTSSS---S-----SHHHHHHHHHHIIIIIGGGTTTTTT--BTTBSSTT----HHHHHHTSS-HHHHHHHHHHHHHTTSS-HHHHHHHHIIIIIIIHHHHHHHHHHGGGGGG--TT---BPPPGGGGT---S-HHHHHHHHHHHHHS---HHHIIIIIIHHHHHTTB-HHHHHHHHHHH-TT--HHHHHIIIIIIIT--SSSTT-SS-----HHHHHHH-S-GGGSSSBTT-SSSTTB-HHHHHHHHHHHHTHHHHTT-GGGHHHHHHHHTS-HHHHHHHHHHHHHHHHHHTTT---/---EEE--TT---TT-HHHHT--TTT-EEEEE--HHHHHSS---HHHHHHHHHHHHHHHHHHHHTT--EEEE-TT-TT--SSHHHHHHHHHHHH----EEEE--S-HHHHHHHHHSSS-EEEEP-TTSSS-HHHHHHHHTT-SS--HHHHHHHHHHHH-TTEETTEEGGG-S--GGGS-------TTSPPPP-----HHHHHHHHHHHHH-TTSSS---S-----SHHHHHHHHHHHHHHTGGGTTTTTT--BTTBS-TT----HHHHHHTSS-HHHHHHHHHHHHHTTSS-HHHHHHHHIIIIIIIHHHHHHHHHH-TTGGG--TT---BPPPGGGGT---S-HHHHHHHHHHHHHS---HHHIIIIIIHHHHHTTB-HHHHHHHHHHH-TT--HHHHHIIIIIIIT--SSSTT-SS-----THHHHHH-S-GGG-SSBTT-SSSTTB-HHHHHHHHHHHHTHHHHTT-TTTHHHHHHHHTS-HHHHHHHHHHHHHHHHHHHTT---/---EEE--TT---TT-HHHHH--TTT-EEEEE--HHHHHSS---HHHHHHHHHHHHHHHHHHHHTT--EEEE-TT-TT--SSHHHHHHHHHHHH----EEEEPPS-HHHHHHHHHSSS-EEEE----SSS-HHHHHHHH----HHHHHHHHHHHH-TTEETTEEGGG-S--GGGS-------TT-PPPP-PPP-HHHHHHHHHHHHH-TTSSS---S-----SHHHHHHHHHHIIIIIGGGTTTTTT-BBTTBS-TT----HHHHHTTSS-HHHHHHHHHHHHHTTSS-HHHHHHHHIIIIIIIHHHHHHHHHH-TTGGG--TT---BPPPGGGGT---S-HHHHHHHHHHHHHS---HHHIIIIIIHHHHHTTB-HHHHHHHHHHHSTT--HHHHHIIIIIIIT--SSSTT-SS-----HHHHHHSBSSGGG-SSBTT-SSSTTB-HHHHHHHHHHHHTHHHHTT-TTTTTHHHHHHTS-HHHHHHHHHHHHHHHHHHHTT---

Foldseek 3Di:
DEAEQEDELLQLAPVWVSNVPHDQVGYEYEYEDAVCVCPVFVAALLQSLLSLLLRVVSQVVCVVVRHHYDYHDHPDPPGDHDPLVRNVVVCVVRVHQEYEYAQDQAQVVNVVQPPRPGHYHYDYGPLALAGLVRLVVVCPPPPAAELQVVLLVLCQVVVFCHDDNAHNPGDQALLVQQQAADDDDPLFDDAAFAADDPSSVVSLVVSCVPSVPRFADNPPRTDDRALVSLVVLLVCLLQHQLQCCRNHVQFAELPDQCGNDSPNLQCCSSHSDGLVVSLVSLSVCCVVVNHPPSSSSVVNCVRSGQVNLLLNCSVVVHDCLLVFAQPPFAFADFPVLRPDDALQQLSNSQSVCLRYVLDGHDNSLAEPRLQVCQLLRHGLNNQLSSQQRGHSNHDCSNSRCCRCAQRNPRDDNNHHLDHRYAQCVSVVRRYVRQVVGQADSPDLADPRHNLSSLSVVVSCVVCVVPCCPRVVCVVVVVVVVVDDPVSNVRSPVVNVVVSVCRRVNHHD/DEEEQEDELLQLACVWPSNVPDDQVHYEYEYEDAQCVCPVFVAALLLSLLSLLLRVVSQVVCVVVRHHYDYHDHPDVVGDHDPLVRSVVVCVVRVHQEYEYADDQAQVVNVVQPPRPGYYHYDHGPLALAGLVNLVVVCPPPPAAELQVVLLVLCVVVVQQDPVNAHNPRDQALLVQQQAADDDDDLLDDFFFADDDPSSVVSLVVSCVPSVPRFADNPPHGDDSALVVLVVLLVCLLQRQLQCCRNQVQFAELVDQCRNDSPNLLCCSSHSDGLVVSLVSLSVCCVVVNHPPSSSSVVNCVRSTQQSLLLNCSSVVHDCLLVFAQPPFAFAQFCVQRPDAALQQLSNSQSVCLRYPLDGHDNSLAEPRLQVCLLLRHGLNRQQSSQCHRHSNHDCSNSRCCRCAQRNPRDPNNHHLDHRYAACVSVVRRYPRQVPGQAHSPDLADPRHNLSSLSVVLSCVVCVVPCCPRVVCVVVVVVVVPDDPVSNVRSNVRNVVVSVCRRVNHRD/DEAEQEDELLRLAPVWPSNVVDDQVRYEYEYELAVCVCPVFPAALLLSLLSLLLRVVSQVVVVVVRHHYDYHYHPDPPGDHDPLVRNVVVCVVPVHQEYEYADDQAQVVVVVQVVRNRHYDYDHGPLALQGQVNLVVVPVVFALLVVLLVLCVVVVQQDDDNAHNPRDQALLVQQQAADDPPVLQDDFFFADDDPSSVVSLVCSCPPSVPRFADNPPRGDDRALVSLVVLLVCLLQRQLQCCRNQVQFDELVDQCRNDSPNLLCCSSHSDGLVVSLVSLSVCCVVVNHPPSSSSVVNCCRSGVVNVLLNCSVVVDDCLLVFAQPPQAFAQFPVLRPDDALQQLSNSQSVCLRYPLDGHDNSLAEPRLQVCLLLRHGLNNQLSSQQHRHSNHDCSRSRCVRCEARNPRHPHRHHLDHRHAQCVSVVRRYPRCVPGQAHSPDLADPRHDLSSLSVLLSCVVCVVPQCPRVVRVVVVVVVVPDDPVSSVRSPVVNVVVSVCRRVNHHD

Radius of gyration: 38.38 Å; Cα contacts (8 Å, |Δi|>4): 2574; chains: 3; bounding box: 93×120×99 Å

B-factor: mean 38.27, std 14.24, range [13.41, 98.78]

Sequence (1521 aa):
LTRLILVLGDQLSDDLPALRAADPAADLVVMAEVMEEGTYVPHHPQKIALILAAMRKFARRLQERGFRVAYSRLDDPDTGPSIGAELLRRAAETGAREAVATRPGDWRLIEALEAMPLPVRFLPDDRFLCPADEFARWTEGRKQLRMEWFYREMRRRTGLLMEGDEPAGGKWNFDTENRKPAAPDLLRPRPLRFEPDAEVRAVLDLVEARFPRHFGRLRPFHWATDRAEALRALDHFIRESLPRFGDEQDAMLADDPFLSHALLSSSMNLGLLGPMEVCRRAETEWREGRAPLNAVEGFIRQILGWREYVRGIWTLSGPDYIRSNGLGHSAALPPLYWGKPTRMACLSAAVAQTRDLAYAHHIQRLMVTGNFALLAGVDPAEVHEWYLSVYIDALEWVEAPNTIGMSQFADHGLLGSKPYVSSGAYIDRMSDYCRGCAYAVKDRTGPRACPFNLLYWHFLNRHRARFERNPRMVQMYRTWDRMEETHRARVLTEAEAFLGRLHAGEPVLTRLILVLGDQLSDDLPALRAADPAADLVVMAEVMEEGTYVPHHPQKIALILAAMRKFARRLQERGFRVAYSRLDDPDTGPSIGAELLRRAAETGAREAVATRPGDWRLIEALEAMPLPVRFLPDDRFLCPADEFARWTEGRKQLRMEWFYREMRRRTGLLMEGDEPAGGKWNFDTENRKPAAPDLLRPRPLRFEPDAEVRAVLDLVEARFPRHFGRLRPFHWATDRAEALRALDHFIRESLPRFGDEQDAMLADDPFLSHALLSSSMNLGLLGPMEVCRRAETEWREGRAPLNAVEGFIRQILGWREYVRGIWTLSGPDYIRSNGLGHSAALPPLYWGKPTRMACLSAAVAQTRDLAYAHHIQRLMVTGNFALLAGVDPAEVHEWYLSVYIDALEWVEAPNTIGMSQFADHGLLGSKPYVSSGAYIDRMSDYCRGCAYAVKDRTGPRACPFNLLYWHFLNRHRARFERNPRMVQMYRTWDRMEETHRARVLTEAEAFLGRLHAGEPVLTRLILVLGDQLSDDLPALRAADPAADLVVMAEVMEEGTYVPHHPQKIALILAAMRKFARRLQERGFRVAYSRLDDPDTGPSIGAELLRRAAETGAREAVATRPGDWRLIEALEAMPLPVRFLPDDRFLCPADEFARWTEGLRMEWFYREMRRRTGLLMEGDEPAGGKWNFDTENRKPAAPDLLRPRPLRFEPDAEVRAVLDLVEARFPRHFGRLRPFHWATDRAEALRALDHFIRESLPRFGDEQDAMLADDPFLSHALLSSSMNLGLLGPMEVCRRAETEWREGRAPLNAVEGFIRQILGWREYVRGIWTLSGPDYIRSNGLGHSAALPPLYWGKPTRMACLSAAVAQTRDLAYAHHIQRLMVTGNFALLAGVDPAEVHEWYLSVYIDALEWVEAPNTIGMSQFADHGLLGSKPYVSSGAYIDRMSDYCRGCAYAVKDRTGPRACPFNLLYWHFLNRHRARFERNPRMVQMYRTWDRMEETHRARVLTEAEAFLGRLHAGEPV